Protein 4FOL (pdb70)

Structure (mmCIF, N/CA/C/O backbone):
data_4FOL
#
_entry.id   4FOL
#
_cell.length_a   66.300
_cell.length_b   119.740
_cell.length_c   169.200
_cell.angle_alpha   90.00
_cell.angle_beta   90.00
_cell.angle_gamma   90.00
#
_symmetry.space_group_name_H-M   'P 21 21 21'
#
loop_
_entity.id
_entity.type
_entity.pdbx_description
1 polymer 'S-formylglutathione hydrolase'
2 water water
#
loop_
_atom_site.group_PDB
_atom_site.id
_atom_site.type_symbol
_atom_site.label_atom_id
_atom_site.label_alt_id
_atom_site.label_comp_id
_atom_site.label_asym_id
_atom_site.label_entity_id
_atom_site.label_seq_id
_atom_site.pdbx_PDB_ins_code
_atom_site.Cartn_x
_atom_site.Cartn_y
_atom_site.Cartn_z
_atom_site.occupancy
_atom_site.B_iso_or_equiv
_atom_site.auth_seq_id
_atom_site.auth_comp_id
_atom_site.auth_asym_id
_atom_site.auth_atom_id
_atom_site.pdbx_PDB_model_num
ATOM 1 N N . MET A 1 1 ? 52.351 15.168 101.570 1.00 19.52 1 MET A N 1
ATOM 2 C CA . MET A 1 1 ? 51.100 14.544 101.046 1.00 19.60 1 MET A CA 1
ATOM 3 C C . MET A 1 1 ? 50.046 15.604 100.781 1.00 20.08 1 MET A C 1
ATOM 4 O O . MET A 1 1 ? 50.027 16.648 101.445 1.00 19.72 1 MET A O 1
ATOM 9 N N . LYS A 1 2 ? 49.174 15.315 99.812 1.00 20.53 2 LYS A N 1
ATOM 10 C CA . LYS A 1 2 ? 47.992 16.126 99.517 1.00 20.88 2 LYS A CA 1
ATOM 11 C C . LYS A 1 2 ? 46.737 15.512 100.141 1.00 20.28 2 LYS A C 1
ATOM 12 O O . LYS A 1 2 ? 46.515 14.299 100.042 1.00 20.82 2 LYS A O 1
ATOM 18 N N . VAL A 1 3 ? 45.925 16.344 100.790 1.00 19.51 3 VAL A N 1
ATOM 19 C CA . VAL A 1 3 ? 44.616 15.917 101.305 1.00 18.85 3 VAL A CA 1
ATOM 20 C C . VAL A 1 3 ? 43.611 15.900 100.149 1.00 18.87 3 VAL A C 1
ATOM 21 O O . VAL A 1 3 ? 43.326 16.941 99.570 1.00 19.22 3 VAL A O 1
ATOM 25 N N . VAL A 1 4 ? 43.082 14.725 99.810 1.00 18.96 4 VAL A N 1
ATOM 26 C CA . VAL A 1 4 ? 42.144 14.591 98.683 1.00 18.84 4 VAL A CA 1
ATOM 27 C C . VAL A 1 4 ? 40.693 14.855 99.103 1.00 19.11 4 VAL A C 1
ATOM 28 O O . VAL A 1 4 ? 39.933 15.486 98.359 1.00 18.87 4 VAL A O 1
ATOM 32 N N . LYS A 1 5 ? 40.327 14.361 100.290 1.00 19.20 5 LYS A N 1
ATOM 33 C CA . LYS A 1 5 ? 39.008 14.585 100.903 1.00 19.39 5 LYS A CA 1
ATOM 34 C C . LYS A 1 5 ? 39.055 14.313 102.404 1.00 19.29 5 LYS A C 1
ATOM 35 O O . LYS A 1 5 ? 39.938 13.602 102.890 1.00 19.62 5 LYS A O 1
ATOM 41 N N . GLU A 1 6 ? 38.100 14.888 103.131 1.00 18.80 6 GLU A N 1
ATOM 42 C CA . GLU A 1 6 ? 37.944 14.628 104.556 1.00 18.23 6 GLU A CA 1
ATOM 43 C C . GLU A 1 6 ? 36.488 14.316 104.873 1.00 17.41 6 GLU A C 1
ATOM 44 O O . GLU A 1 6 ? 35.605 15.115 104.582 1.00 17.54 6 GLU A O 1
ATOM 50 N N . PHE A 1 7 ? 36.246 13.155 105.472 1.00 16.31 7 PHE A N 1
ATOM 51 C CA . PHE A 1 7 ? 34.912 12.787 105.949 1.00 15.74 7 PHE A CA 1
ATOM 52 C C . PHE A 1 7 ? 34.941 12.716 107.473 1.00 14.71 7 PHE A C 1
ATOM 53 O O . PHE A 1 7 ? 35.842 12.093 108.061 1.00 14.36 7 PHE A O 1
ATOM 61 N N . SER A 1 8 ? 33.971 13.359 108.113 1.00 13.61 8 SER A N 1
ATOM 62 C CA . SER A 1 8 ? 33.790 13.188 109.548 1.00 12.67 8 SER A CA 1
ATOM 63 C C . SER A 1 8 ? 33.107 11.847 109.756 1.00 12.12 8 SER A C 1
ATOM 64 O O . SER A 1 8 ? 32.083 11.556 109.133 1.00 12.15 8 SER A O 1
ATOM 67 N N . VAL A 1 9 ? 33.720 11.012 110.581 1.00 11.29 9 VAL A N 1
ATOM 68 C CA . VAL A 1 9 ? 33.138 9.739 110.984 1.00 10.82 9 VAL A CA 1
ATOM 69 C C . VAL A 1 9 ? 33.275 9.687 112.492 1.00 10.51 9 VAL A C 1
ATOM 70 O O . VAL A 1 9 ? 34.304 10.100 113.031 1.00 10.46 9 VAL A O 1
ATOM 74 N N . CYS A 1 10 ? 32.241 9.191 113.161 1.00 10.13 10 CYS A N 1
ATOM 75 C CA . CYS A 1 10 ? 32.189 9.145 114.622 1.00 10.08 10 CYS A CA 1
ATOM 76 C C . CYS A 1 10 ? 32.596 10.487 115.227 1.00 10.30 10 CYS A C 1
ATOM 77 O O . CYS A 1 10 ? 32.110 11.530 114.792 1.00 10.19 10 CYS A O 1
ATOM 80 N N . GLY A 1 11 ? 33.486 10.466 116.214 1.00 10.52 11 GLY A N 1
ATOM 81 C CA . GLY A 1 11 ? 33.988 11.695 116.810 1.00 10.92 11 GLY A CA 1
ATOM 82 C C . GLY A 1 11 ? 35.273 12.208 116.184 1.00 11.29 11 GLY A C 1
ATOM 83 O O . GLY A 1 11 ? 35.893 13.120 116.731 1.00 11.40 11 GLY A O 1
ATOM 84 N N . GLY A 1 12 ? 35.660 11.647 115.035 1.00 11.28 12 GLY A N 1
ATOM 85 C CA . GLY A 1 12 ? 36.917 11.998 114.373 1.00 11.63 12 GLY A CA 1
ATOM 86 C C . GLY A 1 12 ? 36.796 12.221 112.874 1.00 12.03 12 GLY A C 1
ATOM 87 O O . GLY A 1 12 ? 35.735 12.596 112.386 1.00 11.94 12 GLY A O 1
ATOM 88 N N . ARG A 1 13 ? 37.886 11.998 112.141 1.00 12.39 13 ARG A N 1
ATOM 89 C CA . ARG A 1 13 ? 37.882 12.192 110.687 1.00 12.82 13 ARG A CA 1
ATOM 90 C C . ARG A 1 13 ? 38.564 11.081 109.910 1.00 12.59 13 ARG A C 1
ATOM 91 O O . ARG A 1 13 ? 39.614 10.587 110.314 1.00 12.25 13 ARG A O 1
ATOM 99 N N . LEU A 1 14 ? 37.962 10.724 108.775 1.00 12.82 14 LEU A N 1
ATOM 100 C CA . LEU A 1 14 ? 38.584 9.849 107.781 1.00 13.04 14 LEU A CA 1
ATOM 101 C C . LEU A 1 14 ? 39.158 10.729 106.679 1.00 13.39 14 LEU A C 1
ATOM 102 O O . LEU A 1 14 ? 38.456 11.559 106.093 1.00 13.64 14 LEU A O 1
ATOM 107 N N . ILE A 1 15 ? 40.444 10.552 106.411 1.00 13.55 15 ILE A N 1
ATOM 108 C CA . ILE A 1 15 ? 41.160 11.444 105.518 1.00 13.76 15 ILE A CA 1
ATOM 109 C C . ILE A 1 15 ? 41.735 10.680 104.338 1.00 14.03 15 ILE A C 1
ATOM 110 O O . ILE A 1 15 ? 42.583 9.794 104.508 1.00 13.95 15 ILE A O 1
ATOM 115 N N . LYS A 1 16 ? 41.295 11.035 103.176 1.00 14.47 16 LYS A N 1
ATOM 116 C CA . LYS A 1 16 ? 41.816 10.455 101.987 1.00 14.95 16 LYS A CA 1
ATOM 117 C C . LYS A 1 16 ? 43.038 11.211 101.516 1.00 15.10 16 LYS A C 1
ATOM 118 O O . LYS A 1 16 ? 42.906 12.352 101.154 1.00 15.59 16 LYS A O 1
ATOM 124 N N . LEU A 1 17 ? 44.196 10.575 101.575 1.00 15.09 17 LEU A N 1
ATOM 125 C CA . LEU A 1 17 ? 45.476 11.175 101.229 1.00 15.18 17 LEU A CA 1
ATOM 126 C C . LEU A 1 17 ? 46.082 10.588 99.951 1.00 15.20 17 LEU A C 1
ATOM 127 O O . LEU A 1 17 ? 45.819 9.442 99.583 1.00 15.13 17 LEU A O 1
ATOM 132 N N . SER A 1 18 ? 46.887 11.402 99.275 1.00 15.43 18 SER A N 1
ATOM 133 C CA . SER A 1 18 ? 47.685 10.941 98.144 1.00 15.56 18 SER A CA 1
ATOM 134 C C . SER A 1 18 ? 49.084 11.520 98.265 1.00 15.69 18 SER A C 1
ATOM 135 O O . SER A 1 18 ? 49.268 12.570 98.874 1.00 15.74 18 SER A O 1
ATOM 138 N N . HIS A 1 19 ? 50.062 10.821 97.695 1.00 16.10 19 HIS A N 1
ATOM 139 C CA . HIS A 1 19 ? 51.469 11.244 97.725 1.00 16.34 19 HIS A CA 1
ATOM 140 C C . HIS A 1 19 ? 52.250 10.577 96.625 1.00 16.89 19 HIS A C 1
ATOM 141 O O . HIS A 1 19 ? 51.779 9.604 96.020 1.00 17.45 19 HIS A O 1
ATOM 148 N N . ASN A 1 20 ? 53.441 11.106 96.354 1.00 17.29 20 ASN A N 1
ATOM 149 C CA . ASN A 1 20 ? 54.339 10.550 95.352 1.00 17.94 20 ASN A CA 1
ATOM 150 C C . ASN A 1 20 ? 55.335 9.589 95.977 1.00 18.30 20 ASN A C 1
ATOM 151 O O . ASN A 1 20 ? 56.265 10.004 96.673 1.00 18.04 20 ASN A O 1
ATOM 156 N N . SER A 1 21 ? 55.130 8.298 95.718 1.00 18.47 21 SER A N 1
ATOM 157 C CA . SER A 1 21 ? 55.956 7.245 96.304 1.00 18.63 21 SER A CA 1
ATOM 158 C C . SER A 1 21 ? 57.302 7.033 95.607 1.00 19.34 21 SER A C 1
ATOM 159 O O . SER A 1 21 ? 57.382 6.826 94.392 1.00 19.27 21 SER A O 1
ATOM 162 N N . ASN A 1 22 ? 58.365 7.058 96.396 1.00 19.55 22 ASN A N 1
ATOM 163 C CA . ASN A 1 22 ? 59.668 6.703 95.872 1.00 20.17 22 ASN A CA 1
ATOM 164 C C . ASN A 1 22 ? 59.843 5.181 95.771 1.00 20.47 22 ASN A C 1
ATOM 165 O O . ASN A 1 22 ? 60.651 4.709 94.974 1.00 21.43 22 ASN A O 1
ATOM 170 N N . SER A 1 23 ? 59.068 4.420 96.549 1.00 19.91 23 SER A N 1
ATOM 171 C CA . SER A 1 23 ? 59.081 2.951 96.453 1.00 19.60 23 SER A CA 1
ATOM 172 C C . SER A 1 23 ? 58.485 2.468 95.136 1.00 19.10 23 SER A C 1
ATOM 173 O O . SER A 1 23 ? 59.103 1.685 94.418 1.00 18.57 23 SER A O 1
ATOM 176 N N . THR A 1 24 ? 57.281 2.955 94.835 1.00 19.00 24 THR A N 1
ATOM 177 C CA . THR A 1 24 ? 56.492 2.499 93.689 1.00 18.31 24 THR A CA 1
ATOM 178 C C . THR A 1 24 ? 56.736 3.306 92.419 1.00 18.34 24 THR A C 1
ATOM 179 O O . THR A 1 24 ? 56.309 2.908 91.337 1.00 18.20 24 THR A O 1
ATOM 183 N N . LYS A 1 25 ? 57.417 4.443 92.563 1.00 18.87 25 LYS A N 1
ATOM 184 C CA . LYS A 1 25 ? 57.632 5.408 91.473 1.00 19.22 25 LYS A CA 1
ATOM 185 C C . LYS A 1 25 ? 56.323 6.006 90.935 1.00 19.01 25 LYS A C 1
ATOM 186 O O . LYS A 1 25 ? 56.270 6.439 89.783 1.00 19.49 25 LYS A O 1
ATOM 192 N N . THR A 1 26 ? 55.274 6.020 91.759 1.00 18.30 26 THR A N 1
ATOM 193 C CA . THR A 1 26 ? 53.957 6.520 91.342 1.00 17.45 26 THR A CA 1
ATOM 194 C C . THR A 1 26 ? 53.221 7.299 92.426 1.00 16.98 26 THR A C 1
ATOM 195 O O . THR A 1 26 ? 53.598 7.273 93.601 1.00 16.83 26 THR A O 1
ATOM 199 N N . SER A 1 27 ? 52.164 7.990 92.003 1.00 16.43 27 SER A N 1
ATOM 200 C CA . SER A 1 27 ? 51.157 8.534 92.905 1.00 15.94 27 SER A CA 1
ATOM 201 C C . SER A 1 27 ? 50.389 7.371 93.560 1.00 15.52 27 SER A C 1
ATOM 202 O O . SER A 1 27 ? 49.905 6.463 92.860 1.00 15.82 27 SER A O 1
ATOM 205 N N . MET A 1 28 ? 50.300 7.404 94.894 1.00 14.43 28 MET A N 1
ATOM 206 C CA . MET A 1 28 ? 49.610 6.372 95.685 1.00 13.64 28 MET A CA 1
ATOM 207 C C . MET A 1 28 ? 48.514 6.984 96.557 1.00 13.27 28 MET A C 1
ATOM 208 O O . MET A 1 28 ? 48.666 8.098 97.071 1.00 13.55 28 MET A O 1
ATOM 213 N N . ASN A 1 29 ? 47.413 6.261 96.729 1.00 12.52 29 ASN A N 1
ATOM 214 C CA . ASN A 1 29 ? 46.359 6.730 97.617 1.00 12.21 29 ASN A CA 1
ATOM 215 C C . ASN A 1 29 ? 46.417 5.967 98.930 1.00 11.82 29 ASN A C 1
ATOM 216 O O . ASN A 1 29 ? 46.795 4.794 98.958 1.00 11.73 29 ASN A O 1
ATOM 221 N N . VAL A 1 30 ? 46.041 6.645 100.011 1.00 11.52 30 VAL A N 1
ATOM 222 C CA . VAL A 1 30 ? 45.863 6.008 101.318 1.00 11.18 30 VAL A CA 1
ATOM 223 C C . VAL A 1 30 ? 44.808 6.742 102.148 1.00 10.95 30 VAL A C 1
ATOM 224 O O . VAL A 1 30 ? 44.764 7.967 102.164 1.00 11.03 30 VAL A O 1
ATOM 228 N N . ASN A 1 31 ? 43.952 5.988 102.829 1.00 10.61 31 ASN A N 1
ATOM 229 C CA . ASN A 1 31 ? 43.055 6.572 103.814 1.00 10.40 31 ASN A CA 1
ATOM 230 C C . ASN A 1 31 ? 43.573 6.362 105.231 1.00 10.22 31 ASN A C 1
ATOM 231 O O . ASN A 1 31 ? 44.118 5.298 105.550 1.00 10.15 31 ASN A O 1
ATOM 236 N N . ILE A 1 32 ? 43.391 7.378 106.074 1.00 10.09 32 ILE A N 1
ATOM 237 C CA . ILE A 1 32 ? 43.622 7.257 107.515 1.00 10.07 32 ILE A CA 1
ATOM 238 C C . ILE A 1 32 ? 42.419 7.764 108.324 1.00 10.13 32 ILE A C 1
ATOM 239 O O . ILE A 1 32 ? 41.830 8.806 108.007 1.00 10.39 32 ILE A O 1
ATOM 244 N N . TYR A 1 33 ? 42.040 7.021 109.360 1.00 10.03 33 TYR A N 1
ATOM 245 C CA . TYR A 1 33 ? 41.073 7.547 110.318 1.00 9.94 33 TYR A CA 1
ATOM 246 C C . TYR A 1 33 ? 41.783 8.083 111.554 1.00 10.07 33 TYR A C 1
ATOM 247 O O . TYR A 1 33 ? 42.518 7.356 112.226 1.00 9.70 33 TYR A O 1
ATOM 256 N N . LEU A 1 34 ? 41.556 9.363 111.839 1.00 10.50 34 LEU A N 1
ATOM 257 C CA . LEU A 1 34 ? 42.066 9.976 113.053 1.00 10.91 34 LEU A CA 1
ATOM 258 C C . LEU A 1 34 ? 40.999 9.925 114.128 1.00 11.08 34 LEU A C 1
ATOM 259 O O . LEU A 1 34 ? 39.884 10.378 113.901 1.00 11.12 34 LEU A O 1
ATOM 264 N N . PRO A 1 35 ? 41.329 9.351 115.298 1.00 11.39 35 PRO A N 1
ATOM 265 C CA . PRO A 1 35 ? 40.320 9.199 116.348 1.00 11.77 35 PRO A CA 1
ATOM 266 C C . PRO A 1 35 ? 39.910 10.520 116.971 1.00 12.41 35 PRO A C 1
ATOM 267 O O . PRO A 1 35 ? 40.637 11.510 116.853 1.00 12.22 35 PRO A O 1
ATOM 271 N N . LYS A 1 36 ? 38.755 10.527 117.639 1.00 13.20 36 LYS A N 1
ATOM 272 C CA . LYS A 1 36 ? 38.290 11.717 118.345 1.00 13.86 36 LYS A CA 1
ATOM 273 C C . LYS A 1 36 ? 39.386 12.261 119.254 1.00 14.67 36 LYS A C 1
ATOM 274 O O . LYS A 1 36 ? 39.435 13.462 119.517 1.00 15.11 36 LYS A O 1
ATOM 280 N N . HIS A 1 37 ? 40.269 11.369 119.704 1.00 15.65 37 HIS A N 1
ATOM 281 C CA . HIS A 1 37 ? 41.368 11.701 120.625 1.00 16.62 37 HIS A CA 1
ATOM 282 C C . HIS A 1 37 ? 42.368 12.680 120.047 1.00 17.24 37 HIS A C 1
ATOM 283 O O . HIS A 1 37 ? 42.953 13.472 120.786 1.00 17.50 37 HIS A O 1
ATOM 290 N N . TYR A 1 38 ? 42.583 12.621 118.729 1.00 18.18 38 TYR A N 1
ATOM 291 C CA . TYR A 1 38 ? 43.493 13.545 118.026 1.00 18.96 38 TYR A CA 1
ATOM 292 C C . TYR A 1 38 ? 42.985 14.990 118.030 1.00 19.72 38 TYR A C 1
ATOM 293 O O . TYR A 1 38 ? 43.782 15.923 118.024 1.00 20.42 38 TYR A O 1
ATOM 302 N N . TYR A 1 39 ? 41.664 15.166 118.035 1.00 20.29 39 TYR A N 1
ATOM 303 C CA . TYR A 1 39 ? 41.052 16.498 117.964 1.00 20.66 39 TYR A CA 1
ATOM 304 C C . TYR A 1 39 ? 40.646 17.060 119.321 1.00 21.62 39 TYR A C 1
ATOM 305 O O . TYR A 1 39 ? 40.024 18.117 119.391 1.00 22.27 39 TYR A O 1
ATOM 314 N N . ALA A 1 40 ? 41.010 16.360 120.392 1.00 23.09 40 ALA A N 1
ATOM 315 C CA . ALA A 1 40 ? 40.642 16.758 121.752 1.00 24.85 40 ALA A CA 1
ATOM 316 C C . ALA A 1 40 ? 41.662 17.710 122.383 1.00 26.65 40 ALA A C 1
ATOM 317 O O . ALA A 1 40 ? 42.593 18.172 121.715 1.00 26.85 40 ALA A O 1
ATOM 319 N N . GLN A 1 41 ? 41.461 18.009 123.668 1.00 29.05 41 GLN A N 1
ATOM 320 C CA . GLN A 1 41 ? 42.430 18.746 124.485 1.00 30.17 41 GLN A CA 1
ATOM 321 C C . GLN A 1 41 ? 42.182 18.478 125.968 1.00 30.96 41 GLN A C 1
ATOM 322 O O . GLN A 1 41 ? 41.781 17.377 126.351 1.00 31.50 41 GLN A O 1
ATOM 328 N N . ARG A 1 48 ? 50.991 9.698 123.246 1.00 17.43 48 ARG A N 1
ATOM 329 C CA . ARG A 1 48 ? 50.937 9.530 121.796 1.00 17.87 48 ARG A CA 1
ATOM 330 C C . ARG A 1 48 ? 49.877 8.523 121.365 1.00 17.24 48 ARG A C 1
ATOM 331 O O . ARG A 1 48 ? 49.644 7.525 122.049 1.00 17.66 48 ARG A O 1
ATOM 339 N N . ILE A 1 49 ? 49.232 8.797 120.232 1.00 16.03 49 ILE A N 1
ATOM 340 C CA . ILE A 1 49 ? 48.164 7.942 119.721 1.00 14.85 49 ILE A CA 1
ATOM 341 C C . ILE A 1 49 ? 48.782 6.920 118.782 1.00 14.04 49 ILE A C 1
ATOM 342 O O . ILE A 1 49 ? 49.357 7.303 117.773 1.00 14.20 49 ILE A O 1
ATOM 347 N N . PRO A 1 50 ? 48.687 5.616 119.127 1.00 13.36 50 PRO A N 1
ATOM 348 C CA . PRO A 1 50 ? 49.286 4.541 118.331 1.00 12.77 50 PRO A CA 1
ATOM 349 C C . PRO A 1 50 ? 48.496 4.257 117.061 1.00 12.23 50 PRO A C 1
ATOM 350 O O . PRO A 1 50 ? 47.363 4.712 116.939 1.00 12.15 50 PRO A O 1
ATOM 354 N N . THR A 1 51 ? 49.091 3.503 116.136 1.00 11.52 51 THR A N 1
ATOM 355 C CA . THR A 1 51 ? 48.473 3.234 114.834 1.00 10.78 51 THR A CA 1
ATOM 356 C C . THR A 1 51 ? 48.325 1.742 114.516 1.00 10.34 51 THR A C 1
ATOM 357 O O . THR A 1 51 ? 49.252 0.957 114.726 1.00 10.35 51 THR A O 1
ATOM 361 N N . VAL A 1 52 ? 47.142 1.375 114.024 1.00 9.64 52 VAL A N 1
ATOM 362 C CA . VAL A 1 52 ? 46.897 0.073 113.413 1.00 9.30 52 VAL A CA 1
ATOM 363 C C . VAL A 1 52 ? 47.004 0.238 111.889 1.00 9.09 52 VAL A C 1
ATOM 364 O O . VAL A 1 52 ? 46.455 1.182 111.318 1.00 8.87 52 VAL A O 1
ATOM 368 N N . PHE A 1 53 ? 47.733 -0.670 111.249 1.00 8.99 53 PHE A N 1
ATOM 369 C CA . PHE A 1 53 ? 47.764 -0.762 109.794 1.00 8.92 53 PHE A CA 1
ATOM 370 C C . PHE A 1 53 ? 46.914 -1.960 109.356 1.00 8.81 53 PHE A C 1
ATOM 371 O O . PHE A 1 53 ? 47.173 -3.105 109.766 1.00 8.85 53 PHE A O 1
ATOM 379 N N . TYR A 1 54 ? 45.884 -1.681 108.559 1.00 8.57 54 TYR A N 1
ATOM 380 C CA . TYR A 1 54 ? 45.003 -2.708 108.015 1.00 8.43 54 TYR A CA 1
ATOM 381 C C . TYR A 1 54 ? 45.328 -2.893 106.541 1.00 8.39 54 TYR A C 1
ATOM 382 O O . TYR A 1 54 ? 45.118 -1.978 105.754 1.00 8.29 54 TYR A O 1
ATOM 391 N N . LEU A 1 55 ? 45.852 -4.070 106.185 1.00 8.50 55 LEU A N 1
ATOM 392 C CA . LEU A 1 55 ? 46.195 -4.412 104.792 1.00 8.70 55 LEU A CA 1
ATOM 393 C C . LEU A 1 55 ? 45.033 -5.099 104.061 1.00 8.78 55 LEU A C 1
ATOM 394 O O . LEU A 1 55 ? 44.473 -6.080 104.558 1.00 8.78 55 LEU A O 1
ATOM 399 N N . SER A 1 56 ? 44.687 -4.575 102.883 1.00 8.87 56 SER A N 1
ATOM 400 C CA . SER A 1 56 ? 43.514 -5.022 102.126 1.00 8.94 56 SER A CA 1
ATOM 401 C C . SER A 1 56 ? 43.777 -6.238 101.239 1.00 8.89 56 SER A C 1
ATOM 402 O O . SER A 1 56 ? 44.920 -6.537 100.941 1.00 9.06 56 SER A O 1
ATOM 405 N N . GLY A 1 57 ? 42.715 -6.933 100.830 1.00 8.94 57 GLY A N 1
ATOM 406 C CA . GLY A 1 57 ? 42.824 -8.147 100.003 1.00 9.15 57 GLY A CA 1
ATOM 407 C C . GLY A 1 57 ? 42.854 -7.871 98.506 1.00 9.39 57 GLY A C 1
ATOM 408 O O . GLY A 1 57 ? 42.898 -6.712 98.088 1.00 9.33 57 GLY A O 1
ATOM 409 N N . LEU A 1 58 ? 42.831 -8.938 97.702 1.00 9.61 58 LEU A N 1
ATOM 410 C CA . LEU A 1 58 ? 42.865 -8.842 96.228 1.00 9.66 58 LEU A CA 1
ATOM 411 C C . LEU A 1 58 ? 41.804 -7.906 95.625 1.00 9.78 58 LEU A C 1
ATOM 412 O O . LEU A 1 58 ? 40.674 -7.876 96.098 1.00 9.97 58 LEU A O 1
ATOM 417 N N . THR A 1 59 ? 42.181 -7.160 94.582 1.00 9.87 59 THR A N 1
ATOM 418 C CA . THR A 1 59 ? 41.316 -6.175 93.863 1.00 10.18 59 THR A CA 1
ATOM 419 C C . THR A 1 59 ? 40.892 -4.902 94.643 1.00 10.49 59 THR A C 1
ATOM 420 O O . THR A 1 59 ? 40.358 -3.958 94.045 1.00 10.41 59 THR A O 1
ATOM 424 N N . CYS A 1 60 ? 41.141 -4.872 95.956 1.00 10.62 60 CYS A N 1
ATOM 425 C CA . CYS A 1 60 ? 40.652 -3.802 96.822 1.00 10.77 60 CYS A CA 1
ATOM 426 C C . CYS A 1 60 ? 41.408 -2.466 96.712 1.00 10.78 60 CYS A C 1
ATOM 427 O O . CYS A 1 60 ? 42.577 -2.428 96.333 1.00 10.88 60 CYS A O 1
ATOM 430 N N . THR A 1 61 ? 40.694 -1.385 97.033 1.00 10.60 61 THR A N 1
ATOM 431 C CA . THR A 1 61 ? 41.207 -0.012 97.137 1.00 10.56 61 THR A CA 1
ATOM 432 C C . THR A 1 61 ? 41.211 0.301 98.647 1.00 10.63 61 THR A C 1
ATOM 433 O O . THR A 1 61 ? 40.659 -0.488 99.415 1.00 10.67 61 THR A O 1
ATOM 437 N N . PRO A 1 62 ? 41.855 1.410 99.086 1.00 10.52 62 PRO A N 1
ATOM 438 C CA . PRO A 1 62 ? 41.700 1.840 100.487 1.00 10.35 62 PRO A CA 1
ATOM 439 C C . PRO A 1 62 ? 40.246 2.060 100.945 1.00 10.31 62 PRO A C 1
ATOM 440 O O . PRO A 1 62 ? 39.941 1.926 102.134 1.00 10.02 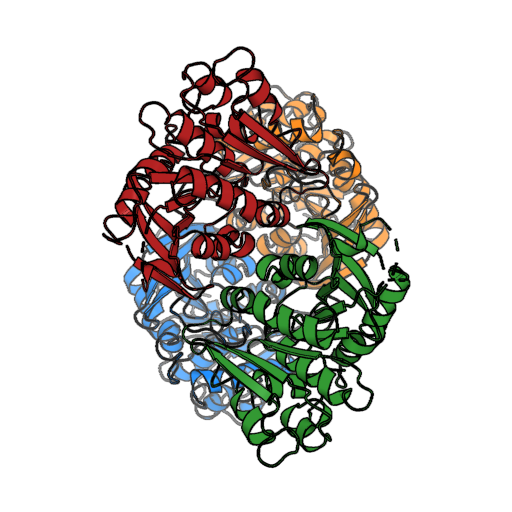62 PRO A O 1
ATOM 444 N N . ASP A 1 63 ? 39.365 2.379 100.000 1.00 10.38 63 ASP A N 1
ATOM 445 C CA . ASP A 1 63 ? 37.976 2.760 100.298 1.00 10.30 63 ASP A CA 1
ATOM 446 C C . ASP A 1 63 ? 37.116 1.609 100.824 1.00 10.29 63 ASP A C 1
ATOM 447 O O . ASP A 1 63 ? 36.302 1.796 101.738 1.00 10.25 63 ASP A O 1
ATOM 452 N N . ASN A 1 64 ? 37.316 0.428 100.236 1.00 10.09 64 ASN A N 1
ATOM 453 C CA . ASN A 1 64 ? 36.581 -0.785 100.575 1.00 9.82 64 ASN A CA 1
ATOM 454 C C . ASN A 1 64 ? 36.504 -1.048 102.075 1.00 9.69 64 ASN A C 1
ATOM 455 O O . ASN A 1 64 ? 35.428 -0.996 102.664 1.00 9.59 64 ASN A O 1
ATOM 460 N N . ALA A 1 65 ? 37.654 -1.313 102.690 1.00 9.52 65 ALA A N 1
ATOM 461 C CA . ALA A 1 65 ? 37.744 -1.563 104.132 1.00 9.32 65 ALA A CA 1
ATOM 462 C C . ALA A 1 65 ? 37.249 -0.375 104.942 1.00 9.17 65 ALA A C 1
ATOM 463 O O . ALA A 1 65 ? 36.586 -0.541 105.960 1.00 9.03 65 ALA A O 1
ATOM 465 N N . SER A 1 66 ? 37.583 0.824 104.475 1.00 9.17 66 SER A N 1
ATOM 466 C CA . SER A 1 66 ? 37.208 2.059 105.154 1.00 9.18 66 SER A CA 1
ATOM 467 C C . SER A 1 66 ? 35.709 2.215 105.334 1.00 9.11 66 SER A C 1
ATOM 468 O O . SER A 1 66 ? 35.267 2.672 106.388 1.00 9.16 66 SER A O 1
ATOM 471 N N . GLU A 1 67 ? 34.943 1.845 104.305 1.00 8.94 67 GLU A N 1
ATOM 472 C CA . GLU A 1 67 ? 33.481 1.983 104.315 1.00 8.81 67 GLU A CA 1
ATOM 473 C C . GLU A 1 67 ? 32.765 0.749 104.896 1.00 8.69 67 GLU A C 1
ATOM 474 O O . GLU A 1 67 ? 31.635 0.852 105.403 1.00 8.53 67 GLU A O 1
ATOM 480 N N . LYS A 1 68 ? 33.378 -0.421 104.832 1.00 8.54 68 LYS A N 1
ATOM 481 C CA . LYS A 1 68 ? 32.681 -1.680 105.169 1.00 8.53 68 LYS A CA 1
ATOM 482 C C . LYS A 1 68 ? 33.034 -2.379 106.515 1.00 8.42 68 LYS A C 1
ATOM 483 O O . LYS A 1 68 ? 32.435 -3.327 106.905 1.00 8.39 68 LYS A O 1
ATOM 489 N N . ALA A 1 69 ? 34.010 -1.877 107.219 1.00 8.37 69 ALA A N 1
ATOM 490 C CA . ALA A 1 69 ? 34.605 -2.631 108.332 1.00 8.40 69 ALA A CA 1
ATOM 491 C C . ALA A 1 69 ? 34.351 -2.056 109.745 1.00 8.31 69 ALA A C 1
ATOM 492 O O . ALA A 1 69 ? 34.404 -2.712 110.719 1.00 8.04 69 ALA A O 1
ATOM 494 N N . PHE A 1 70 ? 34.125 -0.775 109.677 1.00 8.47 70 PHE A N 1
ATOM 495 C CA . PHE A 1 70 ? 33.744 0.092 110.701 1.00 8.64 70 PHE A CA 1
ATOM 496 C C . PHE A 1 70 ? 34.687 0.103 111.876 1.00 8.64 70 PHE A C 1
ATOM 497 O O . PHE A 1 70 ? 34.251 0.136 112.954 1.00 8.52 70 PHE A O 1
ATOM 505 N N . TRP A 1 71 ? 35.980 0.140 111.560 1.00 8.65 71 TRP A N 1
ATOM 506 C CA . TRP A 1 71 ? 37.101 0.283 112.494 1.00 8.69 71 TRP A CA 1
ATOM 507 C C . TRP A 1 71 ? 37.023 1.550 113.280 1.00 8.76 71 TRP A C 1
ATOM 508 O O . TRP A 1 71 ? 37.436 1.597 114.441 1.00 8.73 71 TRP A O 1
ATOM 519 N N . GLN A 1 72 ? 36.492 2.584 112.627 1.00 8.92 72 GLN A N 1
ATOM 520 C CA . GLN A 1 72 ? 36.404 3.935 113.155 1.00 8.95 72 GLN A CA 1
ATOM 521 C C . GLN A 1 72 ? 35.762 3.998 114.540 1.00 9.04 72 GLN A C 1
ATOM 522 O O . GLN A 1 72 ? 36.275 4.690 115.431 1.00 9.00 72 GLN A O 1
ATOM 528 N N . PHE A 1 73 ? 34.646 3.283 114.728 1.00 9.17 73 PHE A N 1
ATOM 529 C CA . PHE A 1 73 ? 33.992 3.204 116.046 1.00 9.38 73 PHE A CA 1
ATOM 530 C C . PHE A 1 73 ? 34.933 2.614 117.106 1.00 9.37 73 PHE A C 1
ATOM 531 O O . PHE A 1 73 ? 34.940 3.067 118.244 1.00 9.38 73 PHE A O 1
ATOM 539 N N . GLN A 1 74 ? 35.708 1.592 116.734 1.00 9.32 74 GLN A N 1
ATOM 540 C CA . GLN A 1 74 ? 36.643 0.940 117.663 1.00 9.26 74 GLN A CA 1
ATOM 541 C C . GLN A 1 74 ? 37.824 1.850 117.915 1.00 9.19 74 GLN A C 1
ATOM 542 O O . GLN A 1 74 ? 38.347 1.915 119.029 1.00 9.31 74 GLN A O 1
ATOM 548 N N . ALA A 1 75 ? 38.250 2.539 116.862 1.00 9.17 75 ALA A N 1
ATOM 549 C CA . ALA A 1 75 ? 39.316 3.526 116.974 1.00 9.23 75 ALA A CA 1
ATOM 550 C C . ALA A 1 75 ? 38.950 4.615 117.988 1.00 9.21 75 ALA A C 1
ATOM 551 O O . ALA A 1 75 ? 39.784 5.010 118.804 1.00 9.17 75 ALA A O 1
ATOM 553 N N . ASP A 1 76 ? 37.703 5.078 117.960 1.00 9.22 76 ASP A N 1
ATOM 554 C CA . ASP A 1 76 ? 37.253 6.038 118.968 1.00 9.39 76 ASP A CA 1
ATOM 555 C C . ASP A 1 76 ? 37.101 5.369 120.324 1.00 9.34 76 ASP A C 1
ATOM 556 O O . ASP A 1 76 ? 37.321 6.000 121.360 1.00 9.24 76 ASP A O 1
ATOM 561 N N . LYS A 1 77 ? 36.749 4.088 120.318 1.00 9.32 77 LYS A N 1
ATOM 562 C CA . LYS A 1 77 ? 36.513 3.401 121.577 1.00 9.51 77 LYS A CA 1
ATOM 563 C C . LYS A 1 77 ? 37.796 3.264 122.389 1.00 9.33 77 LYS A C 1
ATOM 564 O O . LYS A 1 77 ? 37.769 3.422 123.608 1.00 9.20 77 LYS A O 1
ATOM 570 N N . TYR A 1 78 ? 38.912 3.011 121.703 1.00 9.16 78 TYR A N 1
ATOM 571 C CA . TYR A 1 78 ? 40.195 2.744 122.377 1.00 9.01 78 TYR A CA 1
ATOM 572 C C . TYR A 1 78 ? 41.251 3.833 122.254 1.00 8.83 78 TYR A C 1
ATOM 573 O O . TYR A 1 78 ? 42.181 3.868 123.052 1.00 8.92 78 TYR A O 1
ATOM 582 N N . GLY A 1 79 ? 41.098 4.712 121.266 1.00 8.53 79 GLY A N 1
ATOM 583 C CA . GLY A 1 79 ? 42.063 5.766 121.006 1.00 8.25 79 GLY A CA 1
ATOM 584 C C . GLY A 1 79 ? 43.220 5.341 120.123 1.00 8.04 79 GLY A C 1
ATOM 585 O O . GLY A 1 79 ? 44.374 5.479 120.502 1.00 8.06 79 GLY A O 1
ATOM 586 N N . PHE A 1 80 ? 42.927 4.807 118.944 1.00 7.97 80 PHE A N 1
ATOM 587 C CA . PHE A 1 80 ? 43.995 4.548 117.993 1.00 7.92 80 PHE A CA 1
ATOM 588 C C . PHE A 1 80 ? 43.688 5.138 116.627 1.00 8.01 80 PHE A C 1
ATOM 589 O O . PHE A 1 80 ? 42.523 5.303 116.263 1.00 8.18 80 PHE A O 1
ATOM 597 N N . ALA A 1 81 ? 44.733 5.478 115.878 1.00 8.04 81 ALA A N 1
ATOM 598 C CA . ALA A 1 81 ? 44.550 5.809 114.471 1.00 7.98 81 ALA A CA 1
ATOM 599 C C . ALA A 1 81 ? 44.654 4.526 113.654 1.00 7.88 81 ALA A C 1
ATOM 600 O O . ALA A 1 81 ? 45.237 3.543 114.105 1.00 7.89 81 ALA A O 1
ATOM 602 N N . ILE A 1 82 ? 44.030 4.514 112.481 1.00 7.90 82 ILE A N 1
ATOM 603 C CA . ILE A 1 82 ? 44.103 3.357 111.589 1.00 7.84 82 ILE A CA 1
ATOM 604 C C . ILE A 1 82 ? 44.333 3.776 110.134 1.00 7.89 82 ILE A C 1
ATOM 605 O O . ILE A 1 82 ? 43.702 4.719 109.636 1.00 7.91 82 ILE A O 1
ATOM 610 N N . VAL A 1 83 ? 45.247 3.060 109.475 1.00 7.92 83 VAL A N 1
ATOM 611 C CA . VAL A 1 83 ? 45.668 3.352 108.112 1.00 7.93 83 VAL A CA 1
ATOM 612 C C . VAL A 1 83 ? 45.225 2.231 107.172 1.00 8.00 83 VAL A C 1
ATOM 613 O O . VAL A 1 83 ? 45.413 1.056 107.481 1.00 8.06 83 VAL A O 1
ATOM 617 N N . PHE A 1 84 ? 44.631 2.617 106.042 1.00 8.09 84 PHE A N 1
ATOM 618 C CA . PHE A 1 84 ? 44.206 1.703 104.986 1.00 8.21 84 PHE A CA 1
ATOM 619 C C . PHE A 1 84 ? 44.949 2.019 103.676 1.00 8.46 84 PHE A C 1
ATOM 620 O O . PHE A 1 84 ? 44.437 2.792 102.855 1.00 8.57 84 PHE A O 1
ATOM 628 N N . PRO A 1 85 ? 46.139 1.415 103.460 1.00 8.60 85 PRO A N 1
ATOM 629 C CA . PRO A 1 85 ? 46.922 1.616 102.238 1.00 8.83 85 PRO A CA 1
ATOM 630 C C . PRO A 1 85 ? 46.310 0.932 101.011 1.00 8.98 85 PRO A C 1
ATOM 631 O O . PRO A 1 85 ? 45.363 0.158 101.146 1.00 8.94 85 PRO A O 1
ATOM 635 N N . ASP A 1 86 ? 46.852 1.211 99.824 1.00 9.36 86 ASP A N 1
ATOM 636 C CA . ASP A 1 86 ? 46.397 0.553 98.591 1.00 9.62 86 ASP A CA 1
ATOM 637 C C . ASP A 1 86 ? 47.060 -0.822 98.437 1.00 9.87 86 ASP A C 1
ATOM 638 O O . ASP A 1 86 ? 47.788 -1.254 99.331 1.00 9.77 86 ASP A O 1
ATOM 643 N N . THR A 1 87 ? 46.812 -1.512 97.322 1.00 10.26 87 THR A N 1
ATOM 644 C CA . THR A 1 87 ? 47.210 -2.927 97.193 1.00 10.61 87 THR A CA 1
ATOM 645 C C . THR A 1 87 ? 48.268 -3.189 96.117 1.00 11.13 87 THR A C 1
ATOM 646 O O . THR A 1 87 ? 48.709 -4.326 95.916 1.00 11.28 87 THR A O 1
ATOM 650 N N . SER A 1 88 ? 48.673 -2.135 95.426 1.00 11.66 88 SER A N 1
ATOM 651 C CA . SER A 1 88 ? 49.620 -2.253 94.326 1.00 12.26 88 SER A CA 1
ATOM 652 C C . SER A 1 88 ? 49.911 -0.853 93.834 1.00 12.76 88 SER A C 1
ATOM 653 O O . SER A 1 88 ? 49.198 0.088 94.196 1.00 12.53 88 SER A O 1
ATOM 656 N N . PRO A 1 89 ? 50.973 -0.696 93.023 1.00 13.30 89 PRO A N 1
ATOM 657 C CA . PRO A 1 89 ? 51.019 0.500 92.204 1.00 13.69 89 PRO A CA 1
ATOM 658 C C . PRO A 1 89 ? 49.827 0.493 91.236 1.00 14.47 89 PRO A C 1
ATOM 659 O O . PRO A 1 89 ? 49.351 -0.586 90.845 1.00 14.26 89 PRO A O 1
ATOM 663 N N . ARG A 1 90 ? 49.345 1.691 90.896 1.00 15.46 90 ARG A N 1
ATOM 664 C CA . ARG A 1 90 ? 48.248 1.896 89.948 1.00 16.17 90 ARG A CA 1
ATOM 665 C C . ARG A 1 90 ? 48.729 2.785 88.801 1.00 17.19 90 ARG A C 1
ATOM 666 O O . ARG A 1 90 ? 49.636 3.605 88.980 1.00 17.18 90 ARG A O 1
ATOM 674 N N . GLY A 1 91 ? 48.126 2.620 87.623 1.00 18.73 91 GLY A N 1
ATOM 675 C CA . GLY A 1 91 ? 48.397 3.516 86.493 1.00 21.32 91 GLY A CA 1
ATOM 676 C C . GLY A 1 91 ? 48.649 2.894 85.126 1.00 23.43 91 GLY A C 1
ATOM 677 O O . GLY A 1 91 ? 48.916 1.691 85.004 1.00 23.31 91 GLY A O 1
ATOM 678 N N . ASP A 1 92 ? 48.586 3.740 84.098 1.00 25.41 92 ASP A N 1
ATOM 679 C CA . ASP A 1 92 ? 48.732 3.314 82.699 1.00 26.87 92 ASP A CA 1
ATOM 680 C C . ASP A 1 92 ? 50.145 2.836 82.351 1.00 27.38 92 ASP A C 1
ATOM 681 O O . ASP A 1 92 ? 50.322 1.947 81.514 1.00 27.88 92 ASP A O 1
ATOM 686 N N . GLU A 1 93 ? 51.138 3.445 82.993 1.00 27.94 93 GLU A N 1
ATOM 687 C CA . GLU A 1 93 ? 52.548 3.105 82.797 1.00 28.13 93 GLU A CA 1
ATOM 688 C C . GLU A 1 93 ? 53.015 2.063 83.819 1.00 27.21 93 GLU A C 1
ATOM 689 O O . GLU A 1 93 ? 54.215 1.805 83.954 1.00 27.46 93 GLU A O 1
ATOM 695 N N . VAL A 1 94 ? 52.062 1.474 84.536 1.00 25.14 94 VAL A N 1
ATOM 696 C CA . VAL A 1 94 ? 52.353 0.411 85.488 1.00 23.59 94 VAL A CA 1
ATOM 697 C C . VAL A 1 94 ? 51.876 -0.912 84.909 1.00 22.83 94 VAL A C 1
ATOM 698 O O . VAL A 1 94 ? 50.728 -1.026 84.457 1.00 23.07 94 VAL A O 1
ATOM 702 N N . ALA A 1 95 ? 52.769 -1.900 84.929 1.00 22.15 95 ALA A N 1
ATOM 703 C CA . ALA A 1 95 ? 52.493 -3.248 84.425 1.00 21.63 95 ALA A CA 1
ATOM 704 C C . ALA A 1 95 ? 51.276 -3.868 85.099 1.00 20.88 95 ALA A C 1
ATOM 705 O O . ALA A 1 95 ? 50.980 -3.567 86.256 1.00 20.75 95 ALA A O 1
ATOM 707 N N . ASN A 1 96 ? 50.577 -4.727 84.362 1.00 19.68 96 ASN A N 1
ATOM 708 C CA . ASN A 1 96 ? 49.433 -5.465 84.890 1.00 18.99 96 ASN A CA 1
ATOM 709 C C . ASN A 1 96 ? 49.514 -6.953 84.513 1.00 18.29 96 ASN A C 1
ATOM 710 O O . ASN A 1 96 ? 50.444 -7.363 83.810 1.00 18.18 96 ASN A O 1
ATOM 715 N N . ASP A 1 97 ? 48.570 -7.761 84.998 1.00 17.54 97 ASP A N 1
ATOM 716 C CA . ASP A 1 97 ? 48.501 -9.172 84.608 1.00 17.02 97 ASP A CA 1
ATOM 717 C C . ASP A 1 97 ? 48.299 -9.260 83.093 1.00 17.03 97 ASP A C 1
ATOM 718 O O . ASP A 1 97 ? 47.338 -8.686 82.570 1.00 17.01 97 ASP A O 1
ATOM 723 N N . PRO A 1 98 ? 49.216 -9.953 82.385 1.00 17.10 98 PRO A N 1
ATOM 724 C CA . PRO A 1 98 ? 49.169 -10.049 80.914 1.00 17.06 98 PRO A CA 1
ATOM 725 C C . PRO A 1 98 ? 47.943 -10.777 80.366 1.00 16.87 98 PRO A C 1
ATOM 726 O O . PRO A 1 98 ? 47.595 -10.585 79.202 1.00 16.90 98 PRO A O 1
ATOM 730 N N . GLU A 1 99 ? 47.314 -11.607 81.196 1.00 16.88 99 GLU A N 1
ATOM 731 C CA . GLU A 1 99 ? 46.129 -12.372 80.803 1.00 17.11 99 GLU A CA 1
ATOM 732 C C . GLU A 1 99 ? 44.839 -11.728 81.334 1.00 17.11 99 GLU A C 1
ATOM 733 O O . GLU A 1 99 ? 43.744 -12.264 81.140 1.00 17.49 99 GLU A O 1
ATOM 739 N N . GLY A 1 100 ? 44.977 -10.588 82.008 1.00 16.81 100 GLY A N 1
ATOM 740 C CA . GLY A 1 100 ? 43.839 -9.879 82.592 1.00 16.68 100 GLY A CA 1
ATOM 741 C C . GLY A 1 100 ? 43.235 -10.436 83.877 1.00 16.55 100 GLY A C 1
ATOM 742 O O . GLY A 1 100 ? 42.177 -9.976 84.308 1.00 16.93 100 GLY A O 1
ATOM 743 N N . SER A 1 101 ? 43.887 -11.411 84.501 1.00 15.86 101 SER A N 1
ATOM 744 C CA . SER A 1 101 ? 43.406 -11.952 85.776 1.00 15.70 101 SER A CA 1
ATOM 745 C C . SER A 1 101 ? 43.535 -10.922 86.895 1.00 15.35 101 SER A C 1
ATOM 746 O O . SER A 1 101 ? 44.368 -10.025 86.820 1.00 15.12 101 SER A O 1
ATOM 749 N N . TRP A 1 102 ? 42.716 -11.065 87.933 1.00 14.94 102 TRP A N 1
ATOM 750 C CA . TRP A 1 102 ? 42.704 -10.113 89.043 1.00 14.85 102 TRP A CA 1
ATOM 751 C C . TRP A 1 102 ? 43.439 -10.573 90.276 1.00 14.57 102 TRP A C 1
ATOM 752 O O . TRP A 1 102 ? 43.465 -9.862 91.283 1.00 14.41 102 TRP A O 1
ATOM 763 N N . ASP A 1 103 ? 44.022 -11.768 90.219 1.00 14.34 103 ASP A N 1
ATOM 764 C CA . ASP A 1 103 ? 44.789 -12.291 91.347 1.00 14.55 103 ASP A CA 1
ATOM 765 C C . ASP A 1 103 ? 46.291 -11.940 91.301 1.00 14.47 103 ASP A C 1
ATOM 766 O O . ASP A 1 103 ? 47.053 -12.267 92.216 1.00 14.41 103 ASP A O 1
ATOM 771 N N . PHE A 1 104 ? 46.685 -11.233 90.242 1.00 14.49 104 PHE A N 1
ATOM 772 C CA . PHE A 1 104 ? 48.063 -10.801 90.022 1.00 13.95 104 PHE A CA 1
ATOM 773 C C . PHE A 1 104 ? 48.030 -9.435 89.327 1.00 13.66 104 PHE A C 1
ATOM 774 O O . PHE A 1 104 ? 47.081 -9.118 88.623 1.00 13.57 104 PHE A O 1
ATOM 782 N N . GLY A 1 105 ? 49.049 -8.611 89.536 1.00 13.29 105 GLY A N 1
ATOM 783 C CA . GLY A 1 105 ? 49.094 -7.304 88.888 1.00 13.08 105 GLY A CA 1
ATOM 784 C C . GLY A 1 105 ? 48.460 -6.233 89.747 1.00 12.88 105 GLY A C 1
ATOM 785 O O . GLY A 1 105 ? 48.483 -6.331 90.967 1.00 12.94 105 GLY A O 1
ATOM 786 N N . GLN A 1 106 ? 47.887 -5.214 89.117 1.00 12.65 106 GLN A N 1
ATOM 787 C CA . GLN A 1 106 ? 47.343 -4.075 89.852 1.00 12.44 106 GLN A CA 1
ATOM 788 C C . GLN A 1 106 ? 46.177 -4.505 90.752 1.00 12.42 106 GLN A C 1
ATOM 789 O O . GLN A 1 106 ? 45.301 -5.259 90.329 1.00 12.66 106 GLN A O 1
ATOM 795 N N . GLY A 1 107 ? 46.194 -4.045 91.999 1.00 12.12 107 GLY A N 1
ATOM 796 C CA . GLY A 1 107 ? 45.240 -4.497 93.008 1.00 11.80 107 GLY A CA 1
ATOM 797 C C . GLY A 1 107 ? 45.654 -5.824 93.620 1.00 11.80 107 GLY A C 1
ATOM 798 O O . GLY A 1 107 ? 44.863 -6.464 94.318 1.00 11.61 107 GLY A O 1
ATOM 799 N N . ALA A 1 108 ? 46.904 -6.228 93.376 1.00 11.72 108 ALA A N 1
ATOM 800 C CA . ALA A 1 108 ? 47.362 -7.583 93.695 1.00 11.68 108 ALA A CA 1
ATOM 801 C C . ALA A 1 108 ? 48.883 -7.700 93.820 1.00 11.65 108 ALA A C 1
ATOM 802 O O . ALA A 1 108 ? 49.468 -8.629 93.274 1.00 11.55 108 ALA A O 1
ATOM 804 N N . GLY A 1 109 ? 49.509 -6.769 94.542 1.00 11.55 109 GLY A N 1
ATOM 805 C CA . GLY A 1 109 ? 50.962 -6.768 94.737 1.00 11.51 109 GLY A CA 1
ATOM 806 C C . GLY A 1 109 ? 51.530 -7.853 95.651 1.00 11.53 109 GLY A C 1
ATOM 807 O O . GLY A 1 109 ? 52.720 -8.167 95.588 1.00 11.75 109 GLY A O 1
ATOM 808 N N . PHE A 1 110 ? 50.688 -8.426 96.505 1.00 11.34 110 PHE A N 1
ATOM 809 C CA . PHE A 1 110 ? 51.112 -9.422 97.501 1.00 11.07 110 PHE A CA 1
ATOM 810 C C . PHE A 1 110 ? 52.209 -8.963 98.470 1.00 10.95 110 PHE A C 1
ATOM 811 O O . PHE A 1 110 ? 52.907 -9.781 99.083 1.00 10.76 110 PHE A O 1
ATOM 819 N N . TYR A 1 111 ? 52.334 -7.641 98.597 1.00 10.91 111 TYR A N 1
ATOM 820 C CA . TYR A 1 111 ? 53.186 -6.993 99.595 1.00 11.10 111 TYR A CA 1
ATOM 821 C C . TYR A 1 111 ? 54.652 -7.451 99.502 1.00 11.46 111 TYR A C 1
ATOM 822 O O . TYR A 1 111 ? 55.328 -7.676 100.514 1.00 11.45 111 TYR A O 1
ATOM 831 N N . LEU A 1 112 ? 55.119 -7.564 98.258 1.00 11.76 112 LEU A N 1
ATOM 832 C CA . LEU A 1 112 ? 56.461 -8.029 97.928 1.00 12.14 112 LEU A CA 1
ATOM 833 C C . LEU A 1 112 ? 57.281 -6.924 97.274 1.00 12.52 112 LEU A C 1
ATOM 834 O O . LEU A 1 112 ? 56.720 -5.999 96.673 1.00 12.38 112 LEU A O 1
ATOM 839 N N . ASN A 1 113 ? 58.605 -7.018 97.411 1.00 12.90 113 ASN A N 1
ATOM 840 C CA . ASN A 1 113 ? 59.535 -6.220 96.612 1.00 13.48 113 ASN A CA 1
ATOM 841 C C . ASN A 1 113 ? 59.880 -6.988 95.345 1.00 13.98 113 ASN A C 1
ATOM 842 O O . ASN A 1 113 ? 60.615 -7.976 95.401 1.00 14.20 113 ASN A O 1
ATOM 847 N N . ALA A 1 114 ? 59.333 -6.545 94.210 1.00 14.57 114 ALA A N 1
ATOM 848 C CA . ALA A 1 114 ? 59.489 -7.265 92.939 1.00 15.23 114 ALA A CA 1
ATOM 849 C C . ALA A 1 114 ? 60.924 -7.230 92.444 1.00 15.73 114 ALA A C 1
ATOM 850 O O . ALA A 1 114 ? 61.546 -6.165 92.399 1.00 15.91 114 ALA A O 1
ATOM 852 N N . THR A 1 115 ? 61.463 -8.391 92.212 1.00 16.55 115 THR A N 1
ATOM 853 C CA . THR A 1 115 ? 62.750 -8.575 91.581 1.00 17.33 115 THR A CA 1
ATOM 854 C C . THR A 1 115 ? 62.653 -8.700 90.037 1.00 18.44 115 THR A C 1
ATOM 855 O O . THR A 1 115 ? 63.458 -8.175 89.341 1.00 18.28 115 THR A O 1
ATOM 859 N N . GLN A 1 116 ? 61.646 -9.409 89.574 1.00 19.88 116 GLN A N 1
ATOM 860 C CA . GLN A 1 116 ? 61.449 -9.682 88.205 1.00 21.78 116 GLN A CA 1
ATOM 861 C C . GLN A 1 116 ? 61.127 -8.453 87.397 1.00 23.65 116 GLN A C 1
ATOM 862 O O . GLN A 1 116 ? 60.246 -7.688 87.678 1.00 24.16 116 GLN A O 1
ATOM 868 N N . GLU A 1 117 ? 61.870 -8.364 86.319 1.00 25.96 117 GLU A N 1
ATOM 869 C CA . GLU A 1 117 ? 62.075 -7.188 85.537 1.00 27.40 117 GLU A CA 1
ATOM 870 C C . GLU A 1 117 ? 60.929 -6.277 85.166 1.00 26.85 117 GLU A C 1
ATOM 871 O O . GLU A 1 117 ? 61.003 -5.106 85.463 1.00 28.22 117 GLU A O 1
ATOM 877 N N . PRO A 1 118 ? 59.888 -6.779 84.545 1.00 25.26 118 PRO A N 1
ATOM 878 C CA . PRO A 1 118 ? 58.780 -5.883 84.152 1.00 24.24 118 PRO A CA 1
ATOM 879 C C . PRO A 1 118 ? 58.108 -5.205 85.357 1.00 23.08 118 PRO A C 1
ATOM 880 O O . PRO A 1 118 ? 57.821 -4.005 85.316 1.00 22.33 118 PRO A O 1
ATOM 884 N N . TYR A 1 119 ? 57.891 -5.973 86.421 1.00 21.48 119 TYR A N 1
ATOM 885 C CA . TYR A 1 119 ? 57.197 -5.487 87.609 1.00 20.46 119 TYR A CA 1
ATOM 886 C C . TYR A 1 119 ? 58.102 -4.748 88.586 1.00 19.32 119 TYR A C 1
ATOM 887 O O . TYR A 1 119 ? 57.667 -3.796 89.221 1.00 18.78 119 TYR A O 1
ATOM 896 N N . ALA A 1 120 ? 59.358 -5.182 88.680 1.00 18.82 120 ALA A N 1
ATOM 897 C CA . ALA A 1 120 ? 60.348 -4.588 89.579 1.00 18.48 120 ALA A CA 1
ATOM 898 C C . ALA A 1 120 ? 60.337 -3.059 89.639 1.00 18.30 120 ALA A C 1
ATOM 899 O O . ALA A 1 120 ? 60.623 -2.471 90.687 1.00 17.82 120 ALA A O 1
ATOM 901 N N . GLN A 1 121 ? 59.997 -2.420 88.525 1.00 18.13 121 GLN A N 1
ATOM 902 C CA . GLN A 1 121 ? 60.038 -0.965 88.439 1.00 17.97 121 GLN A CA 1
ATOM 903 C C . GLN A 1 121 ? 59.044 -0.257 89.368 1.00 17.63 121 GLN A C 1
ATOM 904 O O . GLN A 1 121 ? 59.339 0.824 89.896 1.00 17.53 121 GLN A O 1
ATOM 910 N N . HIS A 1 122 ? 57.881 -0.874 89.578 1.00 17.12 122 HIS A N 1
ATOM 911 C CA . HIS A 1 122 ? 56.789 -0.252 90.350 1.00 16.44 122 HIS A CA 1
ATOM 912 C C . HIS A 1 122 ? 56.333 -1.016 91.567 1.00 15.80 122 HIS A C 1
ATOM 913 O O . HIS A 1 122 ? 55.839 -0.430 92.533 1.00 15.58 122 HIS A O 1
ATOM 920 N N . TYR A 1 123 ? 56.484 -2.334 91.534 1.00 15.01 123 TYR A N 1
ATOM 921 C CA . TYR A 1 123 ? 55.923 -3.174 92.580 1.00 14.59 123 TYR A CA 1
ATOM 922 C C . TYR A 1 123 ? 56.878 -3.358 93.758 1.00 14.19 123 TYR A C 1
ATOM 923 O O . TYR A 1 123 ? 57.344 -4.462 94.027 1.00 14.45 123 TYR A O 1
ATOM 932 N N . GLN A 1 124 ? 57.176 -2.271 94.460 1.00 13.80 124 GLN A N 1
ATOM 933 C CA . GLN A 1 124 ? 58.034 -2.368 95.640 1.00 13.52 124 GLN A CA 1
ATOM 934 C C . GLN A 1 124 ? 57.196 -2.270 96.907 1.00 12.92 124 GLN A C 1
ATOM 935 O O . GLN A 1 124 ? 57.504 -1.504 97.825 1.00 12.73 124 GLN A O 1
ATOM 941 N N . MET A 1 125 ? 56.151 -3.096 96.942 1.00 12.42 125 MET A N 1
ATOM 942 C CA . MET A 1 125 ? 55.095 -3.003 97.955 1.00 12.18 125 MET A CA 1
ATOM 943 C C . MET A 1 125 ? 55.503 -3.329 99.390 1.00 11.97 125 MET A C 1
ATOM 944 O O . MET A 1 125 ? 54.876 -2.827 100.310 1.00 12.03 125 MET A O 1
ATOM 949 N N . TYR A 1 126 ? 56.548 -4.099 99.585 1.00 11.97 126 TYR A N 1
ATOM 950 C CA . TYR A 1 126 ? 57.069 -4.338 100.937 1.00 12.13 126 TYR A CA 1
ATOM 951 C C . TYR A 1 126 ? 57.693 -3.103 101.531 1.00 12.13 126 TYR A C 1
ATOM 952 O O . TYR A 1 126 ? 57.443 -2.770 102.596 1.00 11.83 126 TYR A O 1
ATOM 961 N N . ASP A 1 127 ? 58.528 -2.434 100.781 1.00 12.57 127 ASP A N 1
ATOM 962 C CA . ASP A 1 127 ? 59.099 -1.201 101.273 1.00 12.72 127 ASP A CA 1
ATOM 963 C C . ASP A 1 127 ? 58.073 -0.107 101.424 1.00 12.77 127 ASP A C 1
ATOM 964 O O . ASP A 1 127 ? 58.140 0.613 102.361 1.00 12.72 127 ASP A O 1
ATOM 969 N N . TYR A 1 128 ? 57.121 -0.037 100.500 1.00 12.57 128 TYR A N 1
ATOM 970 C CA . TYR A 1 128 ? 55.999 0.851 100.647 1.00 12.39 128 TYR A CA 1
ATOM 971 C C . TYR A 1 128 ? 55.335 0.698 102.000 1.00 12.38 128 TYR A C 1
ATOM 972 O O . TYR A 1 128 ? 55.325 1.597 102.731 1.00 12.37 128 TYR A O 1
ATOM 981 N N . ILE A 1 129 ? 54.844 -0.474 102.322 1.00 12.41 129 ILE A N 1
ATOM 982 C CA . ILE A 1 129 ? 54.086 -0.638 103.538 1.00 12.46 129 ILE A CA 1
ATOM 983 C C . ILE A 1 129 ? 54.895 -0.472 104.811 1.00 12.59 129 ILE A C 1
ATOM 984 O O . ILE A 1 129 ? 54.474 0.138 105.697 1.00 12.62 129 ILE A O 1
ATOM 989 N N . HIS A 1 130 ? 56.063 -1.050 104.868 1.00 12.73 130 HIS A N 1
ATOM 990 C CA . HIS A 1 130 ? 56.816 -1.112 106.089 1.00 13.03 130 HIS A CA 1
ATOM 991 C C . HIS A 1 130 ? 57.843 -0.006 106.312 1.00 13.31 130 HIS A C 1
ATOM 992 O O . HIS A 1 130 ? 58.155 0.297 107.463 1.00 13.30 130 HIS A O 1
ATOM 999 N N . LYS A 1 131 ? 58.364 0.589 105.261 1.00 13.79 131 LYS A N 1
ATOM 1000 C CA . LYS A 1 131 ? 59.375 1.657 105.391 1.00 14.45 131 LYS A CA 1
ATOM 1001 C C . LYS A 1 131 ? 58.863 3.050 105.043 1.00 14.63 131 LYS A C 1
ATOM 1002 O O . LYS A 1 131 ? 58.796 3.920 105.915 1.00 15.04 131 LYS A O 1
ATOM 1008 N N . GLU A 1 132 ? 58.496 3.243 103.778 1.00 14.86 132 GLU A N 1
ATOM 1009 C CA . GLU A 1 132 ? 58.174 4.564 103.240 1.00 15.05 132 GLU A CA 1
ATOM 1010 C C . GLU A 1 132 ? 56.876 5.196 103.759 1.00 14.96 132 GLU A C 1
ATOM 1011 O O . GLU A 1 132 ? 56.896 6.356 104.179 1.00 15.33 132 GLU A O 1
ATOM 1017 N N . LEU A 1 133 ? 55.766 4.457 103.702 1.00 14.45 133 LEU A N 1
ATOM 1018 C CA . LEU A 1 133 ? 54.449 5.001 104.076 1.00 14.38 133 LEU A CA 1
ATOM 1019 C C . LEU A 1 133 ? 54.394 5.514 105.524 1.00 14.47 133 LEU A C 1
ATOM 1020 O O . LEU A 1 133 ? 53.993 6.664 105.759 1.00 14.49 133 LEU A O 1
ATOM 1025 N N . PRO A 1 134 ? 54.821 4.682 106.499 1.00 14.56 134 PRO A N 1
ATOM 1026 C CA . PRO A 1 134 ? 54.802 5.169 107.882 1.00 14.57 134 PRO A CA 1
ATOM 1027 C C . PRO A 1 134 ? 55.678 6.403 108.076 1.00 14.84 134 PRO A C 1
ATOM 1028 O O . PRO A 1 134 ? 55.362 7.250 108.917 1.00 14.94 134 PRO A O 1
ATOM 1032 N N . GLN A 1 135 ? 56.764 6.501 107.304 1.00 15.09 135 GLN A N 1
ATOM 1033 C CA . GLN A 1 135 ? 57.649 7.674 107.339 1.00 15.06 135 GLN A CA 1
ATOM 1034 C C . GLN A 1 135 ? 57.015 8.878 106.649 1.00 14.87 135 GLN A C 1
ATOM 1035 O O . GLN A 1 135 ? 57.203 10.004 107.085 1.00 14.76 135 GLN A O 1
ATOM 1041 N N . THR A 1 136 ? 56.249 8.636 105.587 1.00 14.84 136 THR A N 1
ATOM 1042 C CA . THR A 1 136 ? 55.525 9.714 104.917 1.00 14.78 136 THR A CA 1
ATOM 1043 C C . THR A 1 136 ? 54.435 10.280 105.835 1.00 14.84 136 THR A C 1
ATOM 1044 O O . THR A 1 136 ? 54.275 11.500 105.925 1.00 14.81 136 THR A O 1
ATOM 1048 N N . LEU A 1 137 ? 53.711 9.394 106.517 1.00 14.66 137 LEU A N 1
ATOM 1049 C CA . LEU A 1 137 ? 52.644 9.787 107.436 1.00 14.56 137 LEU A CA 1
ATOM 1050 C C . LEU A 1 137 ? 53.176 10.529 108.653 1.00 14.90 137 LEU A C 1
ATOM 1051 O O . LEU A 1 137 ? 52.591 11.535 109.074 1.00 14.82 137 LEU A O 1
ATOM 1056 N N . ASP A 1 138 ? 54.269 10.020 109.223 1.00 15.35 138 ASP A N 1
ATOM 1057 C CA . ASP A 1 138 ? 54.885 10.623 110.407 1.00 16.03 138 ASP A CA 1
ATOM 1058 C C . ASP A 1 138 ? 55.369 12.024 110.078 1.00 16.83 138 ASP A C 1
ATOM 1059 O O . ASP A 1 138 ? 55.176 12.972 110.851 1.00 17.03 138 ASP A O 1
ATOM 1064 N N . SER A 1 139 ? 56.000 12.142 108.916 1.00 17.47 139 SER A N 1
ATOM 1065 C CA . SER A 1 139 ? 56.567 13.402 108.479 1.00 18.50 139 SER A CA 1
ATOM 1066 C C . SER A 1 139 ? 55.480 14.407 108.080 1.00 19.19 139 SER A C 1
ATOM 1067 O O . SER A 1 139 ? 55.704 15.613 108.123 1.00 19.51 139 SER A O 1
ATOM 1070 N N . HIS A 1 140 ? 54.303 13.904 107.712 1.00 19.79 140 HIS A N 1
ATOM 1071 C CA . HIS A 1 140 ? 53.170 14.766 107.391 1.00 20.29 140 HIS A CA 1
ATOM 1072 C C . HIS A 1 140 ? 52.415 15.219 108.619 1.00 20.10 140 HIS A C 1
ATOM 1073 O O . HIS A 1 140 ? 52.235 16.413 108.825 1.00 20.67 140 HIS A O 1
ATOM 1080 N N . PHE A 1 141 ? 51.966 14.277 109.442 1.00 19.47 141 PHE A N 1
ATOM 1081 C CA . PHE A 1 141 ? 51.155 14.605 110.618 1.00 18.83 141 PHE A CA 1
ATOM 1082 C C . PHE A 1 141 ? 51.954 15.080 111.826 1.00 18.95 141 PHE A C 1
ATOM 1083 O O . PHE A 1 141 ? 51.395 15.693 112.725 1.00 19.07 141 PHE A O 1
ATOM 1091 N N . ASN A 1 142 ? 53.253 14.799 111.857 1.00 19.44 142 ASN A N 1
ATOM 1092 C CA . ASN A 1 142 ? 54.091 15.216 112.986 1.00 19.76 142 ASN A CA 1
ATOM 1093 C C . ASN A 1 142 ? 55.123 16.290 112.629 1.00 19.81 142 ASN A C 1
ATOM 1094 O O . ASN A 1 142 ? 54.883 17.486 112.839 1.00 19.73 142 ASN A O 1
ATOM 1099 N N . LYS A 1 148 ? 49.477 14.211 118.191 1.00 15.30 148 LYS A N 1
ATOM 1100 C CA . LYS A 1 148 ? 50.724 13.455 118.069 1.00 14.98 148 LYS A CA 1
ATOM 1101 C C . LYS A 1 148 ? 50.429 11.978 117.810 1.00 14.71 148 LYS A C 1
ATOM 1102 O O . LYS A 1 148 ? 49.759 11.312 118.605 1.00 14.56 148 LYS A O 1
ATOM 1108 N N . LEU A 1 149 ? 50.940 11.474 116.694 1.00 14.36 149 LEU A N 1
ATOM 1109 C CA . LEU A 1 149 ? 50.608 10.139 116.225 1.00 14.21 149 LEU A CA 1
ATOM 1110 C C . LEU A 1 149 ? 51.846 9.289 116.079 1.00 14.23 149 LEU A C 1
ATOM 1111 O O . LEU A 1 149 ? 52.796 9.673 115.398 1.00 14.32 149 LEU A O 1
ATOM 1116 N N . ASP A 1 150 ? 51.833 8.126 116.718 1.00 13.88 150 ASP A N 1
ATOM 1117 C CA . ASP A 1 150 ? 52.927 7.179 116.593 1.00 13.76 150 ASP A CA 1
ATOM 1118 C C . ASP A 1 150 ? 52.669 6.254 115.397 1.00 13.52 150 ASP A C 1
ATOM 1119 O O . ASP A 1 150 ? 51.791 5.399 115.452 1.00 13.77 150 ASP A O 1
ATOM 1124 N N . PHE A 1 151 ? 53.428 6.436 114.320 1.00 13.19 151 PHE A N 1
ATOM 1125 C CA . PHE A 1 151 ? 53.303 5.593 113.126 1.00 12.87 151 PHE A CA 1
ATOM 1126 C C . PHE A 1 151 ? 54.415 4.559 113.023 1.00 12.67 151 PHE A C 1
ATOM 1127 O O . PHE A 1 151 ? 54.383 3.733 112.107 1.00 12.55 151 PHE A O 1
ATOM 1135 N N . LEU A 1 152 ? 55.393 4.604 113.937 1.00 12.33 152 LEU A N 1
ATOM 1136 C CA . LEU A 1 152 ? 56.654 3.860 113.757 1.00 11.98 152 LEU A CA 1
ATOM 1137 C C . LEU A 1 152 ? 57.062 2.904 114.882 1.00 11.67 152 LEU A C 1
ATOM 1138 O O . LEU A 1 152 ? 57.708 1.886 114.623 1.00 11.23 152 LEU A O 1
ATOM 1143 N N . ASP A 1 153 ? 56.719 3.250 116.120 1.00 11.38 153 ASP A N 1
ATOM 1144 C CA . ASP A 1 153 ? 57.089 2.439 117.273 1.00 11.26 153 ASP A CA 1
ATOM 1145 C C . ASP A 1 153 ? 55.927 1.571 117.726 1.00 11.11 153 ASP A C 1
ATOM 1146 O O . ASP A 1 153 ? 55.887 0.362 117.447 1.00 11.22 153 ASP A O 1
ATOM 1151 N N . ASN A 1 154 ? 54.993 2.197 118.434 1.00 10.95 154 ASN A N 1
ATOM 1152 C CA . ASN A 1 154 ? 53.848 1.508 119.001 1.00 10.78 154 ASN A CA 1
ATOM 1153 C C . ASN A 1 154 ? 52.796 1.259 117.926 1.00 10.58 154 ASN A C 1
ATOM 1154 O O . ASN A 1 154 ? 51.837 2.024 117.788 1.00 10.60 154 ASN A O 1
ATOM 1159 N N . VAL A 1 155 ? 52.988 0.185 117.166 1.00 10.30 155 VAL A N 1
ATOM 1160 C CA . VAL A 1 155 ? 52.198 -0.057 115.954 1.00 10.16 155 VAL A CA 1
ATOM 1161 C C . VAL A 1 155 ? 51.556 -1.450 115.887 1.00 9.93 155 VAL A C 1
ATOM 1162 O O . VAL A 1 155 ? 52.141 -2.425 116.358 1.00 9.99 155 VAL A O 1
ATOM 1166 N N . ALA A 1 156 ? 50.355 -1.538 115.311 1.00 9.58 156 ALA A N 1
ATOM 1167 C CA . ALA A 1 156 ? 49.727 -2.841 115.048 1.00 9.40 156 ALA A CA 1
ATOM 1168 C C . ALA A 1 156 ? 49.611 -3.136 113.561 1.00 9.19 156 ALA A C 1
ATOM 1169 O O . ALA A 1 156 ? 49.544 -2.220 112.736 1.00 9.29 156 ALA A O 1
ATOM 1171 N N . ILE A 1 157 ? 49.580 -4.422 113.227 1.00 8.96 157 ILE A N 1
ATOM 1172 C CA . ILE A 1 157 ? 49.361 -4.857 111.852 1.00 8.87 157 ILE A CA 1
ATOM 1173 C C . ILE A 1 157 ? 48.245 -5.901 111.764 1.00 8.82 157 ILE A C 1
ATOM 1174 O O . ILE A 1 157 ? 48.139 -6.772 112.635 1.00 8.94 157 ILE A O 1
ATOM 1179 N N . THR A 1 158 ? 47.406 -5.770 110.734 1.00 8.81 158 THR A N 1
ATOM 1180 C CA . THR A 1 158 ? 46.262 -6.666 110.461 1.00 8.89 158 THR A CA 1
ATOM 1181 C C . THR A 1 158 ? 45.942 -6.637 108.960 1.00 8.96 158 THR A C 1
ATOM 1182 O O . THR A 1 158 ? 46.583 -5.910 108.197 1.00 9.01 158 THR A O 1
ATOM 1186 N N . GLY A 1 159 ? 44.951 -7.423 108.547 1.00 8.96 159 GLY A N 1
ATOM 1187 C CA . GLY A 1 159 ? 44.548 -7.506 107.149 1.00 8.99 159 GLY A CA 1
ATOM 1188 C C . GLY A 1 159 ? 43.685 -8.721 106.868 1.00 8.98 159 GLY A C 1
ATOM 1189 O O . GLY A 1 159 ? 43.628 -9.656 107.674 1.00 9.03 159 GLY A O 1
ATOM 1190 N N . ILE A 1 160 ? 43.018 -8.696 105.718 1.00 8.99 160 ILE A N 1
ATOM 1191 C CA . ILE A 1 160 ? 42.215 -9.814 105.232 1.00 9.08 160 ILE A CA 1
ATOM 1192 C C . ILE A 1 160 ? 42.905 -10.481 104.040 1.00 9.19 160 ILE A C 1
ATOM 1193 O O . ILE A 1 160 ? 43.415 -9.799 103.143 1.00 9.20 160 ILE A O 1
ATOM 1198 N N . SER A 1 161 ? 42.916 -11.816 104.046 1.00 9.16 161 SER A N 1
ATOM 1199 C CA . SER A 1 161 ? 43.354 -12.641 102.899 1.00 9.27 161 SER A CA 1
ATOM 1200 C C . SER A 1 161 ? 44.791 -12.367 102.418 1.00 9.06 161 SER A C 1
ATOM 1201 O O . SER A 1 161 ? 45.743 -12.682 103.124 1.00 8.87 161 SER A O 1
ATOM 1204 N N . MET A 1 162 ? 44.935 -11.789 101.223 1.00 9.00 162 MET A N 1
ATOM 1205 C CA . MET A 1 162 ? 46.233 -11.302 100.743 1.00 8.94 162 MET A CA 1
ATOM 1206 C C . MET A 1 162 ? 46.844 -10.349 101.770 1.00 8.85 162 MET A C 1
ATOM 1207 O O . MET A 1 162 ? 48.052 -10.372 102.013 1.00 8.96 162 MET A O 1
ATOM 1212 N N . GLY A 1 163 ? 45.991 -9.519 102.358 1.00 8.79 163 GLY A N 1
ATOM 1213 C CA . GLY A 1 163 ? 46.392 -8.560 103.376 1.00 8.73 163 GLY A CA 1
ATOM 1214 C C . GLY A 1 163 ? 46.756 -9.227 104.681 1.00 8.66 163 GLY A C 1
ATOM 1215 O O . GLY A 1 163 ? 47.675 -8.785 105.380 1.00 8.58 163 GLY A O 1
ATOM 1216 N N . GLY A 1 164 ? 46.035 -10.292 105.006 1.00 8.64 164 GLY A N 1
ATOM 1217 C CA . GLY A 1 164 ? 46.300 -11.058 106.211 1.00 8.80 164 GLY A CA 1
ATOM 1218 C C . GLY A 1 164 ? 47.671 -11.695 106.143 1.00 8.83 164 GLY A C 1
ATOM 1219 O O . GLY A 1 164 ? 48.377 -11.785 107.150 1.00 8.70 164 GLY A O 1
ATOM 1220 N N . TYR A 1 165 ? 48.031 -12.133 104.941 1.00 9.03 165 TYR A N 1
ATOM 1221 C CA . TYR A 1 165 ? 49.352 -12.665 104.654 1.00 9.35 165 TYR A CA 1
ATOM 1222 C C . TYR A 1 165 ? 50.408 -11.615 104.975 1.00 9.36 165 TYR A C 1
ATOM 1223 O O . TYR A 1 165 ? 51.341 -11.873 105.733 1.00 9.47 165 TYR A O 1
ATOM 1232 N N . GLY A 1 166 ? 50.232 -10.433 104.394 1.00 9.34 166 GLY A N 1
ATOM 1233 C CA . GLY A 1 166 ? 51.195 -9.349 104.492 1.00 9.46 166 GLY A CA 1
ATOM 1234 C C . GLY A 1 166 ? 51.399 -8.958 105.938 1.00 9.60 166 GLY A C 1
ATOM 1235 O O . GLY A 1 166 ? 52.528 -8.686 106.367 1.00 9.54 166 GLY A O 1
ATOM 1236 N N . ALA A 1 167 ? 50.306 -8.974 106.699 1.00 9.62 167 ALA A N 1
ATOM 1237 C CA . ALA A 1 167 ? 50.355 -8.614 108.108 1.00 9.67 167 ALA A CA 1
ATOM 1238 C C . ALA A 1 167 ? 51.181 -9.614 108.902 1.00 9.81 167 ALA A C 1
ATOM 1239 O O . ALA A 1 167 ? 52.087 -9.230 109.640 1.00 9.88 167 ALA A O 1
ATOM 1241 N N . ILE A 1 168 ? 50.869 -10.890 108.734 1.00 9.87 168 ILE A N 1
ATOM 1242 C CA . ILE A 1 168 ? 51.587 -11.960 109.411 1.00 9.92 168 ILE A CA 1
ATOM 1243 C C . ILE A 1 168 ? 53.050 -11.984 108.960 1.00 10.05 168 ILE A C 1
ATOM 1244 O O . ILE A 1 168 ? 53.952 -12.089 109.786 1.00 10.20 168 ILE A O 1
ATOM 1249 N N . CYS A 1 169 ? 53.276 -11.846 107.658 1.00 10.12 169 CYS A N 1
ATOM 1250 C CA . CYS A 1 169 ? 54.626 -11.793 107.111 1.00 10.22 169 CYS A CA 1
ATOM 1251 C C . CYS A 1 169 ? 55.455 -10.645 107.720 1.00 10.10 169 CYS A C 1
ATOM 1252 O O . CYS A 1 169 ? 56.552 -10.866 108.260 1.00 10.19 169 CYS A O 1
ATOM 1255 N N . GLY A 1 170 ? 54.918 -9.431 107.643 1.00 9.85 170 GLY A N 1
ATOM 1256 C CA . GLY A 1 170 ? 55.541 -8.250 108.233 1.00 9.55 170 GLY A CA 1
ATOM 1257 C C . GLY A 1 170 ? 55.854 -8.390 109.716 1.00 9.49 170 GLY A C 1
ATOM 1258 O O . GLY A 1 170 ? 56.928 -7.980 110.173 1.00 9.34 170 GLY A O 1
ATOM 1259 N N . TYR A 1 171 ? 54.914 -8.967 110.465 1.00 9.38 171 TYR A N 1
ATOM 1260 C CA . TYR A 1 171 ? 55.086 -9.193 111.902 1.00 9.43 171 TYR A CA 1
ATOM 1261 C C . TYR A 1 171 ? 56.287 -10.097 112.204 1.00 9.59 171 TYR A C 1
ATOM 1262 O O . TYR A 1 171 ? 57.070 -9.812 113.115 1.00 9.61 171 TYR A O 1
ATOM 1271 N N . LEU A 1 172 ? 56.429 -11.178 111.430 1.00 9.64 172 LEU A N 1
ATOM 1272 C CA . LEU A 1 172 ? 57.523 -12.129 111.614 1.00 9.75 172 LEU A CA 1
ATOM 1273 C C . LEU A 1 172 ? 58.891 -11.564 111.199 1.00 9.97 172 LEU A C 1
ATOM 1274 O O . LEU A 1 172 ? 59.837 -11.566 111.993 1.00 9.86 172 LEU A O 1
ATOM 1279 N N . LYS A 1 173 ? 58.986 -11.077 109.962 1.00 10.30 173 LYS A N 1
ATOM 1280 C CA . LYS A 1 173 ? 60.220 -10.469 109.456 1.00 10.65 173 LYS A CA 1
ATOM 1281 C C . LYS A 1 173 ? 60.753 -9.345 110.352 1.00 10.82 173 LYS A C 1
ATOM 1282 O O . LYS A 1 173 ? 61.960 -9.213 110.545 1.00 10.72 173 LYS A O 1
ATOM 1288 N N . GLY A 1 174 ? 59.849 -8.534 110.888 1.00 11.08 174 GLY A N 1
ATOM 1289 C CA . GLY A 1 174 ? 60.238 -7.433 111.758 1.00 11.42 174 GLY A CA 1
ATOM 1290 C C . GLY A 1 174 ? 60.329 -7.802 113.230 1.00 11.75 174 GLY A C 1
ATOM 1291 O O . GLY A 1 174 ? 60.651 -6.949 114.063 1.00 11.83 174 GLY A O 1
ATOM 1292 N N . TYR A 1 175 ? 60.067 -9.068 113.548 1.00 11.86 175 TYR A N 1
ATOM 1293 C CA . TYR A 1 175 ? 59.852 -9.501 114.934 1.00 12.30 175 TYR A CA 1
ATOM 1294 C C . TYR A 1 175 ? 61.099 -9.320 115.793 1.00 12.44 175 TYR A C 1
ATOM 1295 O O . TYR A 1 175 ? 60.992 -8.902 116.948 1.00 12.74 175 TYR A O 1
ATOM 1304 N N . SER A 1 176 ? 62.269 -9.608 115.221 1.00 12.32 176 SER A N 1
ATOM 1305 C CA . SER A 1 176 ? 63.547 -9.474 115.937 1.00 12.26 176 SER A CA 1
ATOM 1306 C C . SER A 1 176 ? 63.804 -8.048 116.423 1.00 12.23 176 SER A C 1
ATOM 1307 O O . SER A 1 176 ? 64.365 -7.845 117.503 1.00 12.32 176 SER A O 1
ATOM 1310 N N . GLY A 1 177 ? 63.395 -7.066 115.625 1.00 12.30 177 GLY A N 1
ATOM 1311 C CA . GLY A 1 177 ? 63.468 -5.663 116.042 1.00 12.39 177 GLY A CA 1
ATOM 1312 C C . GLY A 1 177 ? 62.192 -5.133 116.674 1.00 12.30 177 GLY A C 1
ATOM 1313 O O . GLY A 1 177 ? 62.026 -3.914 116.826 1.00 12.49 177 GLY A O 1
ATOM 1314 N N . LYS A 1 178 ? 61.286 -6.038 117.045 1.00 12.15 178 LYS A N 1
ATOM 1315 C CA . LYS A 1 178 ? 59.954 -5.649 117.522 1.00 12.10 178 LYS A CA 1
ATOM 1316 C C . LYS A 1 178 ? 59.310 -4.566 116.631 1.00 11.47 178 LYS A C 1
ATOM 1317 O O . LYS A 1 178 ? 58.681 -3.630 117.118 1.00 11.14 178 LYS A O 1
ATOM 1323 N N . ARG A 1 179 ? 59.485 -4.705 115.318 1.00 11.07 179 ARG A N 1
ATOM 1324 C CA . ARG A 1 179 ? 58.885 -3.781 114.358 1.00 10.73 179 ARG A CA 1
ATOM 1325 C C . ARG A 1 179 ? 57.383 -3.581 114.606 1.00 10.55 179 ARG A C 1
ATOM 1326 O O . ARG A 1 179 ? 56.927 -2.436 114.659 1.00 10.42 179 ARG A O 1
ATOM 1334 N N . TYR A 1 180 ? 56.635 -4.679 114.792 1.00 10.31 180 TYR A N 1
ATOM 1335 C CA . TYR A 1 180 ? 55.213 -4.605 115.197 1.00 10.16 180 TYR A CA 1
ATOM 1336 C C . TYR A 1 180 ? 54.907 -5.141 116.602 1.00 9.92 180 TYR A C 1
ATOM 1337 O O . TYR A 1 180 ? 55.385 -6.197 116.994 1.00 9.70 180 TYR A O 1
ATOM 1346 N N . LYS A 1 181 ? 54.092 -4.400 117.349 1.00 9.88 181 LYS A N 1
ATOM 1347 C CA . LYS A 1 181 ? 53.778 -4.760 118.737 1.00 9.72 181 LYS A CA 1
ATOM 1348 C C . LYS A 1 181 ? 52.521 -5.624 118.874 1.00 9.63 181 LYS A C 1
ATOM 1349 O O . LYS A 1 181 ? 52.214 -6.084 119.986 1.00 9.65 181 LYS A O 1
ATOM 1355 N N . SER A 1 182 ? 51.787 -5.799 117.766 1.00 9.27 182 SER A N 1
ATOM 1356 C CA . SER A 1 182 ? 50.777 -6.863 117.639 1.00 9.17 182 SER A CA 1
ATOM 1357 C C . SER A 1 182 ? 50.286 -7.206 116.201 1.00 9.00 182 SER A C 1
ATOM 1358 O O . SER A 1 182 ? 50.389 -6.408 115.249 1.00 8.80 182 SER A O 1
ATOM 1361 N N . CYS A 1 183 ? 49.792 -8.435 116.067 1.00 8.89 183 CYS A N 1
ATOM 1362 C CA . CYS A 1 183 ? 49.431 -8.999 114.779 1.00 8.81 183 CYS A CA 1
ATOM 1363 C C . CYS A 1 183 ? 48.147 -9.811 114.869 1.00 8.71 183 CYS A C 1
ATOM 1364 O O . CYS A 1 183 ? 47.996 -10.652 115.755 1.00 8.59 183 CYS A O 1
ATOM 1367 N N . SER A 1 184 ? 47.222 -9.530 113.954 1.00 8.73 184 SER A N 1
ATOM 1368 C CA . SER A 1 184 ? 46.025 -10.340 113.768 1.00 8.95 184 SER A CA 1
ATOM 1369 C C . SER A 1 184 ? 45.781 -10.446 112.275 1.00 9.00 184 SER A C 1
ATOM 1370 O O . SER A 1 184 ? 46.395 -9.711 111.502 1.00 9.12 184 SER A O 1
ATOM 1373 N N . ALA A 1 185 ? 44.915 -11.371 111.870 1.00 8.97 185 ALA A N 1
ATOM 1374 C CA . ALA A 1 185 ? 44.549 -11.510 110.464 1.00 9.11 185 ALA A CA 1
ATOM 1375 C C . ALA A 1 185 ? 43.152 -12.085 110.311 1.00 9.19 185 ALA A C 1
ATOM 1376 O O . ALA A 1 185 ? 42.668 -12.818 111.180 1.00 9.11 185 ALA A O 1
ATOM 1378 N N . PHE A 1 186 ? 42.523 -11.738 109.190 1.00 9.27 186 PHE A N 1
ATOM 1379 C CA . PHE A 1 186 ? 41.209 -12.243 108.823 1.00 9.43 186 PHE A CA 1
ATOM 1380 C C . PHE A 1 186 ? 41.358 -13.100 107.578 1.00 9.64 186 PHE A C 1
ATOM 1381 O O . PHE A 1 186 ? 41.761 -12.592 106.513 1.00 9.63 186 PHE A O 1
ATOM 1389 N N . ALA A 1 187 ? 41.037 -14.388 107.712 1.00 9.75 187 ALA A N 1
ATOM 1390 C CA . ALA A 1 187 ? 41.060 -15.336 106.586 1.00 9.99 187 ALA A CA 1
ATOM 1391 C C . ALA A 1 187 ? 42.358 -15.260 105.757 1.00 10.05 187 ALA A C 1
ATOM 1392 O O . ALA A 1 187 ? 42.310 -15.138 104.538 1.00 9.98 187 ALA A O 1
ATOM 1394 N N . PRO A 1 188 ? 43.523 -15.347 106.422 1.00 10.34 188 PRO A N 1
ATOM 1395 C CA . PRO A 1 188 ? 44.777 -15.049 105.741 1.00 10.57 188 PRO A CA 1
ATOM 1396 C C . PRO A 1 188 ? 45.296 -16.185 104.877 1.00 10.89 188 PRO A C 1
ATOM 1397 O O . PRO A 1 188 ? 44.894 -17.334 105.051 1.00 11.03 188 PRO A O 1
ATOM 1401 N N . ILE A 1 189 ? 46.185 -15.852 103.948 1.00 11.40 189 ILE A N 1
ATOM 1402 C CA . ILE A 1 189 ? 47.055 -16.838 103.331 1.00 11.86 189 ILE A CA 1
ATOM 1403 C C . ILE A 1 189 ? 48.294 -16.976 104.212 1.00 12.34 189 ILE A C 1
ATOM 1404 O O . ILE A 1 189 ? 49.041 -16.013 104.423 1.00 12.27 189 ILE A O 1
ATOM 1409 N N . VAL A 1 190 ? 48.511 -18.182 104.712 1.00 13.04 190 VAL A N 1
ATOM 1410 C CA . VAL A 1 190 ? 49.590 -18.450 105.654 1.00 13.62 190 VAL A CA 1
ATOM 1411 C C . VAL A 1 190 ? 50.828 -19.094 105.004 1.00 14.04 190 VAL A C 1
ATOM 1412 O O . VAL A 1 190 ? 51.953 -18.937 105.497 1.00 14.07 190 VAL A O 1
ATOM 1416 N N . ASN A 1 191 ? 50.609 -19.817 103.905 1.00 14.18 191 ASN A N 1
ATOM 1417 C CA . ASN A 1 191 ? 51.662 -20.570 103.238 1.00 14.32 191 ASN A CA 1
ATOM 1418 C C . ASN A 1 191 ? 51.661 -20.326 101.719 1.00 14.48 191 ASN A C 1
ATOM 1419 O O . ASN A 1 191 ? 51.320 -21.231 100.951 1.00 14.37 191 ASN A O 1
ATOM 1424 N N . PRO A 1 192 ? 52.053 -19.102 101.287 1.00 14.65 192 PRO A N 1
ATOM 1425 C CA . PRO A 1 192 ? 52.010 -18.660 99.883 1.00 14.81 192 PRO A CA 1
ATOM 1426 C C . PRO A 1 192 ? 52.709 -19.607 98.910 1.00 15.21 192 PRO A C 1
ATOM 1427 O O . PRO A 1 192 ? 52.229 -19.781 97.779 1.00 15.08 192 PRO A O 1
ATOM 1431 N N . SER A 1 193 ? 53.817 -20.209 99.355 1.00 15.19 193 SER A N 1
ATOM 1432 C CA . SER A 1 193 ? 54.590 -21.167 98.549 1.00 15.27 193 SER A CA 1
ATOM 1433 C C . SER A 1 193 ? 53.748 -22.345 98.067 1.00 15.32 193 SER A C 1
ATOM 1434 O O . SER A 1 193 ? 54.139 -23.050 97.131 1.00 15.21 193 SER A O 1
ATOM 1437 N N . ASN A 1 194 ? 52.596 -22.542 98.705 1.00 15.31 194 ASN A N 1
ATOM 1438 C CA . ASN A 1 194 ? 51.776 -23.715 98.466 1.00 15.71 194 ASN A CA 1
ATOM 1439 C C . ASN A 1 194 ? 50.301 -23.450 98.167 1.00 15.91 194 ASN A C 1
ATOM 1440 O O . ASN A 1 194 ? 49.473 -24.364 98.195 1.00 15.58 194 ASN A O 1
ATOM 1445 N N . VAL A 1 195 ? 49.975 -22.196 97.885 1.00 16.31 195 VAL A N 1
ATOM 1446 C CA . VAL A 1 195 ? 48.650 -21.858 97.385 1.00 16.46 195 VAL A CA 1
ATOM 1447 C C . VAL A 1 195 ? 48.773 -21.224 95.995 1.00 16.23 195 VAL A C 1
ATOM 1448 O O . VAL A 1 195 ? 49.781 -20.571 95.709 1.00 16.16 195 VAL A O 1
ATOM 1452 N N . PRO A 1 196 ? 47.758 -21.427 95.125 1.00 16.06 196 PRO A N 1
ATOM 1453 C CA . PRO A 1 196 ? 47.861 -21.007 93.721 1.00 15.75 196 PRO A CA 1
ATOM 1454 C C . PRO A 1 196 ? 48.086 -19.514 93.531 1.00 15.74 196 PRO A C 1
ATOM 1455 O O . PRO A 1 196 ? 48.980 -19.133 92.772 1.00 16.18 196 PRO A O 1
ATOM 1459 N N . TRP A 1 197 ? 47.324 -18.670 94.226 1.00 15.71 197 TRP A N 1
ATOM 1460 C CA . TRP A 1 197 ? 47.552 -17.223 94.133 1.00 15.74 197 TRP A CA 1
ATOM 1461 C C . TRP A 1 197 ? 48.926 -16.853 94.610 1.00 15.89 197 TRP A C 1
ATOM 1462 O O . TRP A 1 197 ? 49.529 -15.920 94.086 1.00 15.81 197 TRP A O 1
ATOM 1473 N N . GLY A 1 198 ? 49.419 -17.567 95.622 1.00 16.23 198 GLY A N 1
ATOM 1474 C CA . GLY A 1 198 ? 50.728 -17.291 96.210 1.00 16.88 198 GLY A CA 1
ATOM 1475 C C . GLY A 1 198 ? 51.854 -17.660 95.260 1.00 17.22 198 GLY A C 1
ATOM 1476 O O . GLY A 1 198 ? 52.768 -16.862 95.026 1.00 17.01 198 GLY A O 1
ATOM 1477 N N . GLN A 1 199 ? 51.769 -18.874 94.713 1.00 17.70 199 GLN A N 1
ATOM 1478 C CA . GLN A 1 199 ? 52.704 -19.366 93.699 1.00 18.47 199 GLN A CA 1
ATOM 1479 C C . GLN A 1 199 ? 52.781 -18.425 92.502 1.00 18.54 199 GLN A C 1
ATOM 1480 O O . GLN A 1 199 ? 53.870 -17.960 92.150 1.00 18.58 199 GLN A O 1
ATOM 1486 N N . LYS A 1 200 ? 51.623 -18.137 91.900 1.00 18.67 200 LYS A N 1
ATOM 1487 C CA . LYS A 1 200 ? 51.523 -17.202 90.775 1.00 18.89 200 LYS A CA 1
ATOM 1488 C C . LYS A 1 200 ? 52.205 -15.867 91.079 1.00 18.77 200 LYS A C 1
ATOM 1489 O O . LYS A 1 200 ? 52.881 -15.300 90.211 1.00 19.14 200 LYS A O 1
ATOM 1495 N N . ALA A 1 201 ? 52.028 -15.387 92.311 1.00 17.86 201 ALA A N 1
ATOM 1496 C CA . ALA A 1 201 ? 52.599 -14.119 92.761 1.00 17.47 201 ALA A CA 1
ATOM 1497 C C . ALA A 1 201 ? 54.115 -14.192 92.863 1.00 17.53 201 ALA A C 1
ATOM 1498 O O . ALA A 1 201 ? 54.828 -13.353 92.302 1.00 17.63 201 ALA A O 1
ATOM 1500 N N . PHE A 1 202 ? 54.604 -15.199 93.583 1.00 17.27 202 PHE A N 1
ATOM 1501 C CA . PHE A 1 202 ? 56.039 -15.393 93.758 1.00 17.19 202 PHE A CA 1
ATOM 1502 C C . PHE A 1 202 ? 56.775 -15.589 92.436 1.00 16.95 202 PHE A C 1
ATOM 1503 O O . PHE A 1 202 ? 57.832 -15.011 92.248 1.00 16.95 202 PHE A O 1
ATOM 1511 N N . LYS A 1 203 ? 56.209 -16.392 91.533 1.00 17.19 203 LYS A N 1
ATOM 1512 C CA . LYS A 1 203 ? 56.774 -16.604 90.188 1.00 17.15 203 LYS A CA 1
ATOM 1513 C C . LYS A 1 203 ? 56.909 -15.287 89.433 1.00 16.83 203 LYS A C 1
ATOM 1514 O O . LYS A 1 203 ? 58.003 -14.911 89.012 1.00 16.64 203 LYS A O 1
ATOM 1520 N N . GLY A 1 204 ? 55.786 -14.592 89.279 1.00 16.26 204 GLY A N 1
ATOM 1521 C CA . GLY A 1 204 ? 55.746 -13.341 88.544 1.00 15.96 204 GLY A CA 1
ATOM 1522 C C . GLY A 1 204 ? 56.590 -12.249 89.153 1.00 15.61 204 GLY A C 1
ATOM 1523 O O . GLY A 1 204 ? 57.354 -11.602 88.454 1.00 16.22 204 GLY A O 1
ATOM 1524 N N . TYR A 1 205 ? 56.462 -12.055 90.462 1.00 15.38 205 TYR A N 1
ATOM 1525 C CA . TYR A 1 205 ? 57.170 -10.977 91.169 1.00 14.94 205 TYR A CA 1
ATOM 1526 C C . TYR A 1 205 ? 58.624 -11.318 91.547 1.00 14.88 205 TYR A C 1
ATOM 1527 O O . TYR A 1 205 ? 59.484 -10.427 91.605 1.00 14.34 205 TYR A O 1
ATOM 1536 N N . LEU A 1 206 ? 58.898 -12.600 91.793 1.00 15.06 206 LEU A N 1
ATOM 1537 C CA . LEU A 1 206 ? 60.217 -13.010 92.299 1.00 15.34 206 LEU A CA 1
ATOM 1538 C C . LEU A 1 206 ? 61.033 -13.888 91.358 1.00 15.71 206 LEU A C 1
ATOM 1539 O O . LEU A 1 206 ? 62.227 -13.665 91.206 1.00 16.67 206 LEU A O 1
ATOM 1544 N N . GLY A 1 207 ? 60.407 -14.878 90.730 1.00 15.60 207 GLY A N 1
ATOM 1545 C CA . GLY A 1 207 ? 61.126 -15.775 89.824 1.00 15.45 207 GLY A CA 1
ATOM 1546 C C . GLY A 1 207 ? 61.311 -17.157 90.414 1.00 15.22 207 GLY A C 1
ATOM 1547 O O . GLY A 1 207 ? 60.386 -17.698 91.016 1.00 15.12 207 GLY A O 1
ATOM 1548 N N . TRP A 1 213 ? 61.797 -17.063 97.830 1.00 15.62 213 TRP A N 1
ATOM 1549 C CA . TRP A 1 213 ? 60.415 -17.346 98.193 1.00 15.88 213 TRP A CA 1
ATOM 1550 C C . TRP A 1 213 ? 60.278 -17.542 99.672 1.00 16.00 213 TRP A C 1
ATOM 1551 O O . TRP A 1 213 ? 59.218 -17.267 100.242 1.00 15.77 213 TRP A O 1
ATOM 1562 N N . GLU A 1 214 ? 61.347 -18.035 100.298 1.00 15.76 214 GLU A N 1
ATOM 1563 C CA . GLU A 1 214 ? 61.313 -18.471 101.697 1.00 15.31 214 GLU A CA 1
ATOM 1564 C C . GLU A 1 214 ? 61.229 -17.329 102.683 1.00 14.58 214 GLU A C 1
ATOM 1565 O O . GLU A 1 214 ? 60.452 -17.392 103.643 1.00 14.78 214 GLU A O 1
ATOM 1571 N N . ALA A 1 215 ? 62.023 -16.288 102.439 1.00 13.80 215 ALA A N 1
ATOM 1572 C CA . ALA A 1 215 ? 62.067 -15.098 103.288 1.00 13.25 215 ALA A CA 1
ATOM 1573 C C . ALA A 1 215 ? 60.738 -14.333 103.271 1.00 12.97 215 ALA A C 1
ATOM 1574 O O . ALA A 1 215 ? 60.550 -13.369 104.009 1.00 12.93 215 ALA A O 1
ATOM 1576 N N . TYR A 1 216 ? 59.822 -14.798 102.431 1.00 12.81 216 TYR A N 1
ATOM 1577 C CA . TYR A 1 216 ? 58.520 -14.190 102.241 1.00 12.78 216 TYR A CA 1
ATOM 1578 C C . TYR A 1 216 ? 57.366 -15.105 102.630 1.00 12.59 216 TYR A C 1
ATOM 1579 O O . TYR A 1 216 ? 56.203 -14.700 102.570 1.00 12.33 216 TYR A O 1
ATOM 1588 N N . ASP A 1 217 ? 57.682 -16.345 102.985 1.00 12.56 217 ASP A N 1
ATOM 1589 C CA . ASP A 1 217 ? 56.661 -17.273 103.433 1.00 12.51 217 ASP A CA 1
ATOM 1590 C C . ASP A 1 217 ? 56.703 -17.424 104.952 1.00 12.57 217 ASP A C 1
ATOM 1591 O O . ASP A 1 217 ? 57.723 -17.853 105.505 1.00 12.78 217 ASP A O 1
ATOM 1596 N N . PRO A 1 218 ? 55.596 -17.059 105.632 1.00 12.62 218 PRO A N 1
ATOM 1597 C CA . PRO A 1 218 ? 55.434 -17.191 107.084 1.00 12.44 218 PRO A CA 1
ATOM 1598 C C . PRO A 1 218 ? 55.576 -18.609 107.615 1.00 12.54 218 PRO A C 1
ATOM 1599 O O . PRO A 1 218 ? 56.171 -18.804 108.678 1.00 12.63 218 PRO A O 1
ATOM 1603 N N . CYS A 1 219 ? 55.026 -19.588 106.899 1.00 12.85 219 CYS A N 1
ATOM 1604 C CA . CYS A 1 219 ? 55.094 -20.992 107.334 1.00 13.03 219 CYS A CA 1
ATOM 1605 C C . CYS A 1 219 ? 56.538 -21.493 107.383 1.00 12.99 219 CYS A C 1
ATOM 1606 O O . CYS A 1 219 ? 56.856 -22.451 108.087 1.00 12.80 219 CYS A O 1
ATOM 1609 N N . LEU A 1 220 ? 57.411 -20.816 106.645 1.00 13.27 220 LEU A N 1
ATOM 1610 C CA . LEU A 1 220 ? 58.842 -21.088 106.714 1.00 13.29 220 LEU A CA 1
ATOM 1611 C C . LEU A 1 220 ? 59.506 -20.147 107.702 1.00 13.36 220 LEU A C 1
ATOM 1612 O O . LEU A 1 220 ? 60.296 -20.590 108.534 1.00 13.56 220 LEU A O 1
ATOM 1617 N N . LEU A 1 221 ? 59.150 -18.863 107.649 1.00 13.39 221 LEU A N 1
ATOM 1618 C CA . LEU A 1 221 ? 59.739 -17.869 108.545 1.00 13.41 221 LEU A CA 1
ATOM 1619 C C . LEU A 1 221 ? 59.590 -18.221 110.026 1.00 13.64 221 LEU A C 1
ATOM 1620 O O . LEU A 1 221 ? 60.517 -18.020 110.806 1.00 13.65 221 LEU A O 1
ATOM 1625 N N . ILE A 1 222 ? 58.435 -18.771 110.400 1.00 13.83 222 ILE A N 1
ATOM 1626 C CA . ILE A 1 222 ? 58.102 -19.001 111.812 1.00 14.07 222 ILE A CA 1
ATOM 1627 C C . ILE A 1 222 ? 58.967 -20.079 112.486 1.00 14.50 222 ILE A C 1
ATOM 1628 O O . ILE A 1 222 ? 59.046 -20.139 113.720 1.00 14.51 222 ILE A O 1
ATOM 1633 N N . LYS A 1 223 ? 59.611 -20.920 111.676 1.00 14.53 223 LYS A N 1
ATOM 1634 C CA . LYS A 1 223 ? 60.515 -21.952 112.184 1.00 14.57 223 LYS A CA 1
ATOM 1635 C C . LYS A 1 223 ? 61.772 -21.359 112.822 1.00 14.51 223 LYS A C 1
ATOM 1636 O O . LYS A 1 223 ? 62.305 -21.902 113.796 1.00 14.44 223 LYS A O 1
ATOM 1642 N N . ASN A 1 224 ? 62.219 -20.231 112.280 1.00 14.30 224 ASN A N 1
ATOM 1643 C CA . ASN A 1 224 ? 63.547 -19.705 112.565 1.00 14.24 224 ASN A CA 1
ATOM 1644 C C . ASN A 1 224 ? 63.559 -18.525 113.529 1.00 14.11 224 ASN A C 1
ATOM 1645 O O . ASN A 1 224 ? 64.559 -17.810 113.646 1.00 13.92 224 ASN A O 1
ATOM 1650 N N . ILE A 1 225 ? 62.448 -18.356 114.240 1.00 14.00 225 ILE A N 1
ATOM 1651 C CA . ILE A 1 225 ? 62.202 -17.160 115.031 1.00 13.95 225 ILE A CA 1
ATOM 1652 C C . ILE A 1 225 ? 61.838 -17.564 116.458 1.00 13.94 225 ILE A C 1
ATOM 1653 O O . ILE A 1 225 ? 60.874 -18.299 116.688 1.00 14.05 225 ILE A O 1
ATOM 1658 N N . ARG A 1 226 ? 62.623 -17.097 117.416 1.00 14.01 226 ARG A N 1
ATOM 1659 C CA . ARG A 1 226 ? 62.411 -17.485 118.797 1.00 14.30 226 ARG A CA 1
ATOM 1660 C C . ARG A 1 226 ? 61.248 -16.669 119.377 1.00 14.15 226 ARG A C 1
ATOM 1661 O O . ARG A 1 226 ? 61.323 -15.444 119.466 1.00 14.20 226 ARG A O 1
ATOM 1669 N N . HIS A 1 227 ? 60.163 -17.361 119.727 1.00 14.01 227 HIS A N 1
ATOM 1670 C CA . HIS A 1 227 ? 58.971 -16.736 120.307 1.00 13.97 227 HIS A CA 1
ATOM 1671 C C . HIS A 1 227 ? 59.272 -16.060 121.618 1.00 13.93 227 HIS A C 1
ATOM 1672 O O . HIS A 1 227 ? 60.093 -16.546 122.390 1.00 14.08 227 HIS A O 1
ATOM 1679 N N . VAL A 1 228 ? 58.598 -14.941 121.883 1.00 14.01 228 VAL A N 1
ATOM 1680 C CA . VAL A 1 228 ? 58.836 -14.160 123.102 1.00 14.21 228 VAL A CA 1
ATOM 1681 C C . VAL A 1 228 ? 57.582 -14.015 123.971 1.00 14.40 228 VAL A C 1
ATOM 1682 O O . VAL A 1 228 ? 56.518 -13.631 123.490 1.00 14.51 228 VAL A O 1
ATOM 1686 N N . GLY A 1 229 ? 57.724 -14.342 125.249 1.00 14.76 229 GLY A N 1
ATOM 1687 C CA . GLY A 1 229 ? 56.724 -14.021 126.272 1.00 14.91 229 GLY A CA 1
ATOM 1688 C C . GLY A 1 229 ? 55.300 -14.465 126.004 1.00 15.09 229 GLY A C 1
ATOM 1689 O O . GLY A 1 229 ? 55.007 -15.655 125.929 1.00 14.73 229 GLY A O 1
ATOM 1690 N N . ASP A 1 230 ? 54.414 -13.485 125.865 1.00 15.69 230 ASP A N 1
ATOM 1691 C CA . ASP A 1 230 ? 52.991 -13.738 125.703 1.00 15.90 230 ASP A CA 1
ATOM 1692 C C . ASP A 1 230 ? 52.516 -13.552 124.258 1.00 15.51 230 ASP A C 1
ATOM 1693 O O . ASP A 1 230 ? 51.378 -13.894 123.932 1.00 15.46 230 ASP A O 1
ATOM 1698 N N . ASP A 1 231 ? 53.389 -12.998 123.414 1.00 15.08 231 ASP A N 1
ATOM 1699 C CA . ASP A 1 231 ? 53.094 -12.709 122.009 1.00 14.90 231 ASP A CA 1
ATOM 1700 C C . ASP A 1 231 ? 52.273 -13.821 121.369 1.00 14.98 231 ASP A C 1
ATOM 1701 O O . ASP A 1 231 ? 52.593 -15.004 121.516 1.00 15.22 231 ASP A O 1
ATOM 1706 N N . ARG A 1 232 ? 51.219 -13.442 120.656 1.00 14.82 232 ARG A N 1
ATOM 1707 C CA . ARG A 1 232 ? 50.478 -14.400 119.846 1.00 14.64 232 ARG A CA 1
ATOM 1708 C C . ARG A 1 232 ? 49.866 -13.779 118.596 1.00 14.01 232 ARG A C 1
ATOM 1709 O O . ARG A 1 232 ? 49.775 -12.555 118.480 1.00 13.96 232 ARG A O 1
ATOM 1717 N N . ILE A 1 233 ? 49.481 -14.635 117.652 1.00 13.19 233 ILE A N 1
ATOM 1718 C CA . ILE A 1 233 ? 48.801 -14.203 116.434 1.00 12.47 233 ILE A CA 1
ATOM 1719 C C . ILE A 1 233 ? 47.336 -14.651 116.450 1.00 11.93 233 ILE A C 1
ATOM 1720 O O . ILE A 1 233 ? 47.035 -15.843 116.374 1.00 11.50 233 ILE A O 1
ATOM 1725 N N . LEU A 1 234 ? 46.437 -13.675 116.560 1.00 11.68 234 LEU A N 1
ATOM 1726 C CA . LEU A 1 234 ? 45.005 -13.923 116.494 1.00 11.39 234 LEU A CA 1
ATOM 1727 C C . LEU A 1 234 ? 44.546 -14.049 115.045 1.00 11.26 234 LEU A C 1
ATOM 1728 O O . LEU A 1 234 ? 44.739 -13.133 114.246 1.00 11.06 234 LEU A O 1
ATOM 1733 N N . ILE A 1 235 ? 43.935 -15.182 114.709 1.00 11.17 235 ILE A N 1
ATOM 1734 C CA . ILE A 1 235 ? 43.380 -15.365 113.370 1.00 11.20 235 ILE A CA 1
ATOM 1735 C C . ILE A 1 235 ? 41.902 -15.694 113.447 1.00 11.25 235 ILE A C 1
ATOM 1736 O O . ILE A 1 235 ? 41.481 -16.456 114.315 1.00 11.40 235 ILE A O 1
ATOM 1741 N N . HIS A 1 236 ? 41.130 -15.072 112.560 1.00 11.28 236 HIS A N 1
ATOM 1742 C CA . HIS A 1 236 ? 39.723 -15.399 112.334 1.00 11.44 236 HIS A CA 1
ATOM 1743 C C . HIS A 1 236 ? 39.518 -15.847 110.907 1.00 11.53 236 HIS A C 1
ATOM 1744 O O . HIS A 1 236 ? 40.125 -15.301 109.978 1.00 11.40 236 HIS A O 1
ATOM 1751 N N . VAL A 1 237 ? 38.668 -16.858 110.740 1.00 11.52 237 VAL A N 1
ATOM 1752 C CA . VAL A 1 237 ? 38.322 -17.424 109.437 1.00 11.92 237 VAL A CA 1
ATOM 1753 C C . VAL A 1 237 ? 36.951 -18.114 109.532 1.00 12.27 237 VAL A C 1
ATOM 1754 O O . VAL A 1 237 ? 36.635 -18.746 110.543 1.00 12.32 237 VAL A O 1
ATOM 1758 N N . GLY A 1 238 ? 36.139 -17.964 108.490 1.00 12.76 238 GLY A N 1
ATOM 1759 C CA . GLY A 1 238 ? 34.813 -18.585 108.437 1.00 13.42 238 GLY A CA 1
ATOM 1760 C C . GLY A 1 238 ? 34.866 -19.941 107.766 1.00 13.94 238 GLY A C 1
ATOM 1761 O O . GLY A 1 238 ? 35.625 -20.137 106.808 1.00 13.99 238 GLY A O 1
ATOM 1762 N N . ASP A 1 239 ? 34.067 -20.886 108.256 1.00 14.50 239 ASP A N 1
ATOM 1763 C CA . ASP A 1 239 ? 34.037 -22.212 107.633 1.00 15.11 239 ASP A CA 1
ATOM 1764 C C . ASP A 1 239 ? 33.217 -22.247 106.337 1.00 15.49 239 ASP A C 1
ATOM 1765 O O . ASP A 1 239 ? 33.179 -23.273 105.645 1.00 15.38 239 ASP A O 1
ATOM 1770 N N . SER A 1 240 ? 32.581 -21.122 106.005 1.00 15.48 240 SER A N 1
ATOM 1771 C CA . SER A 1 240 ? 31.846 -21.018 104.749 1.00 15.79 240 SER A CA 1
ATOM 1772 C C . SER A 1 240 ? 32.536 -20.075 103.782 1.00 15.70 240 SER A C 1
ATOM 1773 O O . SER A 1 240 ? 31.927 -19.601 102.820 1.00 15.67 240 SER A O 1
ATOM 1776 N N . ASP A 1 241 ? 33.815 -19.825 104.056 1.00 15.64 241 ASP A N 1
ATOM 1777 C CA . ASP A 1 241 ? 34.700 -19.093 103.165 1.00 16.00 241 ASP A CA 1
ATOM 1778 C C . ASP A 1 241 ? 34.961 -19.935 101.911 1.00 16.37 241 ASP A C 1
ATOM 1779 O O . ASP A 1 241 ? 35.582 -20.986 101.997 1.00 16.62 241 ASP A O 1
ATOM 1784 N N . PRO A 1 242 ? 34.490 -19.470 100.742 1.00 16.71 242 PRO A N 1
ATOM 1785 C CA . PRO A 1 242 ? 34.601 -20.213 99.484 1.00 16.89 242 PRO A CA 1
ATOM 1786 C C . PRO A 1 242 ? 36.033 -20.438 98.982 1.00 17.43 242 PRO A C 1
ATOM 1787 O O . PRO A 1 242 ? 36.237 -21.213 98.040 1.00 17.52 242 PRO A O 1
ATOM 1791 N N . PHE A 1 243 ? 37.009 -19.761 99.581 1.00 18.21 243 PHE A N 1
ATOM 1792 C CA . PHE A 1 243 ? 38.401 -19.892 99.140 1.00 18.86 243 PHE A CA 1
ATOM 1793 C C . PHE A 1 243 ? 39.277 -20.649 100.142 1.00 19.15 243 PHE A C 1
ATOM 1794 O O . PHE A 1 243 ? 40.448 -20.926 99.850 1.00 19.72 243 PHE A O 1
ATOM 1802 N N . LEU A 1 244 ? 38.699 -20.981 101.300 1.00 18.87 244 LEU A N 1
ATOM 1803 C CA . LEU A 1 244 ? 39.406 -21.600 102.431 1.00 19.16 244 LEU A CA 1
ATOM 1804 C C . LEU A 1 244 ? 40.271 -22.799 102.072 1.00 19.52 244 LEU A C 1
ATOM 1805 O O . LEU A 1 244 ? 41.477 -22.815 102.352 1.00 19.71 244 LEU A O 1
ATOM 1810 N N . GLU A 1 245 ? 39.642 -23.804 101.471 1.00 19.90 245 GLU A N 1
ATOM 1811 C CA . GLU A 1 245 ? 40.292 -25.087 101.239 1.00 20.40 245 GLU A CA 1
ATOM 1812 C C . GLU A 1 245 ? 41.355 -25.038 100.150 1.00 19.71 245 GLU A C 1
ATOM 1813 O O . GLU A 1 245 ? 42.320 -25.773 100.223 1.00 19.90 245 GLU A O 1
ATOM 1819 N N . GLU A 1 246 ? 41.181 -24.177 99.152 1.00 19.58 246 GLU A N 1
ATOM 1820 C CA . GLU A 1 246 ? 42.093 -24.153 98.008 1.00 19.70 246 GLU A CA 1
ATOM 1821 C C . GLU A 1 246 ? 43.163 -23.078 98.128 1.00 19.73 246 GLU A C 1
ATOM 1822 O O . GLU A 1 246 ? 44.321 -23.286 97.751 1.00 19.18 246 GLU A O 1
ATOM 1828 N N . HIS A 1 247 ? 42.771 -21.930 98.667 1.00 20.47 247 HIS A N 1
ATOM 1829 C CA . HIS A 1 247 ? 43.611 -20.751 98.581 1.00 20.75 247 HIS A CA 1
ATOM 1830 C C . HIS A 1 247 ? 44.128 -20.228 99.893 1.00 21.18 247 HIS A C 1
ATOM 1831 O O . HIS A 1 247 ? 45.143 -19.523 99.914 1.00 21.68 247 HIS A O 1
ATOM 1838 N N . LEU A 1 248 ? 43.459 -20.560 100.997 1.00 20.61 248 LEU A N 1
ATOM 1839 C CA . LEU A 1 248 ? 43.826 -20.000 102.299 1.00 20.71 248 LEU A CA 1
ATOM 1840 C C . LEU A 1 248 ? 44.564 -20.992 103.184 1.00 21.26 248 LEU A C 1
ATOM 1841 O O . LEU A 1 248 ? 45.747 -20.818 103.470 1.00 21.35 248 LEU A O 1
ATOM 1846 N N . LYS A 1 249 ? 43.851 -22.032 103.611 1.00 21.63 249 LYS A N 1
ATOM 1847 C CA . LYS A 1 249 ? 44.406 -23.080 104.459 1.00 21.92 249 LYS A CA 1
ATOM 1848 C C . LYS A 1 249 ? 45.199 -22.490 105.626 1.00 21.82 249 LYS A C 1
ATOM 1849 O O . LYS A 1 249 ? 46.371 -22.831 105.800 1.00 21.98 249 LYS A O 1
ATOM 1855 N N . PRO A 1 250 ? 44.565 -21.624 106.443 1.00 21.78 250 PRO A N 1
ATOM 1856 C CA . PRO A 1 250 ? 45.295 -20.965 107.545 1.00 21.94 250 PRO A CA 1
ATOM 1857 C C . PRO A 1 250 ? 45.854 -21.993 108.527 1.00 21.65 250 PRO A C 1
ATOM 1858 O O . PRO A 1 250 ? 46.815 -21.730 109.256 1.00 20.68 250 PRO A O 1
ATOM 1862 N N . GLU A 1 251 ? 45.251 -23.176 108.499 1.00 22.06 251 GLU A N 1
ATOM 1863 C CA . GLU A 1 251 ? 45.609 -24.275 109.373 1.00 22.18 251 GLU A CA 1
ATOM 1864 C C . GLU A 1 251 ? 47.061 -24.769 109.191 1.00 21.20 251 GLU A C 1
ATOM 1865 O O . GLU A 1 251 ? 47.653 -25.297 110.125 1.00 20.61 251 GLU A O 1
ATOM 1871 N N . LEU A 1 252 ? 47.650 -24.561 108.016 1.00 20.31 252 LEU A N 1
ATOM 1872 C CA . LEU A 1 252 ? 49.035 -25.002 107.778 1.00 19.71 252 LEU A CA 1
ATOM 1873 C C . LEU A 1 252 ? 50.082 -24.282 108.648 1.00 19.23 252 LEU A C 1
ATOM 1874 O O . LEU A 1 252 ? 51.158 -24.825 108.901 1.00 18.61 252 LEU A O 1
ATOM 1879 N N . LEU A 1 253 ? 49.763 -23.066 109.100 1.00 19.01 253 LEU A N 1
ATOM 1880 C CA . LEU A 1 253 ? 50.581 -22.360 110.104 1.00 18.62 253 LEU A CA 1
ATOM 1881 C C . LEU A 1 253 ? 50.531 -23.083 111.446 1.00 18.39 253 LEU A C 1
ATOM 1882 O O . LEU A 1 253 ? 51.508 -23.099 112.190 1.00 18.26 253 LEU A O 1
ATOM 1887 N N . LEU A 1 254 ? 49.387 -23.685 111.745 1.00 18.28 254 LEU A N 1
ATOM 1888 C CA . LEU A 1 254 ? 49.241 -24.481 112.954 1.00 18.56 254 LEU A CA 1
ATOM 1889 C C . LEU A 1 254 ? 50.164 -25.704 112.901 1.00 18.55 254 LEU A C 1
ATOM 1890 O O . LEU A 1 254 ? 50.729 -26.092 113.926 1.00 18.80 254 LEU A O 1
ATOM 1895 N N . GLU A 1 255 ? 50.320 -26.286 111.707 1.00 18.44 255 GLU A N 1
ATOM 1896 C CA . GLU A 1 255 ? 51.240 -27.405 111.477 1.00 18.41 255 GLU A CA 1
ATOM 1897 C C . GLU A 1 255 ? 52.692 -26.957 111.615 1.00 17.95 255 GLU A C 1
ATOM 1898 O O . GLU A 1 255 ? 53.524 -27.665 112.189 1.00 17.51 255 GLU A O 1
ATOM 1904 N N . ALA A 1 256 ? 52.984 -25.771 111.081 1.00 17.47 256 ALA A N 1
ATOM 1905 C CA . ALA A 1 256 ? 54.346 -25.256 111.025 1.00 16.97 256 ALA A CA 1
ATOM 1906 C C . ALA A 1 256 ? 54.884 -24.875 112.402 1.00 16.92 256 ALA A C 1
ATOM 1907 O O . ALA A 1 256 ? 56.098 -24.830 112.598 1.00 17.01 256 ALA A O 1
ATOM 1909 N N . VAL A 1 257 ? 53.988 -24.615 113.354 1.00 16.54 257 VAL A N 1
ATOM 1910 C CA . VAL A 1 257 ? 54.411 -24.217 114.696 1.00 16.27 257 VAL A CA 1
ATOM 1911 C C . VAL A 1 257 ? 54.474 -25.356 115.710 1.00 16.39 257 VAL A C 1
ATOM 1912 O O . VAL A 1 257 ? 54.981 -25.166 116.826 1.00 16.48 257 VAL A O 1
ATOM 1916 N N . LYS A 1 258 ? 53.961 -26.529 115.328 1.00 16.26 258 LYS A N 1
ATOM 1917 C CA . LYS A 1 258 ? 54.165 -27.755 116.106 1.00 16.55 258 LYS A CA 1
ATOM 1918 C C . LYS A 1 258 ? 55.659 -27.988 116.332 1.00 16.31 258 LYS A C 1
ATOM 1919 O O . LYS A 1 258 ? 56.449 -27.929 115.380 1.00 16.41 258 LYS A O 1
ATOM 1925 N N . ALA A 1 259 ? 56.026 -28.247 117.588 1.00 16.10 259 ALA A N 1
ATOM 1926 C CA . ALA A 1 259 ? 57.424 -28.430 118.035 1.00 16.13 259 ALA A CA 1
ATOM 1927 C C . ALA A 1 259 ? 58.296 -27.177 117.871 1.00 16.15 259 ALA A C 1
ATOM 1928 O O . ALA A 1 259 ? 59.516 -27.256 117.728 1.00 16.45 259 ALA A O 1
ATOM 1930 N N . THR A 1 260 ? 57.645 -26.021 117.911 1.00 16.38 260 THR A N 1
ATOM 1931 C CA . THR A 1 260 ? 58.303 -24.725 117.872 1.00 16.20 260 THR A CA 1
ATOM 1932 C C . THR A 1 260 ? 58.007 -24.014 119.197 1.00 16.05 260 THR A C 1
ATOM 1933 O O . THR A 1 260 ? 57.162 -24.464 119.979 1.00 15.95 260 THR A O 1
ATOM 1937 N N . SER A 1 261 ? 58.700 -22.909 119.452 1.00 15.89 261 SER A N 1
ATOM 1938 C CA . SER A 1 261 ? 58.375 -22.055 120.593 1.00 15.67 261 SER A CA 1
ATOM 1939 C C . SER A 1 261 ? 57.038 -21.317 120.397 1.00 15.66 261 SER A C 1
ATOM 1940 O O . SER A 1 261 ? 56.454 -20.816 121.357 1.00 16.01 261 SER A O 1
ATOM 1943 N N . TRP A 1 262 ? 56.553 -21.275 119.154 1.00 15.59 262 TRP A N 1
ATOM 1944 C CA . TRP A 1 262 ? 55.299 -20.599 118.809 1.00 15.47 262 TRP A CA 1
ATOM 1945 C C . TRP A 1 262 ? 54.095 -21.475 118.993 1.00 15.77 262 TRP A C 1
ATOM 1946 O O . TRP A 1 262 ? 52.956 -21.032 118.810 1.00 15.87 262 TRP A O 1
ATOM 1957 N N . GLN A 1 263 ? 54.324 -22.733 119.341 1.00 16.35 263 GLN A N 1
ATOM 1958 C CA . GLN A 1 263 ? 53.226 -23.654 119.564 1.00 16.84 263 GLN A CA 1
ATOM 1959 C C . GLN A 1 263 ? 52.350 -23.138 120.702 1.00 17.32 263 GLN A C 1
ATOM 1960 O O . GLN A 1 263 ? 52.865 -22.750 121.762 1.00 17.80 263 GLN A O 1
ATOM 1966 N N . ASP A 1 264 ? 51.039 -23.126 120.456 1.00 17.48 264 ASP A N 1
ATOM 1967 C CA . ASP A 1 264 ? 50.022 -22.569 121.370 1.00 18.00 264 ASP A CA 1
ATOM 1968 C C . ASP A 1 264 ? 49.923 -21.040 121.335 1.00 17.87 264 ASP A C 1
ATOM 1969 O O . ASP A 1 264 ? 49.279 -20.452 122.198 1.00 18.18 264 ASP A O 1
ATOM 1974 N N . TYR A 1 265 ? 50.555 -20.403 120.351 1.00 17.72 265 TYR A N 1
ATOM 1975 C CA . TYR A 1 265 ? 50.549 -18.937 120.252 1.00 17.90 265 TYR A CA 1
ATOM 1976 C C . TYR A 1 265 ? 50.090 -18.440 118.879 1.00 17.90 265 TYR A C 1
ATOM 1977 O O . TYR A 1 265 ? 50.141 -17.244 118.580 1.00 17.81 265 TYR A O 1
ATOM 1986 N N . VAL A 1 266 ? 49.656 -19.370 118.040 1.00 17.67 266 VAL A N 1
ATOM 1987 C CA . VAL A 1 266 ? 48.803 -19.020 116.919 1.00 17.95 266 VAL A CA 1
ATOM 1988 C C . VAL A 1 266 ? 47.437 -19.600 117.264 1.00 18.31 266 VAL A C 1
ATOM 1989 O O . VAL A 1 266 ? 47.265 -20.820 117.312 1.00 17.89 266 VAL A O 1
ATOM 1993 N N . GLU A 1 267 ? 46.472 -18.739 117.555 1.00 18.63 267 GLU A N 1
ATOM 1994 C CA . GLU A 1 267 ? 45.122 -19.246 117.741 1.00 19.56 267 GLU A CA 1
ATOM 1995 C C . GLU A 1 267 ? 44.191 -18.848 116.602 1.00 19.37 267 GLU A C 1
ATOM 1996 O O . GLU A 1 267 ? 43.915 -17.663 116.353 1.00 18.83 267 GLU A O 1
ATOM 2002 N N . ILE A 1 268 ? 43.756 -19.877 115.885 1.00 19.35 268 ILE A N 1
ATOM 2003 C CA . ILE A 1 268 ? 42.819 -19.715 114.797 1.00 19.23 268 ILE A CA 1
ATOM 2004 C C . ILE A 1 268 ? 41.432 -20.028 115.332 1.00 19.03 268 ILE A C 1
ATOM 2005 O O . ILE A 1 268 ? 41.141 -21.153 115.749 1.00 19.26 268 ILE A O 1
ATOM 2010 N N . LYS A 1 269 ? 40.595 -19.004 115.350 1.00 18.81 269 LYS A N 1
ATOM 2011 C CA . LYS A 1 269 ? 39.199 -19.184 115.660 1.00 18.83 269 LYS A CA 1
ATOM 2012 C C . LYS A 1 269 ? 38.494 -19.422 114.333 1.00 18.98 269 LYS A C 1
ATOM 2013 O O . LYS A 1 269 ? 38.383 -18.519 113.497 1.00 19.01 269 LYS A O 1
ATOM 2019 N N . LYS A 1 270 ? 38.073 -20.665 114.127 1.00 18.95 270 LYS A N 1
ATOM 2020 C CA . LYS A 1 270 ? 37.295 -21.030 112.961 1.00 18.94 270 LYS A CA 1
ATOM 2021 C C . LYS A 1 270 ? 35.848 -20.822 113.354 1.00 19.13 270 LYS A C 1
ATOM 2022 O O . LYS A 1 270 ? 35.341 -21.489 114.257 1.00 19.52 270 LYS A O 1
ATOM 2028 N N . VAL A 1 271 ? 35.192 -19.883 112.683 1.00 18.85 271 VAL A N 1
ATOM 2029 C CA . VAL A 1 271 ? 33.907 -19.373 113.139 1.00 19.06 271 VAL A CA 1
ATOM 2030 C C . VAL A 1 271 ? 32.761 -19.772 112.200 1.00 19.52 271 VAL A C 1
ATOM 2031 O O . VAL A 1 271 ? 32.853 -19.606 110.979 1.00 19.62 271 VAL A O 1
ATOM 2035 N N . HIS A 1 272 ? 31.681 -20.301 112.774 1.00 20.31 272 HIS A N 1
ATOM 2036 C CA . HIS A 1 272 ? 30.674 -21.024 111.980 1.00 20.48 272 HIS A CA 1
ATOM 2037 C C . HIS A 1 272 ? 29.747 -20.208 111.115 1.00 20.05 272 HIS A C 1
ATOM 2038 O O . HIS A 1 272 ? 29.057 -19.297 111.581 1.00 19.60 272 HIS A O 1
ATOM 2045 N N . GLY A 1 273 ? 29.736 -20.560 109.832 1.00 19.91 273 GLY A N 1
ATOM 2046 C CA . GLY A 1 273 ? 28.796 -20.009 108.859 1.00 19.36 273 GLY A CA 1
ATOM 2047 C C . GLY A 1 273 ? 29.252 -18.741 108.162 1.00 19.00 273 GLY A C 1
ATOM 2048 O O . GLY A 1 273 ? 28.527 -18.192 107.318 1.00 19.52 273 GLY A O 1
ATOM 2049 N N . PHE A 1 274 ? 30.449 -18.276 108.507 1.00 17.74 274 PHE A N 1
ATOM 2050 C CA . PHE A 1 274 ? 30.914 -16.973 108.055 1.00 16.36 274 PHE A CA 1
ATOM 2051 C C . PHE A 1 274 ? 31.647 -17.017 106.733 1.00 15.82 274 PHE A C 1
ATOM 2052 O O . PHE A 1 274 ? 32.215 -18.043 106.333 1.00 16.06 274 PHE A O 1
ATOM 2060 N N . ASP A 1 275 ? 31.670 -15.847 106.113 1.00 15.26 275 ASP A N 1
ATOM 2061 C CA . ASP A 1 275 ? 32.061 -15.630 104.735 1.00 14.59 275 ASP A CA 1
ATOM 2062 C C . ASP A 1 275 ? 33.499 -15.137 104.603 1.00 13.86 275 ASP A C 1
ATOM 2063 O O . ASP A 1 275 ? 34.230 -15.046 105.588 1.00 13.25 275 ASP A O 1
ATOM 2068 N N . HIS A 1 276 ? 33.875 -14.812 103.365 1.00 13.31 276 HIS A N 1
ATOM 2069 C CA . HIS A 1 276 ? 35.091 -14.062 103.052 1.00 12.83 276 HIS A CA 1
ATOM 2070 C C . HIS A 1 276 ? 34.842 -12.569 103.084 1.00 12.58 276 HIS A C 1
ATOM 2071 O O . HIS A 1 276 ? 35.785 -11.764 103.039 1.00 12.54 276 HIS A O 1
ATOM 2078 N N . SER A 1 277 ? 33.573 -12.173 103.174 1.00 12.21 277 SER A N 1
ATOM 2079 C CA . SER A 1 277 ? 33.190 -10.774 102.962 1.00 11.73 277 SER A CA 1
ATOM 2080 C C . SER A 1 277 ? 33.453 -9.856 104.159 1.00 11.37 277 SER A C 1
ATOM 2081 O O . SER A 1 277 ? 33.832 -10.314 105.236 1.00 11.30 277 SER A O 1
ATOM 2084 N N . TYR A 1 278 ? 33.240 -8.560 103.953 1.00 10.99 278 TYR A N 1
ATOM 2085 C CA . TYR A 1 278 ? 33.300 -7.572 105.031 1.00 10.71 278 TYR A CA 1
ATOM 2086 C C . TYR A 1 278 ? 32.154 -7.627 106.042 1.00 10.71 278 TYR A C 1
ATOM 2087 O O . TYR A 1 278 ? 32.174 -6.900 107.031 1.00 10.64 278 TYR A O 1
ATOM 2096 N N . TYR A 1 279 ? 31.170 -8.490 105.794 1.00 10.58 279 TYR A N 1
ATOM 2097 C CA . TYR A 1 279 ? 30.211 -8.867 106.830 1.00 10.55 279 TYR A CA 1
ATOM 2098 C C . TYR A 1 279 ? 30.926 -9.692 107.899 1.00 10.58 279 TYR A C 1
ATOM 2099 O O . TYR A 1 279 ? 30.662 -9.541 109.095 1.00 10.50 279 TYR A O 1
ATOM 2108 N N . PHE A 1 280 ? 31.820 -10.574 107.452 1.00 10.54 280 PHE A N 1
ATOM 2109 C CA . PHE A 1 280 ? 32.643 -11.377 108.357 1.00 10.37 280 PHE A CA 1
ATOM 2110 C C . PHE A 1 280 ? 33.649 -10.479 109.077 1.00 10.20 280 PHE A C 1
ATOM 2111 O O . PHE A 1 280 ? 33.761 -10.527 110.311 1.00 10.16 280 PHE A O 1
ATOM 2119 N N . VAL A 1 281 ? 34.345 -9.648 108.303 1.00 10.02 281 VAL A N 1
ATOM 2120 C CA . VAL A 1 281 ? 35.324 -8.700 108.841 1.00 9.99 281 VAL A CA 1
ATOM 2121 C C . VAL A 1 281 ? 34.701 -7.810 109.914 1.00 10.04 281 VAL A C 1
ATOM 2122 O O . VAL A 1 281 ? 35.211 -7.726 111.029 1.00 10.12 281 VAL A O 1
ATOM 2126 N N . SER A 1 282 ? 33.599 -7.153 109.567 1.00 10.03 282 SER A N 1
ATOM 2127 C CA . SER A 1 282 ? 32.967 -6.180 110.455 1.00 10.30 282 SER A CA 1
ATOM 2128 C C . SER A 1 282 ? 32.454 -6.824 111.739 1.00 10.42 282 SER A C 1
ATOM 2129 O O . SER A 1 282 ? 32.432 -6.180 112.788 1.00 10.53 282 SER A O 1
ATOM 2132 N N . THR A 1 283 ? 32.043 -8.089 111.648 1.00 10.35 283 THR A N 1
ATOM 2133 C CA . THR A 1 283 ? 31.626 -8.849 112.822 1.00 10.31 283 THR A CA 1
ATOM 2134 C C . THR A 1 283 ? 32.746 -8.981 113.865 1.00 10.33 283 THR A C 1
ATOM 2135 O O . THR A 1 283 ? 32.508 -8.778 115.055 1.00 10.29 283 THR A O 1
ATOM 2139 N N . PHE A 1 284 ? 33.956 -9.321 113.433 1.00 10.27 284 PHE A N 1
ATOM 2140 C CA . PHE A 1 284 ? 35.024 -9.589 114.404 1.00 10.21 284 PHE A CA 1
ATOM 2141 C C . PHE A 1 284 ? 36.044 -8.466 114.580 1.00 9.99 284 PHE A C 1
ATOM 2142 O O . PHE A 1 284 ? 37.028 -8.616 115.313 1.00 9.91 284 PHE A O 1
ATOM 2150 N N . VAL A 1 285 ? 35.765 -7.325 113.946 1.00 9.74 285 VAL A N 1
ATOM 2151 C CA . VAL A 1 285 ? 36.530 -6.092 114.151 1.00 9.50 285 VAL A CA 1
ATOM 2152 C C . VAL A 1 285 ? 36.615 -5.668 115.628 1.00 9.52 285 VAL A C 1
ATOM 2153 O O . VAL A 1 285 ? 37.712 -5.362 116.099 1.00 9.34 285 VAL A O 1
ATOM 2157 N N . PRO A 1 286 ? 35.470 -5.653 116.360 1.00 9.56 286 PRO A N 1
ATOM 2158 C CA . PRO A 1 286 ? 35.519 -5.293 117.790 1.00 9.57 286 PRO A CA 1
ATOM 2159 C C . PRO A 1 286 ? 36.485 -6.163 118.604 1.00 9.67 286 PRO A C 1
ATOM 2160 O O . PRO A 1 286 ? 37.337 -5.616 119.303 1.00 9.53 286 PRO A O 1
ATOM 2164 N N . GLU A 1 287 ? 36.370 -7.492 118.491 1.00 9.83 287 GLU A N 1
ATOM 2165 C CA . GLU A 1 287 ? 37.264 -8.426 119.205 1.00 10.08 287 GLU A CA 1
ATOM 2166 C C . GLU A 1 287 ? 38.755 -8.215 118.878 1.00 10.10 287 GLU A C 1
ATOM 2167 O O . GLU A 1 287 ? 39.608 -8.272 119.773 1.00 9.89 287 GLU A O 1
ATOM 2173 N N . HIS A 1 288 ? 39.048 -7.976 117.598 1.00 10.22 288 HIS A N 1
ATOM 2174 C CA . HIS A 1 288 ? 40.400 -7.664 117.141 1.00 10.43 288 HIS A CA 1
ATOM 2175 C C . HIS A 1 288 ? 40.897 -6.341 117.663 1.00 10.67 288 HIS A C 1
ATOM 2176 O O . HIS A 1 288 ? 42.042 -6.237 118.115 1.00 10.79 288 HIS A O 1
ATOM 2183 N N . ALA A 1 289 ? 40.046 -5.313 117.600 1.00 10.82 289 ALA A N 1
ATOM 2184 C CA . ALA A 1 289 ? 40.399 -3.972 118.083 1.00 11.11 289 ALA A CA 1
ATOM 2185 C C . ALA A 1 289 ? 40.766 -4.016 119.555 1.00 11.48 289 ALA A C 1
ATOM 2186 O O . ALA A 1 289 ? 41.674 -3.319 119.997 1.00 11.75 289 ALA A O 1
ATOM 2188 N N . GLU A 1 290 ? 40.046 -4.848 120.302 1.00 11.81 290 GLU A N 1
ATOM 2189 C CA . GLU A 1 290 ? 40.337 -5.121 121.698 1.00 12.09 290 GLU A CA 1
ATOM 2190 C C . GLU A 1 290 ? 41.738 -5.742 121.824 1.00 12.07 290 GLU A C 1
ATOM 2191 O O . GLU A 1 290 ? 42.618 -5.179 122.487 1.00 12.04 290 GLU A O 1
ATOM 2197 N N . PHE A 1 291 ? 41.944 -6.873 121.151 1.00 11.93 291 PHE A N 1
ATOM 2198 C CA . PHE A 1 291 ? 43.242 -7.555 121.113 1.00 11.84 291 PHE A CA 1
ATOM 2199 C C . PHE A 1 291 ? 44.413 -6.580 120.903 1.00 11.75 291 PHE A C 1
ATOM 2200 O O . PHE A 1 291 ? 45.381 -6.599 121.660 1.00 11.56 291 PHE A O 1
ATOM 2208 N N . HIS A 1 292 ? 44.303 -5.719 119.891 1.00 11.65 292 HIS A N 1
ATOM 2209 C CA . HIS A 1 292 ? 45.335 -4.725 119.609 1.00 11.74 292 HIS A CA 1
ATOM 2210 C C . HIS A 1 292 ? 45.381 -3.652 120.671 1.00 12.05 292 HIS A C 1
ATOM 2211 O O . HIS A 1 292 ? 46.465 -3.278 121.120 1.00 12.01 292 HIS A O 1
ATOM 2218 N N . ALA A 1 293 ? 44.213 -3.176 121.105 1.00 12.26 293 ALA A N 1
ATOM 2219 C CA . ALA A 1 293 ? 44.137 -2.185 122.178 1.00 12.70 293 ALA A CA 1
ATOM 2220 C C . ALA A 1 293 ? 44.954 -2.620 123.389 1.00 13.07 293 ALA A C 1
ATOM 2221 O O . ALA A 1 293 ? 45.706 -1.823 123.946 1.00 13.14 293 ALA A O 1
ATOM 2223 N N . ARG A 1 294 ? 44.820 -3.893 123.761 1.00 13.48 294 ARG A N 1
ATOM 2224 C CA . ARG A 1 294 ? 45.595 -4.513 124.837 1.00 13.68 294 ARG A CA 1
ATOM 2225 C C . ARG A 1 294 ? 47.089 -4.440 124.594 1.00 13.19 294 ARG A C 1
ATOM 2226 O O . ARG A 1 294 ? 47.852 -4.002 125.454 1.00 13.21 294 ARG A O 1
ATOM 2234 N N . ASN A 1 295 ? 47.497 -4.906 123.417 1.00 12.55 295 ASN A N 1
ATOM 2235 C CA . ASN A 1 295 ? 48.905 -5.043 123.076 1.00 11.91 295 ASN A CA 1
ATOM 2236 C C . ASN A 1 295 ? 49.595 -3.710 122.839 1.00 11.70 295 ASN A C 1
ATOM 2237 O O . ASN A 1 295 ? 50.818 -3.635 122.914 1.00 11.65 295 ASN A O 1
ATOM 2242 N N . LEU A 1 296 ? 48.815 -2.671 122.545 1.00 11.41 296 LEU A N 1
ATOM 2243 C CA . LEU A 1 296 ? 49.359 -1.327 122.377 1.00 11.29 296 LEU A CA 1
ATOM 2244 C C . LEU A 1 296 ? 49.348 -0.608 123.720 1.00 11.38 296 LEU A C 1
ATOM 2245 O O . LEU A 1 296 ? 49.732 0.558 123.825 1.00 11.47 296 LEU A O 1
ATOM 2250 N N . GLY A 1 297 ? 48.900 -1.327 124.743 1.00 11.52 297 GLY A N 1
ATOM 2251 C CA . GLY A 1 297 ? 48.823 -0.809 126.099 1.00 11.67 297 GLY A CA 1
ATOM 2252 C C . GLY A 1 297 ? 47.761 0.252 126.303 1.00 11.73 297 GLY A C 1
ATOM 2253 O O . GLY A 1 297 ? 47.902 1.102 127.177 1.00 11.74 297 GLY A O 1
ATOM 2254 N N . LEU A 1 298 ? 46.700 0.210 125.501 1.00 11.96 298 LEU A N 1
ATOM 2255 C CA . LEU A 1 298 ? 45.615 1.196 125.608 1.00 12.17 298 LEU A CA 1
ATOM 2256 C C . LEU A 1 298 ? 44.550 0.843 126.634 1.00 12.58 298 LEU A C 1
ATOM 2257 O O . LEU A 1 298 ? 43.859 1.728 127.130 1.00 12.77 298 LEU A O 1
ATOM 2262 N N . ILE A 1 299 ? 44.394 -0.443 126.936 1.00 13.03 299 ILE A N 1
ATOM 2263 C CA . ILE A 1 299 ? 43.473 -0.862 127.990 1.00 13.31 299 ILE A CA 1
ATOM 2264 C C . ILE A 1 299 ? 44.114 -1.901 128.903 1.00 13.84 299 ILE A C 1
ATOM 2265 O O . ILE A 1 299 ? 43.507 -2.292 129.905 1.00 14.11 299 ILE A O 1
ATOM 2271 N N . MET B 1 1 ? 9.105 -16.162 97.066 1.00 16.96 1 MET B N 1
ATOM 2272 C CA . MET B 1 1 ? 10.347 -15.488 97.531 1.00 17.03 1 MET B CA 1
ATOM 2273 C C . MET B 1 1 ? 11.528 -16.455 97.509 1.00 17.29 1 MET B C 1
ATOM 2274 O O . MET B 1 1 ? 11.576 -17.415 98.274 1.00 17.31 1 MET B O 1
ATOM 2279 N N . LYS B 1 2 ? 12.469 -16.183 96.609 1.00 17.91 2 LYS B N 1
ATOM 2280 C CA . LYS B 1 2 ? 13.674 -16.993 96.417 1.00 18.23 2 LYS B CA 1
ATOM 2281 C C . LYS B 1 2 ? 14.842 -16.422 97.228 1.00 18.15 2 LYS B C 1
ATOM 2282 O O . LYS B 1 2 ? 15.035 -15.210 97.290 1.00 18.08 2 LYS B O 1
ATOM 2288 N N . VAL B 1 3 ? 15.613 -17.303 97.852 1.00 18.41 3 VAL B N 1
ATOM 2289 C CA . VAL B 1 3 ? 16.824 -16.899 98.551 1.00 18.95 3 VAL B CA 1
ATOM 2290 C C . VAL B 1 3 ? 17.957 -16.804 97.533 1.00 19.19 3 VAL B C 1
ATOM 2291 O O . VAL B 1 3 ? 18.291 -17.794 96.891 1.00 19.80 3 VAL B O 1
ATOM 2295 N N . VAL B 1 4 ? 18.538 -15.619 97.379 1.00 19.48 4 VAL B N 1
ATOM 2296 C CA . VAL B 1 4 ? 19.658 -15.438 96.452 1.00 20.11 4 VAL B CA 1
ATOM 2297 C C . VAL B 1 4 ? 20.996 -15.781 97.111 1.00 20.68 4 VAL B C 1
ATOM 2298 O O . VAL B 1 4 ? 21.876 -16.330 96.453 1.00 20.64 4 VAL B O 1
ATOM 2302 N N . LYS B 1 5 ? 21.137 -15.459 98.399 1.00 21.27 5 LYS B N 1
ATOM 2303 C CA . LYS B 1 5 ? 22.379 -15.696 99.157 1.00 22.55 5 LYS B CA 1
ATOM 2304 C C . LYS B 1 5 ? 22.215 -15.292 100.619 1.00 23.20 5 LYS B C 1
ATOM 2305 O O . LYS B 1 5 ? 21.612 -14.260 100.914 1.00 24.00 5 LYS B O 1
ATOM 2311 N N . GLU B 1 6 ? 22.756 -16.102 101.526 1.00 23.89 6 GLU B N 1
ATOM 2312 C CA . GLU B 1 6 ? 22.825 -15.752 102.946 1.00 23.61 6 GLU B CA 1
ATOM 2313 C C . GLU B 1 6 ? 24.248 -15.391 103.352 1.00 23.61 6 GLU B C 1
ATOM 2314 O O . GLU B 1 6 ? 25.210 -15.865 102.746 1.00 24.25 6 GLU B O 1
ATOM 2320 N N . PHE B 1 7 ? 24.366 -14.530 104.364 1.00 22.65 7 PHE B N 1
ATOM 2321 C CA . PHE B 1 7 ? 25.646 -14.154 104.959 1.00 21.38 7 PHE B CA 1
ATOM 2322 C C . PHE B 1 7 ? 25.431 -14.080 106.471 1.00 20.34 7 PHE B C 1
ATOM 2323 O O . PHE B 1 7 ? 24.454 -13.475 106.935 1.00 20.00 7 PHE B O 1
ATOM 2331 N N . SER B 1 8 ? 26.334 -14.672 107.244 1.00 18.69 8 SER B N 1
ATOM 2332 C CA . SER B 1 8 ? 26.297 -14.503 108.691 1.00 17.31 8 SER B CA 1
ATOM 2333 C C . SER B 1 8 ? 26.878 -13.130 109.020 1.00 16.27 8 SER B C 1
ATOM 2334 O O . SER B 1 8 ? 27.985 -12.802 108.594 1.00 16.07 8 SER B O 1
ATOM 2337 N N . VAL B 1 9 ? 26.113 -12.311 109.731 1.00 14.71 9 VAL B N 1
ATOM 2338 C CA . VAL B 1 9 ? 26.599 -11.003 110.171 1.00 13.66 9 VAL B CA 1
ATOM 2339 C C . VAL B 1 9 ? 26.261 -10.895 111.639 1.00 12.95 9 VAL B C 1
ATOM 2340 O O . VAL B 1 9 ? 25.158 -11.272 112.037 1.00 12.69 9 VAL B O 1
ATOM 2344 N N . CYS B 1 10 ? 27.207 -10.380 112.426 1.00 12.29 10 CYS B N 1
ATOM 2345 C CA . CYS B 1 10 ? 27.106 -10.378 113.885 1.00 12.03 10 CYS B CA 1
ATOM 2346 C C . CYS B 1 10 ? 26.621 -11.754 114.362 1.00 12.13 10 CYS B C 1
ATOM 2347 O O . CYS B 1 10 ? 27.178 -12.769 113.947 1.00 12.09 10 CYS B O 1
ATOM 2350 N N . GLY B 1 11 ? 25.590 -11.791 115.205 1.00 12.40 11 GLY B N 1
ATOM 2351 C CA . GLY B 1 11 ? 25.012 -13.048 115.681 1.00 12.60 11 GLY B CA 1
ATOM 2352 C C . GLY B 1 11 ? 23.757 -13.484 114.938 1.00 12.97 11 GLY B C 1
ATOM 2353 O O . GLY B 1 11 ? 22.971 -14.294 115.445 1.00 12.99 11 GLY B O 1
ATOM 2354 N N . GLY B 1 12 ? 23.566 -12.947 113.735 1.00 13.13 12 GLY B N 1
ATOM 2355 C CA . GLY B 1 12 ? 22.408 -13.278 112.908 1.00 13.25 12 GLY B CA 1
ATOM 2356 C C . GLY B 1 12 ? 22.809 -13.461 111.458 1.00 13.42 12 GLY B C 1
ATOM 2357 O O . GLY B 1 12 ? 23.948 -13.819 111.164 1.00 13.41 12 GLY B O 1
ATOM 2358 N N . ARG B 1 13 ? 21.870 -13.212 110.550 1.00 13.67 13 ARG B N 1
ATOM 2359 C CA . ARG B 1 13 ? 22.137 -13.326 109.116 1.00 13.90 13 ARG B CA 1
ATOM 2360 C C . ARG B 1 13 ? 21.488 -12.233 108.284 1.00 13.55 13 ARG B C 1
ATOM 2361 O O . ARG B 1 13 ? 20.345 -11.826 108.536 1.00 13.20 13 ARG B O 1
ATOM 2369 N N . LEU B 1 14 ? 22.230 -11.765 107.286 1.00 13.50 14 LEU B N 1
ATOM 2370 C CA . LEU B 1 14 ? 21.646 -10.968 106.227 1.00 13.37 14 LEU B CA 1
ATOM 2371 C C . LEU B 1 14 ? 21.409 -11.859 105.015 1.00 13.85 14 LEU B C 1
ATOM 2372 O O . LEU B 1 14 ? 22.304 -12.579 104.564 1.00 14.09 14 LEU B O 1
ATOM 2377 N N . ILE B 1 15 ? 20.183 -11.811 104.511 1.00 14.35 15 ILE B N 1
ATOM 2378 C CA . ILE B 1 15 ? 19.782 -12.620 103.382 1.00 14.60 15 ILE B CA 1
ATOM 2379 C C . ILE B 1 15 ? 19.415 -11.716 102.226 1.00 14.65 15 ILE B C 1
ATOM 2380 O O . ILE B 1 15 ? 18.567 -10.832 102.364 1.00 14.59 15 ILE B O 1
ATOM 2385 N N . LYS B 1 16 ? 20.063 -11.938 101.088 1.00 14.70 16 LYS B N 1
ATOM 2386 C CA . LYS B 1 16 ? 19.679 -11.271 99.857 1.00 14.49 16 LYS B CA 1
ATOM 2387 C C . LYS B 1 16 ? 18.539 -12.074 99.240 1.00 14.34 16 LYS B C 1
ATOM 2388 O O . LYS B 1 16 ? 18.733 -13.207 98.817 1.00 14.63 16 LYS B O 1
ATOM 2394 N N . LEU B 1 17 ? 17.345 -11.491 99.220 1.00 13.99 17 LEU B N 1
ATOM 2395 C CA . LEU B 1 17 ? 16.169 -12.153 98.653 1.00 13.64 17 LEU B CA 1
ATOM 2396 C C . LEU B 1 17 ? 15.754 -11.570 97.297 1.00 13.71 17 LEU B C 1
ATOM 2397 O O . LEU B 1 17 ? 16.150 -10.453 96.938 1.00 13.89 17 LEU B O 1
ATOM 2402 N N . SER B 1 18 ? 14.965 -12.338 96.545 1.00 13.69 18 SER B N 1
ATOM 2403 C CA . SER B 1 18 ? 14.314 -11.844 95.323 1.00 13.52 18 SER B CA 1
ATOM 2404 C C . SER B 1 18 ? 12.936 -12.481 95.140 1.00 13.27 18 SER B C 1
ATOM 2405 O O . SER B 1 18 ? 12.730 -13.638 95.501 1.00 12.76 18 SER B O 1
ATOM 2408 N N . HIS B 1 19 ? 12.001 -11.717 94.579 1.00 13.10 19 HIS B N 1
ATOM 2409 C CA . HIS B 1 19 ? 10.647 -12.207 94.317 1.00 13.11 19 HIS B CA 1
ATOM 2410 C C . HIS B 1 19 ? 10.052 -11.504 93.141 1.00 13.33 19 HIS B C 1
ATOM 2411 O O . HIS B 1 19 ? 10.509 -10.429 92.756 1.00 13.54 19 HIS B O 1
ATOM 2418 N N . ASN B 1 20 ? 9.014 -12.100 92.563 1.00 13.71 20 ASN B N 1
ATOM 2419 C CA . ASN B 1 20 ? 8.248 -11.451 91.510 1.00 13.97 20 ASN B CA 1
ATOM 2420 C C . ASN B 1 20 ? 7.136 -10.562 92.082 1.00 14.28 20 ASN B C 1
ATOM 2421 O O . ASN B 1 20 ? 6.183 -11.050 92.688 1.00 14.46 20 ASN B O 1
ATOM 2426 N N . SER B 1 21 ? 7.275 -9.256 91.883 1.00 14.39 21 SER B N 1
ATOM 2427 C CA . SER B 1 21 ? 6.361 -8.267 92.454 1.00 14.44 21 SER B CA 1
ATOM 2428 C C . SER B 1 21 ? 5.122 -8.008 91.594 1.00 14.70 21 SER B C 1
ATOM 2429 O O . SER B 1 21 ? 5.231 -7.844 90.379 1.00 14.57 21 SER B O 1
ATOM 2432 N N . ASN B 1 22 ? 3.963 -7.971 92.233 1.00 15.22 22 ASN B N 1
ATOM 2433 C CA . ASN B 1 22 ? 2.720 -7.529 91.591 1.00 15.33 22 ASN B CA 1
ATOM 2434 C C . ASN B 1 22 ? 2.717 -6.069 91.367 1.00 15.10 22 ASN B C 1
ATOM 2435 O O . ASN B 1 22 ? 2.138 -5.610 90.448 1.00 15.25 22 ASN B O 1
ATOM 2440 N N . SER B 1 23 ? 3.338 -5.354 92.258 1.00 14.81 23 SER B N 1
ATOM 2441 C CA . SER B 1 23 ? 3.344 -3.941 92.187 1.00 14.73 23 SER B CA 1
ATOM 2442 C C . SER B 1 23 ? 4.062 -3.468 90.922 1.00 14.34 23 SER B C 1
ATOM 2443 O O . SER B 1 23 ? 3.517 -2.743 90.178 1.00 14.11 23 SER B O 1
ATOM 2446 N N . THR B 1 24 ? 5.241 -3.984 90.696 1.00 14.33 24 THR B N 1
ATOM 2447 C CA . THR B 1 24 ? 6.170 -3.532 89.643 1.00 14.51 24 THR B CA 1
ATOM 2448 C C . THR B 1 24 ? 6.172 -4.338 88.358 1.00 14.59 24 THR B C 1
ATOM 2449 O O . THR B 1 24 ? 6.628 -3.900 87.390 1.00 14.37 24 THR B O 1
ATOM 2453 N N . LYS B 1 25 ? 5.588 -5.521 88.437 1.00 15.00 25 LYS B N 1
ATOM 2454 C CA . LYS B 1 25 ? 5.559 -6.582 87.450 1.00 15.43 25 LYS B CA 1
ATOM 2455 C C . LYS B 1 25 ? 6.992 -6.950 86.986 1.00 15.30 25 LYS B C 1
ATOM 2456 O O . LYS B 1 25 ? 7.308 -7.079 85.862 1.00 14.95 25 LYS B O 1
ATOM 2462 N N . THR B 1 26 ? 7.826 -7.106 87.955 1.00 15.15 26 THR B N 1
ATOM 2463 C CA . THR B 1 26 ? 9.247 -7.243 87.768 1.00 15.28 26 THR B CA 1
ATOM 2464 C C . THR B 1 26 ? 9.777 -8.074 88.937 1.00 15.29 26 THR B C 1
ATOM 2465 O O . THR B 1 26 ? 9.117 -8.191 89.984 1.00 15.52 26 THR B O 1
ATOM 2469 N N . SER B 1 27 ? 10.931 -8.700 88.738 1.00 14.72 27 SER B N 1
ATOM 2470 C CA . SER B 1 27 ? 11.663 -9.320 89.820 1.00 14.56 27 SER B CA 1
ATOM 2471 C C . SER B 1 27 ? 12.309 -8.200 90.649 1.00 14.36 27 SER B C 1
ATOM 2472 O O . SER B 1 27 ? 12.859 -7.242 90.105 1.00 13.86 27 SER B O 1
ATOM 2475 N N . MET B 1 28 ? 12.208 -8.298 91.968 1.00 14.26 28 MET B N 1
ATOM 2476 C CA . MET B 1 28 ? 12.783 -7.274 92.838 1.00 14.01 28 MET B CA 1
ATOM 2477 C C . MET B 1 28 ? 13.726 -7.923 93.827 1.00 13.89 28 MET B C 1
ATOM 2478 O O . MET B 1 28 ? 13.459 -9.028 94.311 1.00 14.30 28 MET B O 1
ATOM 2483 N N . ASN B 1 29 ? 14.831 -7.244 94.117 1.00 13.30 29 ASN B N 1
ATOM 2484 C CA . ASN B 1 29 ? 15.771 -7.702 95.129 1.00 12.95 29 ASN B CA 1
ATOM 2485 C C . ASN B 1 29 ? 15.563 -6.987 96.469 1.00 12.40 29 ASN B C 1
ATOM 2486 O O . ASN B 1 29 ? 15.422 -5.759 96.511 1.00 12.42 29 ASN B O 1
ATOM 2491 N N . VAL B 1 30 ? 15.526 -7.756 97.553 1.00 11.73 30 VAL B N 1
ATOM 2492 C CA . VAL B 1 30 ? 15.479 -7.190 98.909 1.00 11.44 30 VAL B CA 1
ATOM 2493 C C . VAL B 1 30 ? 16.467 -7.899 99.828 1.00 11.21 30 VAL B C 1
ATOM 2494 O O . VAL B 1 30 ? 16.601 -9.122 99.765 1.00 11.12 30 VAL B O 1
ATOM 2498 N N . ASN B 1 31 ? 17.154 -7.119 100.664 1.00 10.93 31 ASN B N 1
ATOM 2499 C CA . ASN B 1 31 ? 17.995 -7.646 101.729 1.00 10.77 31 ASN B CA 1
ATOM 2500 C C . ASN B 1 31 ? 17.295 -7.482 103.062 1.00 10.68 31 ASN B C 1
ATOM 2501 O O . ASN B 1 31 ? 16.690 -6.442 103.330 1.00 10.60 31 ASN B O 1
ATOM 2506 N N . ILE B 1 32 ? 17.381 -8.510 103.899 1.00 10.55 32 ILE B N 1
ATOM 2507 C CA . ILE B 1 32 ? 16.824 -8.453 105.245 1.00 10.57 32 ILE B CA 1
ATOM 2508 C C . ILE B 1 32 ? 17.861 -8.968 106.240 1.00 10.48 32 ILE B C 1
ATOM 2509 O O . ILE B 1 32 ? 18.505 -9.974 105.983 1.00 10.49 32 ILE B O 1
ATOM 2514 N N . TYR B 1 33 ? 18.048 -8.260 107.350 1.00 10.39 33 TYR B N 1
ATOM 2515 C CA . TYR B 1 33 ? 18.903 -8.784 108.410 1.00 10.36 33 TYR B CA 1
ATOM 2516 C C . TYR B 1 33 ? 18.076 -9.259 109.588 1.00 10.58 33 TYR B C 1
ATOM 2517 O O . TYR B 1 33 ? 17.374 -8.466 110.233 1.00 10.51 33 TYR B O 1
ATOM 2526 N N . LEU B 1 34 ? 18.184 -10.554 109.859 1.00 10.89 34 LEU B N 1
ATOM 2527 C CA . LEU B 1 34 ? 17.560 -11.174 111.022 1.00 11.15 34 LEU B CA 1
ATOM 2528 C C . LEU B 1 34 ? 18.556 -11.230 112.191 1.00 11.20 34 LEU B C 1
ATOM 2529 O O . LEU B 1 34 ? 19.630 -11.823 112.068 1.00 11.39 34 LEU B O 1
ATOM 2534 N N . PRO B 1 35 ? 18.196 -10.621 113.333 1.00 11.17 35 PRO B N 1
ATOM 2535 C CA . PRO B 1 35 ? 19.112 -10.494 114.465 1.00 11.44 35 PRO B CA 1
ATOM 2536 C C . PRO B 1 35 ? 19.276 -11.806 115.234 1.00 11.61 35 PRO B C 1
ATOM 2537 O O . PRO B 1 35 ? 18.535 -12.753 114.994 1.00 11.29 35 PRO B O 1
ATOM 2541 N N . LYS B 1 36 ? 20.235 -11.827 116.160 1.00 12.09 36 LYS B N 1
ATOM 2542 C CA . LYS B 1 36 ? 20.501 -12.972 117.036 1.00 12.70 36 LYS B CA 1
ATOM 2543 C C . LYS B 1 36 ? 19.232 -13.614 117.605 1.00 13.17 36 LYS B C 1
ATOM 2544 O O . LYS B 1 36 ? 19.164 -14.830 117.758 1.00 13.31 36 LYS B O 1
ATOM 2550 N N . HIS B 1 37 ? 18.231 -12.778 117.885 1.00 13.77 37 HIS B N 1
ATOM 2551 C CA . HIS B 1 37 ? 17.000 -13.172 118.567 1.00 14.49 37 HIS B CA 1
ATOM 2552 C C . HIS B 1 37 ? 16.176 -14.186 117.827 1.00 15.25 37 HIS B C 1
ATOM 2553 O O . HIS B 1 37 ? 15.489 -14.991 118.448 1.00 15.35 37 HIS B O 1
ATOM 2560 N N . TYR B 1 38 ? 16.234 -14.140 116.498 1.00 16.31 38 TYR B N 1
ATOM 2561 C CA . TYR B 1 38 ? 15.464 -15.028 115.620 1.00 17.39 38 TYR B CA 1
ATOM 2562 C C . TYR B 1 38 ? 16.120 -16.408 115.446 1.00 17.69 38 TYR B C 1
ATOM 2563 O O . TYR B 1 38 ? 15.555 -17.300 114.810 1.00 17.27 38 TYR B O 1
ATOM 2572 N N . TYR B 1 39 ? 17.312 -16.578 116.006 1.00 18.06 39 TYR B N 1
ATOM 2573 C CA . TYR B 1 39 ? 17.964 -17.881 116.005 1.00 18.91 39 TYR B CA 1
ATOM 2574 C C . TYR B 1 39 ? 18.204 -18.356 117.439 1.00 19.53 39 TYR B C 1
ATOM 2575 O O . TYR B 1 39 ? 18.910 -19.341 117.659 1.00 20.42 39 TYR B O 1
ATOM 2584 N N . ALA B 1 40 ? 17.616 -17.657 118.407 1.00 19.72 40 ALA B N 1
ATOM 2585 C CA . ALA B 1 40 ? 17.802 -17.985 119.820 1.00 20.60 40 ALA B CA 1
ATOM 2586 C C . ALA B 1 40 ? 16.778 -19.010 120.297 1.00 21.01 40 ALA B C 1
ATOM 2587 O O . ALA B 1 40 ? 17.104 -20.184 120.484 1.00 21.55 40 ALA B O 1
ATOM 2589 N N . ARG B 1 48 ? 7.638 -11.776 119.499 1.00 20.52 48 ARG B N 1
ATOM 2590 C CA . ARG B 1 48 ? 7.289 -10.680 118.590 1.00 20.04 48 ARG B CA 1
ATOM 2591 C C . ARG B 1 48 ? 8.490 -9.786 118.254 1.00 19.04 48 ARG B C 1
ATOM 2592 O O . ARG B 1 48 ? 8.753 -8.796 118.950 1.00 19.27 48 ARG B O 1
ATOM 2600 N N . ILE B 1 49 ? 9.215 -10.121 117.186 1.00 17.07 49 ILE B N 1
ATOM 2601 C CA . ILE B 1 49 ? 10.366 -9.320 116.770 1.00 15.32 49 ILE B CA 1
ATOM 2602 C C . ILE B 1 49 ? 9.950 -8.248 115.763 1.00 14.28 49 ILE B C 1
ATOM 2603 O O . ILE B 1 49 ? 9.554 -8.577 114.641 1.00 14.65 49 ILE B O 1
ATOM 2608 N N . PRO B 1 50 ? 10.071 -6.964 116.142 1.00 13.10 50 PRO B N 1
ATOM 2609 C CA . PRO B 1 50 ? 9.624 -5.875 115.278 1.00 12.54 50 PRO B CA 1
ATOM 2610 C C . PRO B 1 50 ? 10.579 -5.620 114.125 1.00 11.93 50 PRO B C 1
ATOM 2611 O O . PRO B 1 50 ? 11.736 -6.043 114.167 1.00 11.79 50 PRO B O 1
ATOM 2615 N N . THR B 1 51 ? 10.095 -4.924 113.107 1.00 11.23 51 THR B N 1
ATOM 2616 C CA . THR B 1 51 ? 10.887 -4.710 111.909 1.00 10.82 51 THR B CA 1
ATOM 2617 C C . THR B 1 51 ? 11.078 -3.209 111.618 1.00 10.42 51 THR B C 1
ATOM 2618 O O . THR B 1 51 ? 10.141 -2.417 111.758 1.00 10.35 51 THR B O 1
ATOM 2622 N N . VAL B 1 52 ? 12.311 -2.836 111.262 1.00 9.89 52 VAL B N 1
ATOM 2623 C CA . VAL B 1 52 ? 12.623 -1.503 110.744 1.00 9.28 52 VAL B CA 1
ATOM 2624 C C . VAL B 1 52 ? 12.808 -1.587 109.228 1.00 8.96 52 VAL B C 1
ATOM 2625 O O . VAL B 1 52 ? 13.479 -2.476 108.720 1.00 8.92 52 VAL B O 1
ATOM 2629 N N . PHE B 1 53 ? 12.160 -0.685 108.507 1.00 8.68 53 PHE B N 1
ATOM 2630 C CA . PHE B 1 53 ? 12.325 -0.583 107.065 1.00 8.42 53 PHE B CA 1
ATOM 2631 C C . PHE B 1 53 ? 13.186 0.647 106.797 1.00 8.25 53 PHE B C 1
ATOM 2632 O O . PHE B 1 53 ? 12.855 1.749 107.235 1.00 8.08 53 PHE B O 1
ATOM 2640 N N . TYR B 1 54 ? 14.300 0.435 106.094 1.00 8.06 54 TYR B N 1
ATOM 2641 C CA . TYR B 1 54 ? 15.238 1.492 105.757 1.00 7.86 54 TYR B CA 1
ATOM 2642 C C . TYR B 1 54 ? 15.144 1.719 104.253 1.00 7.93 54 TYR B C 1
ATOM 2643 O O . TYR B 1 54 ? 15.390 0.793 103.465 1.00 7.80 54 TYR B O 1
ATOM 2652 N N . LEU B 1 55 ? 14.798 2.946 103.863 1.00 7.99 55 LEU B N 1
ATOM 2653 C CA . LEU B 1 55 ? 14.651 3.290 102.449 1.00 8.16 55 LEU B CA 1
ATOM 2654 C C . LEU B 1 55 ? 15.908 3.947 101.911 1.00 8.17 55 LEU B C 1
ATOM 2655 O O . LEU B 1 55 ? 16.397 4.915 102.479 1.00 8.19 55 LEU B O 1
ATOM 2660 N N . SER B 1 56 ? 16.416 3.421 100.801 1.00 8.27 56 SER B N 1
ATOM 2661 C CA . SER B 1 56 ? 17.669 3.903 100.219 1.00 8.27 56 SER B CA 1
ATOM 2662 C C . SER B 1 56 ? 17.495 5.116 99.299 1.00 8.29 56 SER B C 1
ATOM 2663 O O . SER B 1 56 ? 16.385 5.382 98.830 1.00 8.15 56 SER B O 1
ATOM 2666 N N . GLY B 1 57 ? 18.593 5.848 99.072 1.00 8.38 57 GLY B N 1
ATOM 2667 C CA . GLY B 1 57 ? 18.600 7.051 98.219 1.00 8.63 57 GLY B CA 1
ATOM 2668 C C . GLY B 1 57 ? 18.765 6.779 96.729 1.00 8.80 57 GLY B C 1
ATOM 2669 O O . GLY B 1 57 ? 18.769 5.628 96.300 1.00 8.85 57 GLY B O 1
ATOM 2670 N N . LEU B 1 58 ? 18.919 7.835 95.933 1.00 9.10 58 LEU B N 1
ATOM 2671 C CA . LEU B 1 58 ? 19.065 7.686 94.462 1.00 9.28 58 LEU B CA 1
ATOM 2672 C C . LEU B 1 58 ? 20.270 6.830 94.080 1.00 9.39 58 LEU B C 1
ATOM 2673 O O . LEU B 1 58 ? 21.292 6.870 94.758 1.00 9.52 58 LEU B O 1
ATOM 2678 N N . THR B 1 59 ? 20.129 6.066 92.995 1.00 9.48 59 THR B N 1
ATOM 2679 C CA . THR B 1 59 ? 21.155 5.138 92.451 1.00 9.54 59 THR B CA 1
ATOM 2680 C C . THR B 1 59 ? 21.450 3.863 93.252 1.00 9.67 59 THR B C 1
ATOM 2681 O O . THR B 1 59 ? 22.013 2.908 92.702 1.00 9.86 59 THR B O 1
ATOM 2685 N N . CYS B 1 60 ? 21.100 3.851 94.536 1.00 9.66 60 CYS B N 1
ATOM 2686 C CA . CYS B 1 60 ? 21.430 2.733 95.423 1.00 9.56 60 CYS B CA 1
ATOM 2687 C C . CYS B 1 60 ? 20.624 1.458 95.152 1.00 9.47 60 CYS B C 1
ATOM 2688 O O . CYS B 1 60 ? 19.465 1.513 94.693 1.00 9.42 60 CYS B O 1
ATOM 2691 N N . THR B 1 61 ? 21.257 0.320 95.437 1.00 9.23 61 THR B N 1
ATOM 2692 C CA . THR B 1 61 ? 20.566 -0.960 95.605 1.00 9.18 61 THR B CA 1
ATOM 2693 C C . THR B 1 61 ? 20.422 -1.240 97.120 1.00 9.12 61 THR B C 1
ATOM 2694 O O . THR B 1 61 ? 20.928 -0.464 97.945 1.00 8.86 61 THR B O 1
ATOM 2698 N N . PRO B 1 62 ? 19.727 -2.336 97.494 1.00 9.04 62 PRO B N 1
ATOM 2699 C CA . PRO B 1 62 ? 19.696 -2.758 98.896 1.00 9.11 62 PRO B CA 1
ATOM 2700 C C . PRO B 1 62 ? 21.085 -2.983 99.508 1.00 9.13 62 PRO B C 1
ATOM 2701 O O . PRO B 1 62 ? 21.234 -2.923 100.726 1.00 9.12 62 PRO B O 1
ATOM 2705 N N . ASP B 1 63 ? 22.094 -3.204 98.671 1.00 9.08 63 ASP B N 1
ATOM 2706 C CA . ASP B 1 63 ? 23.423 -3.547 99.163 1.00 9.07 63 ASP B CA 1
ATOM 2707 C C . ASP B 1 63 ? 24.183 -2.418 99.860 1.00 8.87 63 ASP B C 1
ATOM 2708 O O . ASP B 1 63 ? 24.882 -2.669 100.852 1.00 8.83 63 ASP B O 1
ATOM 2713 N N . ASN B 1 64 ? 24.046 -1.194 99.350 1.00 8.65 64 ASN B N 1
ATOM 2714 C CA . ASN B 1 64 ? 24.803 -0.056 99.868 1.00 8.54 64 ASN B CA 1
ATOM 2715 C C . ASN B 1 64 ? 24.623 0.115 101.376 1.00 8.42 64 ASN B C 1
ATOM 2716 O O . ASN B 1 64 ? 25.591 0.036 102.131 1.00 8.40 64 ASN B O 1
ATOM 2721 N N . ALA B 1 65 ? 23.377 0.306 101.800 1.00 8.30 65 ALA B N 1
ATOM 2722 C CA . ALA B 1 65 ? 23.019 0.416 103.213 1.00 8.21 65 ALA B CA 1
ATOM 2723 C C . ALA B 1 65 ? 23.403 -0.827 104.021 1.00 8.14 65 ALA B C 1
ATOM 2724 O O . ALA B 1 65 ? 23.921 -0.701 105.133 1.00 8.10 65 ALA B O 1
ATOM 2726 N N . SER B 1 66 ? 23.144 -2.011 103.457 1.00 8.05 66 SER B N 1
ATOM 2727 C CA . SER B 1 66 ? 23.447 -3.298 104.112 1.00 8.02 66 SER B CA 1
ATOM 2728 C C . SER B 1 66 ? 24.910 -3.416 104.544 1.00 7.95 66 SER B C 1
ATOM 2729 O O . SER B 1 66 ? 25.207 -3.909 105.648 1.00 7.93 66 SER B O 1
ATOM 2732 N N . GLU B 1 67 ? 25.800 -2.978 103.649 1.00 7.77 67 GLU B N 1
ATOM 2733 C CA . GLU B 1 67 ? 27.251 -3.042 103.836 1.00 7.68 67 GLU B CA 1
ATOM 2734 C C . GLU B 1 67 ? 27.847 -1.804 104.533 1.00 7.55 67 GLU B C 1
ATOM 2735 O O . GLU B 1 67 ? 28.859 -1.918 105.218 1.00 7.52 67 GLU B O 1
ATOM 2741 N N . LYS B 1 68 ? 27.233 -0.632 104.374 1.00 7.42 68 LYS B N 1
ATOM 2742 C CA . LYS B 1 68 ? 27.849 0.595 104.893 1.00 7.33 68 LYS B CA 1
ATOM 2743 C C . LYS B 1 68 ? 27.200 1.294 106.096 1.00 7.29 68 LYS B C 1
ATOM 2744 O O . LYS B 1 68 ? 27.802 2.195 106.663 1.00 7.33 68 LYS B O 1
ATOM 2750 N N . ALA B 1 69 ? 25.996 0.905 106.499 1.00 7.24 69 ALA B N 1
ATOM 2751 C CA . ALA B 1 69 ? 25.369 1.579 107.641 1.00 7.28 69 ALA B CA 1
ATOM 2752 C C . ALA B 1 69 ? 25.639 0.914 109.007 1.00 7.26 69 ALA B C 1
ATOM 2753 O O . ALA B 1 69 ? 25.621 1.577 110.047 1.00 7.23 69 ALA B O 1
ATOM 2755 N N . PHE B 1 70 ? 25.881 -0.395 108.996 1.00 7.34 70 PHE B N 1
ATOM 2756 C CA . PHE B 1 70 ? 26.143 -1.179 110.228 1.00 7.38 70 PHE B CA 1
ATOM 2757 C C . PHE B 1 70 ? 24.954 -1.244 111.198 1.00 7.32 70 PHE B C 1
ATOM 2758 O O . PHE B 1 70 ? 25.135 -1.328 112.408 1.00 7.32 70 PHE B O 1
ATOM 2766 N N . TRP B 1 71 ? 23.742 -1.216 110.648 1.00 7.25 71 TRP B N 1
ATOM 2767 C CA . TRP B 1 71 ? 22.519 -1.509 111.405 1.00 7.23 71 TRP B CA 1
ATOM 2768 C C . TRP B 1 71 ? 22.547 -2.832 112.130 1.00 7.25 71 TRP B C 1
ATOM 2769 O O . TRP B 1 71 ? 21.926 -2.958 113.178 1.00 7.25 71 TRP B O 1
ATOM 2780 N N . GLN B 1 72 ? 23.251 -3.826 111.580 1.00 7.27 72 GLN B N 1
ATOM 2781 C CA . GLN B 1 72 ? 23.247 -5.195 112.128 1.00 7.36 72 GLN B CA 1
ATOM 2782 C C . GLN B 1 72 ? 23.639 -5.293 113.599 1.00 7.33 72 GLN B C 1
ATOM 2783 O O . GLN B 1 72 ? 22.999 -6.028 114.347 1.00 7.35 72 GLN B O 1
ATOM 2789 N N . PHE B 1 73 ? 24.685 -4.567 114.002 1.00 7.36 73 PHE B N 1
ATOM 2790 C CA . PHE B 1 73 ? 25.112 -4.529 115.412 1.00 7.45 73 PHE B CA 1
ATOM 2791 C C . PHE B 1 73 ? 23.991 -4.006 116.305 1.00 7.44 73 PHE B C 1
ATOM 2792 O O . PHE B 1 73 ? 23.759 -4.526 117.402 1.00 7.41 73 PHE B O 1
ATOM 2800 N N . GLN B 1 74 ? 23.309 -2.971 115.817 1.00 7.45 74 GLN B N 1
ATOM 2801 C CA . GLN B 1 74 ? 22.213 -2.339 116.534 1.00 7.48 74 GLN B CA 1
ATOM 2802 C C . GLN B 1 74 ? 20.973 -3.253 116.574 1.00 7.65 74 GLN B C 1
ATOM 2803 O O . GLN B 1 74 ? 20.281 -3.345 117.597 1.00 7.71 74 GLN B O 1
ATOM 2809 N N . ALA B 1 75 ? 20.698 -3.933 115.465 1.00 7.75 75 ALA B N 1
ATOM 2810 C CA . ALA B 1 75 ? 19.564 -4.862 115.401 1.00 7.90 75 ALA B CA 1
ATOM 2811 C C . ALA B 1 75 ? 19.743 -6.005 116.403 1.00 8.03 75 ALA B C 1
ATOM 2812 O O . ALA B 1 75 ? 18.798 -6.382 117.106 1.00 7.89 75 ALA B O 1
ATOM 2814 N N . ASP B 1 76 ? 20.971 -6.528 116.475 1.00 8.15 76 ASP B N 1
ATOM 2815 C CA . ASP B 1 76 ? 21.390 -7.415 117.559 1.00 8.27 76 ASP B CA 1
ATOM 2816 C C . ASP B 1 76 ? 21.256 -6.782 118.939 1.00 8.31 76 ASP B C 1
ATOM 2817 O O . ASP B 1 76 ? 20.929 -7.469 119.909 1.00 8.39 76 ASP B O 1
ATOM 2822 N N . LYS B 1 77 ? 21.535 -5.486 119.040 1.00 8.25 77 LYS B N 1
ATOM 2823 C CA . LYS B 1 77 ? 21.574 -4.844 120.352 1.00 8.20 77 LYS B CA 1
ATOM 2824 C C . LYS B 1 77 ? 20.186 -4.749 120.999 1.00 8.28 77 LYS B C 1
ATOM 2825 O O . LYS B 1 77 ? 20.027 -5.038 122.188 1.00 8.21 77 LYS B O 1
ATOM 2831 N N . TYR B 1 78 ? 19.191 -4.352 120.212 1.00 8.27 78 TYR B N 1
ATOM 2832 C CA . TYR B 1 78 ? 17.858 -4.088 120.745 1.00 8.37 78 TYR B CA 1
ATOM 2833 C C . TYR B 1 78 ? 16.834 -5.167 120.406 1.00 8.34 78 TYR B C 1
ATOM 2834 O O . TYR B 1 78 ? 15.821 -5.292 121.087 1.00 8.45 78 TYR B O 1
ATOM 2843 N N . GLY B 1 79 ? 17.080 -5.925 119.346 1.00 8.25 79 GLY B N 1
ATOM 2844 C CA . GLY B 1 79 ? 16.184 -7.004 118.978 1.00 8.40 79 GLY B CA 1
ATOM 2845 C C . GLY B 1 79 ? 15.169 -6.627 117.921 1.00 8.34 79 GLY B C 1
ATOM 2846 O O . GLY B 1 79 ? 13.964 -6.701 118.161 1.00 8.44 79 GLY B O 1
ATOM 2847 N N . PHE B 1 80 ? 15.658 -6.227 116.749 1.00 8.25 80 PHE B N 1
ATOM 2848 C CA . PHE B 1 80 ? 14.788 -5.970 115.615 1.00 8.21 80 PHE B CA 1
ATOM 2849 C C . PHE B 1 80 ? 15.341 -6.505 114.296 1.00 8.23 80 PHE B C 1
ATOM 2850 O O . PHE B 1 80 ? 16.560 -6.644 114.120 1.00 8.11 80 PHE B O 1
ATOM 2858 N N . ALA B 1 81 ? 14.422 -6.810 113.382 1.00 8.17 81 ALA B N 1
ATOM 2859 C CA . ALA B 1 81 ? 14.762 -7.152 112.017 1.00 8.24 81 ALA B CA 1
ATOM 2860 C C . ALA B 1 81 ? 14.864 -5.849 111.258 1.00 8.32 81 ALA B C 1
ATOM 2861 O O . ALA B 1 81 ? 14.202 -4.878 111.610 1.00 8.53 81 ALA B O 1
ATOM 2863 N N . ILE B 1 82 ? 15.696 -5.812 110.226 1.00 8.46 82 ILE B N 1
ATOM 2864 C CA . ILE B 1 82 ? 15.747 -4.632 109.361 1.00 8.54 82 ILE B CA 1
ATOM 2865 C C . ILE B 1 82 ? 15.736 -5.008 107.876 1.00 8.72 82 ILE B C 1
ATOM 2866 O O . ILE B 1 82 ? 16.476 -5.898 107.448 1.00 8.79 82 ILE B O 1
ATOM 2871 N N . VAL B 1 83 ? 14.878 -4.322 107.113 1.00 8.95 83 VAL B N 1
ATOM 2872 C CA . VAL B 1 83 ? 14.628 -4.606 105.694 1.00 8.94 83 VAL B CA 1
ATOM 2873 C C . VAL B 1 83 ? 15.160 -3.496 104.787 1.00 9.07 83 VAL B C 1
ATOM 2874 O O . VAL B 1 83 ? 14.934 -2.308 105.032 1.00 9.11 83 VAL B O 1
ATOM 2878 N N . PHE B 1 84 ? 15.865 -3.897 103.735 1.00 9.20 84 PHE B N 1
ATOM 2879 C CA . PHE B 1 84 ? 16.474 -2.959 102.801 1.00 9.33 84 PHE B CA 1
ATOM 2880 C C . PHE B 1 84 ? 15.919 -3.188 101.396 1.00 9.42 84 PHE B C 1
ATOM 2881 O O . PHE B 1 84 ? 16.479 -3.956 100.620 1.00 9.54 84 PHE B O 1
ATOM 2889 N N . PRO B 1 85 ? 14.814 -2.516 101.056 1.00 9.57 85 PRO B N 1
ATOM 2890 C CA . PRO B 1 85 ? 14.255 -2.716 99.722 1.00 9.66 85 PRO B CA 1
ATOM 2891 C C . PRO B 1 85 ? 15.075 -1.972 98.679 1.00 9.70 85 PRO B C 1
ATOM 2892 O O . PRO B 1 85 ? 15.891 -1.128 99.045 1.00 9.65 85 PRO B O 1
ATOM 2896 N N . ASP B 1 86 ? 14.871 -2.306 97.405 1.00 9.71 86 ASP B N 1
ATOM 2897 C CA . ASP B 1 86 ? 15.472 -1.589 96.289 1.00 9.88 86 ASP B CA 1
ATOM 2898 C C . ASP B 1 86 ? 14.735 -0.254 96.076 1.00 10.21 86 ASP B C 1
ATOM 2899 O O . ASP B 1 86 ? 13.745 0.027 96.756 1.00 10.09 86 ASP B O 1
ATOM 2904 N N . THR B 1 87 ? 15.211 0.548 95.123 1.00 10.58 87 THR B N 1
ATOM 2905 C CA . THR B 1 87 ? 14.754 1.933 94.943 1.00 11.04 87 THR B CA 1
ATOM 2906 C C . THR B 1 87 ? 13.858 2.157 93.714 1.00 11.52 87 THR B C 1
ATOM 2907 O O . THR B 1 87 ? 13.412 3.287 93.451 1.00 11.48 87 THR B O 1
ATOM 2911 N N . SER B 1 88 ? 13.604 1.083 92.968 1.00 12.04 88 SER B N 1
ATOM 2912 C CA . SER B 1 88 ? 12.858 1.154 91.708 1.00 12.60 88 SER B CA 1
ATOM 2913 C C . SER B 1 88 ? 12.749 -0.241 91.092 1.00 13.14 88 SER B C 1
ATOM 2914 O O . SER B 1 88 ? 13.463 -1.155 91.515 1.00 13.11 88 SER B O 1
ATOM 2917 N N . PRO B 1 89 ? 11.859 -0.407 90.090 1.00 13.85 89 PRO B N 1
ATOM 2918 C CA . PRO B 1 89 ? 11.986 -1.563 89.209 1.00 14.35 89 PRO B CA 1
ATOM 2919 C C . PRO B 1 89 ? 13.247 -1.433 88.370 1.00 14.95 89 PRO B C 1
ATOM 2920 O O . PRO B 1 89 ? 13.784 -0.327 88.211 1.00 14.92 89 PRO B O 1
ATOM 2924 N N . ARG B 1 90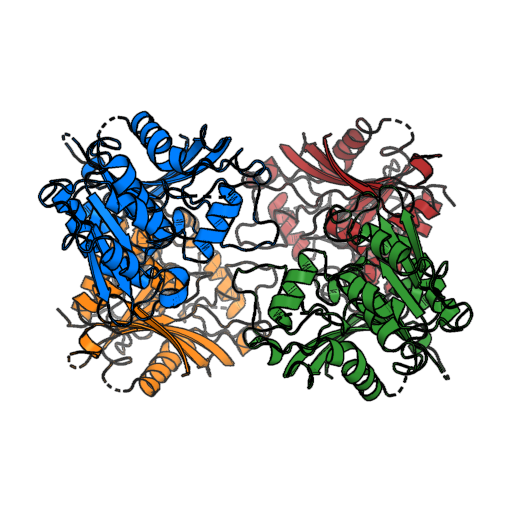 ? 13.727 -2.558 87.855 1.00 15.99 90 ARG B N 1
ATOM 2925 C CA . ARG B 1 90 ? 14.996 -2.585 87.130 1.00 16.76 90 ARG B CA 1
ATOM 2926 C C . ARG B 1 90 ? 14.876 -3.507 85.926 1.00 17.56 90 ARG B C 1
ATOM 2927 O O . ARG B 1 90 ? 14.103 -4.463 85.959 1.00 17.88 90 ARG B O 1
ATOM 2935 N N . GLY B 1 91 ? 15.622 -3.215 84.864 1.00 18.43 91 GLY B N 1
ATOM 2936 C CA . GLY B 1 91 ? 15.667 -4.096 83.687 1.00 19.78 91 GLY B CA 1
ATOM 2937 C C . GLY B 1 91 ? 15.558 -3.382 82.353 1.00 20.79 91 GLY B C 1
ATOM 2938 O O . GLY B 1 91 ? 15.120 -2.232 82.290 1.00 20.78 91 GLY B O 1
ATOM 2939 N N . ASP B 1 92 ? 15.959 -4.073 81.283 1.00 21.97 92 ASP B N 1
ATOM 2940 C CA . ASP B 1 92 ? 15.936 -3.514 79.918 1.00 22.33 92 ASP B CA 1
ATOM 2941 C C . ASP B 1 92 ? 14.522 -3.185 79.435 1.00 22.15 92 ASP B C 1
ATOM 2942 O O . ASP B 1 92 ? 14.331 -2.285 78.605 1.00 22.38 92 ASP B O 1
ATOM 2947 N N . GLU B 1 93 ? 13.546 -3.932 79.945 1.00 21.18 93 GLU B N 1
ATOM 2948 C CA . GLU B 1 93 ? 12.147 -3.760 79.567 1.00 20.80 93 GLU B CA 1
ATOM 2949 C C . GLU B 1 93 ? 11.461 -2.601 80.311 1.00 19.83 93 GLU B C 1
ATOM 2950 O O . GLU B 1 93 ? 10.528 -1.991 79.784 1.00 20.15 93 GLU B O 1
ATOM 2956 N N . VAL B 1 94 ? 11.935 -2.307 81.522 1.00 17.85 94 VAL B N 1
ATOM 2957 C CA . VAL B 1 94 ? 11.401 -1.230 82.355 1.00 16.40 94 VAL B CA 1
ATOM 2958 C C . VAL B 1 94 ? 11.915 0.130 81.880 1.00 15.39 94 VAL B C 1
ATOM 2959 O O . VAL B 1 94 ? 13.109 0.290 81.619 1.00 15.14 94 VAL B O 1
ATOM 2963 N N . ALA B 1 95 ? 11.016 1.109 81.780 1.00 14.63 95 ALA B N 1
ATOM 2964 C CA . ALA B 1 95 ? 11.383 2.458 81.323 1.00 14.06 95 ALA B CA 1
ATOM 2965 C C . ALA B 1 95 ? 12.503 3.102 82.153 1.00 13.64 95 ALA B C 1
ATOM 2966 O O . ALA B 1 95 ? 12.633 2.838 83.350 1.00 13.46 95 ALA B O 1
ATOM 2968 N N . ASN B 1 96 ? 13.315 3.935 81.510 1.00 12.87 96 ASN B N 1
ATOM 2969 C CA . ASN B 1 96 ? 14.393 4.641 82.210 1.00 12.67 96 ASN B CA 1
ATOM 2970 C C . ASN B 1 96 ? 14.418 6.125 81.844 1.00 12.49 96 ASN B C 1
ATOM 2971 O O . ASN B 1 96 ? 13.567 6.596 81.072 1.00 12.45 96 ASN B O 1
ATOM 2976 N N . ASP B 1 97 ? 15.376 6.866 82.396 1.00 12.32 97 ASP B N 1
ATOM 2977 C CA . ASP B 1 97 ? 15.448 8.292 82.125 1.00 12.31 97 ASP B CA 1
ATOM 2978 C C . ASP B 1 97 ? 15.821 8.523 80.667 1.00 12.44 97 ASP B C 1
ATOM 2979 O O . ASP B 1 97 ? 16.780 7.926 80.170 1.00 12.92 97 ASP B O 1
ATOM 2984 N N . PRO B 1 98 ? 15.053 9.377 79.969 1.00 12.50 98 PRO B N 1
ATOM 2985 C CA . PRO B 1 98 ? 15.266 9.544 78.527 1.00 12.67 98 PRO B CA 1
ATOM 2986 C C . PRO B 1 98 ? 16.582 10.250 78.177 1.00 12.72 98 PRO B C 1
ATOM 2987 O O . PRO B 1 98 ? 17.026 10.177 77.030 1.00 12.66 98 PRO B O 1
ATOM 2991 N N . GLU B 1 99 ? 17.185 10.916 79.163 1.00 12.74 99 GLU B N 1
ATOM 2992 C CA . GLU B 1 99 ? 18.464 11.619 78.993 1.00 12.93 99 GLU B CA 1
ATOM 2993 C C . GLU B 1 99 ? 19.600 10.886 79.711 1.00 12.75 99 GLU B C 1
ATOM 2994 O O . GLU B 1 99 ? 20.769 11.288 79.618 1.00 12.69 99 GLU B O 1
ATOM 3000 N N . GLY B 1 100 ? 19.250 9.817 80.426 1.00 12.39 100 GLY B N 1
ATOM 3001 C CA . GLY B 1 100 ? 20.237 8.992 81.114 1.00 12.17 100 GLY B CA 1
ATOM 3002 C C . GLY B 1 100 ? 20.640 9.492 82.491 1.00 12.07 100 GLY B C 1
ATOM 3003 O O . GLY B 1 100 ? 21.626 9.012 83.071 1.00 12.16 100 GLY B O 1
ATOM 3004 N N . SER B 1 101 ? 19.885 10.454 83.011 1.00 11.84 101 SER B N 1
ATOM 3005 C CA . SER B 1 101 ? 20.127 11.018 84.348 1.00 11.63 101 SER B CA 1
ATOM 3006 C C . SER B 1 101 ? 19.950 9.985 85.466 1.00 11.18 101 SER B C 1
ATOM 3007 O O . SER B 1 101 ? 19.192 9.038 85.324 1.00 10.80 101 SER B O 1
ATOM 3010 N N . TRP B 1 102 ? 20.643 10.194 86.582 1.00 11.01 102 TRP B N 1
ATOM 3011 C CA . TRP B 1 102 ? 20.581 9.264 87.712 1.00 10.85 102 TRP B CA 1
ATOM 3012 C C . TRP B 1 102 ? 19.581 9.626 88.790 1.00 10.83 102 TRP B C 1
ATOM 3013 O O . TRP B 1 102 ? 19.481 8.934 89.808 1.00 10.78 102 TRP B O 1
ATOM 3024 N N . ASP B 1 103 ? 18.838 10.707 88.572 1.00 10.76 103 ASP B N 1
ATOM 3025 C CA . ASP B 1 103 ? 17.895 11.237 89.564 1.00 10.87 103 ASP B CA 1
ATOM 3026 C C . ASP B 1 103 ? 16.433 10.943 89.215 1.00 10.93 103 ASP B C 1
ATOM 3027 O O . ASP B 1 103 ? 15.517 11.261 89.992 1.00 11.02 103 ASP B O 1
ATOM 3032 N N . PHE B 1 104 ? 16.230 10.343 88.047 1.00 10.99 104 PHE B N 1
ATOM 3033 C CA . PHE B 1 104 ? 14.910 9.917 87.578 1.00 10.93 104 PHE B CA 1
ATOM 3034 C C . PHE B 1 104 ? 15.038 8.550 86.912 1.00 10.76 104 PHE B C 1
ATOM 3035 O O . PHE B 1 104 ? 16.101 8.210 86.392 1.00 10.66 104 PHE B O 1
ATOM 3043 N N . GLY B 1 105 ? 13.964 7.766 86.939 1.00 10.45 105 GLY B N 1
ATOM 3044 C CA . GLY B 1 105 ? 13.960 6.431 86.337 1.00 10.39 105 GLY B CA 1
ATOM 3045 C C . GLY B 1 105 ? 14.573 5.372 87.238 1.00 10.18 105 GLY B C 1
ATOM 3046 O O . GLY B 1 105 ? 14.365 5.382 88.447 1.00 10.00 105 GLY B O 1
ATOM 3047 N N . GLN B 1 106 ? 15.335 4.463 86.643 1.00 10.25 106 GLN B N 1
ATOM 3048 C CA . GLN B 1 106 ? 15.947 3.356 87.384 1.00 10.30 106 GLN B CA 1
ATOM 3049 C C . GLN B 1 106 ? 16.933 3.827 88.469 1.00 10.20 106 GLN B C 1
ATOM 3050 O O . GLN B 1 106 ? 17.715 4.756 88.265 1.00 10.05 106 GLN B O 1
ATOM 3056 N N . GLY B 1 107 ? 16.833 3.209 89.639 1.00 10.12 107 GLY B N 1
ATOM 3057 C CA . GLY B 1 107 ? 17.511 3.700 90.835 1.00 10.04 107 GLY B CA 1
ATOM 3058 C C . GLY B 1 107 ? 16.844 4.928 91.446 1.00 9.94 107 GLY B C 1
ATOM 3059 O O . GLY B 1 107 ? 17.378 5.524 92.376 1.00 9.80 107 GLY B O 1
ATOM 3060 N N . ALA B 1 108 ? 15.665 5.291 90.947 1.00 9.86 108 ALA B N 1
ATOM 3061 C CA . ALA B 1 108 ? 15.077 6.591 91.273 1.00 9.98 108 ALA B CA 1
ATOM 3062 C C . ALA B 1 108 ? 13.545 6.649 91.224 1.00 9.89 108 ALA B C 1
ATOM 3063 O O . ALA B 1 108 ? 12.967 7.556 90.625 1.00 9.99 108 ALA B O 1
ATOM 3065 N N . GLY B 1 109 ? 12.892 5.701 91.884 1.00 9.94 109 GLY B N 1
ATOM 3066 C CA . GLY B 1 109 ? 11.437 5.646 91.891 1.00 10.11 109 GLY B CA 1
ATOM 3067 C C . GLY B 1 109 ? 10.737 6.711 92.724 1.00 10.25 109 GLY B C 1
ATOM 3068 O O . GLY B 1 109 ? 9.525 6.895 92.596 1.00 10.40 109 GLY B O 1
ATOM 3069 N N . PHE B 1 110 ? 11.493 7.403 93.577 1.00 10.27 110 PHE B N 1
ATOM 3070 C CA . PHE B 1 110 ? 10.956 8.381 94.542 1.00 10.26 110 PHE B CA 1
ATOM 3071 C C . PHE B 1 110 ? 9.742 7.929 95.338 1.00 10.23 110 PHE B C 1
ATOM 3072 O O . PHE B 1 110 ? 9.039 8.750 95.924 1.00 10.20 110 PHE B O 1
ATOM 3080 N N . TYR B 1 111 ? 9.512 6.618 95.361 1.00 10.34 111 TYR B N 1
ATOM 3081 C CA . TYR B 1 111 ? 8.451 6.005 96.172 1.00 10.48 111 TYR B CA 1
ATOM 3082 C C . TYR B 1 111 ? 7.053 6.538 95.821 1.00 10.70 111 TYR B C 1
ATOM 3083 O O . TYR B 1 111 ? 6.219 6.772 96.692 1.00 10.91 111 TYR B O 1
ATOM 3092 N N . LEU B 1 112 ? 6.822 6.724 94.523 1.00 10.94 112 LEU B N 1
ATOM 3093 C CA . LEU B 1 112 ? 5.538 7.168 93.999 1.00 11.22 112 LEU B CA 1
ATOM 3094 C C . LEU B 1 112 ? 4.827 6.028 93.284 1.00 11.38 112 LEU B C 1
ATOM 3095 O O . LEU B 1 112 ? 5.471 5.089 92.817 1.00 11.42 112 LEU B O 1
ATOM 3100 N N . ASN B 1 113 ? 3.499 6.105 93.236 1.00 11.76 113 ASN B N 1
ATOM 3101 C CA . ASN B 1 113 ? 2.698 5.281 92.331 1.00 12.30 113 ASN B CA 1
ATOM 3102 C C . ASN B 1 113 ? 2.476 6.067 91.053 1.00 12.40 113 ASN B C 1
ATOM 3103 O O . ASN B 1 113 ? 1.620 6.955 90.996 1.00 12.28 113 ASN B O 1
ATOM 3108 N N . ALA B 1 114 ? 3.264 5.734 90.036 1.00 12.89 114 ALA B N 1
ATOM 3109 C CA . ALA B 1 114 ? 3.309 6.496 88.794 1.00 13.43 114 ALA B CA 1
ATOM 3110 C C . ALA B 1 114 ? 2.040 6.363 87.949 1.00 13.65 114 ALA B C 1
ATOM 3111 O O . ALA B 1 114 ? 1.491 5.273 87.797 1.00 13.43 114 ALA B O 1
ATOM 3113 N N . THR B 1 115 ? 1.597 7.490 87.402 1.00 14.54 115 THR B N 1
ATOM 3114 C CA . THR B 1 115 ? 0.415 7.537 86.545 1.00 15.45 115 THR B CA 1
ATOM 3115 C C . THR B 1 115 ? 0.768 7.776 85.074 1.00 16.40 115 THR B C 1
ATOM 3116 O O . THR B 1 115 ? 0.046 7.327 84.186 1.00 16.77 115 THR B O 1
ATOM 3120 N N . GLN B 1 116 ? 1.858 8.502 84.827 1.00 17.23 116 GLN B N 1
ATOM 3121 C CA . GLN B 1 116 ? 2.349 8.825 83.510 1.00 18.14 116 GLN B CA 1
ATOM 3122 C C . GLN B 1 116 ? 2.845 7.601 82.767 1.00 18.96 116 GLN B C 1
ATOM 3123 O O . GLN B 1 116 ? 3.642 6.840 83.208 1.00 18.89 116 GLN B O 1
ATOM 3129 N N . GLU B 1 117 ? 2.350 7.491 81.569 1.00 20.60 117 GLU B N 1
ATOM 3130 C CA . GLU B 1 117 ? 2.251 6.257 80.857 1.00 21.43 117 GLU B CA 1
ATOM 3131 C C . GLU B 1 117 ? 3.358 5.278 80.703 1.00 21.04 117 GLU B C 1
ATOM 3132 O O . GLU B 1 117 ? 3.082 4.098 80.953 1.00 21.37 117 GLU B O 1
ATOM 3138 N N . PRO B 1 118 ? 4.565 5.703 80.311 1.00 20.30 118 PRO B N 1
ATOM 3139 C CA . PRO B 1 118 ? 5.602 4.671 80.181 1.00 19.49 118 PRO B CA 1
ATOM 3140 C C . PRO B 1 118 ? 5.888 4.038 81.542 1.00 19.06 118 PRO B C 1
ATOM 3141 O O . PRO B 1 118 ? 5.856 2.805 81.684 1.00 18.82 118 PRO B O 1
ATOM 3145 N N . TYR B 1 119 ? 6.099 4.891 82.541 1.00 18.20 119 TYR B N 1
ATOM 3146 C CA . TYR B 1 119 ? 6.486 4.457 83.882 1.00 17.61 119 TYR B CA 1
ATOM 3147 C C . TYR B 1 119 ? 5.363 3.768 84.643 1.00 17.03 119 TYR B C 1
ATOM 3148 O O . TYR B 1 119 ? 5.624 3.028 85.595 1.00 16.32 119 TYR B O 1
ATOM 3157 N N . ALA B 1 120 ? 4.123 4.004 84.210 1.00 16.59 120 ALA B N 1
ATOM 3158 C CA . ALA B 1 120 ? 2.949 3.469 84.885 1.00 16.06 120 ALA B CA 1
ATOM 3159 C C . ALA B 1 120 ? 2.923 1.948 84.899 1.00 15.78 120 ALA B C 1
ATOM 3160 O O . ALA B 1 120 ? 2.497 1.356 85.890 1.00 15.52 120 ALA B O 1
ATOM 3162 N N . GLN B 1 121 ? 3.395 1.316 83.824 1.00 15.59 121 GLN B N 1
ATOM 3163 C CA . GLN B 1 121 ? 3.433 -0.151 83.776 1.00 15.71 121 GLN B CA 1
ATOM 3164 C C . GLN B 1 121 ? 4.250 -0.792 84.910 1.00 15.24 121 GLN B C 1
ATOM 3165 O O . GLN B 1 121 ? 3.934 -1.911 85.336 1.00 14.97 121 GLN B O 1
ATOM 3171 N N . HIS B 1 122 ? 5.274 -0.083 85.397 1.00 14.43 122 HIS B N 1
ATOM 3172 C CA . HIS B 1 122 ? 6.226 -0.647 86.369 1.00 13.86 122 HIS B CA 1
ATOM 3173 C C . HIS B 1 122 ? 6.388 0.059 87.691 1.00 13.22 122 HIS B C 1
ATOM 3174 O O . HIS B 1 122 ? 6.547 -0.600 88.719 1.00 13.04 122 HIS B O 1
ATOM 3181 N N . TYR B 1 123 ? 6.358 1.393 87.678 1.00 12.66 123 TYR B N 1
ATOM 3182 C CA . TYR B 1 123 ? 6.752 2.190 88.842 1.00 12.17 123 TYR B CA 1
ATOM 3183 C C . TYR B 1 123 ? 5.651 2.408 89.865 1.00 12.00 123 TYR B C 1
ATOM 3184 O O . TYR B 1 123 ? 5.247 3.545 90.110 1.00 12.07 123 TYR B O 1
ATOM 3193 N N . GLN B 1 124 ? 5.189 1.327 90.485 1.00 11.86 124 GLN B N 1
ATOM 3194 C CA . GLN B 1 124 ? 4.205 1.436 91.568 1.00 11.65 124 GLN B CA 1
ATOM 3195 C C . GLN B 1 124 ? 4.911 1.282 92.920 1.00 11.41 124 GLN B C 1
ATOM 3196 O O . GLN B 1 124 ? 4.585 0.401 93.717 1.00 11.10 124 GLN B O 1
ATOM 3202 N N . MET B 1 125 ? 5.891 2.157 93.148 1.00 11.36 125 MET B N 1
ATOM 3203 C CA . MET B 1 125 ? 6.833 2.014 94.255 1.00 11.26 125 MET B CA 1
ATOM 3204 C C . MET B 1 125 ? 6.245 2.321 95.617 1.00 11.11 125 MET B C 1
ATOM 3205 O O . MET B 1 125 ? 6.726 1.785 96.603 1.00 11.35 125 MET B O 1
ATOM 3210 N N . TYR B 1 126 ? 5.220 3.173 95.681 1.00 10.96 126 TYR B N 1
ATOM 3211 C CA . TYR B 1 126 ? 4.540 3.431 96.956 1.00 10.96 126 TYR B CA 1
ATOM 3212 C C . TYR B 1 126 ? 3.775 2.183 97.422 1.00 11.13 126 TYR B C 1
ATOM 3213 O O . TYR B 1 126 ? 3.800 1.836 98.610 1.00 10.91 126 TYR B O 1
ATOM 3222 N N . ASP B 1 127 ? 3.103 1.526 96.474 1.00 11.33 127 ASP B N 1
ATOM 3223 C CA . ASP B 1 127 ? 2.415 0.263 96.728 1.00 11.75 127 ASP B CA 1
ATOM 3224 C C . ASP B 1 127 ? 3.409 -0.830 97.077 1.00 12.01 127 ASP B C 1
ATOM 3225 O O . ASP B 1 127 ? 3.179 -1.599 98.026 1.00 12.35 127 ASP B O 1
ATOM 3230 N N . TYR B 1 128 ? 4.506 -0.904 96.316 1.00 11.97 128 TYR B N 1
ATOM 3231 C CA . TYR B 1 128 ? 5.522 -1.933 96.553 1.00 12.08 128 TYR B CA 1
ATOM 3232 C C . TYR B 1 128 ? 5.987 -1.927 98.013 1.00 12.24 128 TYR B C 1
ATOM 3233 O O . TYR B 1 128 ? 5.971 -2.954 98.685 1.00 12.44 128 TYR B O 1
ATOM 3242 N N . ILE B 1 129 ? 6.387 -0.756 98.491 1.00 12.53 129 ILE B N 1
ATOM 3243 C CA . ILE B 1 129 ? 6.963 -0.614 99.822 1.00 12.63 129 ILE B CA 1
ATOM 3244 C C . ILE B 1 129 ? 5.930 -0.807 100.944 1.00 12.79 129 ILE B C 1
ATOM 3245 O O . ILE B 1 129 ? 6.186 -1.540 101.899 1.00 12.93 129 ILE B O 1
ATOM 3250 N N . HIS B 1 130 ? 4.772 -0.157 100.832 1.00 12.84 130 HIS B N 1
ATOM 3251 C CA . HIS B 1 130 ? 3.825 -0.093 101.955 1.00 12.86 130 HIS B CA 1
ATOM 3252 C C . HIS B 1 130 ? 2.751 -1.147 101.987 1.00 13.14 130 HIS B C 1
ATOM 3253 O O . HIS B 1 130 ? 2.213 -1.451 103.065 1.00 12.74 130 HIS B O 1
ATOM 3260 N N . LYS B 1 131 ? 2.434 -1.723 100.825 1.00 13.56 131 LYS B N 1
ATOM 3261 C CA . LYS B 1 131 ? 1.354 -2.725 100.715 1.00 13.97 131 LYS B CA 1
ATOM 3262 C C . LYS B 1 131 ? 1.862 -4.126 100.343 1.00 14.11 131 LYS B C 1
ATOM 3263 O O . LYS B 1 131 ? 1.518 -5.118 100.992 1.00 13.99 131 LYS B O 1
ATOM 3269 N N . GLU B 1 132 ? 2.702 -4.209 99.316 1.00 14.16 132 GLU B N 1
ATOM 3270 C CA . GLU B 1 132 ? 3.094 -5.509 98.804 1.00 14.04 132 GLU B CA 1
ATOM 3271 C C . GLU B 1 132 ? 4.236 -6.191 99.557 1.00 13.73 132 GLU B C 1
ATOM 3272 O O . GLU B 1 132 ? 4.103 -7.359 99.947 1.00 14.03 132 GLU B O 1
ATOM 3278 N N . LEU B 1 133 ? 5.343 -5.478 99.757 1.00 12.79 133 LEU B N 1
ATOM 3279 C CA . LEU B 1 133 ? 6.550 -6.097 100.299 1.00 12.23 133 LEU B CA 1
ATOM 3280 C C . LEU B 1 133 ? 6.394 -6.666 101.716 1.00 11.98 133 LEU B C 1
ATOM 3281 O O . LEU B 1 133 ? 6.732 -7.823 101.941 1.00 11.79 133 LEU B O 1
ATOM 3286 N N . PRO B 1 134 ? 5.884 -5.870 102.676 1.00 12.01 134 PRO B N 1
ATOM 3287 C CA . PRO B 1 134 ? 5.771 -6.450 104.021 1.00 11.98 134 PRO B CA 1
ATOM 3288 C C . PRO B 1 134 ? 4.902 -7.710 104.061 1.00 12.07 134 PRO B C 1
ATOM 3289 O O . PRO B 1 134 ? 5.098 -8.569 104.934 1.00 11.96 134 PRO B O 1
ATOM 3293 N N . GLN B 1 135 ? 3.962 -7.820 103.119 1.00 11.99 135 GLN B N 1
ATOM 3294 C CA . GLN B 1 135 ? 3.078 -8.987 103.028 1.00 12.15 135 GLN B CA 1
ATOM 3295 C C . GLN B 1 135 ? 3.799 -10.166 102.382 1.00 12.09 135 GLN B C 1
ATOM 3296 O O . GLN B 1 135 ? 3.616 -11.311 102.784 1.00 12.19 135 GLN B O 1
ATOM 3302 N N . THR B 1 136 ? 4.618 -9.881 101.376 1.00 11.86 136 THR B N 1
ATOM 3303 C CA . THR B 1 136 ? 5.448 -10.899 100.761 1.00 11.84 136 THR B CA 1
ATOM 3304 C C . THR B 1 136 ? 6.422 -11.487 101.796 1.00 11.89 136 THR B C 1
ATOM 3305 O O . THR B 1 136 ? 6.654 -12.697 101.816 1.00 11.74 136 THR B O 1
ATOM 3309 N N . LEU B 1 137 ? 6.965 -10.621 102.657 1.00 11.89 137 LEU B N 1
ATOM 3310 C CA . LEU B 1 137 ? 7.902 -11.027 103.711 1.00 11.99 137 LEU B CA 1
ATOM 3311 C C . LEU B 1 137 ? 7.192 -11.854 104.762 1.00 12.16 137 LEU B C 1
ATOM 3312 O O . LEU B 1 137 ? 7.718 -12.865 105.231 1.00 12.12 137 LEU B O 1
ATOM 3317 N N . ASP B 1 138 ? 5.983 -11.428 105.115 1.00 12.53 138 ASP B N 1
ATOM 3318 C CA . ASP B 1 138 ? 5.187 -12.144 106.100 1.00 12.89 138 ASP B CA 1
ATOM 3319 C C . ASP B 1 138 ? 4.829 -13.551 105.634 1.00 13.30 138 ASP B C 1
ATOM 3320 O O . ASP B 1 138 ? 4.908 -14.498 106.425 1.00 13.50 138 ASP B O 1
ATOM 3325 N N . SER B 1 139 ? 4.456 -13.701 104.362 1.00 13.24 139 SER B N 1
ATOM 3326 C CA . SER B 1 139 ? 4.270 -15.041 103.812 1.00 13.51 139 SER B CA 1
ATOM 3327 C C . SER B 1 139 ? 5.536 -15.892 103.980 1.00 13.55 139 SER B C 1
ATOM 3328 O O . SER B 1 139 ? 5.499 -16.891 104.692 1.00 13.82 139 SER B O 1
ATOM 3331 N N . HIS B 1 140 ? 6.650 -15.466 103.381 1.00 13.46 140 HIS B N 1
ATOM 3332 C CA . HIS B 1 140 ? 7.876 -16.281 103.300 1.00 13.52 140 HIS B CA 1
ATOM 3333 C C . HIS B 1 140 ? 8.483 -16.657 104.631 1.00 13.38 140 HIS B C 1
ATOM 3334 O O . HIS B 1 140 ? 8.993 -17.782 104.792 1.00 13.33 140 HIS B O 1
ATOM 3341 N N . PHE B 1 141 ? 8.451 -15.728 105.584 1.00 12.98 141 PHE B N 1
ATOM 3342 C CA . PHE B 1 141 ? 9.044 -15.965 106.901 1.00 12.73 141 PHE B CA 1
ATOM 3343 C C . PHE B 1 141 ? 8.097 -16.505 107.963 1.00 12.90 141 PHE B C 1
ATOM 3344 O O . PHE B 1 141 ? 8.514 -17.322 108.785 1.00 13.13 141 PHE B O 1
ATOM 3352 N N . ASN B 1 142 ? 6.842 -16.053 107.960 1.00 13.10 142 ASN B N 1
ATOM 3353 C CA . ASN B 1 142 ? 5.858 -16.498 108.964 1.00 13.11 142 ASN B CA 1
ATOM 3354 C C . ASN B 1 142 ? 4.750 -17.372 108.394 1.00 12.95 142 ASN B C 1
ATOM 3355 O O . ASN B 1 142 ? 4.829 -18.598 108.446 1.00 12.94 142 ASN B O 1
ATOM 3360 N N . LYS B 1 148 ? 7.939 -16.195 114.148 1.00 18.14 148 LYS B N 1
ATOM 3361 C CA . LYS B 1 148 ? 7.339 -14.918 114.275 1.00 17.63 148 LYS B CA 1
ATOM 3362 C C . LYS B 1 148 ? 8.288 -13.747 114.286 1.00 17.16 148 LYS B C 1
ATOM 3363 O O . LYS B 1 148 ? 8.972 -13.500 115.235 1.00 17.30 148 LYS B O 1
ATOM 3369 N N . LEU B 1 149 ? 8.275 -13.082 113.148 1.00 16.20 149 LEU B N 1
ATOM 3370 C CA . LEU B 1 149 ? 8.728 -11.749 112.935 1.00 15.21 149 LEU B CA 1
ATOM 3371 C C . LEU B 1 149 ? 7.472 -10.871 112.729 1.00 14.75 149 LEU B C 1
ATOM 3372 O O . LEU B 1 149 ? 6.480 -11.337 112.320 1.00 15.10 149 LEU B O 1
ATOM 3377 N N . ASP B 1 150 ? 7.528 -9.618 113.041 1.00 13.83 150 ASP B N 1
ATOM 3378 C CA . ASP B 1 150 ? 6.391 -8.734 112.797 1.00 13.29 150 ASP B CA 1
ATOM 3379 C C . ASP B 1 150 ? 6.718 -7.763 111.673 1.00 12.99 150 ASP B C 1
ATOM 3380 O O . ASP B 1 150 ? 7.504 -6.847 111.855 1.00 12.93 150 ASP B O 1
ATOM 3385 N N . PHE B 1 151 ? 6.116 -7.971 110.510 1.00 12.46 151 PHE B N 1
ATOM 3386 C CA . PHE B 1 151 ? 6.372 -7.108 109.365 1.00 12.19 151 PHE B CA 1
ATOM 3387 C C . PHE B 1 151 ? 5.314 -6.027 109.164 1.00 11.89 151 PHE B C 1
ATOM 3388 O O . PHE B 1 151 ? 5.439 -5.201 108.256 1.00 11.68 151 PHE B O 1
ATOM 3396 N N . LEU B 1 152 ? 4.298 -6.015 110.031 1.00 11.74 152 LEU B N 1
ATOM 3397 C CA . LEU B 1 152 ? 3.057 -5.304 109.745 1.00 11.58 152 LEU B CA 1
ATOM 3398 C C . LEU B 1 152 ? 2.488 -4.409 110.835 1.00 11.55 152 LEU B C 1
ATOM 3399 O O . LEU B 1 152 ? 1.986 -3.330 110.528 1.00 11.45 152 LEU B O 1
ATOM 3404 N N . ASP B 1 153 ? 2.533 -4.860 112.088 1.00 11.47 153 ASP B N 1
ATOM 3405 C CA . ASP B 1 153 ? 1.896 -4.128 113.184 1.00 11.29 153 ASP B CA 1
ATOM 3406 C C . ASP B 1 153 ? 2.891 -3.208 113.888 1.00 10.93 153 ASP B C 1
ATOM 3407 O O . ASP B 1 153 ? 2.733 -1.985 113.876 1.00 11.21 153 ASP B O 1
ATOM 3412 N N . ASN B 1 154 ? 3.913 -3.797 114.499 1.00 10.33 154 ASN B N 1
ATOM 3413 C CA . ASN B 1 154 ? 4.937 -3.042 115.202 1.00 9.81 154 ASN B CA 1
ATOM 3414 C C . ASN B 1 154 ? 6.132 -2.821 114.277 1.00 9.50 154 ASN B C 1
ATOM 3415 O O . ASN B 1 154 ? 7.074 -3.598 114.292 1.00 9.39 154 ASN B O 1
ATOM 3420 N N . VAL B 1 155 ? 6.083 -1.776 113.456 1.00 9.19 155 VAL B N 1
ATOM 3421 C CA . VAL B 1 155 ? 7.143 -1.542 112.464 1.00 9.02 155 VAL B CA 1
ATOM 3422 C C . VAL B 1 155 ? 7.607 -0.084 112.446 1.00 8.84 155 VAL B C 1
ATOM 3423 O O . VAL B 1 155 ? 6.790 0.840 112.583 1.00 8.82 155 VAL B O 1
ATOM 3427 N N . ALA B 1 156 ? 8.917 0.115 112.286 1.00 8.54 156 ALA B N 1
ATOM 3428 C CA . ALA B 1 156 ? 9.493 1.461 112.186 1.00 8.28 156 ALA B CA 1
ATOM 3429 C C . ALA B 1 156 ? 9.910 1.793 110.746 1.00 8.11 156 ALA B C 1
ATOM 3430 O O . ALA B 1 156 ? 10.204 0.882 109.958 1.00 8.00 156 ALA B O 1
ATOM 3432 N N . ILE B 1 157 ? 9.933 3.083 110.394 1.00 7.89 157 ILE B N 1
ATOM 3433 C CA . ILE B 1 157 ? 10.409 3.475 109.053 1.00 7.85 157 ILE B CA 1
ATOM 3434 C C . ILE B 1 157 ? 11.479 4.572 109.057 1.00 7.90 157 ILE B C 1
ATOM 3435 O O . ILE B 1 157 ? 11.375 5.559 109.786 1.00 7.82 157 ILE B O 1
ATOM 3440 N N . THR B 1 158 ? 12.509 4.380 108.232 1.00 8.03 158 THR B N 1
ATOM 3441 C CA . THR B 1 158 ? 13.625 5.319 108.149 1.00 8.19 158 THR B CA 1
ATOM 3442 C C . THR B 1 158 ? 14.234 5.309 106.742 1.00 8.42 158 THR B C 1
ATOM 3443 O O . THR B 1 158 ? 13.780 4.560 105.875 1.00 8.46 158 THR B O 1
ATOM 3447 N N . GLY B 1 159 ? 15.237 6.156 106.511 1.00 8.56 159 GLY B N 1
ATOM 3448 C CA . GLY B 1 159 ? 15.911 6.209 105.217 1.00 8.79 159 GLY B CA 1
ATOM 3449 C C . GLY B 1 159 ? 16.808 7.419 105.029 1.00 8.92 159 GLY B C 1
ATOM 3450 O O . GLY B 1 159 ? 16.896 8.275 105.912 1.00 8.96 159 GLY B O 1
ATOM 3451 N N . ILE B 1 160 ? 17.467 7.486 103.870 1.00 8.92 160 ILE B N 1
ATOM 3452 C CA . ILE B 1 160 ? 18.383 8.581 103.545 1.00 9.08 160 ILE B CA 1
ATOM 3453 C C . ILE B 1 160 ? 18.011 9.262 102.226 1.00 9.21 160 ILE B C 1
ATOM 3454 O O . ILE B 1 160 ? 17.744 8.587 101.229 1.00 9.13 160 ILE B O 1
ATOM 3459 N N . SER B 1 161 ? 18.020 10.594 102.241 1.00 9.41 161 SER B N 1
ATOM 3460 C CA . SER B 1 161 ? 17.710 11.458 101.077 1.00 9.55 161 SER B CA 1
ATOM 3461 C C . SER B 1 161 ? 16.357 11.155 100.429 1.00 9.74 161 SER B C 1
ATOM 3462 O O . SER B 1 161 ? 15.328 11.392 101.061 1.00 10.17 161 SER B O 1
ATOM 3465 N N . MET B 1 162 ? 16.350 10.638 99.194 1.00 9.74 162 MET B N 1
ATOM 3466 C CA . MET B 1 162 ? 15.108 10.174 98.554 1.00 9.65 162 MET B CA 1
ATOM 3467 C C . MET B 1 162 ? 14.387 9.203 99.481 1.00 9.62 162 MET B C 1
ATOM 3468 O O . MET B 1 162 ? 13.155 9.185 99.564 1.00 9.59 162 MET B O 1
ATOM 3473 N N . GLY B 1 163 ? 15.181 8.391 100.177 1.00 9.57 163 GLY B N 1
ATOM 3474 C CA . GLY B 1 163 ? 14.664 7.411 101.117 1.00 9.42 163 GLY B CA 1
ATOM 3475 C C . GLY B 1 163 ? 14.132 8.056 102.379 1.00 9.31 163 GLY B C 1
ATOM 3476 O O . GLY B 1 163 ? 13.154 7.579 102.959 1.00 9.17 163 GLY B O 1
ATOM 3477 N N . GLY B 1 164 ? 14.784 9.138 102.804 1.00 9.32 164 GLY B N 1
ATOM 3478 C CA . GLY B 1 164 ? 14.326 9.911 103.956 1.00 9.33 164 GLY B CA 1
ATOM 3479 C C . GLY B 1 164 ? 12.993 10.561 103.628 1.00 9.33 164 GLY B C 1
ATOM 3480 O O . GLY B 1 164 ? 12.085 10.599 104.465 1.00 9.29 164 GLY B O 1
ATOM 3481 N N . TYR B 1 165 ? 12.882 11.075 102.402 1.00 9.27 165 TYR B N 1
ATOM 3482 C CA . TYR B 1 165 ? 11.613 11.573 101.896 1.00 9.37 165 TYR B CA 1
ATOM 3483 C C . TYR B 1 165 ? 10.530 10.496 101.996 1.00 9.21 165 TYR B C 1
ATOM 3484 O O . TYR B 1 165 ? 9.434 10.752 102.514 1.00 9.09 165 TYR B O 1
ATOM 3493 N N . GLY B 1 166 ? 10.851 9.310 101.486 1.00 8.95 166 GLY B N 1
ATOM 3494 C CA . GLY B 1 166 ? 9.920 8.189 101.451 1.00 8.73 166 GLY B CA 1
ATOM 3495 C C . GLY B 1 166 ? 9.440 7.814 102.836 1.00 8.63 166 GLY B C 1
ATOM 3496 O O . GLY B 1 166 ? 8.243 7.551 103.055 1.00 8.60 166 GLY B O 1
ATOM 3497 N N . ALA B 1 167 ? 10.375 7.815 103.780 1.00 8.45 167 ALA B N 1
ATOM 3498 C CA . ALA B 1 167 ? 10.078 7.390 105.140 1.00 8.28 167 ALA B CA 1
ATOM 3499 C C . ALA B 1 167 ? 9.108 8.349 105.824 1.00 8.23 167 ALA B C 1
ATOM 3500 O O . ALA B 1 167 ? 8.110 7.912 106.383 1.00 8.19 167 ALA B O 1
ATOM 3502 N N . ILE B 1 168 ? 9.392 9.650 105.754 1.00 8.16 168 ILE B N 1
ATOM 3503 C CA . ILE B 1 168 ? 8.508 10.681 106.313 1.00 8.14 168 ILE B CA 1
ATOM 3504 C C . ILE B 1 168 ? 7.114 10.651 105.659 1.00 8.25 168 ILE B C 1
ATOM 3505 O O . ILE B 1 168 ? 6.090 10.674 106.349 1.00 8.15 168 ILE B O 1
ATOM 3510 N N . CYS B 1 169 ? 7.093 10.576 104.331 1.00 8.43 169 CYS B N 1
ATOM 3511 C CA . CYS B 1 169 ? 5.857 10.506 103.566 1.00 8.63 169 CYS B CA 1
ATOM 3512 C C . CYS B 1 169 ? 4.992 9.308 103.980 1.00 8.53 169 CYS B C 1
ATOM 3513 O O . CYS B 1 169 ? 3.819 9.474 104.335 1.00 8.62 169 CYS B O 1
ATOM 3516 N N . GLY B 1 170 ? 5.567 8.108 103.949 1.00 8.34 170 GLY B N 1
ATOM 3517 C CA . GLY B 1 170 ? 4.869 6.912 104.428 1.00 8.35 170 GLY B CA 1
ATOM 3518 C C . GLY B 1 170 ? 4.369 6.991 105.869 1.00 8.24 170 GLY B C 1
ATOM 3519 O O . GLY B 1 170 ? 3.232 6.586 106.169 1.00 8.26 170 GLY B O 1
ATOM 3520 N N . TYR B 1 171 ? 5.213 7.505 106.759 1.00 8.12 171 TYR B N 1
ATOM 3521 C CA . TYR B 1 171 ? 4.839 7.713 108.165 1.00 8.21 171 TYR B CA 1
ATOM 3522 C C . TYR B 1 171 ? 3.624 8.627 108.344 1.00 8.30 171 TYR B C 1
ATOM 3523 O O . TYR B 1 171 ? 2.722 8.326 109.127 1.00 8.36 171 TYR B O 1
ATOM 3532 N N . LEU B 1 172 ? 3.617 9.736 107.619 1.00 8.38 172 LEU B N 1
ATOM 3533 C CA . LEU B 1 172 ? 2.562 10.738 107.740 1.00 8.53 172 LEU B CA 1
ATOM 3534 C C . LEU B 1 172 ? 1.228 10.280 107.153 1.00 8.60 172 LEU B C 1
ATOM 3535 O O . LEU B 1 172 ? 0.210 10.341 107.825 1.00 8.74 172 LEU B O 1
ATOM 3540 N N . LYS B 1 173 ? 1.241 9.804 105.912 1.00 8.66 173 LYS B N 1
ATOM 3541 C CA . LYS B 1 173 ? 0.012 9.371 105.247 1.00 8.79 173 LYS B CA 1
ATOM 3542 C C . LYS B 1 173 ? -0.774 8.324 106.042 1.00 8.81 173 LYS B C 1
ATOM 3543 O O . LYS B 1 173 ? -2.006 8.344 106.037 1.00 8.88 173 LYS B O 1
ATOM 3549 N N . GLY B 1 174 ? -0.065 7.433 106.733 1.00 8.63 174 GLY B N 1
ATOM 3550 C CA . GLY B 1 174 ? -0.701 6.417 107.563 1.00 8.60 174 GLY B CA 1
ATOM 3551 C C . GLY B 1 174 ? -0.727 6.724 109.057 1.00 8.67 174 GLY B C 1
ATOM 3552 O O . GLY B 1 174 ? -1.079 5.852 109.860 1.00 8.46 174 GLY B O 1
ATOM 3553 N N . TYR B 1 175 ? -0.373 7.959 109.428 1.00 8.81 175 TYR B N 1
ATOM 3554 C CA . TYR B 1 175 ? -0.200 8.334 110.834 1.00 8.94 175 TYR B CA 1
ATOM 3555 C C . TYR B 1 175 ? -1.448 8.090 111.690 1.00 8.94 175 TYR B C 1
ATOM 3556 O O . TYR B 1 175 ? -1.342 7.650 112.841 1.00 8.77 175 TYR B O 1
ATOM 3565 N N . SER B 1 176 ? -2.618 8.377 111.118 1.00 8.97 176 SER B N 1
ATOM 3566 C CA . SER B 1 176 ? -3.871 8.286 111.845 1.00 8.87 176 SER B CA 1
ATOM 3567 C C . SER B 1 176 ? -4.274 6.827 112.101 1.00 8.95 176 SER B C 1
ATOM 3568 O O . SER B 1 176 ? -4.847 6.518 113.152 1.00 8.83 176 SER B O 1
ATOM 3571 N N . GLY B 1 177 ? -3.953 5.940 111.152 1.00 8.87 177 GLY B N 1
ATOM 3572 C CA . GLY B 1 177 ? -4.086 4.494 111.344 1.00 8.83 177 GLY B CA 1
ATOM 3573 C C . GLY B 1 177 ? -2.876 3.839 112.001 1.00 8.81 177 GLY B C 1
ATOM 3574 O O . GLY B 1 177 ? -2.757 2.611 112.023 1.00 8.71 177 GLY B O 1
ATOM 3575 N N . LYS B 1 178 ? -1.981 4.662 112.543 1.00 8.83 178 LYS B N 1
ATOM 3576 C CA . LYS B 1 178 ? -0.689 4.213 113.101 1.00 8.79 178 LYS B CA 1
ATOM 3577 C C . LYS B 1 178 ? 0.024 3.163 112.232 1.00 8.66 178 LYS B C 1
ATOM 3578 O O . LYS B 1 178 ? 0.485 2.123 112.733 1.00 8.63 178 LYS B O 1
ATOM 3584 N N . ARG B 1 179 ? 0.126 3.463 110.935 1.00 8.42 179 ARG B N 1
ATOM 3585 C CA . ARG B 1 179 ? 0.730 2.563 109.960 1.00 8.17 179 ARG B CA 1
ATOM 3586 C C . ARG B 1 179 ? 2.149 2.170 110.375 1.00 8.07 179 ARG B C 1
ATOM 3587 O O . ARG B 1 179 ? 2.471 0.978 110.447 1.00 7.96 179 ARG B O 1
ATOM 3595 N N . TYR B 1 180 ? 2.975 3.182 110.644 1.00 7.86 180 TYR B N 1
ATOM 3596 C CA . TYR B 1 180 ? 4.310 3.000 111.207 1.00 7.89 180 TYR B CA 1
ATOM 3597 C C . TYR B 1 180 ? 4.380 3.629 112.602 1.00 7.90 180 TYR B C 1
ATOM 3598 O O . TYR B 1 180 ? 3.787 4.688 112.843 1.00 7.79 180 TYR B O 1
ATOM 3607 N N . LYS B 1 181 ? 5.091 2.971 113.519 1.00 8.07 181 LYS B N 1
ATOM 3608 C CA . LYS B 1 181 ? 5.118 3.392 114.937 1.00 8.25 181 LYS B CA 1
ATOM 3609 C C . LYS B 1 181 ? 6.310 4.262 115.324 1.00 8.23 181 LYS B C 1
ATOM 3610 O O . LYS B 1 181 ? 6.446 4.654 116.488 1.00 8.26 181 LYS B O 1
ATOM 3616 N N . SER B 1 182 ? 7.177 4.542 114.354 1.00 8.29 182 SER B N 1
ATOM 3617 C CA . SER B 1 182 ? 8.409 5.280 114.591 1.00 8.27 182 SER B CA 1
ATOM 3618 C C . SER B 1 182 ? 9.017 5.745 113.276 1.00 8.30 182 SER B C 1
ATOM 3619 O O . SER B 1 182 ? 9.164 4.954 112.351 1.00 8.09 182 SER B O 1
ATOM 3622 N N . CYS B 1 183 ? 9.388 7.022 113.208 1.00 8.38 183 CYS B N 1
ATOM 3623 C CA . CYS B 1 183 ? 9.935 7.593 111.978 1.00 8.49 183 CYS B CA 1
ATOM 3624 C C . CYS B 1 183 ? 11.179 8.439 112.208 1.00 8.54 183 CYS B C 1
ATOM 3625 O O . CYS B 1 183 ? 11.225 9.269 113.116 1.00 8.56 183 CYS B O 1
ATOM 3628 N N . SER B 1 184 ? 12.187 8.224 111.373 1.00 8.49 184 SER B N 1
ATOM 3629 C CA . SER B 1 184 ? 13.402 9.028 111.416 1.00 8.51 184 SER B CA 1
ATOM 3630 C C . SER B 1 184 ? 13.929 9.130 109.995 1.00 8.60 184 SER B C 1
ATOM 3631 O O . SER B 1 184 ? 13.461 8.409 109.107 1.00 8.58 184 SER B O 1
ATOM 3634 N N . ALA B 1 185 ? 14.878 10.030 109.770 1.00 8.70 185 ALA B N 1
ATOM 3635 C CA . ALA B 1 185 ? 15.489 10.174 108.452 1.00 8.83 185 ALA B CA 1
ATOM 3636 C C . ALA B 1 185 ? 16.847 10.845 108.535 1.00 9.00 185 ALA B C 1
ATOM 3637 O O . ALA B 1 185 ? 17.087 11.669 109.420 1.00 8.95 185 ALA B O 1
ATOM 3639 N N . PHE B 1 186 ? 17.723 10.477 107.599 1.00 9.14 186 PHE B N 1
ATOM 3640 C CA . PHE B 1 186 ? 19.025 11.106 107.437 1.00 9.21 186 PHE B CA 1
ATOM 3641 C C . PHE B 1 186 ? 18.961 11.937 106.163 1.00 9.24 186 PHE B C 1
ATOM 3642 O O . PHE B 1 186 ? 18.590 11.420 105.096 1.00 9.28 186 PHE B O 1
ATOM 3650 N N . ALA B 1 187 ? 19.303 13.219 106.292 1.00 9.09 187 ALA B N 1
ATOM 3651 C CA . ALA B 1 187 ? 19.303 14.185 105.190 1.00 9.10 187 ALA B CA 1
ATOM 3652 C C . ALA B 1 187 ? 18.195 13.996 104.130 1.00 9.12 187 ALA B C 1
ATOM 3653 O O . ALA B 1 187 ? 18.495 13.854 102.933 1.00 9.02 187 ALA B O 1
ATOM 3655 N N . PRO B 1 188 ? 16.913 14.003 104.566 1.00 9.16 188 PRO B N 1
ATOM 3656 C CA . PRO B 1 188 ? 15.786 13.798 103.659 1.00 9.18 188 PRO B CA 1
ATOM 3657 C C . PRO B 1 188 ? 15.486 14.969 102.719 1.00 9.27 188 PRO B C 1
ATOM 3658 O O . PRO B 1 188 ? 15.906 16.102 102.967 1.00 9.23 188 PRO B O 1
ATOM 3662 N N . ILE B 1 189 ? 14.776 14.666 101.633 1.00 9.42 189 ILE B N 1
ATOM 3663 C CA . ILE B 1 189 ? 14.004 15.661 100.897 1.00 9.56 189 ILE B CA 1
ATOM 3664 C C . ILE B 1 189 ? 12.688 15.771 101.669 1.00 9.69 189 ILE B C 1
ATOM 3665 O O . ILE B 1 189 ? 12.052 14.765 101.946 1.00 9.76 189 ILE B O 1
ATOM 3670 N N . VAL B 1 190 ? 12.277 16.973 102.042 1.00 10.00 190 VAL B N 1
ATOM 3671 C CA . VAL B 1 190 ? 11.047 17.108 102.835 1.00 10.22 190 VAL B CA 1
ATOM 3672 C C . VAL B 1 190 ? 9.925 17.786 102.050 1.00 10.37 190 VAL B C 1
ATOM 3673 O O . VAL B 1 190 ? 8.740 17.596 102.339 1.00 10.41 190 VAL B O 1
ATOM 3677 N N . ASN B 1 191 ? 10.326 18.554 101.041 1.00 10.53 191 ASN B N 1
ATOM 3678 C CA . ASN B 1 191 ? 9.432 19.386 100.267 1.00 10.68 191 ASN B CA 1
ATOM 3679 C C . ASN B 1 191 ? 9.670 19.186 98.774 1.00 10.69 191 ASN B C 1
ATOM 3680 O O . ASN B 1 191 ? 10.114 20.107 98.101 1.00 10.72 191 ASN B O 1
ATOM 3685 N N . PRO B 1 192 ? 9.367 17.985 98.244 1.00 10.93 192 PRO B N 1
ATOM 3686 C CA . PRO B 1 192 ? 9.657 17.673 96.827 1.00 11.04 192 PRO B CA 1
ATOM 3687 C C . PRO B 1 192 ? 9.147 18.703 95.807 1.00 11.19 192 PRO B C 1
ATOM 3688 O O . PRO B 1 192 ? 9.747 18.867 94.731 1.00 10.85 192 PRO B O 1
ATOM 3692 N N . SER B 1 193 ? 8.062 19.395 96.159 1.00 11.56 193 SER B N 1
ATOM 3693 C CA . SER B 1 193 ? 7.439 20.388 95.274 1.00 11.87 193 SER B CA 1
ATOM 3694 C C . SER B 1 193 ? 8.351 21.576 94.986 1.00 11.91 193 SER B C 1
ATOM 3695 O O . SER B 1 193 ? 8.116 22.300 94.035 1.00 12.02 193 SER B O 1
ATOM 3698 N N . ASN B 1 194 ? 9.394 21.760 95.793 1.00 12.38 194 ASN B N 1
ATOM 3699 C CA . ASN B 1 194 ? 10.280 22.925 95.667 1.00 12.74 194 ASN B CA 1
ATOM 3700 C C . ASN B 1 194 ? 11.784 22.653 95.542 1.00 13.02 194 ASN B C 1
ATOM 3701 O O . ASN B 1 194 ? 12.601 23.577 95.653 1.00 12.87 194 ASN B O 1
ATOM 3706 N N . VAL B 1 195 ? 12.148 21.394 95.316 1.00 13.01 195 VAL B N 1
ATOM 3707 C CA . VAL B 1 195 ? 13.534 21.045 95.015 1.00 12.99 195 VAL B CA 1
ATOM 3708 C C . VAL B 1 195 ? 13.606 20.293 93.687 1.00 12.98 195 VAL B C 1
ATOM 3709 O O . VAL B 1 195 ? 12.710 19.495 93.388 1.00 13.31 195 VAL B O 1
ATOM 3713 N N . PRO B 1 196 ? 14.669 20.541 92.890 1.00 12.90 196 PRO B N 1
ATOM 3714 C CA . PRO B 1 196 ? 14.766 20.025 91.513 1.00 12.83 196 PRO B CA 1
ATOM 3715 C C . PRO B 1 196 ? 14.404 18.544 91.319 1.00 12.66 196 PRO B C 1
ATOM 3716 O O . PRO B 1 196 ? 13.626 18.226 90.411 1.00 12.69 196 PRO B O 1
ATOM 3720 N N . TRP B 1 197 ? 14.952 17.654 92.149 1.00 12.52 197 TRP B N 1
ATOM 3721 C CA . TRP B 1 197 ? 14.735 16.208 91.974 1.00 12.60 197 TRP B CA 1
ATOM 3722 C C . TRP B 1 197 ? 13.307 15.816 92.169 1.00 12.76 197 TRP B C 1
ATOM 3723 O O . TRP B 1 197 ? 12.791 14.972 91.435 1.00 12.64 197 TRP B O 1
ATOM 3734 N N . GLY B 1 198 ? 12.664 16.428 93.164 1.00 13.05 198 GLY B N 1
ATOM 3735 C CA . GLY B 1 198 ? 11.245 16.206 93.442 1.00 13.40 198 GLY B CA 1
ATOM 3736 C C . GLY B 1 198 ? 10.331 16.716 92.339 1.00 13.47 198 GLY B C 1
ATOM 3737 O O . GLY B 1 198 ? 9.458 15.984 91.868 1.00 13.27 198 GLY B O 1
ATOM 3738 N N . GLN B 1 199 ? 10.536 17.970 91.933 1.00 13.59 199 GLN B N 1
ATOM 3739 C CA . GLN B 1 199 ? 9.813 18.548 90.800 1.00 13.83 199 GLN B CA 1
ATOM 3740 C C . GLN B 1 199 ? 9.920 17.668 89.552 1.00 13.88 199 GLN B C 1
ATOM 3741 O O . GLN B 1 199 ? 8.902 17.353 88.945 1.00 14.01 199 GLN B O 1
ATOM 3747 N N . LYS B 1 200 ? 11.137 17.247 89.195 1.00 13.98 200 LYS B N 1
ATOM 3748 C CA . LYS B 1 200 ? 11.353 16.302 88.083 1.00 14.00 200 LYS B CA 1
ATOM 3749 C C . LYS B 1 200 ? 10.588 14.979 88.267 1.00 14.04 200 LYS B C 1
ATOM 3750 O O . LYS B 1 200 ? 9.927 14.499 87.332 1.00 13.87 200 LYS B O 1
ATOM 3756 N N . ALA B 1 201 ? 10.680 14.403 89.464 1.00 13.73 201 ALA B N 1
ATOM 3757 C CA . ALA B 1 201 ? 9.981 13.156 89.788 1.00 13.67 201 ALA B CA 1
ATOM 3758 C C . ALA B 1 201 ? 8.464 13.277 89.632 1.00 13.57 201 ALA B C 1
ATOM 3759 O O . ALA B 1 201 ? 7.820 12.383 89.087 1.00 13.51 201 ALA B O 1
ATOM 3761 N N . PHE B 1 202 ? 7.905 14.390 90.101 1.00 13.70 202 PHE B N 1
ATOM 3762 C CA . PHE B 1 202 ? 6.454 14.585 90.102 1.00 13.92 202 PHE B CA 1
ATOM 3763 C C . PHE B 1 202 ? 5.892 14.802 88.706 1.00 14.43 202 PHE B C 1
ATOM 3764 O O . PHE B 1 202 ? 4.961 14.105 88.296 1.00 14.58 202 PHE B O 1
ATOM 3772 N N . LYS B 1 203 ? 6.469 15.767 87.988 1.00 14.92 203 LYS B N 1
ATOM 3773 C CA . LYS B 1 203 ? 6.195 15.975 86.567 1.00 15.26 203 LYS B CA 1
ATOM 3774 C C . LYS B 1 203 ? 6.281 14.662 85.805 1.00 15.09 203 LYS B C 1
ATOM 3775 O O . LYS B 1 203 ? 5.351 14.279 85.081 1.00 15.30 203 LYS B O 1
ATOM 3781 N N . GLY B 1 204 ? 7.412 13.984 85.972 1.00 14.94 204 GLY B N 1
ATOM 3782 C CA . GLY B 1 204 ? 7.698 12.753 85.254 1.00 14.77 204 GLY B CA 1
ATOM 3783 C C . GLY B 1 204 ? 6.763 11.613 85.606 1.00 14.78 204 GLY B C 1
ATOM 3784 O O . GLY B 1 204 ? 6.206 10.984 84.722 1.00 14.61 204 GLY B O 1
ATOM 3785 N N . TYR B 1 205 ? 6.579 11.356 86.898 1.00 14.88 205 TYR B N 1
ATOM 3786 C CA . TYR B 1 205 ? 5.785 10.208 87.329 1.00 15.12 205 TYR B CA 1
ATOM 3787 C C . TYR B 1 205 ? 4.276 10.455 87.439 1.00 15.51 205 TYR B C 1
ATOM 3788 O O . TYR B 1 205 ? 3.490 9.533 87.240 1.00 15.54 205 TYR B O 1
ATOM 3797 N N . LEU B 1 206 ? 3.869 11.686 87.754 1.00 16.29 206 LEU B N 1
ATOM 3798 C CA . LEU B 1 206 ? 2.447 11.973 88.014 1.00 17.06 206 LEU B CA 1
ATOM 3799 C C . LEU B 1 206 ? 1.792 13.035 87.109 1.00 18.26 206 LEU B C 1
ATOM 3800 O O . LEU B 1 206 ? 0.562 13.167 87.106 1.00 18.34 206 LEU B O 1
ATOM 3805 N N . GLY B 1 207 ? 2.599 13.799 86.370 1.00 19.07 207 GLY B N 1
ATOM 3806 C CA . GLY B 1 207 ? 2.077 14.879 85.517 1.00 20.38 207 GLY B CA 1
ATOM 3807 C C . GLY B 1 207 ? 1.677 16.136 86.281 1.00 21.35 207 GLY B C 1
ATOM 3808 O O . GLY B 1 207 ? 2.543 16.812 86.848 1.00 21.77 207 GLY B O 1
ATOM 3809 N N . GLU B 1 208 ? 0.363 16.419 86.295 1.00 21.96 208 GLU B N 1
ATOM 3810 C CA . GLU B 1 208 ? -0.282 17.613 86.913 1.00 22.22 208 GLU B CA 1
ATOM 3811 C C . GLU B 1 208 ? 0.366 18.931 86.487 1.00 22.05 208 GLU B C 1
ATOM 3812 O O . GLU B 1 208 ? 0.978 19.009 85.417 1.00 22.72 208 GLU B O 1
ATOM 3818 N N . TRP B 1 213 ? 0.239 15.262 93.506 1.00 19.17 213 TRP B N 1
ATOM 3819 C CA . TRP B 1 213 ? 1.428 15.992 93.945 1.00 19.13 213 TRP B CA 1
ATOM 3820 C C . TRP B 1 213 ? 1.416 16.214 95.436 1.00 19.15 213 TRP B C 1
ATOM 3821 O O . TRP B 1 213 ? 2.358 15.826 96.129 1.00 19.06 213 TRP B O 1
ATOM 3832 N N . GLU B 1 214 ? 0.344 16.847 95.926 1.00 19.06 214 GLU B N 1
ATOM 3833 C CA . GLU B 1 214 ? 0.173 17.249 97.335 1.00 18.68 214 GLU B CA 1
ATOM 3834 C C . GLU B 1 214 ? 0.238 16.069 98.276 1.00 17.63 214 GLU B C 1
ATOM 3835 O O . GLU B 1 214 ? 0.795 16.168 99.370 1.00 17.45 214 GLU B O 1
ATOM 3841 N N . ALA B 1 215 ? -0.370 14.968 97.840 1.00 16.98 215 ALA B N 1
ATOM 3842 C CA . ALA B 1 215 ? -0.554 13.775 98.653 1.00 15.96 215 ALA B CA 1
ATOM 3843 C C . ALA B 1 215 ? 0.765 13.036 98.875 1.00 15.19 215 ALA B C 1
ATOM 3844 O O . ALA B 1 215 ? 0.852 12.144 99.728 1.00 14.64 215 ALA B O 1
ATOM 3846 N N . TYR B 1 216 ? 1.788 13.428 98.118 1.00 14.12 216 TYR B N 1
ATOM 3847 C CA . TYR B 1 216 ? 3.134 12.883 98.290 1.00 13.44 216 TYR B CA 1
ATOM 3848 C C . TYR B 1 216 ? 4.143 13.886 98.878 1.00 13.04 216 TYR B C 1
ATOM 3849 O O . TYR B 1 216 ? 5.330 13.578 99.001 1.00 12.89 216 TYR B O 1
ATOM 3858 N N . ASP B 1 217 ? 3.694 15.088 99.214 1.00 12.55 217 ASP B N 1
ATOM 3859 C CA . ASP B 1 217 ? 4.607 16.091 99.735 1.00 12.20 217 ASP B CA 1
ATOM 3860 C C . ASP B 1 217 ? 4.310 16.260 101.220 1.00 12.30 217 ASP B C 1
ATOM 3861 O O . ASP B 1 217 ? 3.228 16.741 101.582 1.00 12.11 217 ASP B O 1
ATOM 3866 N N . PRO B 1 218 ? 5.258 15.821 102.081 1.00 12.18 218 PRO B N 1
ATOM 3867 C CA . PRO B 1 218 ? 5.191 15.921 103.541 1.00 12.20 218 PRO B CA 1
ATOM 3868 C C . PRO B 1 218 ? 4.930 17.333 104.043 1.00 12.29 218 PRO B C 1
ATOM 3869 O O . PRO B 1 218 ? 4.183 17.511 105.013 1.00 12.47 218 PRO B O 1
ATOM 3873 N N . CYS B 1 219 ? 5.546 18.321 103.397 1.00 12.29 219 CYS B N 1
ATOM 3874 C CA . CYS B 1 219 ? 5.387 19.715 103.799 1.00 12.55 219 CYS B CA 1
ATOM 3875 C C . CYS B 1 219 ? 3.965 20.221 103.603 1.00 12.54 219 CYS B C 1
ATOM 3876 O O . CYS B 1 219 ? 3.526 21.134 104.303 1.00 12.45 219 CYS B O 1
ATOM 3879 N N . LEU B 1 220 ? 3.249 19.613 102.661 1.00 12.69 220 LEU B N 1
ATOM 3880 C CA . LEU B 1 220 ? 1.841 19.915 102.455 1.00 12.76 220 LEU B CA 1
ATOM 3881 C C . LEU B 1 220 ? 0.980 18.966 103.282 1.00 13.00 220 LEU B C 1
ATOM 3882 O O . LEU B 1 220 ? 0.011 19.395 103.916 1.00 12.99 220 LEU B O 1
ATOM 3887 N N . LEU B 1 221 ? 1.356 17.684 103.277 1.00 13.16 221 LEU B N 1
ATOM 3888 C CA . LEU B 1 221 ? 0.663 16.641 104.022 1.00 13.24 221 LEU B CA 1
ATOM 3889 C C . LEU B 1 221 ? 0.504 16.957 105.505 1.00 13.79 221 LEU B C 1
ATOM 3890 O O . LEU B 1 221 ? -0.574 16.771 106.057 1.00 13.79 221 LEU B O 1
ATOM 3895 N N . ILE B 1 222 ? 1.565 17.453 106.144 1.00 14.34 222 ILE B N 1
ATOM 3896 C CA . ILE B 1 222 ? 1.558 17.652 107.604 1.00 14.77 222 ILE B CA 1
ATOM 3897 C C . ILE B 1 222 ? 0.547 18.709 108.081 1.00 15.20 222 ILE B C 1
ATOM 3898 O O . ILE B 1 222 ? 0.238 18.787 109.279 1.00 15.59 222 ILE B O 1
ATOM 3903 N N . LYS B 1 223 ? 0.010 19.488 107.141 1.00 15.39 223 LYS B N 1
ATOM 3904 C CA . LYS B 1 223 ? -0.928 20.576 107.467 1.00 15.61 223 LYS B CA 1
ATOM 3905 C C . LYS B 1 223 ? -2.317 20.100 107.927 1.00 15.90 223 LYS B C 1
ATOM 3906 O O . LYS B 1 223 ? -3.057 20.868 108.547 1.00 16.33 223 LYS B O 1
ATOM 3912 N N . ASN B 1 224 ? -2.585 18.836 107.751 1.00 15.97 224 ASN B N 1
ATOM 3913 C CA . ASN B 1 224 ? -3.851 18.218 107.840 1.00 16.21 224 ASN B CA 1
ATOM 3914 C C . ASN B 1 224 ? -3.825 16.950 108.630 1.00 16.21 224 ASN B C 1
ATOM 3915 O O . ASN B 1 224 ? -4.724 16.195 108.575 1.00 15.94 224 ASN B O 1
ATOM 3920 N N . ILE B 1 225 ? -2.775 16.747 109.391 1.00 16.48 225 ILE B N 1
ATOM 3921 C CA . ILE B 1 225 ? -2.650 15.585 110.172 1.00 16.68 225 ILE B CA 1
ATOM 3922 C C . ILE B 1 225 ? -2.517 15.935 111.615 1.00 17.16 225 ILE B C 1
ATOM 3923 O O . ILE B 1 225 ? -1.600 16.657 112.001 1.00 18.08 225 ILE B O 1
ATOM 3928 N N . ARG B 1 226 ? -3.458 15.459 112.396 1.00 17.18 226 ARG B N 1
ATOM 3929 C CA . ARG B 1 226 ? -3.520 15.744 113.790 1.00 17.52 226 ARG B CA 1
ATOM 3930 C C . ARG B 1 226 ? -2.448 15.046 114.611 1.00 16.81 226 ARG B C 1
ATOM 3931 O O . ARG B 1 226 ? -2.516 13.922 114.868 1.00 16.80 226 ARG B O 1
ATOM 3939 N N . HIS B 1 227 ? -1.458 15.756 114.974 1.00 15.83 227 HIS B N 1
ATOM 3940 C CA . HIS B 1 227 ? -0.566 15.200 115.859 1.00 15.79 227 HIS B CA 1
ATOM 3941 C C . HIS B 1 227 ? -1.169 14.662 117.172 1.00 15.73 227 HIS B C 1
ATOM 3942 O O . HIS B 1 227 ? -2.085 15.189 117.735 1.00 15.67 227 HIS B O 1
ATOM 3949 N N . VAL B 1 228 ? -0.575 13.601 117.636 1.00 15.65 228 VAL B N 1
ATOM 3950 C CA . VAL B 1 228 ? -0.775 13.113 118.961 1.00 15.67 228 VAL B CA 1
ATOM 3951 C C . VAL B 1 228 ? 0.384 12.454 119.717 1.00 15.39 228 VAL B C 1
ATOM 3952 O O . VAL B 1 228 ? 1.329 11.961 119.156 1.00 15.69 228 VAL B O 1
ATOM 3956 N N . GLY B 1 229 ? 0.172 12.462 121.025 1.00 15.04 229 GLY B N 1
ATOM 3957 C CA . GLY B 1 229 ? 1.073 12.046 122.023 1.00 14.61 229 GLY B CA 1
ATOM 3958 C C . GLY B 1 229 ? 2.393 12.762 122.061 1.00 14.18 229 GLY B C 1
ATOM 3959 O O . GLY B 1 229 ? 2.427 13.934 121.909 1.00 13.70 229 GLY B O 1
ATOM 3960 N N . ASP B 1 230 ? 3.451 11.994 122.328 1.00 13.96 230 ASP B N 1
ATOM 3961 C CA . ASP B 1 230 ? 4.808 12.513 122.207 1.00 14.01 230 ASP B CA 1
ATOM 3962 C C . ASP B 1 230 ? 5.497 12.003 120.934 1.00 13.73 230 ASP B C 1
ATOM 3963 O O . ASP B 1 230 ? 6.723 11.989 120.843 1.00 13.75 230 ASP B O 1
ATOM 3968 N N . ASP B 1 231 ? 4.690 11.587 119.959 1.00 13.53 231 ASP B N 1
ATOM 3969 C CA . ASP B 1 231 ? 5.180 11.182 118.638 1.00 13.37 231 ASP B CA 1
ATOM 3970 C C . ASP B 1 231 ? 6.058 12.271 118.034 1.00 13.43 231 ASP B C 1
ATOM 3971 O O . ASP B 1 231 ? 5.736 13.465 118.127 1.00 13.23 231 ASP B O 1
ATOM 3976 N N . ARG B 1 232 ? 7.150 11.860 117.396 1.00 13.23 232 ARG B N 1
ATOM 3977 C CA . ARG B 1 232 ? 8.078 12.822 116.829 1.00 13.19 232 ARG B CA 1
ATOM 3978 C C . ARG B 1 232 ? 8.952 12.231 115.743 1.00 12.70 232 ARG B C 1
ATOM 3979 O O . ARG B 1 232 ? 9.253 11.039 115.773 1.00 12.53 232 ARG B O 1
ATOM 3987 N N . ILE B 1 233 ? 9.377 13.080 114.808 1.00 12.03 233 ILE B N 1
ATOM 3988 C CA . ILE B 1 233 ? 10.322 12.690 113.763 1.00 11.50 233 ILE B CA 1
ATOM 3989 C C . ILE B 1 233 ? 11.725 13.185 114.111 1.00 11.18 233 ILE B C 1
ATOM 3990 O O . ILE B 1 233 ? 11.958 14.386 114.238 1.00 11.09 233 ILE B O 1
ATOM 3995 N N . LEU B 1 234 ? 12.660 12.253 114.275 1.00 11.07 234 LEU B N 1
ATOM 3996 C CA . LEU B 1 234 ? 14.066 12.617 114.461 1.00 10.82 234 LEU B CA 1
ATOM 3997 C C . LEU B 1 234 ? 14.793 12.678 113.109 1.00 10.63 234 LEU B C 1
ATOM 3998 O O . LEU B 1 234 ? 14.772 11.718 112.334 1.00 10.48 234 LEU B O 1
ATOM 4003 N N . ILE B 1 235 ? 15.408 13.822 112.819 1.00 10.42 235 ILE B N 1
ATOM 4004 C CA . ILE B 1 235 ? 16.179 13.987 111.577 1.00 10.27 235 ILE B CA 1
ATOM 4005 C C . ILE B 1 235 ? 17.613 14.425 111.878 1.00 10.21 235 ILE B C 1
ATOM 4006 O O . ILE B 1 235 ? 17.851 15.297 112.727 1.00 10.26 235 ILE B O 1
ATOM 4011 N N . HIS B 1 236 ? 18.557 13.794 111.190 1.00 10.04 236 HIS B N 1
ATOM 4012 C CA . HIS B 1 236 ? 19.928 14.269 111.152 1.00 9.96 236 HIS B CA 1
ATOM 4013 C C . HIS B 1 236 ? 20.280 14.738 109.771 1.00 9.86 236 HIS B C 1
ATOM 4014 O O . HIS B 1 236 ? 19.776 14.217 108.768 1.00 9.53 236 HIS B O 1
ATOM 4021 N N . VAL B 1 237 ? 21.143 15.750 109.722 1.00 9.92 237 VAL B N 1
ATOM 4022 C CA . VAL B 1 237 ? 21.669 16.299 108.472 1.00 10.08 237 VAL B CA 1
ATOM 4023 C C . VAL B 1 237 ? 23.023 16.942 108.766 1.00 10.39 237 VAL B C 1
ATOM 4024 O O . VAL B 1 237 ? 23.205 17.553 109.820 1.00 10.51 237 VAL B O 1
ATOM 4028 N N . GLY B 1 238 ? 23.976 16.771 107.854 1.00 10.60 238 GLY B N 1
ATOM 4029 C CA . GLY B 1 238 ? 25.307 17.349 108.015 1.00 11.03 238 GLY B CA 1
ATOM 4030 C C . GLY B 1 238 ? 25.378 18.715 107.366 1.00 11.29 238 GLY B C 1
ATOM 4031 O O . GLY B 1 238 ? 24.832 18.915 106.279 1.00 11.45 238 GLY B O 1
ATOM 4032 N N . ASP B 1 239 ? 26.050 19.661 108.017 1.00 11.53 239 ASP B N 1
ATOM 4033 C CA . ASP B 1 239 ? 26.181 20.997 107.434 1.00 12.01 239 ASP B CA 1
ATOM 4034 C C . ASP B 1 239 ? 27.234 21.042 106.327 1.00 12.11 239 ASP B C 1
ATOM 4035 O O . ASP B 1 239 ? 27.433 22.086 105.708 1.00 12.04 239 ASP B O 1
ATOM 4040 N N . SER B 1 240 ? 27.908 19.917 106.088 1.00 12.24 240 SER B N 1
ATOM 4041 C CA . SER B 1 240 ? 28.863 19.832 104.986 1.00 12.53 240 SER B CA 1
ATOM 4042 C C . SER B 1 240 ? 28.360 18.943 103.851 1.00 12.65 240 SER B C 1
ATOM 4043 O O . SER B 1 240 ? 29.138 18.514 102.989 1.00 12.90 240 SER B O 1
ATOM 4046 N N . ASP B 1 241 ? 27.054 18.673 103.868 1.00 12.59 241 ASP B N 1
ATOM 4047 C CA . ASP B 1 241 ? 26.370 17.948 102.799 1.00 12.48 241 ASP B CA 1
ATOM 4048 C C . ASP B 1 241 ? 26.273 18.894 101.602 1.00 12.65 241 ASP B C 1
ATOM 4049 O O . ASP B 1 241 ? 25.632 19.939 101.703 1.00 12.93 241 ASP B O 1
ATOM 4054 N N . PRO B 1 242 ? 26.906 18.536 100.467 1.00 12.63 242 PRO B N 1
ATOM 4055 C CA . PRO B 1 242 ? 26.870 19.398 99.273 1.00 12.71 242 PRO B CA 1
ATOM 4056 C C . PRO B 1 242 ? 25.488 19.502 98.607 1.00 13.01 242 PRO B C 1
ATOM 4057 O O . PRO B 1 242 ? 25.297 20.332 97.720 1.00 13.32 242 PRO B O 1
ATOM 4061 N N . PHE B 1 243 ? 24.531 18.684 99.042 1.00 13.38 243 PHE B N 1
ATOM 4062 C CA . PHE B 1 243 ? 23.183 18.724 98.482 1.00 13.60 243 PHE B CA 1
ATOM 4063 C C . PHE B 1 243 ? 22.201 19.544 99.327 1.00 14.01 243 PHE B C 1
ATOM 4064 O O . PHE B 1 243 ? 21.045 19.705 98.938 1.00 14.14 243 PHE B O 1
ATOM 4072 N N . LEU B 1 244 ? 22.670 20.068 100.462 1.00 14.28 244 LEU B N 1
ATOM 4073 C CA . LEU B 1 244 ? 21.819 20.747 101.453 1.00 14.90 244 LEU B CA 1
ATOM 4074 C C . LEU B 1 244 ? 20.995 21.952 100.950 1.00 15.70 244 LEU B C 1
ATOM 4075 O O . LEU B 1 244 ? 19.768 21.926 101.046 1.00 15.92 244 LEU B O 1
ATOM 4080 N N . GLU B 1 245 ? 21.663 22.983 100.423 1.00 16.74 245 GLU B N 1
ATOM 4081 C CA . GLU B 1 245 ? 21.016 24.259 100.048 1.00 17.30 245 GLU B CA 1
ATOM 4082 C C . GLU B 1 245 ? 20.026 24.156 98.894 1.00 17.33 245 GLU B C 1
ATOM 4083 O O . GLU B 1 245 ? 19.020 24.867 98.864 1.00 17.61 245 GLU B O 1
ATOM 4089 N N . GLU B 1 246 ? 20.311 23.263 97.953 1.00 17.16 246 GLU B N 1
ATOM 4090 C CA . GLU B 1 246 ? 19.598 23.217 96.683 1.00 16.95 246 GLU B CA 1
ATOM 4091 C C . GLU B 1 246 ? 18.543 22.106 96.616 1.00 16.67 246 GLU B C 1
ATOM 4092 O O . GLU B 1 246 ? 17.433 22.332 96.137 1.00 16.61 246 GLU B O 1
ATOM 4098 N N . HIS B 1 247 ? 18.885 20.921 97.120 1.00 16.44 247 HIS B N 1
ATOM 4099 C CA . HIS B 1 247 ? 18.115 19.705 96.854 1.00 16.01 247 HIS B CA 1
ATOM 4100 C C . HIS B 1 247 ? 17.329 19.128 98.000 1.00 16.00 247 HIS B C 1
ATOM 4101 O O . HIS B 1 247 ? 16.366 18.383 97.782 1.00 15.91 247 HIS B O 1
ATOM 4108 N N . LEU B 1 248 ? 17.729 19.436 99.228 1.00 15.88 248 LEU B N 1
ATOM 4109 C CA . LEU B 1 248 ? 17.164 18.764 100.398 1.00 16.31 248 LEU B CA 1
ATOM 4110 C C . LEU B 1 248 ? 16.272 19.704 101.171 1.00 16.76 248 LEU B C 1
ATOM 4111 O O . LEU B 1 248 ? 15.055 19.519 101.225 1.00 16.78 248 LEU B O 1
ATOM 4116 N N . LYS B 1 249 ? 16.901 20.706 101.782 1.00 16.97 249 LYS B N 1
ATOM 4117 C CA . LYS B 1 249 ? 16.205 21.758 102.509 1.00 16.98 249 LYS B CA 1
ATOM 4118 C C . LYS B 1 249 ? 15.206 21.208 103.553 1.00 16.84 249 LYS B C 1
ATOM 4119 O O . LYS B 1 249 ? 13.997 21.462 103.467 1.00 16.42 249 LYS B O 1
ATOM 4125 N N . PRO B 1 250 ? 15.725 20.445 104.541 1.00 16.57 250 PRO B N 1
ATOM 4126 C CA . PRO B 1 250 ? 14.919 19.861 105.613 1.00 16.33 250 PRO B CA 1
ATOM 4127 C C . PRO B 1 250 ? 14.195 20.892 106.465 1.00 16.17 250 PRO B C 1
ATOM 4128 O O . PRO B 1 250 ? 13.078 20.636 106.909 1.00 16.02 250 PRO B O 1
ATOM 4132 N N . GLU B 1 251 ? 14.821 22.046 106.672 1.00 16.61 251 GLU B N 1
ATOM 4133 C CA . GLU B 1 251 ? 14.262 23.130 107.495 1.00 16.79 251 GLU B CA 1
ATOM 4134 C C . GLU B 1 251 ? 12.864 23.552 107.063 1.00 16.35 251 GLU B C 1
ATOM 4135 O O . GLU B 1 251 ? 12.113 24.118 107.868 1.00 16.46 251 GLU B O 1
ATOM 4141 N N . LEU B 1 252 ? 12.534 23.289 105.797 1.00 15.68 252 LEU B N 1
ATOM 4142 C CA . LEU B 1 252 ? 11.209 23.576 105.255 1.00 15.73 252 LEU B CA 1
ATOM 4143 C C . LEU B 1 252 ? 10.102 22.813 105.985 1.00 15.61 252 LEU B C 1
ATOM 4144 O O . LEU B 1 252 ? 8.971 23.312 106.095 1.00 15.69 252 LEU B O 1
ATOM 4149 N N . LEU B 1 253 ? 10.431 21.613 106.471 1.00 15.44 253 LEU B N 1
ATOM 4150 C CA . LEU B 1 253 ? 9.509 20.820 107.288 1.00 15.58 253 LEU B CA 1
ATOM 4151 C C . LEU B 1 253 ? 9.341 21.458 108.664 1.00 15.82 253 LEU B C 1
ATOM 4152 O O . LEU B 1 253 ? 8.246 21.436 109.225 1.00 15.51 253 LEU B O 1
ATOM 4157 N N . LEU B 1 254 ? 10.418 22.029 109.200 1.00 16.44 254 LEU B N 1
ATOM 4158 C CA . LEU B 1 254 ? 10.330 22.753 110.469 1.00 17.46 254 LEU B CA 1
ATOM 4159 C C . LEU B 1 254 ? 9.445 23.993 110.388 1.00 18.03 254 LEU B C 1
ATOM 4160 O O . LEU B 1 254 ? 8.673 24.270 111.308 1.00 18.06 254 LEU B O 1
ATOM 4165 N N . GLU B 1 255 ? 9.552 24.740 109.291 1.00 19.03 255 GLU B N 1
ATOM 4166 C CA . GLU B 1 255 ? 8.707 25.925 109.117 1.00 19.53 255 GLU B CA 1
ATOM 4167 C C . GLU B 1 255 ? 7.285 25.499 108.755 1.00 18.43 255 GLU B C 1
ATOM 4168 O O . GLU B 1 255 ? 6.324 26.122 109.198 1.00 18.30 255 GLU B O 1
ATOM 4174 N N . ALA B 1 256 ? 7.154 24.410 107.998 1.00 17.24 256 ALA B N 1
ATOM 4175 C CA . ALA B 1 256 ? 5.836 23.849 107.670 1.00 16.12 256 ALA B CA 1
ATOM 4176 C C . ALA B 1 256 ? 4.985 23.609 108.912 1.00 15.31 256 ALA B C 1
ATOM 4177 O O . ALA B 1 256 ? 3.839 24.021 108.962 1.00 14.96 256 ALA B O 1
ATOM 4179 N N . VAL B 1 257 ? 5.564 22.957 109.918 1.00 14.81 257 VAL B N 1
ATOM 4180 C CA . VAL B 1 257 ? 4.830 22.571 111.133 1.00 14.31 257 VAL B CA 1
ATOM 4181 C C . VAL B 1 257 ? 4.513 23.737 112.067 1.00 13.92 257 VAL B C 1
ATOM 4182 O O . VAL B 1 257 ? 3.788 23.571 113.052 1.00 13.51 257 VAL B O 1
ATOM 4186 N N . LYS B 1 258 ? 5.068 24.909 111.762 1.00 13.80 258 LYS B N 1
ATOM 4187 C CA . LYS B 1 258 ? 4.861 26.094 112.587 1.00 13.65 258 LYS B CA 1
ATOM 4188 C C . LYS B 1 258 ? 3.369 26.409 112.693 1.00 13.26 258 LYS B C 1
ATOM 4189 O O . LYS B 1 258 ? 2.881 26.839 113.741 1.00 12.95 258 LYS B O 1
ATOM 4195 N N . ALA B 1 259 ? 2.651 26.146 111.606 1.00 13.05 259 ALA B N 1
ATOM 4196 C CA . ALA B 1 259 ? 1.210 26.342 111.551 1.00 12.99 259 ALA B CA 1
ATOM 4197 C C . ALA B 1 259 ? 0.431 25.290 112.326 1.00 12.78 259 ALA B C 1
ATOM 4198 O O . ALA B 1 259 ? -0.692 25.543 112.723 1.00 12.53 259 ALA B O 1
ATOM 4200 N N . THR B 1 260 ? 1.033 24.121 112.550 1.00 13.02 260 THR B N 1
ATOM 4201 C CA . THR B 1 260 ? 0.275 22.934 112.967 1.00 13.13 260 THR B CA 1
ATOM 4202 C C . THR B 1 260 ? 0.537 22.442 114.390 1.00 13.33 260 THR B C 1
ATOM 4203 O O . THR B 1 260 ? 1.419 22.940 115.090 1.00 13.28 260 THR B O 1
ATOM 4207 N N . SER B 1 261 ? -0.244 21.438 114.793 1.00 13.99 261 SER B N 1
ATOM 4208 C CA . SER B 1 261 ? -0.058 20.726 116.068 1.00 14.22 261 SER B CA 1
ATOM 4209 C C . SER B 1 261 ? 1.311 20.038 116.185 1.00 14.53 261 SER B C 1
ATOM 4210 O O . SER B 1 261 ? 1.705 19.642 117.283 1.00 14.46 261 SER B O 1
ATOM 4213 N N . TRP B 1 262 ? 2.028 19.916 115.061 1.00 14.71 262 TRP B N 1
ATOM 4214 C CA . TRP B 1 262 ? 3.341 19.249 115.018 1.00 15.05 262 TRP B CA 1
ATOM 4215 C C . TRP B 1 262 ? 4.492 20.125 115.443 1.00 15.17 262 TRP B C 1
ATOM 4216 O O . TRP B 1 262 ? 5.633 19.661 115.535 1.00 15.15 262 TRP B O 1
ATOM 4227 N N . GLN B 1 263 ? 4.203 21.397 115.704 1.00 15.41 263 GLN B N 1
ATOM 4228 C CA . GLN B 1 263 ? 5.170 22.335 116.262 1.00 15.33 263 GLN B CA 1
ATOM 4229 C C . GLN B 1 263 ? 5.871 21.736 117.489 1.00 15.22 263 GLN B C 1
ATOM 4230 O O . GLN B 1 263 ? 5.216 21.374 118.467 1.00 15.26 263 GLN B O 1
ATOM 4236 N N . ASP B 1 264 ? 7.199 21.634 117.429 1.00 14.83 264 ASP B N 1
ATOM 4237 C CA . ASP B 1 264 ? 8.005 21.029 118.504 1.00 14.56 264 ASP B CA 1
ATOM 4238 C C . ASP B 1 264 ? 8.104 19.498 118.455 1.00 13.86 264 ASP B C 1
ATOM 4239 O O . ASP B 1 264 ? 8.652 18.881 119.367 1.00 13.73 264 ASP B O 1
ATOM 4244 N N . TYR B 1 265 ? 7.581 18.880 117.406 1.00 13.41 265 TYR B N 1
ATOM 4245 C CA . TYR B 1 265 ? 7.656 17.420 117.305 1.00 13.14 265 TYR B CA 1
ATOM 4246 C C . TYR B 1 265 ? 8.397 16.936 116.048 1.00 13.00 265 TYR B C 1
ATOM 4247 O O . TYR B 1 265 ? 8.448 15.732 115.765 1.00 12.90 265 TYR B O 1
ATOM 4256 N N . VAL B 1 266 ? 8.957 17.880 115.297 1.00 12.79 266 VAL B N 1
ATOM 4257 C CA . VAL B 1 266 ? 9.926 17.562 114.254 1.00 12.83 266 VAL B CA 1
ATOM 4258 C C . VAL B 1 266 ? 11.224 18.182 114.720 1.00 12.98 266 VAL B C 1
ATOM 4259 O O . VAL B 1 266 ? 11.305 19.401 114.865 1.00 12.93 266 VAL B O 1
ATOM 4263 N N . GLU B 1 267 ? 12.237 17.358 114.980 1.00 13.30 267 GLU B N 1
ATOM 4264 C CA . GLU B 1 267 ? 13.545 17.914 115.332 1.00 13.47 267 GLU B CA 1
ATOM 4265 C C . GLU B 1 267 ? 14.656 17.577 114.346 1.00 13.19 267 GLU B C 1
ATOM 4266 O O . GLU B 1 267 ? 14.967 16.407 114.109 1.00 13.24 267 GLU B O 1
ATOM 4272 N N . ILE B 1 268 ? 15.226 18.632 113.775 1.00 12.80 268 ILE B N 1
ATOM 4273 C CA . ILE B 1 268 ? 16.369 18.521 112.887 1.00 12.72 268 ILE B CA 1
ATOM 4274 C C . ILE B 1 268 ? 17.640 18.798 113.682 1.00 12.59 268 ILE B C 1
ATOM 4275 O O . ILE B 1 268 ? 17.802 19.875 114.268 1.00 12.67 268 ILE B O 1
ATOM 4280 N N . LYS B 1 269 ? 18.518 17.803 113.714 1.00 12.33 269 LYS B N 1
ATOM 4281 C CA . LYS B 1 269 ? 19.816 17.932 114.350 1.00 12.40 269 LYS B CA 1
ATOM 4282 C C . LYS B 1 269 ? 20.839 18.100 113.249 1.00 12.32 269 LYS B C 1
ATOM 4283 O O . LYS B 1 269 ? 21.215 17.126 112.590 1.00 12.26 269 LYS B O 1
ATOM 4289 N N . LYS B 1 270 ? 21.240 19.348 113.026 1.00 12.43 270 LYS B N 1
ATOM 4290 C CA . LYS B 1 270 ? 22.202 19.692 111.989 1.00 12.59 270 LYS B CA 1
ATOM 4291 C C . LYS B 1 270 ? 23.597 19.573 112.572 1.00 12.56 270 LYS B C 1
ATOM 4292 O O . LYS B 1 270 ? 24.020 20.421 113.345 1.00 12.53 270 LYS B O 1
ATOM 4298 N N . VAL B 1 271 ? 24.307 18.514 112.202 1.00 12.60 271 VAL B N 1
ATOM 4299 C CA . VAL B 1 271 ? 25.583 18.189 112.844 1.00 12.76 271 VAL B CA 1
ATOM 4300 C C . VAL B 1 271 ? 26.796 18.658 112.039 1.00 13.23 271 VAL B C 1
ATOM 4301 O O . VAL B 1 271 ? 26.854 18.483 110.817 1.00 13.08 271 VAL B O 1
ATOM 4305 N N . HIS B 1 272 ? 27.756 19.246 112.755 1.00 13.85 272 HIS B N 1
ATOM 4306 C CA . HIS B 1 272 ? 28.906 19.958 112.170 1.00 14.10 272 HIS B CA 1
ATOM 4307 C C . HIS B 1 272 ? 29.934 19.077 111.509 1.00 13.83 272 HIS B C 1
ATOM 4308 O O . HIS B 1 272 ? 30.458 18.130 112.120 1.00 13.72 272 HIS B O 1
ATOM 4315 N N . GLY B 1 273 ? 30.225 19.392 110.246 1.00 13.46 273 GLY B N 1
ATOM 4316 C CA . GLY B 1 273 ? 31.298 18.740 109.496 1.00 13.00 273 GLY B CA 1
ATOM 4317 C C . GLY B 1 273 ? 30.924 17.468 108.760 1.00 12.87 273 GLY B C 1
ATOM 4318 O O . GLY B 1 273 ? 31.753 16.905 108.039 1.00 13.08 273 GLY B O 1
ATOM 4319 N N . PHE B 1 274 ? 29.682 17.011 108.929 1.00 12.34 274 PHE B N 1
ATOM 4320 C CA . PHE B 1 274 ? 29.230 15.746 108.326 1.00 11.84 274 PHE B CA 1
ATOM 4321 C C . PHE B 1 274 ? 28.720 15.823 106.876 1.00 11.62 274 PHE B C 1
ATOM 4322 O O . PHE B 1 274 ? 28.299 16.875 106.383 1.00 11.65 274 PHE B O 1
ATOM 4330 N N . ASP B 1 275 ? 28.734 14.660 106.234 1.00 11.46 275 ASP B N 1
ATOM 4331 C CA . ASP B 1 275 ? 28.612 14.502 104.793 1.00 11.35 275 ASP B CA 1
ATOM 4332 C C . ASP B 1 275 ? 27.214 14.014 104.396 1.00 10.96 275 ASP B C 1
ATOM 4333 O O . ASP B 1 275 ? 26.313 13.982 105.232 1.00 10.69 275 ASP B O 1
ATOM 4338 N N . HIS B 1 276 ? 27.054 13.643 103.122 1.00 10.57 276 HIS B N 1
ATOM 4339 C CA . HIS B 1 276 ? 25.886 12.907 102.613 1.00 10.35 276 HIS B CA 1
ATOM 4340 C C . HIS B 1 276 ? 26.211 11.436 102.503 1.00 10.17 276 HIS B C 1
ATOM 4341 O O . HIS B 1 276 ? 25.361 10.621 102.132 1.00 10.25 276 HIS B O 1
ATOM 4348 N N . SER B 1 277 ? 27.450 11.082 102.827 1.00 9.79 277 SER B N 1
ATOM 4349 C CA . SER B 1 277 ? 27.962 9.723 102.638 1.00 9.51 277 SER B CA 1
ATOM 4350 C C . SER B 1 277 ? 27.473 8.762 103.719 1.00 9.34 277 SER B C 1
ATOM 4351 O O . SER B 1 277 ? 26.809 9.168 104.669 1.00 9.14 277 SER B O 1
ATOM 4354 N N . TYR B 1 278 ? 27.836 7.486 103.580 1.00 9.29 278 TYR B N 1
ATOM 4355 C CA . TYR B 1 278 ? 27.489 6.489 104.587 1.00 9.21 278 TYR B CA 1
ATOM 4356 C C . TYR B 1 278 ? 28.417 6.501 105.790 1.00 9.21 278 TYR B C 1
ATOM 4357 O O . TYR B 1 278 ? 28.195 5.774 106.765 1.00 9.22 278 TYR B O 1
ATOM 4366 N N . TYR B 1 279 ? 29.444 7.345 105.715 1.00 9.23 279 TYR B N 1
ATOM 4367 C CA . TYR B 1 279 ? 30.225 7.719 106.888 1.00 9.32 279 TYR B CA 1
ATOM 4368 C C . TYR B 1 279 ? 29.329 8.526 107.826 1.00 9.19 279 TYR B C 1
ATOM 4369 O O . TYR B 1 279 ? 29.394 8.377 109.060 1.00 9.27 279 TYR B O 1
ATOM 4378 N N . PHE B 1 280 ? 28.485 9.371 107.229 1.00 8.94 280 PHE B N 1
ATOM 4379 C CA . PHE B 1 280 ? 27.483 10.137 107.972 1.00 8.67 280 PHE B CA 1
ATOM 4380 C C . PHE B 1 280 ? 26.403 9.240 108.551 1.00 8.48 280 PHE B C 1
ATOM 4381 O O . PHE B 1 280 ? 26.109 9.328 109.736 1.00 8.34 280 PHE B O 1
ATOM 4389 N N . VAL B 1 281 ? 25.830 8.372 107.717 1.00 8.36 281 VAL B N 1
ATOM 4390 C CA . VAL B 1 281 ? 24.758 7.466 108.151 1.00 8.28 281 VAL B CA 1
ATOM 4391 C C . VAL B 1 281 ? 25.203 6.584 109.325 1.00 8.14 281 VAL B C 1
ATOM 4392 O O . VAL B 1 281 ? 24.554 6.567 110.371 1.00 8.12 281 VAL B O 1
ATOM 4396 N N . SER B 1 282 ? 26.319 5.875 109.142 1.00 7.98 282 SER B N 1
ATOM 4397 C CA . SER B 1 282 ? 26.847 4.958 110.155 1.00 7.86 282 SER B CA 1
ATOM 4398 C C . SER B 1 282 ? 27.135 5.631 111.481 1.00 7.70 282 SER B C 1
ATOM 4399 O O . SER B 1 282 ? 27.054 4.998 112.505 1.00 7.70 282 SER B O 1
ATOM 4402 N N . THR B 1 283 ? 27.479 6.911 111.461 1.00 7.73 283 THR B N 1
ATOM 4403 C CA . THR B 1 283 ? 27.773 7.624 112.693 1.00 7.71 283 THR B CA 1
ATOM 4404 C C . THR B 1 283 ? 26.524 7.742 113.555 1.00 7.72 283 THR B C 1
ATOM 4405 O O . THR B 1 283 ? 26.590 7.567 114.769 1.00 7.69 283 THR B O 1
ATOM 4409 N N . PHE B 1 284 ? 25.388 8.022 112.927 1.00 7.78 284 PHE B N 1
ATOM 4410 C CA . PHE B 1 284 ? 24.167 8.302 113.685 1.00 7.79 284 PHE B CA 1
ATOM 4411 C C . PHE B 1 284 ? 23.134 7.171 113.671 1.00 7.69 284 PHE B C 1
ATOM 4412 O O . PHE B 1 284 ? 22.107 7.264 114.341 1.00 7.66 284 PHE B O 1
ATOM 4420 N N . VAL B 1 285 ? 23.425 6.097 112.933 1.00 7.59 285 VAL B N 1
ATOM 4421 C CA . VAL B 1 285 ? 22.667 4.848 113.064 1.00 7.59 285 VAL B CA 1
ATOM 4422 C C . VAL B 1 285 ? 22.521 4.409 114.539 1.00 7.61 285 VAL B C 1
ATOM 4423 O O . VAL B 1 285 ? 21.447 3.976 114.926 1.00 7.58 285 VAL B O 1
ATOM 4427 N N . PRO B 1 286 ? 23.595 4.513 115.361 1.00 7.73 286 PRO B N 1
ATOM 4428 C CA . PRO B 1 286 ? 23.400 4.115 116.769 1.00 7.77 286 PRO B CA 1
ATOM 4429 C C . PRO B 1 286 ? 22.291 4.875 117.500 1.00 7.79 286 PRO B C 1
ATOM 4430 O O . PRO B 1 286 ? 21.477 4.240 118.160 1.00 7.75 286 PRO B O 1
ATOM 4434 N N . GLU B 1 287 ? 22.256 6.205 117.382 1.00 7.83 287 GLU B N 1
ATOM 4435 C CA . GLU B 1 287 ? 21.213 7.009 118.029 1.00 7.98 287 GLU B CA 1
ATOM 4436 C C . GLU B 1 287 ? 19.823 6.720 117.449 1.00 8.17 287 GLU B C 1
ATOM 4437 O O . GLU B 1 287 ? 18.841 6.598 118.189 1.00 8.03 287 GLU B O 1
ATOM 4443 N N . HIS B 1 288 ? 19.760 6.591 116.125 1.00 8.40 288 HIS B N 1
ATOM 4444 C CA . HIS B 1 288 ? 18.510 6.279 115.430 1.00 8.68 288 HIS B CA 1
ATOM 4445 C C . HIS B 1 288 ? 17.933 4.947 115.827 1.00 8.96 288 HIS B C 1
ATOM 4446 O O . HIS B 1 288 ? 16.702 4.806 115.922 1.00 9.15 288 HIS B O 1
ATOM 4453 N N . ALA B 1 289 ? 18.809 3.970 116.077 1.00 9.07 289 ALA B N 1
ATOM 4454 C CA . ALA B 1 289 ? 18.399 2.654 116.571 1.00 9.37 289 ALA B CA 1
ATOM 4455 C C . ALA B 1 289 ? 17.766 2.772 117.951 1.00 9.67 289 ALA B C 1
ATOM 4456 O O . ALA B 1 289 ? 16.707 2.187 118.210 1.00 9.83 289 ALA B O 1
ATOM 4458 N N . GLU B 1 290 ? 18.399 3.549 118.831 1.00 10.01 290 GLU B N 1
ATOM 4459 C CA . GLU B 1 290 ? 17.842 3.775 120.161 1.00 10.19 290 GLU B CA 1
ATOM 4460 C C . GLU B 1 290 ? 16.471 4.434 120.050 1.00 10.26 290 GLU B C 1
ATOM 4461 O O . GLU B 1 290 ? 15.498 3.960 120.643 1.00 10.17 290 GLU B O 1
ATOM 4467 N N . PHE B 1 291 ? 16.401 5.509 119.266 1.00 10.39 291 PHE B N 1
ATOM 4468 C CA . PHE B 1 291 ? 15.136 6.171 118.965 1.00 10.43 291 PHE B CA 1
ATOM 4469 C C . PHE B 1 291 ? 14.015 5.189 118.596 1.00 10.47 291 PHE B C 1
ATOM 4470 O O . PHE B 1 291 ? 12.946 5.235 119.195 1.00 10.46 291 PHE B O 1
ATOM 4478 N N . HIS B 1 292 ? 14.267 4.314 117.620 1.00 10.65 292 HIS B N 1
ATOM 4479 C CA . HIS B 1 292 ? 13.283 3.311 117.187 1.00 10.88 292 HIS B CA 1
ATOM 4480 C C . HIS B 1 292 ? 12.992 2.251 118.221 1.00 11.25 292 HIS B C 1
ATOM 4481 O O . HIS B 1 292 ? 11.828 1.971 118.521 1.00 11.46 292 HIS B O 1
ATOM 4488 N N . ALA B 1 293 ? 14.044 1.641 118.763 1.00 11.46 293 ALA B N 1
ATOM 4489 C CA . ALA B 1 293 ? 13.912 0.703 119.869 1.00 11.78 293 ALA B CA 1
ATOM 4490 C C . ALA B 1 293 ? 12.971 1.217 120.959 1.00 12.09 293 ALA B C 1
ATOM 4491 O O . ALA B 1 293 ? 12.091 0.484 121.416 1.00 12.40 293 ALA B O 1
ATOM 4493 N N . ARG B 1 294 ? 13.143 2.474 121.366 1.00 12.43 294 ARG B N 1
ATOM 4494 C CA . ARG B 1 294 ? 12.222 3.094 122.330 1.00 12.85 294 ARG B CA 1
ATOM 4495 C C . ARG B 1 294 ? 10.765 3.141 121.822 1.00 12.61 294 ARG B C 1
ATOM 4496 O O . ARG B 1 294 ? 9.843 2.789 122.558 1.00 12.56 294 ARG B O 1
ATOM 4504 N N . ASN B 1 295 ? 10.572 3.558 120.570 1.00 12.28 295 ASN B N 1
ATOM 4505 C CA . ASN B 1 295 ? 9.231 3.680 119.979 1.00 12.01 295 ASN B CA 1
ATOM 4506 C C . ASN B 1 295 ? 8.563 2.332 119.677 1.00 12.11 295 ASN B C 1
ATOM 4507 O O . ASN B 1 295 ? 7.329 2.246 119.628 1.00 11.89 295 ASN B O 1
ATOM 4512 N N . LEU B 1 296 ? 9.378 1.298 119.458 1.00 12.19 296 LEU B N 1
ATOM 4513 C CA . LEU B 1 296 ? 8.876 -0.066 119.222 1.00 12.37 296 LEU B CA 1
ATOM 4514 C C . LEU B 1 296 ? 8.698 -0.851 120.527 1.00 12.59 296 LEU B C 1
ATOM 4515 O O . LEU B 1 296 ? 8.244 -2.001 120.518 1.00 12.93 296 LEU B O 1
ATOM 4520 N N . GLY B 1 297 ? 9.081 -0.238 121.645 1.00 12.85 297 GLY B N 1
ATOM 4521 C CA . GLY B 1 297 ? 8.955 -0.864 122.963 1.00 12.96 297 GLY B CA 1
ATOM 4522 C C . GLY B 1 297 ? 9.942 -1.986 123.235 1.00 13.02 297 GLY B C 1
ATOM 4523 O O . GLY B 1 297 ? 9.642 -2.902 123.996 1.00 12.94 297 GLY B O 1
ATOM 4524 N N . LEU B 1 298 ? 11.122 -1.912 122.622 1.00 13.28 298 LEU B N 1
ATOM 4525 C CA . LEU B 1 298 ? 12.178 -2.896 122.858 1.00 13.45 298 LEU B CA 1
ATOM 4526 C C . LEU B 1 298 ? 13.017 -2.513 124.063 1.00 13.84 298 LEU B C 1
ATOM 4527 O O . LEU B 1 298 ? 13.646 -3.362 124.691 1.00 13.84 298 LEU B O 1
ATOM 4532 N N . ILE B 1 299 ? 13.056 -1.218 124.347 1.00 14.17 299 ILE B N 1
ATOM 4533 C CA . ILE B 1 299 ? 13.619 -0.717 125.592 1.00 14.49 299 ILE B CA 1
ATOM 4534 C C . ILE B 1 299 ? 12.654 0.316 126.151 1.00 14.85 299 ILE B C 1
ATOM 4535 O O . ILE B 1 299 ? 12.965 1.059 127.088 1.00 15.52 299 ILE B O 1
ATOM 4541 N N . MET C 1 1 ? 14.509 -19.822 66.539 1.00 19.68 1 MET C N 1
ATOM 4542 C CA . MET C 1 1 ? 15.504 -18.722 66.413 1.00 20.01 1 MET C CA 1
ATOM 4543 C C . MET C 1 1 ? 14.782 -17.381 66.315 1.00 20.01 1 MET C C 1
ATOM 4544 O O . MET C 1 1 ? 14.005 -17.158 65.390 1.00 20.14 1 MET C O 1
ATOM 4549 N N . LYS C 1 2 ? 15.037 -16.495 67.274 1.00 20.24 2 LYS C N 1
ATOM 4550 C CA . LYS C 1 2 ? 14.284 -15.250 67.397 1.00 20.77 2 LYS C CA 1
ATOM 4551 C C . LYS C 1 2 ? 15.038 -14.032 66.847 1.00 21.10 2 LYS C C 1
ATOM 4552 O O . LYS C 1 2 ? 16.268 -13.968 66.933 1.00 21.04 2 LYS C O 1
ATOM 4558 N N . VAL C 1 3 ? 14.284 -13.082 66.287 1.00 21.23 3 VAL C N 1
ATOM 4559 C CA . VAL C 1 3 ? 14.822 -11.809 65.781 1.00 21.48 3 VAL C CA 1
ATOM 4560 C C . VAL C 1 3 ? 14.911 -10.814 66.937 1.00 21.69 3 VAL C C 1
ATOM 4561 O O . VAL C 1 3 ? 13.924 -10.582 67.639 1.00 21.80 3 VAL C O 1
ATOM 4565 N N . VAL C 1 4 ? 16.097 -10.245 67.141 1.00 21.71 4 VAL C N 1
ATOM 4566 C CA . VAL C 1 4 ? 16.324 -9.323 68.249 1.00 22.15 4 VAL C CA 1
ATOM 4567 C C . VAL C 1 4 ? 16.244 -7.871 67.758 1.00 22.51 4 VAL C C 1
ATOM 4568 O O . VAL C 1 4 ? 15.455 -7.070 68.270 1.00 22.77 4 VAL C O 1
ATOM 4572 N N . LYS C 1 5 ? 17.060 -7.543 66.763 1.00 22.65 5 LYS C N 1
ATOM 4573 C CA . LYS C 1 5 ? 17.030 -6.232 66.130 1.00 23.12 5 LYS C CA 1
ATOM 4574 C C . LYS C 1 5 ? 17.549 -6.400 64.708 1.00 23.22 5 LYS C C 1
ATOM 4575 O O . LYS C 1 5 ? 18.278 -7.354 64.416 1.00 22.46 5 LYS C O 1
ATOM 4581 N N . GLU C 1 6 ? 17.164 -5.469 63.836 1.00 23.67 6 GLU C N 1
ATOM 4582 C CA . GLU C 1 6 ? 17.371 -5.596 62.403 1.00 23.86 6 GLU C CA 1
ATOM 4583 C C . GLU C 1 6 ? 17.799 -4.260 61.759 1.00 23.89 6 GLU C C 1
ATOM 4584 O O . GLU C 1 6 ? 16.958 -3.483 61.274 1.00 23.88 6 GLU C O 1
ATOM 4590 N N . PHE C 1 7 ? 19.110 -4.006 61.752 1.00 22.56 7 PHE C N 1
ATOM 4591 C CA . PHE C 1 7 ? 19.675 -2.800 61.140 1.00 21.11 7 PHE C CA 1
ATOM 4592 C C . PHE C 1 7 ? 19.753 -2.936 59.617 1.00 20.13 7 PHE C C 1
ATOM 4593 O O . PHE C 1 7 ? 20.213 -3.947 59.086 1.00 19.42 7 PHE C O 1
ATOM 4601 N N . SER C 1 8 ? 19.297 -1.907 58.916 1.00 18.99 8 SER C N 1
ATOM 4602 C CA . SER C 1 8 ? 19.493 -1.816 57.482 1.00 17.76 8 SER C CA 1
ATOM 4603 C C . SER C 1 8 ? 20.899 -1.271 57.225 1.00 17.28 8 SER C C 1
ATOM 4604 O O . SER C 1 8 ? 21.333 -0.327 57.898 1.00 16.66 8 SER C O 1
ATOM 4607 N N . VAL C 1 9 ? 21.610 -1.896 56.279 1.00 16.42 9 VAL C N 1
ATOM 4608 C CA . VAL C 1 9 ? 23.012 -1.556 55.968 1.00 15.85 9 VAL C CA 1
ATOM 4609 C C . VAL C 1 9 ? 23.394 -1.923 54.517 1.00 15.45 9 VAL C C 1
ATOM 4610 O O . VAL C 1 9 ? 23.008 -2.981 53.994 1.00 15.61 9 VAL C O 1
ATOM 4614 N N . CYS C 1 10 ? 24.124 -1.023 53.861 1.00 14.80 10 CYS C N 1
ATOM 4615 C CA . CYS C 1 10 ? 24.393 -1.140 52.437 1.00 14.30 10 CYS C CA 1
ATOM 4616 C C . CYS C 1 10 ? 23.057 -1.360 51.713 1.00 14.38 10 CYS C C 1
ATOM 4617 O O . CYS C 1 10 ? 22.081 -0.671 52.011 1.00 14.19 10 CYS C O 1
ATOM 4620 N N . GLY C 1 11 ? 22.994 -2.318 50.796 1.00 14.23 11 GLY C N 1
ATOM 4621 C CA . GLY C 1 11 ? 21.731 -2.670 50.156 1.00 14.24 11 GLY C CA 1
ATOM 4622 C C . GLY C 1 11 ? 20.912 -3.745 50.864 1.00 14.46 11 GLY C C 1
ATOM 4623 O O . GLY C 1 11 ? 19.872 -4.160 50.352 1.00 14.12 11 GLY C O 1
ATOM 4624 N N . GLY C 1 12 ? 21.364 -4.191 52.042 1.00 14.85 12 GLY C N 1
ATOM 4625 C CA . GLY C 1 12 ? 20.704 -5.293 52.760 1.00 14.93 12 GLY C CA 1
ATOM 4626 C C . GLY C 1 12 ? 20.503 -5.075 54.245 1.00 15.37 12 GLY C C 1
ATOM 4627 O O . GLY C 1 12 ? 20.308 -3.943 54.693 1.00 15.35 12 GLY C O 1
ATOM 4628 N N . ARG C 1 13 ? 20.536 -6.158 55.022 1.00 15.60 13 ARG C N 1
ATOM 4629 C CA . ARG C 1 13 ? 20.271 -6.062 56.462 1.00 16.10 13 ARG C CA 1
ATOM 4630 C C . ARG C 1 13 ? 21.202 -6.903 57.321 1.00 15.86 13 ARG C C 1
ATOM 4631 O O . ARG C 1 13 ? 21.578 -8.018 56.939 1.00 15.44 13 ARG C O 1
ATOM 4639 N N . LEU C 1 14 ? 21.579 -6.353 58.473 1.00 15.74 14 LEU C N 1
ATOM 4640 C CA . LEU C 1 14 ? 22.242 -7.127 59.517 1.00 15.92 14 LEU C CA 1
ATOM 4641 C C . LEU C 1 14 ? 21.184 -7.475 60.547 1.00 16.36 14 LEU C C 1
ATOM 4642 O O . LEU C 1 14 ? 20.489 -6.594 61.068 1.00 16.45 14 LEU C O 1
ATOM 4647 N N . ILE C 1 15 ? 21.050 -8.763 60.829 1.00 16.56 15 ILE C N 1
ATOM 4648 C CA . ILE C 1 15 ? 20.025 -9.220 61.746 1.00 16.65 15 ILE C CA 1
ATOM 4649 C C . ILE C 1 15 ? 20.704 -9.833 62.954 1.00 16.85 15 ILE C C 1
ATOM 4650 O O . ILE C 1 15 ? 21.493 -10.771 62.805 1.00 16.98 15 ILE C O 1
ATOM 4655 N N . LYS C 1 16 ? 20.424 -9.272 64.131 1.00 16.87 16 LYS C N 1
ATOM 4656 C CA . LYS C 1 16 ? 20.826 -9.851 65.413 1.00 16.94 16 LYS C CA 1
ATOM 4657 C C . LYS C 1 16 ? 19.844 -10.960 65.761 1.00 17.26 16 LYS C C 1
ATOM 4658 O O . LYS C 1 16 ? 18.652 -10.707 65.976 1.00 17.15 16 LYS C O 1
ATOM 4664 N N . LEU C 1 17 ? 20.348 -12.188 65.805 1.00 17.37 17 LEU C N 1
ATOM 4665 C CA . LEU C 1 17 ? 19.524 -13.354 66.085 1.00 17.35 17 LEU C CA 1
ATOM 4666 C C . LEU C 1 17 ? 19.945 -14.007 67.400 1.00 17.94 17 LEU C C 1
ATOM 4667 O O . LEU C 1 17 ? 21.109 -13.911 67.805 1.00 17.95 17 LEU C O 1
ATOM 4672 N N . SER C 1 18 ? 18.988 -14.641 68.071 1.00 18.13 18 SER C N 1
ATOM 4673 C CA . SER C 1 18 ? 19.267 -15.456 69.251 1.00 18.61 18 SER C CA 1
ATOM 4674 C C . SER C 1 18 ? 18.486 -16.764 69.170 1.00 18.72 18 SER C C 1
ATOM 4675 O O . SER C 1 18 ? 17.439 -16.819 68.520 1.00 19.15 18 SER C O 1
ATOM 4678 N N . HIS C 1 19 ? 18.995 -17.800 69.832 1.00 18.73 19 HIS C N 1
ATOM 4679 C CA . HIS C 1 19 ? 18.333 -19.109 69.897 1.00 19.03 19 HIS C CA 1
ATOM 4680 C C . HIS C 1 19 ? 18.875 -19.909 71.048 1.00 19.76 19 HIS C C 1
ATOM 4681 O O . HIS C 1 19 ? 19.906 -19.561 71.627 1.00 19.81 19 HIS C O 1
ATOM 4688 N N . ASN C 1 20 ? 18.185 -20.990 71.395 1.00 20.13 20 ASN C N 1
ATOM 4689 C CA . ASN C 1 20 ? 18.670 -21.902 72.414 1.00 20.27 20 ASN C CA 1
ATOM 4690 C C . ASN C 1 20 ? 19.459 -23.016 71.750 1.00 20.42 20 ASN C C 1
ATOM 4691 O O . ASN C 1 20 ? 18.915 -23.767 70.941 1.00 20.03 20 ASN C O 1
ATOM 4696 N N . SER C 1 21 ? 20.750 -23.094 72.070 1.00 20.66 21 SER C N 1
ATOM 4697 C CA . SER C 1 21 ? 21.636 -24.086 71.465 1.00 21.14 21 SER C CA 1
ATOM 4698 C C . SER C 1 21 ? 21.595 -25.417 72.202 1.00 22.48 21 SER C C 1
ATOM 4699 O O . SER C 1 21 ? 21.638 -25.460 73.441 1.00 22.57 21 SER C O 1
ATOM 4702 N N . ASN C 1 22 ? 21.509 -26.496 71.428 1.00 23.21 22 ASN C N 1
ATOM 4703 C CA . ASN C 1 22 ? 21.587 -27.843 71.969 1.00 24.07 22 ASN C CA 1
ATOM 4704 C C . ASN C 1 22 ? 23.022 -28.221 72.298 1.00 24.10 22 ASN C C 1
ATOM 4705 O O . ASN C 1 22 ? 23.257 -29.043 73.181 1.00 23.69 22 ASN C O 1
ATOM 4710 N N . SER C 1 23 ? 23.971 -27.613 71.583 1.00 24.19 23 SER C N 1
ATOM 4711 C CA . SER C 1 23 ? 25.399 -27.799 71.849 1.00 24.56 23 SER C CA 1
ATOM 4712 C C . SER C 1 23 ? 25.797 -27.158 73.176 1.00 24.62 23 SER C C 1
ATOM 4713 O O . SER C 1 23 ? 26.345 -27.818 74.060 1.00 24.64 23 SER C O 1
ATOM 4716 N N . THR C 1 24 ? 25.510 -25.867 73.313 1.00 24.84 24 THR C N 1
ATOM 4717 C CA . THR C 1 24 ? 25.953 -25.119 74.481 1.00 24.74 24 THR C CA 1
ATOM 4718 C C . THR C 1 24 ? 24.969 -25.221 75.646 1.00 24.99 24 THR C C 1
ATOM 4719 O O . THR C 1 24 ? 25.325 -24.900 76.781 1.00 25.02 24 THR C O 1
ATOM 4723 N N . LYS C 1 25 ? 23.748 -25.676 75.350 1.00 25.10 25 LYS C N 1
ATOM 4724 C CA . LYS C 1 25 ? 22.640 -25.768 76.317 1.00 25.01 25 LYS C CA 1
ATOM 4725 C C . LYS C 1 25 ? 22.272 -24.404 76.905 1.00 25.00 25 LYS C C 1
ATOM 4726 O O . LYS C 1 25 ? 21.721 -24.320 78.007 1.00 25.24 25 LYS C O 1
ATOM 4732 N N . THR C 1 26 ? 22.590 -23.344 76.163 1.00 24.37 26 THR C N 1
ATOM 4733 C CA . THR C 1 26 ? 22.327 -21.970 76.584 1.00 24.51 26 THR C CA 1
ATOM 4734 C C . THR C 1 26 ? 21.726 -21.159 75.451 1.00 24.60 26 THR C C 1
ATOM 4735 O O . THR C 1 26 ? 21.684 -21.620 74.305 1.00 25.84 26 THR C O 1
ATOM 4739 N N . SER C 1 27 ? 21.266 -19.955 75.787 1.00 23.88 27 SER C N 1
ATOM 4740 C CA . SER C 1 27 ? 20.881 -18.955 74.801 1.00 23.19 27 SER C CA 1
ATOM 4741 C C . SER C 1 27 ? 22.145 -18.403 74.151 1.00 22.43 27 SER C C 1
ATOM 4742 O O . SER C 1 27 ? 23.104 -18.061 74.856 1.00 22.93 27 SER C O 1
ATOM 4745 N N . MET C 1 28 ? 22.137 -18.325 72.818 1.00 20.50 28 MET C N 1
ATOM 4746 C CA . MET C 1 28 ? 23.301 -17.898 72.029 1.00 19.35 28 MET C CA 1
ATOM 4747 C C . MET C 1 28 ? 22.931 -16.756 71.099 1.00 18.53 28 MET C C 1
ATOM 4748 O O . MET C 1 28 ? 21.844 -16.737 70.536 1.00 18.76 28 MET C O 1
ATOM 4753 N N . ASN C 1 29 ? 23.832 -15.801 70.916 1.00 17.32 29 ASN C N 1
ATOM 4754 C CA . ASN C 1 29 ? 23.550 -14.701 70.000 1.00 16.15 29 ASN C CA 1
ATOM 4755 C C . ASN C 1 29 ? 24.374 -14.786 68.748 1.00 15.21 29 ASN C C 1
ATOM 4756 O O . ASN C 1 29 ? 25.553 -15.122 68.799 1.00 15.16 29 ASN C O 1
ATOM 4761 N N . VAL C 1 30 ? 23.752 -14.476 67.619 1.00 14.36 30 VAL C N 1
ATOM 4762 C CA . VAL C 1 30 ? 24.429 -14.594 66.331 1.00 13.71 30 VAL C CA 1
ATOM 4763 C C . VAL C 1 30 ? 23.995 -13.489 65.367 1.00 13.10 30 VAL C C 1
ATOM 4764 O O . VAL C 1 30 ? 22.809 -13.194 65.242 1.00 13.20 30 VAL C O 1
ATOM 4768 N N . ASN C 1 31 ? 24.974 -12.873 64.711 1.00 12.65 31 ASN C N 1
ATOM 4769 C CA . ASN C 1 31 ? 24.715 -11.872 63.685 1.00 12.30 31 ASN C CA 1
ATOM 4770 C C . ASN C 1 31 ? 24.907 -12.414 62.279 1.00 12.07 31 ASN C C 1
ATOM 4771 O O . ASN C 1 31 ? 25.825 -13.190 62.018 1.00 11.81 31 ASN C O 1
ATOM 4776 N N . ILE C 1 32 ? 24.028 -11.994 61.376 1.00 12.00 32 ILE C N 1
ATOM 4777 C CA . ILE C 1 32 ? 24.155 -12.332 59.967 1.00 11.91 32 ILE C CA 1
ATOM 4778 C C . ILE C 1 32 ? 23.763 -11.145 59.095 1.00 11.89 32 ILE C C 1
ATOM 4779 O O . ILE C 1 32 ? 22.708 -10.554 59.294 1.00 11.84 32 ILE C O 1
ATOM 4784 N N . TYR C 1 33 ? 24.624 -10.804 58.140 1.00 11.79 33 TYR C N 1
ATOM 4785 C CA . TYR C 1 33 ? 24.261 -9.848 57.103 1.00 11.77 33 TYR C CA 1
ATOM 4786 C C . TYR C 1 33 ? 23.661 -10.556 55.897 1.00 11.85 33 TYR C C 1
ATOM 4787 O O . TYR C 1 33 ? 24.271 -11.452 55.313 1.00 11.78 33 TYR C O 1
ATOM 4796 N N . LEU C 1 34 ? 22.456 -10.138 55.532 1.00 12.36 34 LEU C N 1
ATOM 4797 C CA . LEU C 1 34 ? 21.840 -10.571 54.286 1.00 12.50 34 LEU C CA 1
ATOM 4798 C C . LEU C 1 34 ? 22.104 -9.536 53.202 1.00 12.69 34 LEU C C 1
ATOM 4799 O O . LEU C 1 34 ? 21.755 -8.355 53.357 1.00 12.80 34 LEU C O 1
ATOM 4804 N N . PRO C 1 35 ? 22.748 -9.964 52.103 1.00 12.85 35 PRO C N 1
ATOM 4805 C CA . PRO C 1 35 ? 23.173 -9.059 51.046 1.00 12.89 35 PRO C CA 1
ATOM 4806 C C . PRO C 1 35 ? 22.018 -8.541 50.217 1.00 13.19 35 PRO C C 1
ATOM 4807 O O . PRO C 1 35 ? 20.901 -9.057 50.304 1.00 13.17 35 PRO C O 1
ATOM 4811 N N . LYS C 1 36 ? 22.311 -7.530 49.407 1.00 13.46 36 LYS C N 1
ATOM 4812 C CA . LYS C 1 36 ? 21.369 -6.968 48.456 1.00 13.98 36 LYS C CA 1
ATOM 4813 C C . LYS C 1 36 ? 20.669 -8.056 47.625 1.00 14.21 36 LYS C C 1
ATOM 4814 O O . LYS C 1 36 ? 19.486 -7.940 47.294 1.00 13.88 36 LYS C O 1
ATOM 4820 N N . HIS C 1 37 ? 21.413 -9.115 47.322 1.00 14.50 37 HIS C N 1
ATOM 4821 C CA . HIS C 1 37 ? 20.960 -10.184 46.441 1.00 14.97 37 HIS C CA 1
ATOM 4822 C C . HIS C 1 37 ? 19.773 -10.939 46.971 1.00 15.38 37 HIS C C 1
ATOM 4823 O O . HIS C 1 37 ? 18.982 -11.481 46.197 1.00 15.33 37 HIS C O 1
ATOM 4830 N N . TYR C 1 38 ? 19.647 -10.984 48.297 1.00 16.02 38 TYR C N 1
ATOM 4831 C CA . TYR C 1 38 ? 18.546 -11.661 48.969 1.00 16.30 38 TYR C CA 1
ATOM 4832 C C . TYR C 1 38 ? 17.230 -10.924 48.741 1.00 17.02 38 TYR C C 1
ATOM 4833 O O . TYR C 1 38 ? 16.164 -11.541 48.720 1.00 16.94 38 TYR C O 1
ATOM 4842 N N . TYR C 1 39 ? 17.320 -9.610 48.564 1.00 17.91 39 TYR C N 1
ATOM 4843 C CA . TYR C 1 39 ? 16.149 -8.739 48.552 1.00 18.71 39 TYR C CA 1
ATOM 4844 C C . TYR C 1 39 ? 15.657 -8.290 47.160 1.00 19.94 39 TYR C C 1
ATOM 4845 O O . TYR C 1 39 ? 14.762 -7.453 47.061 1.00 20.43 39 TYR C O 1
ATOM 4854 N N . ALA C 1 40 ? 16.219 -8.844 46.089 1.00 21.38 40 ALA C N 1
ATOM 4855 C CA . ALA C 1 40 ? 15.781 -8.485 44.733 1.00 22.85 40 ALA C CA 1
ATOM 4856 C C . ALA C 1 40 ? 14.854 -9.547 44.127 1.00 24.52 40 ALA C C 1
ATOM 4857 O O . ALA C 1 40 ? 14.921 -10.719 44.504 1.00 25.76 40 ALA C O 1
ATOM 4859 N N . GLN C 1 41 ? 14.002 -9.132 43.186 1.00 25.53 41 GLN C N 1
ATOM 4860 C CA . GLN C 1 41 ? 13.039 -10.037 42.538 1.00 26.58 41 GLN C CA 1
ATOM 4861 C C . GLN C 1 41 ? 13.278 -10.198 41.034 1.00 26.41 41 GLN C C 1
ATOM 4862 O O . GLN C 1 41 ? 14.386 -9.988 40.536 1.00 26.85 41 GLN C O 1
ATOM 4868 N N . ARG C 1 48 ? 20.871 -20.217 45.819 1.00 22.61 48 ARG C N 1
ATOM 4869 C CA . ARG C 1 48 ? 22.142 -20.072 45.124 1.00 22.38 48 ARG C CA 1
ATOM 4870 C C . ARG C 1 48 ? 23.121 -19.153 45.865 1.00 21.91 48 ARG C C 1
ATOM 4871 O O . ARG C 1 48 ? 24.296 -19.079 45.499 1.00 22.69 48 ARG C O 1
ATOM 4879 N N . ILE C 1 49 ? 22.648 -18.439 46.884 1.00 20.41 49 ILE C N 1
ATOM 4880 C CA . ILE C 1 49 ? 23.501 -17.464 47.569 1.00 19.27 49 ILE C CA 1
ATOM 4881 C C . ILE C 1 49 ? 24.337 -18.122 48.666 1.00 17.95 49 ILE C C 1
ATOM 4882 O O . ILE C 1 49 ? 23.783 -18.625 49.636 1.00 18.37 49 ILE C O 1
ATOM 4887 N N . PRO C 1 50 ? 25.675 -18.120 48.509 1.00 17.00 50 PRO C N 1
ATOM 4888 C CA . PRO C 1 50 ? 26.558 -18.810 49.451 1.00 16.31 50 PRO C CA 1
ATOM 4889 C C . PRO C 1 50 ? 26.772 -18.025 50.741 1.00 15.54 50 PRO C C 1
ATOM 4890 O O . PRO C 1 50 ? 26.390 -16.856 50.829 1.00 15.27 50 PRO C O 1
ATOM 4894 N N . THR C 1 51 ? 27.379 -18.668 51.734 1.00 14.97 51 THR C N 1
ATOM 4895 C CA . THR C 1 51 ? 27.575 -18.041 53.041 1.00 14.14 51 THR C CA 1
ATOM 4896 C C . THR C 1 51 ? 29.030 -18.090 53.473 1.00 13.87 51 THR C C 1
ATOM 4897 O O . THR C 1 51 ? 29.700 -19.129 53.368 1.00 13.85 51 THR C O 1
ATOM 4901 N N . VAL C 1 52 ? 29.509 -16.952 53.963 1.00 13.21 52 VAL C N 1
ATOM 4902 C CA . VAL C 1 52 ? 30.838 -16.852 54.555 1.00 12.86 52 VAL C CA 1
ATOM 4903 C C . VAL C 1 52 ? 30.672 -16.873 56.076 1.00 12.45 52 VAL C C 1
ATOM 4904 O O . VAL C 1 52 ? 29.905 -16.081 56.630 1.00 12.34 52 VAL C O 1
ATOM 4908 N N . PHE C 1 53 ? 31.354 -17.799 56.745 1.00 11.95 53 PHE C N 1
ATOM 4909 C CA . PHE C 1 53 ? 31.350 -17.831 58.214 1.00 11.62 53 PHE C CA 1
ATOM 4910 C C . PHE C 1 53 ? 32.609 -17.157 58.785 1.00 11.45 53 PHE C C 1
ATOM 4911 O O . PHE C 1 53 ? 33.733 -17.526 58.445 1.00 11.59 53 PHE C O 1
ATOM 4919 N N . TYR C 1 54 ? 32.413 -16.150 59.633 1.00 11.39 54 TYR C N 1
ATOM 4920 C CA . TYR C 1 54 ? 33.530 -15.397 60.223 1.00 11.46 54 TYR C CA 1
ATOM 4921 C C . TYR C 1 54 ? 33.619 -15.615 61.732 1.00 11.53 54 TYR C C 1
ATOM 4922 O O . TYR C 1 54 ? 32.661 -15.325 62.466 1.00 11.40 54 TYR C O 1
ATOM 4931 N N . LEU C 1 55 ? 34.778 -16.098 62.188 1.00 11.51 55 LEU C N 1
ATOM 4932 C CA . LEU C 1 55 ? 34.990 -16.398 63.602 1.00 11.49 55 LEU C CA 1
ATOM 4933 C C . LEU C 1 55 ? 35.813 -15.326 64.320 1.00 11.65 55 LEU C C 1
ATOM 4934 O O . LEU C 1 55 ? 36.900 -14.952 63.882 1.00 11.56 55 LEU C O 1
ATOM 4939 N N . SER C 1 56 ? 35.273 -14.838 65.432 1.00 11.93 56 SER C N 1
ATOM 4940 C CA . SER C 1 56 ? 35.854 -13.708 66.146 1.00 12.20 56 SER C CA 1
ATOM 4941 C C . SER C 1 56 ? 36.911 -14.136 67.144 1.00 12.38 56 SER C C 1
ATOM 4942 O O . SER C 1 56 ? 36.985 -15.304 67.532 1.00 12.36 56 SER C O 1
ATOM 4945 N N . GLY C 1 57 ? 37.735 -13.172 67.545 1.00 12.78 57 GLY C N 1
ATOM 4946 C CA . GLY C 1 57 ? 38.845 -13.413 68.458 1.00 13.03 57 GLY C CA 1
ATOM 4947 C C . GLY C 1 57 ? 38.435 -13.288 69.907 1.00 13.36 57 GLY C C 1
ATOM 4948 O O . GLY C 1 57 ? 37.256 -13.092 70.213 1.00 13.49 57 GLY C O 1
ATOM 4949 N N . LEU C 1 58 ? 39.422 -13.403 70.791 1.00 13.55 58 LEU C N 1
ATOM 4950 C CA . LEU C 1 58 ? 39.213 -13.320 72.229 1.00 13.86 58 LEU C CA 1
ATOM 4951 C C . LEU C 1 58 ? 38.423 -12.078 72.652 1.00 14.12 58 LEU C C 1
ATOM 4952 O O . LEU C 1 58 ? 38.652 -10.972 72.141 1.00 14.04 58 LEU C O 1
ATOM 4957 N N . THR C 1 59 ? 37.486 -12.295 73.583 1.00 14.40 59 THR C N 1
ATOM 4958 C CA . THR C 1 59 ? 36.646 -11.255 74.232 1.00 14.42 59 THR C CA 1
ATOM 4959 C C . THR C 1 59 ? 35.475 -10.749 73.378 1.00 14.38 59 THR C C 1
ATOM 4960 O O . THR C 1 59 ? 34.534 -10.140 73.904 1.00 14.68 59 THR C O 1
ATOM 4964 N N . CYS C 1 60 ? 35.526 -11.012 72.076 1.00 13.86 60 CYS C N 1
ATOM 4965 C CA . CYS C 1 60 ? 34.562 -10.439 71.140 1.00 13.41 60 CYS C CA 1
ATOM 4966 C C . CYS C 1 60 ? 33.175 -11.061 71.169 1.00 12.89 60 CYS C C 1
ATOM 4967 O O . CYS C 1 60 ? 33.008 -12.229 71.505 1.00 12.96 60 CYS C O 1
ATOM 4970 N N . THR C 1 61 ? 32.183 -10.244 70.824 1.00 12.28 61 THR C N 1
ATOM 4971 C CA . THR C 1 61 ? 30.836 -10.699 70.541 1.00 11.81 61 THR C CA 1
ATOM 4972 C C . THR C 1 61 ? 30.627 -10.618 69.019 1.00 11.65 61 THR C C 1
ATOM 4973 O O . THR C 1 61 ? 31.526 -10.196 68.289 1.00 11.51 61 THR C O 1
ATOM 4977 N N . PRO C 1 62 ? 29.435 -11.003 68.532 1.00 11.57 62 PRO C N 1
ATOM 4978 C CA . PRO C 1 62 ? 29.164 -10.854 67.102 1.00 11.57 62 PRO C CA 1
ATOM 4979 C C . PRO C 1 62 ? 29.186 -9.410 66.592 1.00 11.73 62 PRO C C 1
ATOM 4980 O O . PRO C 1 62 ? 29.387 -9.193 65.390 1.00 11.81 62 PRO C O 1
ATOM 4984 N N . ASP C 1 63 ? 28.998 -8.433 67.480 1.00 11.73 63 ASP C N 1
ATOM 4985 C CA . ASP C 1 63 ? 28.907 -7.027 67.057 1.00 11.78 63 ASP C CA 1
ATOM 4986 C C . ASP C 1 63 ? 30.231 -6.402 66.592 1.00 11.63 63 ASP C C 1
ATOM 4987 O O . ASP C 1 63 ? 30.251 -5.640 65.616 1.00 11.57 63 ASP C O 1
ATOM 4992 N N . ASN C 1 64 ? 31.326 -6.724 67.282 1.00 11.22 64 ASN C N 1
ATOM 4993 C CA . ASN C 1 64 ? 32.637 -6.147 66.984 1.00 10.88 64 ASN C CA 1
ATOM 4994 C C . ASN C 1 64 ? 32.983 -6.187 65.482 1.00 10.68 64 ASN C C 1
ATOM 4995 O O . ASN C 1 64 ? 33.183 -5.145 64.849 1.00 10.28 64 ASN C O 1
ATOM 5000 N N . ALA C 1 65 ? 33.035 -7.390 64.915 1.00 10.42 65 ALA C N 1
ATOM 5001 C CA . ALA C 1 65 ? 33.313 -7.555 63.485 1.00 10.38 65 ALA C CA 1
ATOM 5002 C C . ALA C 1 65 ? 32.237 -6.899 62.634 1.00 10.17 65 ALA C C 1
ATOM 5003 O O . ALA C 1 65 ? 32.524 -6.325 61.593 1.00 10.11 65 ALA C O 1
ATOM 5005 N N . SER C 1 66 ? 30.997 -6.967 63.100 1.00 10.07 66 SER C N 1
ATOM 5006 C CA . SER C 1 66 ? 29.869 -6.459 62.343 1.00 9.91 66 SER C CA 1
ATOM 5007 C C . SER C 1 66 ? 29.953 -4.947 62.127 1.00 9.88 66 SER C C 1
ATOM 5008 O O . SER C 1 66 ? 29.612 -4.450 61.053 1.00 9.78 66 SER C O 1
ATOM 5011 N N . GLU C 1 67 ? 30.434 -4.218 63.132 1.00 9.59 67 GLU C N 1
ATOM 5012 C CA . GLU C 1 67 ? 30.531 -2.764 63.023 1.00 9.27 67 GLU C CA 1
ATOM 5013 C C . GLU C 1 67 ? 31.893 -2.272 62.509 1.00 9.12 67 GLU C C 1
ATOM 5014 O O . GLU C 1 67 ? 31.993 -1.135 62.072 1.00 9.02 67 GLU C O 1
ATOM 5020 N N . LYS C 1 68 ? 32.926 -3.121 62.521 1.00 9.16 68 LYS C N 1
ATOM 5021 C CA . LYS C 1 68 ? 34.322 -2.649 62.314 1.00 9.02 68 LYS C CA 1
ATOM 5022 C C . LYS C 1 68 ? 35.117 -3.232 61.122 1.00 8.92 68 LYS C C 1
ATOM 5023 O O . LYS C 1 68 ? 36.245 -2.796 60.844 1.00 8.74 68 LYS C O 1
ATOM 5029 N N . ALA C 1 69 ? 34.544 -4.210 60.431 1.00 8.77 69 ALA C N 1
ATOM 5030 C CA . ALA C 1 69 ? 35.243 -4.867 59.330 1.00 8.78 69 ALA C CA 1
ATOM 5031 C C . ALA C 1 69 ? 34.684 -4.476 57.968 1.00 8.73 69 ALA C C 1
ATOM 5032 O O . ALA C 1 69 ? 35.380 -4.571 56.964 1.00 8.72 69 ALA C O 1
ATOM 5034 N N . PHE C 1 70 ? 33.424 -4.059 57.949 1.00 8.76 70 PHE C N 1
ATOM 5035 C CA . PHE C 1 70 ? 32.728 -3.636 56.725 1.00 8.93 70 PHE C CA 1
ATOM 5036 C C . PHE C 1 70 ? 32.666 -4.726 55.644 1.00 8.91 70 PHE C C 1
ATOM 5037 O O . PHE C 1 70 ? 32.765 -4.432 54.458 1.00 8.98 70 PHE C O 1
ATOM 5045 N N . TRP C 1 71 ? 32.492 -5.975 56.072 1.00 8.88 71 TRP C N 1
ATOM 5046 C CA . TRP C 1 71 ? 32.222 -7.097 55.169 1.00 9.09 71 TRP C CA 1
ATOM 5047 C C . TRP C 1 71 ? 31.011 -6.857 54.312 1.00 9.17 71 TRP C C 1
ATOM 5048 O O . TRP C 1 71 ? 30.943 -7.335 53.175 1.00 9.27 71 TRP C O 1
ATOM 5059 N N . GLN C 1 72 ? 30.041 -6.133 54.876 1.00 9.14 72 GLN C N 1
ATOM 5060 C CA . GLN C 1 72 ? 28.750 -5.845 54.247 1.00 9.18 72 GLN C CA 1
ATOM 5061 C C . GLN C 1 72 ? 28.872 -5.310 52.825 1.00 9.32 72 GLN C C 1
ATOM 5062 O O . GLN C 1 72 ? 28.136 -5.738 51.927 1.00 9.47 72 GLN C O 1
ATOM 5068 N N . PHE C 1 73 ? 29.797 -4.379 52.620 1.00 9.36 73 PHE C N 1
ATOM 5069 C CA . PHE C 1 73 ? 30.065 -3.836 51.285 1.00 9.40 73 PHE C CA 1
ATOM 5070 C C . PHE C 1 73 ? 30.530 -4.936 50.315 1.00 9.27 73 PHE C C 1
ATOM 5071 O O . PHE C 1 73 ? 30.118 -4.961 49.148 1.00 9.31 73 PHE C O 1
ATOM 5079 N N . GLN C 1 74 ? 31.373 -5.848 50.803 1.00 9.12 74 GLN C N 1
ATOM 5080 C CA . GLN C 1 74 ? 31.925 -6.922 49.973 1.00 9.09 74 GLN C CA 1
ATOM 5081 C C . GLN C 1 74 ? 30.873 -7.991 49.693 1.00 9.20 74 GLN C C 1
ATOM 5082 O O . GLN C 1 74 ? 30.808 -8.537 48.586 1.00 9.00 74 GLN C O 1
ATOM 5088 N N . ALA C 1 75 ? 30.064 -8.286 50.710 1.00 9.30 75 ALA C N 1
ATOM 5089 C CA . ALA C 1 75 ? 28.891 -9.151 50.568 1.00 9.48 75 ALA C CA 1
ATOM 5090 C C . ALA C 1 75 ? 27.965 -8.676 49.443 1.00 9.64 75 ALA C C 1
ATOM 5091 O O . ALA C 1 75 ? 27.514 -9.475 48.613 1.00 9.62 75 ALA C O 1
ATOM 5093 N N . ASP C 1 76 ? 27.693 -7.373 49.410 1.00 9.74 76 ASP C N 1
ATOM 5094 C CA . ASP C 1 76 ? 26.880 -6.799 48.339 1.00 9.96 76 ASP C CA 1
ATOM 5095 C C . ASP C 1 76 ? 27.601 -6.785 47.001 1.00 9.95 76 ASP C C 1
ATOM 5096 O O . ASP C 1 76 ? 26.969 -6.955 45.970 1.00 9.95 76 ASP C O 1
ATOM 5101 N N . LYS C 1 77 ? 28.918 -6.593 47.032 1.00 10.09 77 LYS C N 1
ATOM 5102 C CA . LYS C 1 77 ? 29.746 -6.564 45.821 1.00 10.10 77 LYS C CA 1
ATOM 5103 C C . LYS C 1 77 ? 29.771 -7.924 45.097 1.00 10.04 77 LYS C C 1
ATOM 5104 O O . LYS C 1 77 ? 29.518 -7.996 43.894 1.00 9.95 77 LYS C O 1
ATOM 5110 N N . TYR C 1 78 ? 30.046 -8.995 45.833 1.00 9.90 78 TYR C N 1
ATOM 5111 C CA . TYR C 1 78 ? 30.175 -10.321 45.227 1.00 10.02 78 TYR C CA 1
ATOM 5112 C C . TYR C 1 78 ? 28.893 -11.155 45.268 1.00 10.11 78 TYR C C 1
ATOM 5113 O O . TYR C 1 78 ? 28.636 -11.935 44.349 1.00 10.12 78 TYR C O 1
ATOM 5122 N N . GLY C 1 79 ? 28.095 -10.984 46.322 1.00 9.99 79 GLY C N 1
ATOM 5123 C CA . GLY C 1 79 ? 26.858 -11.745 46.479 1.00 10.03 79 GLY C CA 1
ATOM 5124 C C . GLY C 1 79 ? 27.033 -12.957 47.383 1.00 9.94 79 GLY C C 1
ATOM 5125 O O . GLY C 1 79 ? 26.980 -14.101 46.924 1.00 10.08 79 GLY C O 1
ATOM 5126 N N . PHE C 1 80 ? 27.279 -12.703 48.664 1.00 9.66 80 PHE C N 1
ATOM 5127 C CA . PHE C 1 80 ? 27.300 -13.757 49.666 1.00 9.48 80 PHE C CA 1
ATOM 5128 C C . PHE C 1 80 ? 26.717 -13.242 50.961 1.00 9.42 80 PHE C C 1
ATOM 5129 O O . PHE C 1 80 ? 26.736 -12.043 51.225 1.00 9.31 80 PHE C O 1
ATOM 5137 N N . ALA C 1 81 ? 26.169 -14.153 51.750 1.00 9.48 81 ALA C N 1
ATOM 5138 C CA . ALA C 1 81 ? 25.742 -13.834 53.093 1.00 9.52 81 ALA C CA 1
ATOM 5139 C C . ALA C 1 81 ? 26.928 -14.094 54.003 1.00 9.57 81 ALA C C 1
ATOM 5140 O O . ALA C 1 81 ? 27.818 -14.857 53.650 1.00 9.72 81 ALA C O 1
ATOM 5142 N N . ILE C 1 82 ? 26.948 -13.442 55.164 1.00 9.73 82 ILE C N 1
ATOM 5143 C CA . ILE C 1 82 ? 28.021 -13.631 56.145 1.00 9.75 82 ILE C CA 1
ATOM 5144 C C . ILE C 1 82 ? 27.483 -13.743 57.569 1.00 9.76 82 ILE C C 1
ATOM 5145 O O . ILE C 1 82 ? 26.646 -12.954 57.985 1.00 9.82 82 ILE C O 1
ATOM 5150 N N . VAL C 1 83 ? 27.979 -14.736 58.299 1.00 10.00 83 VAL C N 1
ATOM 5151 C CA . VAL C 1 83 ? 27.524 -15.038 59.654 1.00 10.09 83 VAL C CA 1
ATOM 5152 C C . VAL C 1 83 ? 28.636 -14.768 60.673 1.00 10.17 83 VAL C C 1
ATOM 5153 O O . VAL C 1 83 ? 29.766 -15.225 60.500 1.00 10.17 83 VAL C O 1
ATOM 5157 N N . PHE C 1 84 ? 28.304 -14.032 61.734 1.00 10.19 84 PHE C N 1
ATOM 5158 C CA . PHE C 1 84 ? 29.235 -13.770 62.822 1.00 10.20 84 PHE C CA 1
ATOM 5159 C C . PHE C 1 84 ? 28.747 -14.440 64.095 1.00 10.54 84 PHE C C 1
ATOM 5160 O O . PHE C 1 84 ? 28.039 -13.806 64.877 1.00 10.60 84 PHE C O 1
ATOM 5168 N N . PRO C 1 85 ? 29.126 -15.717 64.318 1.00 10.87 85 PRO C N 1
ATOM 5169 C CA . PRO C 1 85 ? 28.773 -16.391 65.571 1.00 11.25 85 PRO C CA 1
ATOM 5170 C C . PRO C 1 85 ? 29.496 -15.791 66.773 1.00 11.56 85 PRO C C 1
ATOM 5171 O O . PRO C 1 85 ? 30.482 -15.068 66.605 1.00 11.58 85 PRO C O 1
ATOM 5175 N N . ASP C 1 86 ? 29.006 -16.100 67.974 1.00 11.96 86 ASP C N 1
ATOM 5176 C CA . ASP C 1 86 ? 29.673 -15.698 69.212 1.00 12.14 86 ASP C CA 1
ATOM 5177 C C . ASP C 1 86 ? 30.917 -16.555 69.489 1.00 12.49 86 ASP C C 1
ATOM 5178 O O . ASP C 1 86 ? 31.216 -17.501 68.746 1.00 12.58 86 ASP C O 1
ATOM 5183 N N . THR C 1 87 ? 31.634 -16.224 70.563 1.00 12.90 87 THR C N 1
ATOM 5184 C CA . THR C 1 87 ? 32.919 -16.871 70.872 1.00 13.28 87 THR C CA 1
ATOM 5185 C C . THR C 1 87 ? 32.847 -17.897 72.005 1.00 13.75 87 THR C C 1
ATOM 5186 O O . THR C 1 87 ? 33.846 -18.547 72.316 1.00 13.77 87 THR C O 1
ATOM 5190 N N . SER C 1 88 ? 31.676 -18.032 72.621 1.00 14.05 88 SER C N 1
ATOM 5191 C CA . SER C 1 88 ? 31.509 -18.938 73.758 1.00 14.74 88 SER C CA 1
ATOM 5192 C C . SER C 1 88 ? 30.074 -18.919 74.255 1.00 15.10 88 SER C C 1
ATOM 5193 O O . SER C 1 88 ? 29.299 -18.040 73.881 1.00 15.10 88 SER C O 1
ATOM 5196 N N . PRO C 1 89 ? 29.707 -19.904 75.090 1.00 15.62 89 PRO C N 1
ATOM 5197 C CA . PRO C 1 89 ? 28.507 -19.712 75.887 1.00 15.73 89 PRO C CA 1
ATOM 5198 C C . PRO C 1 89 ? 28.683 -18.546 76.862 1.00 16.12 89 PRO C C 1
ATOM 5199 O O . PRO C 1 89 ? 29.804 -18.221 77.262 1.00 15.76 89 PRO C O 1
ATOM 5203 N N . ARG C 1 90 ? 27.572 -17.915 77.218 1.00 16.95 90 ARG C N 1
ATOM 5204 C CA . ARG C 1 90 ? 27.575 -16.803 78.156 1.00 17.69 90 ARG C CA 1
ATOM 5205 C C . ARG C 1 90 ? 26.446 -16.927 79.183 1.00 18.55 90 ARG C C 1
ATOM 5206 O O . ARG C 1 90 ? 25.462 -17.634 78.967 1.00 18.25 90 ARG C O 1
ATOM 5214 N N . GLY C 1 91 ? 26.599 -16.220 80.296 1.00 19.92 91 GLY C N 1
ATOM 5215 C CA . GLY C 1 91 ? 25.598 -16.220 81.347 1.00 21.87 91 GLY C CA 1
ATOM 5216 C C . GLY C 1 91 ? 26.137 -16.645 82.696 1.00 23.26 91 GLY C C 1
ATOM 5217 O O . GLY C 1 91 ? 27.128 -17.388 82.780 1.00 23.62 91 GLY C O 1
ATOM 5218 N N . ASP C 1 92 ? 25.468 -16.164 83.745 1.00 25.00 92 ASP C N 1
ATOM 5219 C CA . ASP C 1 92 ? 25.770 -16.503 85.141 1.00 27.11 92 ASP C CA 1
ATOM 5220 C C . ASP C 1 92 ? 25.751 -18.012 85.369 1.00 27.78 92 ASP C C 1
ATOM 5221 O O . ASP C 1 92 ? 26.368 -18.516 86.302 1.00 28.59 92 ASP C O 1
ATOM 5226 N N . GLU C 1 93 ? 25.036 -18.714 84.499 1.00 29.35 93 GLU C N 1
ATOM 5227 C CA . GLU C 1 93 ? 24.930 -20.168 84.530 1.00 30.65 93 GLU C CA 1
ATOM 5228 C C . GLU C 1 93 ? 26.166 -20.865 83.949 1.00 29.67 93 GLU C C 1
ATOM 5229 O O . GLU C 1 93 ? 26.493 -21.984 84.337 1.00 29.95 93 GLU C O 1
ATOM 5235 N N . VAL C 1 94 ? 26.855 -20.200 83.029 1.00 28.30 94 VAL C N 1
ATOM 5236 C CA . VAL C 1 94 ? 28.013 -20.797 82.365 1.00 27.05 94 VAL C CA 1
ATOM 5237 C C . VAL C 1 94 ? 29.269 -20.589 83.205 1.00 26.43 94 VAL C C 1
ATOM 5238 O O . VAL C 1 94 ? 29.480 -19.505 83.750 1.00 27.13 94 VAL C O 1
ATOM 5242 N N . ALA C 1 95 ? 30.088 -21.634 83.310 1.00 25.43 95 ALA C N 1
ATOM 5243 C CA . ALA C 1 95 ? 31.388 -21.542 83.972 1.00 24.68 95 ALA C CA 1
ATOM 5244 C C . ALA C 1 95 ? 32.219 -20.413 83.361 1.00 24.30 95 ALA C C 1
ATOM 5245 O O . ALA C 1 95 ? 32.101 -20.110 82.162 1.00 23.99 95 ALA C O 1
ATOM 5247 N N . ASN C 1 96 ? 33.039 -19.784 84.200 1.00 23.48 96 ASN C N 1
ATOM 5248 C CA . ASN C 1 96 ? 33.975 -18.761 83.756 1.00 22.76 96 ASN C CA 1
ATOM 5249 C C . ASN C 1 96 ? 35.360 -18.980 84.370 1.00 22.43 96 ASN C C 1
ATOM 5250 O O . ASN C 1 96 ? 35.537 -19.862 85.218 1.00 22.64 96 ASN C O 1
ATOM 5255 N N . ASP C 1 97 ? 36.332 -18.186 83.930 1.00 21.62 97 ASP C N 1
ATOM 5256 C CA . ASP C 1 97 ? 37.721 -18.302 84.366 1.00 21.38 97 ASP C CA 1
ATOM 5257 C C . ASP C 1 97 ? 37.866 -18.006 85.860 1.00 21.13 97 ASP C C 1
ATOM 5258 O O . ASP C 1 97 ? 37.357 -16.987 86.347 1.00 21.18 97 ASP C O 1
ATOM 5263 N N . PRO C 1 98 ? 38.565 -18.894 86.593 1.00 20.73 98 PRO C N 1
ATOM 5264 C CA . PRO C 1 98 ? 38.639 -18.748 88.047 1.00 20.38 98 PRO C CA 1
ATOM 5265 C C . PRO C 1 98 ? 39.519 -17.584 88.482 1.00 20.12 98 PRO C C 1
ATOM 5266 O O . PRO C 1 98 ? 39.452 -17.163 89.622 1.00 20.68 98 PRO C O 1
ATOM 5270 N N . GLU C 1 99 ? 40.329 -17.056 87.577 1.00 19.99 99 GLU C N 1
ATOM 5271 C CA . GLU C 1 99 ? 41.196 -15.935 87.913 1.00 19.78 99 GLU C CA 1
ATOM 5272 C C . GLU C 1 99 ? 40.666 -14.616 87.334 1.00 19.95 99 GLU C C 1
ATOM 5273 O O . GLU C 1 99 ? 41.228 -13.547 87.598 1.00 19.82 99 GLU C O 1
ATOM 5279 N N . GLY C 1 100 ? 39.583 -14.700 86.557 1.00 19.58 100 GLY C N 1
ATOM 5280 C CA . GLY C 1 100 ? 38.969 -13.532 85.919 1.00 19.01 100 GLY C CA 1
ATOM 5281 C C . GLY C 1 100 ? 39.612 -13.132 84.604 1.00 19.12 100 GLY C C 1
ATOM 5282 O O . GLY C 1 100 ? 39.343 -12.048 84.081 1.00 18.93 100 GLY C O 1
ATOM 5283 N N . SER C 1 101 ? 40.464 -14.007 84.072 1.00 19.30 101 SER C N 1
ATOM 5284 C CA . SER C 1 101 ? 41.147 -13.768 82.800 1.00 19.75 101 SER C CA 1
ATOM 5285 C C . SER C 1 101 ? 40.160 -13.596 81.653 1.00 20.18 101 SER C C 1
ATOM 5286 O O . SER C 1 101 ? 39.130 -14.279 81.613 1.00 20.45 101 SER C O 1
ATOM 5289 N N . TRP C 1 102 ? 40.478 -12.678 80.734 1.00 20.42 102 TRP C N 1
ATOM 5290 C CA . TRP C 1 102 ? 39.801 -12.579 79.428 1.00 20.92 102 TRP C CA 1
ATOM 5291 C C . TRP C 1 102 ? 40.359 -13.606 78.471 1.00 21.27 102 TRP C C 1
ATOM 5292 O O . TRP C 1 102 ? 39.996 -13.663 77.291 1.00 21.53 102 TRP C O 1
ATOM 5303 N N . ASP C 1 103 ? 41.241 -14.441 78.999 1.00 21.49 103 ASP C N 1
ATOM 5304 C CA . ASP C 1 103 ? 42.068 -15.343 78.223 1.00 21.83 103 ASP C CA 1
ATOM 5305 C C . ASP C 1 103 ? 41.369 -16.663 77.932 1.00 21.88 103 ASP C C 1
ATOM 5306 O O . ASP C 1 103 ? 41.658 -17.341 76.937 1.00 22.31 103 ASP C O 1
ATOM 5311 N N . PHE C 1 104 ? 40.452 -17.012 78.826 1.00 20.58 104 PHE C N 1
ATOM 5312 C CA . PHE C 1 104 ? 39.902 -18.342 78.931 1.00 19.71 104 PHE C CA 1
ATOM 5313 C C . PHE C 1 104 ? 38.484 -18.166 79.471 1.00 19.13 104 PHE C C 1
ATOM 5314 O O . PHE C 1 104 ? 38.172 -17.138 80.082 1.00 19.75 104 PHE C O 1
ATOM 5322 N N . GLY C 1 105 ? 37.623 -19.150 79.236 1.00 18.13 105 GLY C N 1
ATOM 5323 C CA . GLY C 1 105 ? 36.238 -19.071 79.693 1.00 17.14 105 GLY C CA 1
ATOM 5324 C C . GLY C 1 105 ? 35.383 -18.274 78.733 1.00 16.54 105 GLY C C 1
ATOM 5325 O O . GLY C 1 105 ? 35.520 -18.393 77.514 1.00 16.65 105 GLY C O 1
ATOM 5326 N N . GLN C 1 106 ? 34.500 -17.450 79.276 1.00 15.93 106 GLN C N 1
ATOM 5327 C CA . GLN C 1 106 ? 33.539 -16.732 78.450 1.00 15.34 106 GLN C CA 1
ATOM 5328 C C . GLN C 1 106 ? 34.234 -15.730 77.525 1.00 15.20 106 GLN C C 1
ATOM 5329 O O . GLN C 1 106 ? 35.162 -15.025 77.933 1.00 15.06 106 GLN C O 1
ATOM 5335 N N . GLY C 1 107 ? 33.801 -15.715 76.267 1.00 15.08 107 GLY C N 1
ATOM 5336 C CA . GLY C 1 107 ? 34.459 -14.952 75.208 1.00 14.90 107 GLY C CA 1
ATOM 5337 C C . GLY C 1 107 ? 35.725 -15.614 74.689 1.00 14.90 107 GLY C C 1
ATOM 5338 O O . GLY C 1 107 ? 36.508 -14.988 73.970 1.00 15.16 107 GLY C O 1
ATOM 5339 N N . ALA C 1 108 ? 35.921 -16.886 75.031 1.00 14.86 108 ALA C N 1
ATOM 5340 C CA . ALA C 1 108 ? 37.195 -17.558 74.778 1.00 14.96 108 ALA C CA 1
ATOM 5341 C C . ALA C 1 108 ? 37.065 -19.081 74.730 1.00 15.06 108 ALA C C 1
ATOM 5342 O O . ALA C 1 108 ? 37.793 -19.794 75.420 1.00 15.55 108 ALA C O 1
ATOM 5344 N N . GLY C 1 109 ? 36.151 -19.573 73.903 1.00 14.90 109 GLY C N 1
ATOM 5345 C CA . GLY C 1 109 ? 35.866 -21.004 73.833 1.00 15.04 109 GLY C CA 1
ATOM 5346 C C . GLY C 1 109 ? 36.900 -21.816 73.080 1.00 15.06 109 GLY C C 1
ATOM 5347 O O . GLY C 1 109 ? 36.947 -23.044 73.216 1.00 15.34 109 GLY C O 1
ATOM 5348 N N . PHE C 1 110 ? 37.722 -21.123 72.291 1.00 14.87 110 PHE C N 1
ATOM 5349 C CA . PHE C 1 110 ? 38.724 -21.734 71.410 1.00 15.12 110 PHE C CA 1
ATOM 5350 C C . PHE C 1 110 ? 38.162 -22.763 70.419 1.00 15.50 110 PHE C C 1
ATOM 5351 O O . PHE C 1 110 ? 38.884 -23.649 69.948 1.00 15.60 110 PHE C O 1
ATOM 5359 N N . TYR C 1 111 ? 36.877 -22.610 70.094 1.00 15.56 111 TYR C N 1
ATOM 5360 C CA . TYR C 1 111 ? 36.168 -23.445 69.107 1.00 15.97 111 TYR C CA 1
ATOM 5361 C C . TYR C 1 111 ? 36.434 -24.944 69.288 1.00 16.43 111 TYR C C 1
ATOM 5362 O O . TYR C 1 111 ? 36.545 -25.702 68.320 1.00 16.65 111 TYR C O 1
ATOM 5371 N N . LEU C 1 112 ? 36.535 -25.338 70.559 1.00 16.86 112 LEU C N 1
ATOM 5372 C CA . LEU C 1 112 ? 36.736 -26.722 70.971 1.00 17.32 112 LEU C CA 1
ATOM 5373 C C . LEU C 1 112 ? 35.447 -27.307 71.550 1.00 17.77 112 LEU C C 1
ATOM 5374 O O . LEU C 1 112 ? 34.568 -26.573 72.025 1.00 17.37 112 LEU C O 1
ATOM 5379 N N . ASN C 1 113 ? 35.351 -28.633 71.513 1.00 18.82 113 ASN C N 1
ATOM 5380 C CA . ASN C 1 113 ? 34.387 -29.348 72.335 1.00 19.86 113 ASN C CA 1
ATOM 5381 C C . ASN C 1 113 ? 35.037 -29.737 73.667 1.00 20.36 113 ASN C C 1
ATOM 5382 O O . ASN C 1 113 ? 35.926 -30.588 73.710 1.00 20.39 113 ASN C O 1
ATOM 5387 N N . ALA C 1 114 ? 34.590 -29.104 74.747 1.00 21.27 114 ALA C N 1
ATOM 5388 C CA . ALA C 1 114 ? 35.163 -29.292 76.085 1.00 22.33 114 ALA C CA 1
ATOM 5389 C C . ALA C 1 114 ? 34.887 -30.684 76.664 1.00 22.86 114 ALA C C 1
ATOM 5390 O O . ALA C 1 114 ? 33.764 -31.174 76.577 1.00 23.10 114 ALA C O 1
ATOM 5392 N N . THR C 1 115 ? 35.919 -31.302 77.248 1.00 23.64 115 THR C N 1
ATOM 5393 C CA . THR C 1 115 ? 35.793 -32.609 77.916 1.00 24.16 115 THR C CA 1
ATOM 5394 C C . THR C 1 115 ? 35.862 -32.507 79.445 1.00 25.01 115 THR C C 1
ATOM 5395 O O . THR C 1 115 ? 35.255 -33.310 80.151 1.00 25.36 115 THR C O 1
ATOM 5399 N N . GLN C 1 116 ? 36.625 -31.575 79.957 1.00 25.58 116 GLN C N 1
ATOM 5400 C CA . GLN C 1 116 ? 36.723 -31.379 81.376 1.00 25.51 116 GLN C CA 1
ATOM 5401 C C . GLN C 1 116 ? 35.555 -30.670 81.964 1.00 25.63 116 GLN C C 1
ATOM 5402 O O . GLN C 1 116 ? 35.032 -29.757 81.395 1.00 25.22 116 GLN C O 1
ATOM 5408 N N . GLU C 1 117 ? 35.192 -31.077 83.166 1.00 25.70 117 GLU C N 1
ATOM 5409 C CA . GLU C 1 117 ? 34.262 -30.296 83.926 1.00 26.06 117 GLU C CA 1
ATOM 5410 C C . GLU C 1 117 ? 35.015 -29.225 84.629 1.00 26.19 117 GLU C C 1
ATOM 5411 O O . GLU C 1 117 ? 36.125 -29.417 85.009 1.00 26.71 117 GLU C O 1
ATOM 5417 N N . PRO C 1 118 ? 34.384 -28.075 84.770 1.00 25.74 118 PRO C N 1
ATOM 5418 C CA . PRO C 1 118 ? 32.926 -27.910 84.611 1.00 25.20 118 PRO C CA 1
ATOM 5419 C C . PRO C 1 118 ? 32.404 -27.453 83.243 1.00 25.14 118 PRO C C 1
ATOM 5420 O O . PRO C 1 118 ? 31.259 -27.234 83.084 1.00 25.05 118 PRO C O 1
ATOM 5424 N N . TYR C 1 119 ? 33.326 -27.269 82.346 1.00 24.51 119 TYR C N 1
ATOM 5425 C CA . TYR C 1 119 ? 33.186 -26.618 81.103 1.00 24.22 119 TYR C CA 1
ATOM 5426 C C . TYR C 1 119 ? 32.441 -27.479 80.092 1.00 23.98 119 TYR C C 1
ATOM 5427 O O . TYR C 1 119 ? 31.730 -26.959 79.295 1.00 22.97 119 TYR C O 1
ATOM 5436 N N . ALA C 1 120 ? 32.609 -28.802 80.165 1.00 24.12 120 ALA C N 1
ATOM 5437 C CA . ALA C 1 120 ? 31.884 -29.718 79.277 1.00 23.98 120 ALA C CA 1
ATOM 5438 C C . ALA C 1 120 ? 30.381 -29.457 79.306 1.00 23.55 120 ALA C C 1
ATOM 5439 O O . ALA C 1 120 ? 29.695 -29.671 78.313 1.00 23.85 120 ALA C O 1
ATOM 5441 N N . GLN C 1 121 ? 29.888 -28.977 80.444 1.00 23.35 121 GLN C N 1
ATOM 5442 C CA . GLN C 1 121 ? 28.493 -28.558 80.595 1.00 22.99 121 GLN C CA 1
ATOM 5443 C C . GLN C 1 121 ? 27.955 -27.679 79.453 1.00 22.39 121 GLN C C 1
ATOM 5444 O O . GLN C 1 121 ? 26.765 -27.735 79.122 1.00 22.59 121 GLN C O 1
ATOM 5450 N N . HIS C 1 122 ? 28.818 -26.853 78.867 1.00 21.31 122 HIS C N 1
ATOM 5451 C CA . HIS C 1 122 ? 28.345 -25.826 77.941 1.00 20.71 122 HIS C CA 1
ATOM 5452 C C . HIS C 1 122 ? 29.233 -25.578 76.757 1.00 20.03 122 HIS C C 1
ATOM 5453 O O . HIS C 1 122 ? 28.735 -25.239 75.690 1.00 20.27 122 HIS C O 1
ATOM 5460 N N . TYR C 1 123 ? 30.542 -25.758 76.932 1.00 19.36 123 TYR C N 1
ATOM 5461 C CA . TYR C 1 123 ? 31.543 -25.420 75.909 1.00 18.84 123 TYR C CA 1
ATOM 5462 C C . TYR C 1 123 ? 31.672 -26.455 74.775 1.00 18.64 123 TYR C C 1
ATOM 5463 O O . TYR C 1 123 ? 32.740 -27.028 74.533 1.00 18.45 123 TYR C O 1
ATOM 5472 N N . GLN C 1 124 ? 30.576 -26.681 74.066 1.00 18.74 124 GLN C N 1
ATOM 5473 C CA . GLN C 1 124 ? 30.622 -27.530 72.887 1.00 19.10 124 GLN C CA 1
ATOM 5474 C C . GLN C 1 124 ? 30.648 -26.646 71.642 1.00 18.83 124 GLN C C 1
ATOM 5475 O O . GLN C 1 124 ? 29.820 -26.781 70.739 1.00 19.36 124 GLN C O 1
ATOM 5481 N N . MET C 1 125 ? 31.630 -25.751 71.611 1.00 18.48 125 MET C N 1
ATOM 5482 C CA . MET C 1 125 ? 31.703 -24.681 70.623 1.00 18.35 125 MET C CA 1
ATOM 5483 C C . MET C 1 125 ? 32.065 -25.155 69.224 1.00 18.03 125 MET C C 1
ATOM 5484 O O . MET C 1 125 ? 31.674 -24.522 68.244 1.00 17.44 125 MET C O 1
ATOM 5489 N N . TYR C 1 126 ? 32.818 -26.250 69.135 1.00 17.95 126 TYR C N 1
ATOM 5490 C CA . TYR C 1 126 ? 33.209 -26.791 67.837 1.00 18.18 126 TYR C CA 1
ATOM 5491 C C . TYR C 1 126 ? 32.004 -27.396 67.139 1.00 18.32 126 TYR C C 1
ATOM 5492 O O . TYR C 1 126 ? 31.809 -27.201 65.932 1.00 18.57 126 TYR C O 1
ATOM 5501 N N . ASP C 1 127 ? 31.210 -28.147 67.897 1.00 18.51 127 ASP C N 1
ATOM 5502 C CA . ASP C 1 127 ? 29.961 -28.677 67.373 1.00 19.04 127 ASP C CA 1
ATOM 5503 C C . ASP C 1 127 ? 28.991 -27.529 67.129 1.00 18.81 127 ASP C C 1
ATOM 5504 O O . ASP C 1 127 ? 28.275 -27.523 66.122 1.00 19.19 127 ASP C O 1
ATOM 5509 N N . TYR C 1 128 ? 28.989 -26.546 68.029 1.00 17.96 128 TYR C N 1
ATOM 5510 C CA . TYR C 1 128 ? 28.166 -25.368 67.822 1.00 17.65 128 TYR C CA 1
ATOM 5511 C C . TYR C 1 128 ? 28.475 -24.706 66.480 1.00 17.57 128 TYR C C 1
ATOM 5512 O O . TYR C 1 128 ? 27.565 -24.445 65.698 1.00 17.52 128 TYR C O 1
ATOM 5521 N N . ILE C 1 129 ? 29.755 -24.452 66.217 1.00 17.56 129 ILE C N 1
ATOM 5522 C CA . ILE C 1 129 ? 30.179 -23.771 64.986 1.00 17.60 129 ILE C CA 1
ATOM 5523 C C . ILE C 1 129 ? 29.904 -24.578 63.711 1.00 17.77 129 ILE C C 1
ATOM 5524 O O . ILE C 1 129 ? 29.391 -24.024 62.733 1.00 17.92 129 ILE C O 1
ATOM 5529 N N . HIS C 1 130 ? 30.213 -25.878 63.735 1.00 17.82 130 HIS C N 1
ATOM 5530 C CA . HIS C 1 130 ? 30.319 -26.670 62.503 1.00 17.83 130 HIS C CA 1
ATOM 5531 C C . HIS C 1 130 ? 29.168 -27.582 62.155 1.00 18.12 130 HIS C C 1
ATOM 5532 O O . HIS C 1 130 ? 29.137 -28.144 61.048 1.00 18.10 130 HIS C O 1
ATOM 5539 N N . LYS C 1 131 ? 28.217 -27.755 63.074 1.00 18.45 131 LYS C N 1
ATOM 5540 C CA . LYS C 1 131 ? 27.150 -28.752 62.887 1.00 18.46 131 LYS C CA 1
ATOM 5541 C C . LYS C 1 131 ? 25.759 -28.228 63.214 1.00 18.19 131 LYS C C 1
ATOM 5542 O O . LYS C 1 131 ? 24.826 -28.403 62.426 1.00 18.77 131 LYS C O 1
ATOM 5548 N N . GLU C 1 132 ? 25.618 -27.584 64.369 1.00 18.02 132 GLU C N 1
ATOM 5549 C CA . GLU C 1 132 ? 24.320 -27.072 64.802 1.00 17.78 132 GLU C CA 1
ATOM 5550 C C . GLU C 1 132 ? 23.943 -25.741 64.153 1.00 17.82 132 GLU C C 1
ATOM 5551 O O . GLU C 1 132 ? 22.878 -25.633 63.544 1.00 18.51 132 GLU C O 1
ATOM 5557 N N . LEU C 1 133 ? 24.793 -24.726 64.296 1.00 17.53 133 LEU C N 1
ATOM 5558 C CA . LEU C 1 133 ? 24.451 -23.381 63.808 1.00 17.28 133 LEU C CA 1
ATOM 5559 C C . LEU C 1 133 ? 24.152 -23.330 62.294 1.00 17.67 133 LEU C C 1
ATOM 5560 O O . LEU C 1 133 ? 23.145 -22.736 61.898 1.00 17.46 133 LEU C O 1
ATOM 5565 N N . PRO C 1 134 ? 25.001 -23.968 61.447 1.00 17.91 134 PRO C N 1
ATOM 5566 C CA . PRO C 1 134 ? 24.707 -23.931 60.007 1.00 18.23 134 PRO C CA 1
ATOM 5567 C C . PRO C 1 134 ? 23.345 -24.539 59.703 1.00 18.65 134 PRO C C 1
ATOM 5568 O O . PRO C 1 134 ? 22.694 -24.142 58.737 1.00 18.57 134 PRO C O 1
ATOM 5572 N N . GLN C 1 135 ? 22.896 -25.448 60.523 1.00 19.60 135 GLN C N 1
ATOM 5573 C CA . GLN C 1 135 ? 21.671 -26.150 60.318 1.00 20.26 135 GLN C CA 1
ATOM 5574 C C . GLN C 1 135 ? 20.482 -25.342 60.836 1.00 20.19 135 GLN C C 1
ATOM 5575 O O . GLN C 1 135 ? 19.442 -25.233 60.290 1.00 19.89 135 GLN C O 1
ATOM 5581 N N . THR C 1 136 ? 20.719 -24.702 61.918 1.00 20.51 136 THR C N 1
ATOM 5582 C CA . THR C 1 136 ? 19.694 -23.819 62.496 1.00 20.68 136 THR C CA 1
ATOM 5583 C C . THR C 1 136 ? 19.273 -22.735 61.508 1.00 20.48 136 THR C C 1
ATOM 5584 O O . THR C 1 136 ? 18.081 -22.427 61.393 1.00 20.60 136 THR C O 1
ATOM 5588 N N . LEU C 1 137 ? 20.294 -22.065 61.026 1.00 20.09 137 LEU C N 1
ATOM 5589 C CA . LEU C 1 137 ? 20.140 -20.914 60.238 1.00 20.04 137 LEU C CA 1
ATOM 5590 C C . LEU C 1 137 ? 19.388 -21.364 58.989 1.00 20.48 137 LEU C C 1
ATOM 5591 O O . LEU C 1 137 ? 18.565 -20.677 58.519 1.00 20.86 137 LEU C O 1
ATOM 5596 N N . ASP C 1 138 ? 19.723 -22.529 58.467 1.00 20.65 138 ASP C N 1
ATOM 5597 C CA . ASP C 1 138 ? 19.089 -23.037 57.261 1.00 20.88 138 ASP C CA 1
ATOM 5598 C C . ASP C 1 138 ? 17.604 -23.284 57.511 1.00 20.76 138 ASP C C 1
ATOM 5599 O O . ASP C 1 138 ? 16.772 -22.972 56.661 1.00 20.63 138 ASP C O 1
ATOM 5604 N N . SER C 1 139 ? 17.286 -23.822 58.690 1.00 20.74 139 SER C N 1
ATOM 5605 C CA . SER C 1 139 ? 15.901 -24.084 59.095 1.00 20.18 139 SER C CA 1
ATOM 5606 C C . SER C 1 139 ? 15.102 -22.809 59.304 1.00 20.00 139 SER C C 1
ATOM 5607 O O . SER C 1 139 ? 13.914 -22.758 58.985 1.00 20.01 139 SER C O 1
ATOM 5610 N N . HIS C 1 140 ? 15.745 -21.784 59.854 1.00 20.01 140 HIS C N 1
ATOM 5611 C CA . HIS C 1 140 ? 15.055 -20.528 60.106 1.00 20.06 140 HIS C CA 1
ATOM 5612 C C . HIS C 1 140 ? 14.829 -19.784 58.830 1.00 19.95 140 HIS C C 1
ATOM 5613 O O . HIS C 1 140 ? 13.796 -19.146 58.670 1.00 20.26 140 HIS C O 1
ATOM 5620 N N . PHE C 1 141 ? 15.778 -19.876 57.901 1.00 19.66 141 PHE C N 1
ATOM 5621 C CA . PHE C 1 141 ? 15.685 -19.119 56.650 1.00 19.53 141 PHE C CA 1
ATOM 5622 C C . PHE C 1 141 ? 15.009 -19.838 55.470 1.00 19.68 141 PHE C C 1
ATOM 5623 O O . PHE C 1 141 ? 14.332 -19.199 54.658 1.00 19.33 141 PHE C O 1
ATOM 5631 N N . ASN C 1 142 ? 15.177 -21.158 55.388 1.00 19.84 142 ASN C N 1
ATOM 5632 C CA . ASN C 1 142 ? 14.583 -21.950 54.301 1.00 19.87 142 ASN C CA 1
ATOM 5633 C C . ASN C 1 142 ? 13.480 -22.909 54.755 1.00 19.73 142 ASN C C 1
ATOM 5634 O O . ASN C 1 142 ? 12.300 -22.555 54.760 1.00 19.44 142 ASN C O 1
ATOM 5639 N N . LEU C 1 149 ? 19.165 -19.631 49.903 1.00 16.22 149 LEU C N 1
ATOM 5640 C CA . LEU C 1 149 ? 20.294 -19.455 50.815 1.00 16.35 149 LEU C CA 1
ATOM 5641 C C . LEU C 1 149 ? 20.957 -20.774 51.204 1.00 16.45 149 LEU C C 1
ATOM 5642 O O . LEU C 1 149 ? 20.297 -21.679 51.723 1.00 16.82 149 LEU C O 1
ATOM 5647 N N . ASP C 1 150 ? 22.265 -20.864 50.959 1.00 16.29 150 ASP C N 1
ATOM 5648 C CA . ASP C 1 150 ? 23.053 -22.064 51.278 1.00 15.96 150 ASP C CA 1
ATOM 5649 C C . ASP C 1 150 ? 24.010 -21.857 52.458 1.00 15.77 150 ASP C C 1
ATOM 5650 O O . ASP C 1 150 ? 24.986 -21.101 52.359 1.00 16.02 150 ASP C O 1
ATOM 5655 N N . PHE C 1 151 ? 23.728 -22.566 53.549 1.00 15.48 151 PHE C N 1
ATOM 5656 C CA . PHE C 1 151 ? 24.555 -22.559 54.761 1.00 15.10 151 PHE C CA 1
ATOM 5657 C C . PHE C 1 151 ? 25.372 -23.844 54.937 1.00 14.87 151 PHE C C 1
ATOM 5658 O O . PHE C 1 151 ? 26.105 -23.983 55.925 1.00 14.77 151 PHE C O 1
ATOM 5666 N N . LEU C 1 152 ? 25.247 -24.779 53.994 1.00 14.76 152 LEU C N 1
ATOM 5667 C CA . LEU C 1 152 ? 25.710 -26.159 54.216 1.00 14.55 152 LEU C CA 1
ATOM 5668 C C . LEU C 1 152 ? 26.663 -26.706 53.150 1.00 14.83 152 LEU C C 1
ATOM 5669 O O . LEU C 1 152 ? 27.566 -27.491 53.451 1.00 14.76 152 LEU C O 1
ATOM 5674 N N . ASP C 1 153 ? 26.459 -26.309 51.898 1.00 14.86 153 ASP C N 1
ATOM 5675 C CA . ASP C 1 153 ? 27.336 -26.772 50.828 1.00 14.77 153 ASP C CA 1
ATOM 5676 C C . ASP C 1 153 ? 28.384 -25.741 50.396 1.00 14.62 153 ASP C C 1
ATOM 5677 O O . ASP C 1 153 ? 29.544 -25.826 50.801 1.00 14.96 153 ASP C O 1
ATOM 5682 N N . ASN C 1 154 ? 27.980 -24.789 49.564 1.00 14.38 154 ASN C N 1
ATOM 5683 C CA . ASN C 1 154 ? 28.876 -23.742 49.077 1.00 14.17 154 ASN C CA 1
ATOM 5684 C C . ASN C 1 154 ? 29.190 -22.732 50.200 1.00 14.04 154 ASN C C 1
ATOM 5685 O O . ASN C 1 154 ? 28.529 -21.698 50.333 1.00 14.08 154 ASN C O 1
ATOM 5690 N N . VAL C 1 155 ? 30.184 -23.055 51.026 1.00 13.90 155 VAL C N 1
ATOM 5691 C CA . VAL C 1 155 ? 30.477 -22.251 52.219 1.00 13.93 155 VAL C CA 1
ATOM 5692 C C . VAL C 1 155 ? 31.967 -21.981 52.450 1.00 13.80 155 VAL C C 1
ATOM 5693 O O . VAL C 1 155 ? 32.818 -22.843 52.210 1.00 14.34 155 VAL C O 1
ATOM 5697 N N . ALA C 1 156 ? 32.260 -20.770 52.915 1.00 13.50 156 ALA C N 1
ATOM 5698 C CA . ALA C 1 156 ? 33.615 -20.351 53.269 1.00 13.17 156 ALA C CA 1
ATOM 5699 C C . ALA C 1 156 ? 33.743 -20.144 54.776 1.00 12.85 156 ALA C C 1
ATOM 5700 O O . ALA C 1 156 ? 32.752 -19.841 55.461 1.00 12.71 156 ALA C O 1
ATOM 5702 N N . ILE C 1 157 ? 34.966 -20.301 55.281 1.00 12.59 157 ILE C N 1
ATOM 5703 C CA . ILE C 1 157 ? 35.276 -20.082 56.697 1.00 12.39 157 ILE C CA 1
ATOM 5704 C C . ILE C 1 157 ? 36.486 -19.153 56.850 1.00 12.31 157 ILE C C 1
ATOM 5705 O O . ILE C 1 157 ? 37.459 -19.259 56.099 1.00 12.45 157 ILE C O 1
ATOM 5710 N N . THR C 1 158 ? 36.394 -18.223 57.797 1.00 12.05 158 THR C N 1
ATOM 5711 C CA . THR C 1 158 ? 37.445 -17.241 58.052 1.00 11.91 158 THR C CA 1
ATOM 5712 C C . THR C 1 158 ? 37.363 -16.753 59.503 1.00 11.99 158 THR C C 1
ATOM 5713 O O . THR C 1 158 ? 36.434 -17.106 60.240 1.00 11.93 158 THR C O 1
ATOM 5717 N N . GLY C 1 159 ? 38.328 -15.933 59.906 1.00 12.08 159 GLY C N 1
ATOM 5718 C CA . GLY C 1 159 ? 38.361 -15.410 61.261 1.00 12.06 159 GLY C CA 1
ATOM 5719 C C . GLY C 1 159 ? 39.694 -14.794 61.617 1.00 12.25 159 GLY C C 1
ATOM 5720 O O . GLY C 1 159 ? 40.657 -14.893 60.844 1.00 12.07 159 GLY C O 1
ATOM 5721 N N . ILE C 1 160 ? 39.734 -14.143 62.783 1.00 12.22 160 ILE C N 1
ATOM 5722 C CA . ILE C 1 160 ? 40.929 -13.458 63.268 1.00 12.38 160 ILE C CA 1
ATOM 5723 C C . ILE C 1 160 ? 41.468 -14.132 64.518 1.00 12.64 160 ILE C C 1
ATOM 5724 O O . ILE C 1 160 ? 40.691 -14.474 65.413 1.00 12.68 160 ILE C O 1
ATOM 5729 N N . SER C 1 161 ? 42.789 -14.326 64.564 1.00 12.91 161 SER C N 1
ATOM 5730 C CA . SER C 1 161 ? 43.489 -14.777 65.779 1.00 13.54 161 SER C CA 1
ATOM 5731 C C . SER C 1 161 ? 42.943 -16.106 66.330 1.00 13.47 161 SER C C 1
ATOM 5732 O O . SER C 1 161 ? 43.218 -17.164 65.756 1.00 13.66 161 SER C O 1
ATOM 5735 N N . MET C 1 162 ? 42.185 -16.051 67.432 1.00 13.33 162 MET C N 1
ATOM 5736 C CA . MET C 1 162 ? 41.501 -17.238 67.958 1.00 13.26 162 MET C CA 1
ATOM 5737 C C . MET C 1 162 ? 40.509 -17.779 66.935 1.00 13.19 162 MET C C 1
ATOM 5738 O O . MET C 1 162 ? 40.444 -18.987 66.717 1.00 13.14 162 MET C O 1
ATOM 5743 N N . GLY C 1 163 ? 39.726 -16.877 66.337 1.00 13.32 163 GLY C N 1
ATOM 5744 C CA . GLY C 1 163 ? 38.849 -17.208 65.211 1.00 13.33 163 GLY C CA 1
ATOM 5745 C C . GLY C 1 163 ? 39.638 -17.676 63.996 1.00 13.58 163 GLY C C 1
ATOM 5746 O O . GLY C 1 163 ? 39.166 -18.526 63.225 1.00 13.63 163 GLY C O 1
ATOM 5747 N N . GLY C 1 164 ? 40.838 -17.113 63.832 1.00 13.33 164 GLY C N 1
ATOM 5748 C CA . GLY C 1 164 ? 41.789 -17.529 62.798 1.00 13.57 164 GLY C CA 1
ATOM 5749 C C . GLY C 1 164 ? 42.266 -18.955 63.011 1.00 13.83 164 GLY C C 1
ATOM 5750 O O . GLY C 1 164 ? 42.296 -19.757 62.071 1.00 14.14 164 GLY C O 1
ATOM 5751 N N . TYR C 1 165 ? 42.637 -19.272 64.249 1.00 13.74 165 TYR C N 1
ATOM 5752 C CA . TYR C 1 165 ? 42.875 -20.653 64.652 1.00 13.82 165 TYR C CA 1
ATOM 5753 C C . TYR C 1 165 ? 41.675 -21.529 64.275 1.00 13.74 165 TYR C C 1
ATOM 5754 O O . TYR C 1 165 ? 41.830 -22.596 63.670 1.00 13.53 165 TYR C O 1
ATOM 5763 N N . GLY C 1 166 ? 40.484 -21.056 64.641 1.00 13.84 166 GLY C N 1
ATOM 5764 C CA . GLY C 1 166 ? 39.241 -21.791 64.428 1.00 14.14 166 GLY C CA 1
ATOM 5765 C C . GLY C 1 166 ? 38.946 -22.116 62.972 1.00 14.40 166 GLY C C 1
ATOM 5766 O O . GLY C 1 166 ? 38.572 -23.249 62.662 1.00 14.50 166 GLY C O 1
ATOM 5767 N N . ALA C 1 167 ? 39.113 -21.127 62.090 1.00 14.51 167 ALA C N 1
ATOM 5768 C CA . ALA C 1 167 ? 38.814 -21.289 60.661 1.00 14.91 167 ALA C CA 1
ATOM 5769 C C . ALA C 1 167 ? 39.691 -22.349 59.985 1.00 15.13 167 ALA C C 1
ATOM 5770 O O . ALA C 1 167 ? 39.178 -23.286 59.386 1.00 15.37 167 ALA C O 1
ATOM 5772 N N . ILE C 1 168 ? 41.006 -22.182 60.084 1.00 15.98 168 ILE C N 1
ATOM 5773 C CA . ILE C 1 168 ? 41.979 -23.117 59.520 1.00 16.61 168 ILE C CA 1
ATOM 5774 C C . ILE C 1 168 ? 41.713 -24.535 60.015 1.00 17.23 168 ILE C C 1
ATOM 5775 O O . ILE C 1 168 ? 41.775 -25.499 59.247 1.00 17.58 168 ILE C O 1
ATOM 5780 N N . CYS C 1 169 ? 41.409 -24.637 61.306 1.00 18.04 169 CYS C N 1
ATOM 5781 C CA . CYS C 1 169 ? 41.143 -25.900 61.970 1.00 18.66 169 CYS C CA 1
ATOM 5782 C C . CYS C 1 169 ? 39.914 -26.590 61.378 1.00 18.81 169 CYS C C 1
ATOM 5783 O O . CYS C 1 169 ? 40.006 -27.710 60.865 1.00 19.25 169 CYS C O 1
ATOM 5786 N N . GLY C 1 170 ? 38.771 -25.915 61.434 1.00 18.31 170 GLY C N 1
ATOM 5787 C CA . GLY C 1 170 ? 37.537 -26.451 60.867 1.00 18.45 170 GLY C CA 1
ATOM 5788 C C . GLY C 1 170 ? 37.676 -26.856 59.404 1.00 18.51 170 GLY C C 1
ATOM 5789 O O . GLY C 1 170 ? 37.079 -27.834 58.973 1.00 19.06 170 GLY C O 1
ATOM 5790 N N . TYR C 1 171 ? 38.480 -26.109 58.653 1.00 17.84 171 TYR C N 1
ATOM 5791 C CA . TYR C 1 171 ? 38.697 -26.361 57.233 1.00 17.78 171 TYR C CA 1
ATOM 5792 C C . TYR C 1 171 ? 39.454 -27.660 56.981 1.00 17.63 171 TYR C C 1
ATOM 5793 O O . TYR C 1 171 ? 39.025 -28.471 56.165 1.00 17.73 171 TYR C O 1
ATOM 5802 N N . LEU C 1 172 ? 40.574 -27.841 57.679 1.00 17.42 172 LEU C N 1
ATOM 5803 C CA . LEU C 1 172 ? 41.406 -29.035 57.540 1.00 17.44 172 LEU C CA 1
ATOM 5804 C C . LEU C 1 172 ? 40.694 -30.281 58.034 1.00 17.36 172 LEU C C 1
ATOM 5805 O O . LEU C 1 172 ? 40.636 -31.295 57.334 1.00 16.94 172 LEU C O 1
ATOM 5810 N N . LYS C 1 173 ? 40.154 -30.196 59.247 1.00 17.67 173 LYS C N 1
ATOM 5811 C CA . LYS C 1 173 ? 39.466 -31.317 59.870 1.00 18.16 173 LYS C CA 1
ATOM 5812 C C . LYS C 1 173 ? 38.371 -31.861 58.952 1.00 18.15 173 LYS C C 1
ATOM 5813 O O . LYS C 1 173 ? 38.104 -33.062 58.954 1.00 17.80 173 LYS C O 1
ATOM 5819 N N . GLY C 1 174 ? 37.759 -30.972 58.166 1.00 18.19 174 GLY C N 1
ATOM 5820 C CA . GLY C 1 174 ? 36.713 -31.352 57.218 1.00 18.23 174 GLY C CA 1
ATOM 5821 C C . GLY C 1 174 ? 37.129 -31.348 55.755 1.00 18.43 174 GLY C C 1
ATOM 5822 O O . GLY C 1 174 ? 36.279 -31.460 54.867 1.00 18.34 174 GLY C O 1
ATOM 5823 N N . TYR C 1 175 ? 38.430 -31.225 55.498 1.00 18.76 175 TYR C N 1
ATOM 5824 C CA . TYR C 1 175 ? 38.950 -31.132 54.128 1.00 19.41 175 TYR C CA 1
ATOM 5825 C C . TYR C 1 175 ? 38.581 -32.346 53.277 1.00 20.16 175 TYR C C 1
ATOM 5826 O O . TYR C 1 175 ? 38.279 -32.195 52.094 1.00 20.54 175 TYR C O 1
ATOM 5835 N N . SER C 1 176 ? 38.605 -33.528 53.896 1.00 20.63 176 SER C N 1
ATOM 5836 C CA . SER C 1 176 ? 38.280 -34.809 53.261 1.00 20.85 176 SER C CA 1
ATOM 5837 C C . SER C 1 176 ? 36.884 -34.863 52.650 1.00 21.03 176 SER C C 1
ATOM 5838 O O . SER C 1 176 ? 36.689 -35.446 51.575 1.00 21.75 176 SER C O 1
ATOM 5841 N N . GLY C 1 177 ? 35.914 -34.273 53.339 1.00 20.83 177 GLY C N 1
ATOM 5842 C CA . GLY C 1 177 ? 34.549 -34.192 52.837 1.00 20.25 177 GLY C CA 1
ATOM 5843 C C . GLY C 1 177 ? 34.264 -32.868 52.152 1.00 20.29 177 GLY C C 1
ATOM 5844 O O . GLY C 1 177 ? 33.117 -32.590 51.789 1.00 20.15 177 GLY C O 1
ATOM 5845 N N . LYS C 1 178 ? 35.314 -32.064 51.956 1.00 20.11 178 LYS C N 1
ATOM 5846 C CA . LYS C 1 178 ? 35.190 -30.675 51.479 1.00 19.78 178 LYS C CA 1
ATOM 5847 C C . LYS C 1 178 ? 34.138 -29.906 52.286 1.00 19.04 178 LYS C C 1
ATOM 5848 O O . LYS C 1 178 ? 33.253 -29.246 51.729 1.00 19.10 178 LYS C O 1
ATOM 5854 N N . ARG C 1 179 ? 34.247 -30.007 53.604 1.00 18.40 179 ARG C N 1
ATOM 5855 C CA . ARG C 1 179 ? 33.331 -29.334 54.514 1.00 17.68 179 ARG C CA 1
ATOM 5856 C C . ARG C 1 179 ? 33.244 -27.862 54.159 1.00 17.30 179 ARG C C 1
ATOM 5857 O O . ARG C 1 179 ? 32.150 -27.301 54.079 1.00 16.76 179 ARG C O 1
ATOM 5865 N N . TYR C 1 180 ? 34.403 -27.252 53.921 1.00 16.67 180 TYR C N 1
ATOM 5866 C CA . TYR C 1 180 ? 34.458 -25.860 53.511 1.00 16.11 180 TYR C CA 1
ATOM 5867 C C . TYR C 1 180 ? 35.210 -25.702 52.202 1.00 15.82 180 TYR C C 1
ATOM 5868 O O . TYR C 1 180 ? 36.243 -26.340 51.983 1.00 15.78 180 TYR C O 1
ATOM 5877 N N . LYS C 1 181 ? 34.677 -24.847 51.333 1.00 15.71 181 LYS C N 1
ATOM 5878 C CA . LYS C 1 181 ? 35.236 -24.645 49.998 1.00 15.75 181 LYS C CA 1
ATOM 5879 C C . LYS C 1 181 ? 36.290 -23.538 49.929 1.00 15.63 181 LYS C C 1
ATOM 5880 O O . LYS C 1 181 ? 36.949 -23.377 48.900 1.00 15.58 181 LYS C O 1
ATOM 5886 N N . SER C 1 182 ? 36.429 -22.771 51.014 1.00 15.47 182 SER C N 1
ATOM 5887 C CA . SER C 1 182 ? 37.532 -21.816 51.179 1.00 15.33 182 SER C CA 1
ATOM 5888 C C . SER C 1 182 ? 37.837 -21.449 52.622 1.00 15.35 182 SER C C 1
ATOM 5889 O O . SER C 1 182 ? 36.966 -21.471 53.491 1.00 15.38 182 SER C O 1
ATOM 5892 N N . CYS C 1 183 ? 39.098 -21.089 52.840 1.00 15.53 183 CYS C N 1
ATOM 5893 C CA . CYS C 1 183 ? 39.618 -20.757 54.143 1.00 15.47 183 CYS C CA 1
ATOM 5894 C C . CYS C 1 183 ? 40.630 -19.630 54.010 1.00 15.34 183 CYS C C 1
ATOM 5895 O O . CYS C 1 183 ? 41.583 -19.712 53.220 1.00 14.95 183 CYS C O 1
ATOM 5898 N N . SER C 1 184 ? 40.374 -18.563 54.762 1.00 14.78 184 SER C N 1
ATOM 5899 C CA . SER C 1 184 ? 41.339 -17.510 54.984 1.00 14.59 184 SER C CA 1
ATOM 5900 C C . SER C 1 184 ? 41.360 -17.226 56.477 1.00 14.56 184 SER C C 1
ATOM 5901 O O . SER C 1 184 ? 40.493 -17.700 57.214 1.00 14.25 184 SER C O 1
ATOM 5904 N N . ALA C 1 185 ? 42.364 -16.472 56.919 1.00 14.54 185 ALA C N 1
ATOM 5905 C CA . ALA C 1 185 ? 42.456 -16.048 58.311 1.00 14.51 185 ALA C CA 1
ATOM 5906 C C . ALA C 1 185 ? 43.245 -14.752 58.442 1.00 14.57 185 ALA C C 1
ATOM 5907 O O . ALA C 1 185 ? 44.101 -14.431 57.605 1.00 14.50 185 ALA C O 1
ATOM 5909 N N . PHE C 1 186 ? 42.949 -14.011 59.502 1.00 14.43 186 PHE C N 1
ATOM 5910 C CA . PHE C 1 186 ? 43.709 -12.824 59.842 1.00 14.57 186 PHE C CA 1
ATOM 5911 C C . PHE C 1 186 ? 44.443 -13.100 61.155 1.00 14.75 186 PHE C C 1
ATOM 5912 O O . PHE C 1 186 ? 43.837 -13.582 62.113 1.00 14.50 186 PHE C O 1
ATOM 5920 N N . ALA C 1 187 ? 45.747 -12.809 61.173 1.00 15.22 187 ALA C N 1
ATOM 5921 C CA . ALA C 1 187 ? 46.634 -13.059 62.324 1.00 15.77 187 ALA C CA 1
ATOM 5922 C C . ALA C 1 187 ? 46.326 -14.345 63.113 1.00 16.15 187 ALA C C 1
ATOM 5923 O O . ALA C 1 187 ? 46.132 -14.288 64.326 1.00 16.24 187 ALA C O 1
ATOM 5925 N N . PRO C 1 188 ? 46.306 -15.512 62.436 1.00 16.54 188 PRO C N 1
ATOM 5926 C CA . PRO C 1 188 ? 45.817 -16.733 63.091 1.00 17.10 188 PRO C CA 1
ATOM 5927 C C . PRO C 1 188 ? 46.771 -17.293 64.152 1.00 17.74 188 PRO C C 1
ATOM 5928 O O . PRO C 1 188 ? 47.993 -17.155 64.021 1.00 17.71 188 PRO C O 1
ATOM 5932 N N . ILE C 1 189 ? 46.208 -17.893 65.202 1.00 18.57 189 ILE C N 1
ATOM 5933 C CA . ILE C 1 189 ? 46.976 -18.755 66.103 1.00 19.56 189 ILE C CA 1
ATOM 5934 C C . ILE C 1 189 ? 47.118 -20.089 65.369 1.00 20.53 189 ILE C C 1
ATOM 5935 O O . ILE C 1 189 ? 46.129 -20.771 65.105 1.00 20.78 189 ILE C O 1
ATOM 5940 N N . VAL C 1 190 ? 48.355 -20.442 65.037 1.00 21.63 190 VAL C N 1
ATOM 5941 C CA . VAL C 1 190 ? 48.650 -21.531 64.102 1.00 22.02 190 VAL C CA 1
ATOM 5942 C C . VAL C 1 190 ? 48.987 -22.867 64.788 1.00 22.72 190 VAL C C 1
ATOM 5943 O O . VAL C 1 190 ? 48.459 -23.928 64.423 1.00 23.08 190 VAL C O 1
ATOM 5947 N N . ASN C 1 191 ? 49.866 -22.803 65.783 1.00 23.11 191 ASN C N 1
ATOM 5948 C CA . ASN C 1 191 ? 50.291 -23.966 66.545 1.00 22.63 191 ASN C CA 1
ATOM 5949 C C . ASN C 1 191 ? 49.917 -23.738 67.999 1.00 22.79 191 ASN C C 1
ATOM 5950 O O . ASN C 1 191 ? 50.768 -23.360 68.800 1.00 23.20 191 ASN C O 1
ATOM 5955 N N . PRO C 1 192 ? 48.638 -23.960 68.349 1.00 22.88 192 PRO C N 1
ATOM 5956 C CA . PRO C 1 192 ? 48.198 -23.626 69.701 1.00 23.25 192 PRO C CA 1
ATOM 5957 C C . PRO C 1 192 ? 48.937 -24.401 70.796 1.00 23.55 192 PRO C C 1
ATOM 5958 O O . PRO C 1 192 ? 49.057 -23.915 71.918 1.00 22.97 192 PRO C O 1
ATOM 5962 N N . SER C 1 193 ? 49.443 -25.585 70.462 1.00 24.09 193 SER C N 1
ATOM 5963 C CA . SER C 1 193 ? 50.118 -26.441 71.436 1.00 24.99 193 SER C CA 1
ATOM 5964 C C . SER C 1 193 ? 51.410 -25.846 71.986 1.00 25.57 193 SER C C 1
ATOM 5965 O O . SER C 1 193 ? 51.890 -26.293 73.023 1.00 27.02 193 SER C O 1
ATOM 5968 N N . ASN C 1 194 ? 51.962 -24.847 71.296 1.00 25.66 194 ASN C N 1
ATOM 5969 C CA . ASN C 1 194 ? 53.215 -24.194 71.703 1.00 25.73 194 ASN C CA 1
ATOM 5970 C C . ASN C 1 194 ? 53.078 -22.718 72.097 1.00 25.24 194 ASN C C 1
ATOM 5971 O O . ASN C 1 194 ? 54.077 -22.027 72.286 1.00 25.25 194 ASN C O 1
ATOM 5976 N N . VAL C 1 195 ? 51.846 -22.233 72.204 1.00 24.77 195 VAL C N 1
ATOM 5977 C CA . VAL C 1 195 ? 51.610 -20.834 72.547 1.00 23.79 195 VAL C CA 1
ATOM 5978 C C . VAL C 1 195 ? 50.765 -20.724 73.817 1.00 23.65 195 VAL C C 1
ATOM 5979 O O . VAL C 1 195 ? 49.854 -21.525 74.024 1.00 23.19 195 VAL C O 1
ATOM 5983 N N . PRO C 1 196 ? 51.077 -19.738 74.681 1.00 23.87 196 PRO C N 1
ATOM 5984 C CA . PRO C 1 196 ? 50.435 -19.617 75.997 1.00 23.59 196 PRO C CA 1
ATOM 5985 C C . PRO C 1 196 ? 48.902 -19.686 75.975 1.00 23.83 196 PRO C C 1
ATOM 5986 O O . PRO C 1 196 ? 48.312 -20.409 76.790 1.00 23.59 196 PRO C O 1
ATOM 5990 N N . TRP C 1 197 ? 48.273 -18.957 75.048 1.00 23.86 197 TRP C N 1
ATOM 5991 C CA . TRP C 1 197 ? 46.809 -18.928 74.940 1.00 23.98 197 TRP C CA 1
ATOM 5992 C C . TRP C 1 197 ? 46.238 -20.285 74.640 1.00 23.96 197 TRP C C 1
ATOM 5993 O O . TRP C 1 197 ? 45.201 -20.665 75.191 1.00 24.92 197 TRP C O 1
ATOM 6004 N N . GLY C 1 198 ? 46.910 -21.028 73.768 1.00 23.22 198 GLY C N 1
ATOM 6005 C CA . GLY C 1 198 ? 46.450 -22.353 73.366 1.00 23.30 198 GLY C CA 1
ATOM 6006 C C . GLY C 1 198 ? 46.661 -23.402 74.442 1.00 23.16 198 GLY C C 1
ATOM 6007 O O . GLY C 1 198 ? 45.727 -24.113 74.810 1.00 22.27 198 GLY C O 1
ATOM 6008 N N . GLN C 1 199 ? 47.897 -23.494 74.938 1.00 23.60 199 GLN C N 1
ATOM 6009 C CA . GLN C 1 199 ? 48.253 -24.428 76.009 1.00 23.65 199 GLN C CA 1
ATOM 6010 C C . GLN C 1 199 ? 47.305 -24.300 77.188 1.00 23.85 199 GLN C C 1
ATOM 6011 O O . GLN C 1 199 ? 46.785 -25.307 77.668 1.00 24.25 199 GLN C O 1
ATOM 6017 N N . LYS C 1 200 ? 47.068 -23.063 77.635 1.00 23.47 200 LYS C N 1
ATOM 6018 C CA . LYS C 1 200 ? 46.101 -22.806 78.704 1.00 23.13 200 LYS C CA 1
ATOM 6019 C C . LYS C 1 200 ? 44.698 -23.295 78.333 1.00 22.74 200 LYS C C 1
ATOM 6020 O O . LYS C 1 200 ? 44.021 -23.919 79.148 1.00 22.77 200 LYS C O 1
ATOM 6026 N N . ALA C 1 201 ? 44.275 -23.022 77.100 1.00 22.88 201 ALA C N 1
ATOM 6027 C CA . ALA C 1 201 ? 42.953 -23.442 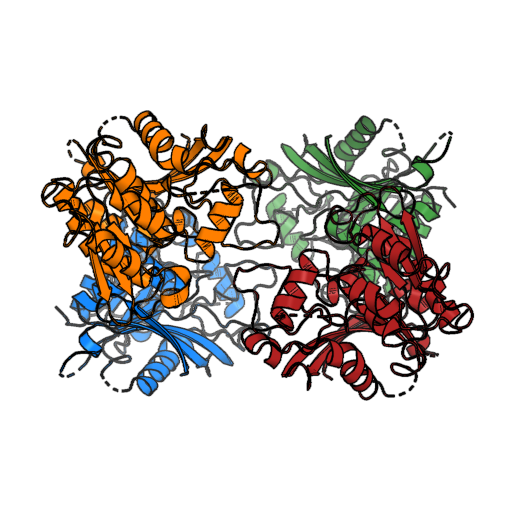76.634 1.00 22.45 201 ALA C CA 1
ATOM 6028 C C . ALA C 1 201 ? 42.816 -24.964 76.539 1.00 22.42 201 ALA C C 1
ATOM 6029 O O . ALA C 1 201 ? 41.822 -25.519 76.994 1.00 23.02 201 ALA C O 1
ATOM 6031 N N . PHE C 1 202 ? 43.808 -25.637 75.961 1.00 22.36 202 PHE C N 1
ATOM 6032 C CA . PHE C 1 202 ? 43.790 -27.100 75.904 1.00 22.65 202 PHE C CA 1
ATOM 6033 C C . PHE C 1 202 ? 43.777 -27.694 77.318 1.00 22.73 202 PHE C C 1
ATOM 6034 O O . PHE C 1 202 ? 43.061 -28.656 77.589 1.00 22.91 202 PHE C O 1
ATOM 6042 N N . LYS C 1 203 ? 44.551 -27.126 78.215 1.00 22.73 203 LYS C N 1
ATOM 6043 C CA . LYS C 1 203 ? 44.577 -27.615 79.540 1.00 22.72 203 LYS C CA 1
ATOM 6044 C C . LYS C 1 203 ? 43.221 -27.540 80.173 1.00 22.82 203 LYS C C 1
ATOM 6045 O O . LYS C 1 203 ? 42.696 -28.519 80.494 1.00 23.18 203 LYS C O 1
ATOM 6051 N N . GLY C 1 204 ? 42.662 -26.354 80.309 1.00 22.51 204 GLY C N 1
ATOM 6052 C CA . GLY C 1 204 ? 41.378 -26.186 80.982 1.00 22.05 204 GLY C CA 1
ATOM 6053 C C . GLY C 1 204 ? 40.268 -26.986 80.332 1.00 22.25 204 GLY C C 1
ATOM 6054 O O . GLY C 1 204 ? 39.524 -27.687 81.014 1.00 22.55 204 GLY C O 1
ATOM 6055 N N . TYR C 1 205 ? 40.176 -26.901 79.006 1.00 22.71 205 TYR C N 1
ATOM 6056 C CA . TYR C 1 205 ? 39.078 -27.520 78.246 1.00 22.88 205 TYR C CA 1
ATOM 6057 C C . TYR C 1 205 ? 39.227 -29.021 77.974 1.00 23.83 205 TYR C C 1
ATOM 6058 O O . TYR C 1 205 ? 38.215 -29.722 77.853 1.00 23.13 205 TYR C O 1
ATOM 6067 N N . LEU C 1 206 ? 40.475 -29.493 77.872 1.00 24.61 206 LEU C N 1
ATOM 6068 C CA . LEU C 1 206 ? 40.758 -30.883 77.470 1.00 25.71 206 LEU C CA 1
ATOM 6069 C C . LEU C 1 206 ? 41.601 -31.685 78.472 1.00 26.34 206 LEU C C 1
ATOM 6070 O O . LEU C 1 206 ? 41.247 -32.814 78.807 1.00 26.28 206 LEU C O 1
ATOM 6075 N N . GLY C 1 207 ? 42.709 -31.106 78.935 1.00 26.90 207 GLY C N 1
ATOM 6076 C CA . GLY C 1 207 ? 43.549 -31.739 79.956 1.00 27.21 207 GLY C CA 1
ATOM 6077 C C . GLY C 1 207 ? 44.923 -32.151 79.462 1.00 28.28 207 GLY C C 1
ATOM 6078 O O . GLY C 1 207 ? 45.597 -31.393 78.759 1.00 28.29 207 GLY C O 1
ATOM 6079 N N . TRP C 1 213 ? 44.636 -32.613 72.239 1.00 22.87 213 TRP C N 1
ATOM 6080 C CA . TRP C 1 213 ? 45.197 -31.386 71.682 1.00 23.35 213 TRP C CA 1
ATOM 6081 C C . TRP C 1 213 ? 45.545 -31.632 70.259 1.00 24.11 213 TRP C C 1
ATOM 6082 O O . TRP C 1 213 ? 45.196 -30.854 69.376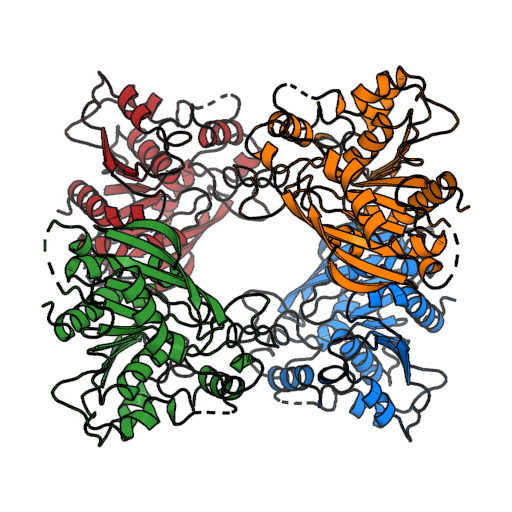 1.00 23.72 213 TRP C O 1
ATOM 6093 N N . GLU C 1 214 ? 46.300 -32.714 70.069 1.00 25.05 214 GLU C N 1
ATOM 6094 C CA . GLU C 1 214 ? 46.676 -33.290 68.779 1.00 25.19 214 GLU C CA 1
ATOM 6095 C C . GLU C 1 214 ? 45.613 -33.113 67.685 1.00 24.84 214 GLU C C 1
ATOM 6096 O O . GLU C 1 214 ? 45.929 -32.746 66.541 1.00 25.89 214 GLU C O 1
ATOM 6102 N N . ALA C 1 215 ? 44.359 -33.354 68.056 1.00 23.93 215 ALA C N 1
ATOM 6103 C CA . ALA C 1 215 ? 43.237 -33.333 67.118 1.00 23.41 215 ALA C CA 1
ATOM 6104 C C . ALA C 1 215 ? 42.776 -31.922 66.741 1.00 23.29 215 ALA C C 1
ATOM 6105 O O . ALA C 1 215 ? 42.089 -31.740 65.736 1.00 23.15 215 ALA C O 1
ATOM 6107 N N . TYR C 1 216 ? 43.154 -30.928 67.539 1.00 22.89 216 TYR C N 1
ATOM 6108 C CA . TYR C 1 216 ? 42.703 -29.556 67.315 1.00 22.70 216 TYR C CA 1
ATOM 6109 C C . TYR C 1 216 ? 43.793 -28.622 66.819 1.00 22.58 216 TYR C C 1
ATOM 6110 O O . TYR C 1 216 ? 43.539 -27.437 66.615 1.00 22.71 216 TYR C O 1
ATOM 6119 N N . ASP C 1 217 ? 44.995 -29.157 66.627 1.00 22.37 217 ASP C N 1
ATOM 6120 C CA . ASP C 1 217 ? 46.152 -28.359 66.262 1.00 22.49 217 ASP C CA 1
ATOM 6121 C C . ASP C 1 217 ? 46.436 -28.482 64.766 1.00 22.78 217 ASP C C 1
ATOM 6122 O O . ASP C 1 217 ? 46.835 -29.547 64.305 1.00 22.55 217 ASP C O 1
ATOM 6127 N N . PRO C 1 218 ? 46.255 -27.377 64.015 1.00 22.99 218 PRO C N 1
ATOM 6128 C CA . PRO C 1 218 ? 46.447 -27.340 62.561 1.00 23.26 218 PRO C CA 1
ATOM 6129 C C . PRO C 1 218 ? 47.827 -27.814 62.102 1.00 23.35 218 PRO C C 1
ATOM 6130 O O . PRO C 1 218 ? 47.942 -28.388 61.025 1.00 23.49 218 PRO C O 1
ATOM 6134 N N . CYS C 1 219 ? 48.854 -27.576 62.912 1.00 23.53 219 CYS C N 1
ATOM 6135 C CA . CYS C 1 219 ? 50.221 -27.923 62.541 1.00 24.01 219 CYS C CA 1
ATOM 6136 C C . CYS C 1 219 ? 50.494 -29.426 62.630 1.00 24.19 219 CYS C C 1
ATOM 6137 O O . CYS C 1 219 ? 51.248 -29.974 61.825 1.00 24.11 219 CYS C O 1
ATOM 6140 N N . LEU C 1 220 ? 49.882 -30.092 63.603 1.00 24.15 220 LEU C N 1
ATOM 6141 C CA . LEU C 1 220 ? 49.921 -31.551 63.650 1.00 24.44 220 LEU C CA 1
ATOM 6142 C C . LEU C 1 220 ? 48.885 -32.137 62.686 1.00 24.90 220 LEU C C 1
ATOM 6143 O O . LEU C 1 220 ? 49.062 -33.233 62.151 1.00 25.63 220 LEU C O 1
ATOM 6148 N N . LEU C 1 221 ? 47.802 -31.404 62.463 1.00 25.22 221 LEU C N 1
ATOM 6149 C CA . LEU C 1 221 ? 46.752 -31.869 61.561 1.00 25.49 221 LEU C CA 1
ATOM 6150 C C . LEU C 1 221 ? 47.196 -31.894 60.097 1.00 25.54 221 LEU C C 1
ATOM 6151 O O . LEU C 1 221 ? 47.000 -32.895 59.415 1.00 26.23 221 LEU C O 1
ATOM 6156 N N . ILE C 1 222 ? 47.818 -30.849 59.629 1.00 25.64 222 ILE C N 1
ATOM 6157 C CA . ILE C 1 222 ? 48.162 -30.708 58.250 1.00 25.99 222 ILE C CA 1
ATOM 6158 C C . ILE C 1 222 ? 49.215 -31.672 57.743 1.00 26.83 222 ILE C C 1
ATOM 6159 O O . ILE C 1 222 ? 49.395 -31.833 56.591 1.00 27.46 222 ILE C O 1
ATOM 6164 N N . LYS C 1 223 ? 49.912 -32.305 58.636 1.00 27.79 223 LYS C N 1
ATOM 6165 C CA . LYS C 1 223 ? 50.857 -33.334 58.251 1.00 28.41 223 LYS C CA 1
ATOM 6166 C C . LYS C 1 223 ? 50.110 -34.600 57.769 1.00 29.21 223 LYS C C 1
ATOM 6167 O O . LYS C 1 223 ? 50.666 -35.461 57.195 1.00 29.80 223 LYS C O 1
ATOM 6173 N N . ASN C 1 224 ? 48.816 -34.650 57.963 1.00 29.90 224 ASN C N 1
ATOM 6174 C CA . ASN C 1 224 ? 48.083 -35.860 57.850 1.00 30.29 224 ASN C CA 1
ATOM 6175 C C . ASN C 1 224 ? 47.036 -35.813 56.766 1.00 29.11 224 ASN C C 1
ATOM 6176 O O . ASN C 1 224 ? 46.249 -36.684 56.611 1.00 28.01 224 ASN C O 1
ATOM 6181 N N . ILE C 1 225 ? 47.065 -34.731 56.022 1.00 29.20 225 ILE C N 1
ATOM 6182 C CA . ILE C 1 225 ? 46.010 -34.418 55.090 1.00 28.99 225 ILE C CA 1
ATOM 6183 C C . ILE C 1 225 ? 46.523 -34.330 53.634 1.00 28.88 225 ILE C C 1
ATOM 6184 O O . ILE C 1 225 ? 47.410 -33.601 53.371 1.00 29.28 225 ILE C O 1
ATOM 6189 N N . ARG C 1 226 ? 45.972 -35.155 52.746 1.00 28.84 226 ARG C N 1
ATOM 6190 C CA . ARG C 1 226 ? 46.335 -35.131 51.326 1.00 29.15 226 ARG C CA 1
ATOM 6191 C C . ARG C 1 226 ? 45.805 -33.864 50.665 1.00 28.27 226 ARG C C 1
ATOM 6192 O O . ARG C 1 226 ? 44.594 -33.648 50.629 1.00 27.50 226 ARG C O 1
ATOM 6200 N N . HIS C 1 227 ? 46.706 -33.035 50.138 1.00 27.79 227 HIS C N 1
ATOM 6201 C CA . HIS C 1 227 ? 46.294 -31.793 49.475 1.00 27.77 227 HIS C CA 1
ATOM 6202 C C . HIS C 1 227 ? 45.773 -32.028 48.082 1.00 27.81 227 HIS C C 1
ATOM 6203 O O . HIS C 1 227 ? 46.414 -32.706 47.278 1.00 28.24 227 HIS C O 1
ATOM 6210 N N . VAL C 1 228 ? 44.611 -31.441 47.792 1.00 27.57 228 VAL C N 1
ATOM 6211 C CA . VAL C 1 228 ? 43.913 -31.607 46.515 1.00 26.93 228 VAL C CA 1
ATOM 6212 C C . VAL C 1 228 ? 43.950 -30.323 45.673 1.00 26.46 228 VAL C C 1
ATOM 6213 O O . VAL C 1 228 ? 43.760 -29.218 46.197 1.00 26.10 228 VAL C O 1
ATOM 6217 N N . GLY C 1 229 ? 44.198 -30.492 44.373 1.00 26.20 229 GLY C N 1
ATOM 6218 C CA . GLY C 1 229 ? 43.996 -29.440 43.375 1.00 25.95 229 GLY C CA 1
ATOM 6219 C C . GLY C 1 229 ? 44.861 -28.220 43.554 1.00 25.51 229 GLY C C 1
ATOM 6220 O O . GLY C 1 229 ? 46.064 -28.336 43.692 1.00 25.04 229 GLY C O 1
ATOM 6221 N N . ASP C 1 230 ? 44.237 -27.045 43.553 1.00 26.06 230 ASP C N 1
ATOM 6222 C CA . ASP C 1 230 ? 44.954 -25.785 43.742 1.00 26.19 230 ASP C CA 1
ATOM 6223 C C . ASP C 1 230 ? 44.556 -25.073 45.054 1.00 25.30 230 ASP C C 1
ATOM 6224 O O . ASP C 1 230 ? 44.863 -23.889 45.245 1.00 24.63 230 ASP C O 1
ATOM 6229 N N . ASP C 1 231 ? 43.894 -25.803 45.958 1.00 24.45 231 ASP C N 1
ATOM 6230 C CA . ASP C 1 231 ? 43.408 -25.231 47.230 1.00 24.14 231 ASP C CA 1
ATOM 6231 C C . ASP C 1 231 ? 44.509 -24.528 48.007 1.00 23.84 231 ASP C C 1
ATOM 6232 O O . ASP C 1 231 ? 45.602 -25.070 48.197 1.00 23.70 231 ASP C O 1
ATOM 6237 N N . ARG C 1 232 ? 44.197 -23.317 48.455 1.00 23.80 232 ARG C N 1
ATOM 6238 C CA . ARG C 1 232 ? 45.154 -22.466 49.138 1.00 23.28 232 ARG C CA 1
ATOM 6239 C C . ARG C 1 232 ? 44.552 -21.959 50.435 1.00 22.36 232 ARG C C 1
ATOM 6240 O O . ARG C 1 232 ? 43.357 -21.653 50.500 1.00 22.24 232 ARG C O 1
ATOM 6248 N N . ILE C 1 233 ? 45.378 -21.874 51.473 1.00 21.25 233 ILE C N 1
ATOM 6249 C CA . ILE C 1 233 ? 44.977 -21.216 52.706 1.00 19.98 233 ILE C CA 1
ATOM 6250 C C . ILE C 1 233 ? 45.636 -19.840 52.734 1.00 19.37 233 ILE C C 1
ATOM 6251 O O . ILE C 1 233 ? 46.853 -19.736 52.834 1.00 19.61 233 ILE C O 1
ATOM 6256 N N . LEU C 1 234 ? 44.822 -18.794 52.616 1.00 18.34 234 LEU C N 1
ATOM 6257 C CA . LEU C 1 234 ? 45.310 -17.418 52.606 1.00 17.74 234 LEU C CA 1
ATOM 6258 C C . LEU C 1 234 ? 45.367 -16.804 54.010 1.00 17.23 234 LEU C C 1
ATOM 6259 O O . LEU C 1 234 ? 44.373 -16.796 54.742 1.00 17.38 234 LEU C O 1
ATOM 6264 N N . ILE C 1 235 ? 46.534 -16.284 54.376 1.00 16.59 235 ILE C N 1
ATOM 6265 C CA . ILE C 1 235 ? 46.732 -15.649 55.678 1.00 15.89 235 ILE C CA 1
ATOM 6266 C C . ILE C 1 235 ? 47.294 -14.234 55.530 1.00 15.65 235 ILE C C 1
ATOM 6267 O O . ILE C 1 235 ? 48.221 -13.997 54.747 1.00 15.64 235 ILE C O 1
ATOM 6272 N N . HIS C 1 236 ? 46.708 -13.290 56.268 1.00 15.23 236 HIS C N 1
ATOM 6273 C CA . HIS C 1 236 ? 47.335 -11.992 56.503 1.00 14.68 236 HIS C CA 1
ATOM 6274 C C . HIS C 1 236 ? 47.710 -11.849 57.943 1.00 14.84 236 HIS C C 1
ATOM 6275 O O . HIS C 1 236 ? 47.007 -12.356 58.828 1.00 14.48 236 HIS C O 1
ATOM 6282 N N . VAL C 1 237 ? 48.829 -11.157 58.175 1.00 14.92 237 VAL C N 1
ATOM 6283 C CA . VAL C 1 237 ? 49.306 -10.798 59.512 1.00 15.10 237 VAL C CA 1
ATOM 6284 C C . VAL C 1 237 ? 50.158 -9.526 59.442 1.00 15.43 237 VAL C C 1
ATOM 6285 O O . VAL C 1 237 ? 50.877 -9.291 58.461 1.00 15.78 237 VAL C O 1
ATOM 6289 N N . GLY C 1 238 ? 50.052 -8.685 60.463 1.00 15.45 238 GLY C N 1
ATOM 6290 C CA . GLY C 1 238 ? 50.789 -7.428 60.483 1.00 16.26 238 GLY C CA 1
ATOM 6291 C C . GLY C 1 238 ? 52.104 -7.583 61.216 1.00 16.58 238 GLY C C 1
ATOM 6292 O O . GLY C 1 238 ? 52.162 -8.257 62.243 1.00 16.33 238 GLY C O 1
ATOM 6293 N N . ASP C 1 239 ? 53.160 -6.959 60.697 1.00 17.09 239 ASP C N 1
ATOM 6294 C CA . ASP C 1 239 ? 54.474 -7.033 61.343 1.00 17.56 239 ASP C CA 1
ATOM 6295 C C . ASP C 1 239 ? 54.566 -6.172 62.612 1.00 17.60 239 ASP C C 1
ATOM 6296 O O . ASP C 1 239 ? 55.582 -6.188 63.311 1.00 17.23 239 ASP C O 1
ATOM 6301 N N . SER C 1 240 ? 53.503 -5.420 62.892 1.00 17.71 240 SER C N 1
ATOM 6302 C CA . SER C 1 240 ? 53.423 -4.622 64.113 1.00 18.01 240 SER C CA 1
ATOM 6303 C C . SER C 1 240 ? 52.353 -5.158 65.062 1.00 17.95 240 SER C C 1
ATOM 6304 O O . SER C 1 240 ? 51.918 -4.461 65.982 1.00 17.96 240 SER C O 1
ATOM 6307 N N . ASP C 1 241 ? 51.949 -6.406 64.825 1.00 17.96 241 ASP C N 1
ATOM 6308 C CA . ASP C 1 241 ? 51.029 -7.124 65.690 1.00 18.00 241 ASP C CA 1
ATOM 6309 C C . ASP C 1 241 ? 51.762 -7.466 66.992 1.00 18.19 241 ASP C C 1
ATOM 6310 O O . ASP C 1 241 ? 52.743 -8.221 66.979 1.00 18.31 241 ASP C O 1
ATOM 6315 N N . PRO C 1 242 ? 51.282 -6.926 68.126 1.00 18.22 242 PRO C N 1
ATOM 6316 C CA . PRO C 1 242 ? 52.009 -7.055 69.390 1.00 18.35 242 PRO C CA 1
ATOM 6317 C C . PRO C 1 242 ? 51.967 -8.479 69.939 1.00 18.57 242 PRO C C 1
ATOM 6318 O O . PRO C 1 242 ? 52.585 -8.763 70.960 1.00 18.06 242 PRO C O 1
ATOM 6322 N N . PHE C 1 243 ? 51.229 -9.355 69.264 1.00 19.54 243 PHE C N 1
ATOM 6323 C CA . PHE C 1 243 ? 51.101 -10.745 69.676 1.00 20.55 243 PHE C CA 1
ATOM 6324 C C . PHE C 1 243 ? 51.898 -11.710 68.780 1.00 21.73 243 PHE C C 1
ATOM 6325 O O . PHE C 1 243 ? 52.060 -12.887 69.117 1.00 22.72 243 PHE C O 1
ATOM 6333 N N . LEU C 1 244 ? 52.399 -11.207 67.651 1.00 22.60 244 LEU C N 1
ATOM 6334 C CA . LEU C 1 244 ? 53.305 -11.971 66.796 1.00 23.94 244 LEU C CA 1
ATOM 6335 C C . LEU C 1 244 ? 54.561 -12.255 67.590 1.00 25.11 244 LEU C C 1
ATOM 6336 O O . LEU C 1 244 ? 54.962 -11.439 68.415 1.00 25.64 244 LEU C O 1
ATOM 6341 N N . GLU C 1 245 ? 55.163 -13.415 67.349 1.00 27.01 245 GLU C N 1
ATOM 6342 C CA . GLU C 1 245 ? 56.403 -13.833 68.016 1.00 28.49 245 GLU C CA 1
ATOM 6343 C C . GLU C 1 245 ? 56.137 -14.636 69.289 1.00 28.75 245 GLU C C 1
ATOM 6344 O O . GLU C 1 245 ? 56.836 -15.611 69.549 1.00 29.36 245 GLU C O 1
ATOM 6350 N N . GLU C 1 246 ? 55.132 -14.238 70.073 1.00 29.30 246 GLU C N 1
ATOM 6351 C CA . GLU C 1 246 ? 54.752 -14.995 71.273 1.00 29.24 246 GLU C CA 1
ATOM 6352 C C . GLU C 1 246 ? 53.502 -15.859 71.088 1.00 29.53 246 GLU C C 1
ATOM 6353 O O . GLU C 1 246 ? 53.530 -17.061 71.370 1.00 29.17 246 GLU C O 1
ATOM 6359 N N . HIS C 1 247 ? 52.411 -15.245 70.626 1.00 30.42 247 HIS C N 1
ATOM 6360 C CA . HIS C 1 247 ? 51.094 -15.904 70.593 1.00 30.47 247 HIS C CA 1
ATOM 6361 C C . HIS C 1 247 ? 50.684 -16.335 69.221 1.00 30.98 247 HIS C C 1
ATOM 6362 O O . HIS C 1 247 ? 49.940 -17.309 69.057 1.00 31.27 247 HIS C O 1
ATOM 6369 N N . LEU C 1 248 ? 51.151 -15.595 68.223 1.00 30.90 248 LEU C N 1
ATOM 6370 C CA . LEU C 1 248 ? 50.908 -15.934 66.841 1.00 31.41 248 LEU C CA 1
ATOM 6371 C C . LEU C 1 248 ? 52.257 -16.209 66.230 1.00 33.66 248 LEU C C 1
ATOM 6372 O O . LEU C 1 248 ? 53.092 -15.300 66.089 1.00 35.14 248 LEU C O 1
ATOM 6377 N N . LYS C 1 249 ? 52.480 -17.473 65.897 1.00 33.09 249 LYS C N 1
ATOM 6378 C CA . LYS C 1 249 ? 53.640 -17.862 65.128 1.00 33.85 249 LYS C CA 1
ATOM 6379 C C . LYS C 1 249 ? 53.129 -18.436 63.814 1.00 34.20 249 LYS C C 1
ATOM 6380 O O . LYS C 1 249 ? 53.012 -19.659 63.686 1.00 34.83 249 LYS C O 1
ATOM 6386 N N . PRO C 1 250 ? 52.790 -17.562 62.842 1.00 34.09 250 PRO C N 1
ATOM 6387 C CA . PRO C 1 250 ? 52.363 -18.048 61.524 1.00 34.33 250 PRO C CA 1
ATOM 6388 C C . PRO C 1 250 ? 53.461 -18.845 60.807 1.00 33.75 250 PRO C C 1
ATOM 6389 O O . PRO C 1 250 ? 53.154 -19.762 60.042 1.00 33.32 250 PRO C O 1
ATOM 6393 N N . GLU C 1 251 ? 54.720 -18.495 61.077 1.00 34.34 251 GLU C N 1
ATOM 6394 C CA . GLU C 1 251 ? 55.896 -19.184 60.533 1.00 34.43 251 GLU C CA 1
ATOM 6395 C C . GLU C 1 251 ? 55.922 -20.679 60.882 1.00 33.78 251 GLU C C 1
ATOM 6396 O O . GLU C 1 251 ? 56.473 -21.496 60.138 1.00 33.96 251 GLU C O 1
ATOM 6402 N N . LEU C 1 252 ? 55.322 -21.036 62.017 1.00 32.83 252 LEU C N 1
ATOM 6403 C CA . LEU C 1 252 ? 55.265 -22.435 62.439 1.00 31.52 252 LEU C CA 1
ATOM 6404 C C . LEU C 1 252 ? 54.379 -23.296 61.537 1.00 31.19 252 LEU C C 1
ATOM 6405 O O . LEU C 1 252 ? 54.504 -24.515 61.536 1.00 32.06 252 LEU C O 1
ATOM 6410 N N . LEU C 1 253 ? 53.496 -22.669 60.769 1.00 30.47 253 LEU C N 1
ATOM 6411 C CA . LEU C 1 253 ? 52.675 -23.403 59.808 1.00 29.96 253 LEU C CA 1
ATOM 6412 C C . LEU C 1 253 ? 53.475 -23.736 58.545 1.00 30.30 253 LEU C C 1
ATOM 6413 O O . LEU C 1 253 ? 53.368 -24.840 58.005 1.00 30.00 253 LEU C O 1
ATOM 6418 N N . LEU C 1 254 ? 54.285 -22.785 58.090 1.00 30.39 254 LEU C N 1
ATOM 6419 C CA . LEU C 1 254 ? 55.090 -22.979 56.882 1.00 31.03 254 LEU C CA 1
ATOM 6420 C C . LEU C 1 254 ? 56.125 -24.105 57.007 1.00 31.76 254 LEU C C 1
ATOM 6421 O O . LEU C 1 254 ? 56.337 -24.861 56.057 1.00 31.43 254 LEU C O 1
ATOM 6426 N N . GLU C 1 255 ? 56.754 -24.219 58.177 1.00 32.56 255 GLU C N 1
ATOM 6427 C CA . GLU C 1 255 ? 57.676 -25.321 58.443 1.00 33.06 255 GLU C CA 1
ATOM 6428 C C . GLU C 1 255 ? 56.908 -26.645 58.562 1.00 32.71 255 GLU C C 1
ATOM 6429 O O . GLU C 1 255 ? 57.390 -27.691 58.125 1.00 33.82 255 GLU C O 1
ATOM 6435 N N . ALA C 1 256 ? 55.703 -26.587 59.120 1.00 31.71 256 ALA C N 1
ATOM 6436 C CA . ALA C 1 256 ? 54.829 -27.763 59.217 1.00 31.21 256 ALA C CA 1
ATOM 6437 C C . ALA C 1 256 ? 54.400 -28.334 57.860 1.00 30.82 256 ALA C C 1
ATOM 6438 O O . ALA C 1 256 ? 54.031 -29.504 57.767 1.00 30.62 256 ALA C O 1
ATOM 6440 N N . VAL C 1 257 ? 54.434 -27.503 56.821 1.00 30.62 257 VAL C N 1
ATOM 6441 C CA . VAL C 1 257 ? 54.035 -27.933 55.479 1.00 31.24 257 VAL C CA 1
ATOM 6442 C C . VAL C 1 257 ? 55.225 -28.118 54.542 1.00 31.95 257 VAL C C 1
ATOM 6443 O O . VAL C 1 257 ? 55.068 -28.579 53.411 1.00 31.94 257 VAL C O 1
ATOM 6447 N N . LYS C 1 258 ? 56.409 -27.733 55.013 1.00 33.43 258 LYS C N 1
ATOM 6448 C CA . LYS C 1 258 ? 57.644 -28.025 54.296 1.00 34.39 258 LYS C CA 1
ATOM 6449 C C . LYS C 1 258 ? 57.729 -29.541 54.157 1.00 34.24 258 LYS C C 1
ATOM 6450 O O . LYS C 1 258 ? 57.542 -30.272 55.137 1.00 34.09 258 LYS C O 1
ATOM 6456 N N . ALA C 1 259 ? 57.966 -30.004 52.933 1.00 33.77 259 ALA C N 1
ATOM 6457 C CA . ALA C 1 259 ? 58.025 -31.438 52.606 1.00 33.25 259 ALA C CA 1
ATOM 6458 C C . ALA C 1 259 ? 56.678 -32.172 52.726 1.00 33.00 259 ALA C C 1
ATOM 6459 O O . ALA C 1 259 ? 56.647 -33.390 52.909 1.00 32.57 259 ALA C O 1
ATOM 6461 N N . THR C 1 260 ? 55.572 -31.432 52.626 1.00 32.29 260 THR C N 1
ATOM 6462 C CA . THR C 1 260 ? 54.239 -32.037 52.549 1.00 31.08 260 THR C CA 1
ATOM 6463 C C . THR C 1 260 ? 53.637 -31.689 51.190 1.00 30.49 260 THR C C 1
ATOM 6464 O O . THR C 1 260 ? 54.225 -30.922 50.426 1.00 30.16 260 THR C O 1
ATOM 6468 N N . SER C 1 261 ? 52.479 -32.268 50.878 1.00 29.64 261 SER C N 1
ATOM 6469 C CA . SER C 1 261 ? 51.740 -31.899 49.672 1.00 28.77 261 SER C CA 1
ATOM 6470 C C . SER C 1 261 ? 51.155 -30.485 49.791 1.00 28.70 261 SER C C 1
ATOM 6471 O O . SER C 1 261 ? 50.765 -29.880 48.789 1.00 28.74 261 SER C O 1
ATOM 6474 N N . TRP C 1 262 ? 51.120 -29.965 51.017 1.00 28.49 262 TRP C N 1
ATOM 6475 C CA . TRP C 1 262 ? 50.653 -28.608 51.286 1.00 28.46 262 TRP C CA 1
ATOM 6476 C C . TRP C 1 262 ? 51.746 -27.568 51.187 1.00 29.09 262 TRP C C 1
ATOM 6477 O O . TRP C 1 262 ? 51.491 -26.379 51.408 1.00 28.59 262 TRP C O 1
ATOM 6488 N N . GLN C 1 263 ? 52.972 -27.988 50.867 1.00 29.54 263 GLN C N 1
ATOM 6489 C CA . GLN C 1 263 ? 54.055 -27.034 50.628 1.00 30.22 263 GLN C CA 1
ATOM 6490 C C . GLN C 1 263 ? 53.659 -26.118 49.470 1.00 30.65 263 GLN C C 1
ATOM 6491 O O . GLN C 1 263 ? 53.175 -26.594 48.436 1.00 31.06 263 GLN C O 1
ATOM 6497 N N . ASP C 1 264 ? 53.839 -24.811 49.667 1.00 30.08 264 ASP C N 1
ATOM 6498 C CA . ASP C 1 264 ? 53.468 -23.775 48.683 1.00 29.32 264 ASP C CA 1
ATOM 6499 C C . ASP C 1 264 ? 51.954 -23.501 48.578 1.00 27.98 264 ASP C C 1
ATOM 6500 O O . ASP C 1 264 ? 51.526 -22.668 47.772 1.00 26.98 264 ASP C O 1
ATOM 6505 N N . TYR C 1 265 ? 51.161 -24.211 49.371 1.00 26.01 265 TYR C N 1
ATOM 6506 C CA . TYR C 1 265 ? 49.747 -23.984 49.441 1.00 24.60 265 TYR C CA 1
ATOM 6507 C C . TYR C 1 265 ? 49.178 -23.240 50.668 1.00 23.56 265 TYR C C 1
ATOM 6508 O O . TYR C 1 265 ? 47.997 -23.098 50.790 1.00 22.71 265 TYR C O 1
ATOM 6517 N N . VAL C 1 266 ? 50.046 -22.753 51.532 1.00 22.32 266 VAL C N 1
ATOM 6518 C CA . VAL C 1 266 ? 49.701 -21.813 52.584 1.00 21.71 266 VAL C CA 1
ATOM 6519 C C . VAL C 1 266 ? 50.304 -20.434 52.207 1.00 21.55 266 VAL C C 1
ATOM 6520 O O . VAL C 1 266 ? 51.525 -20.364 52.196 1.00 20.88 266 VAL C O 1
ATOM 6524 N N . GLU C 1 267 ? 49.513 -19.373 51.869 1.00 21.48 267 GLU C N 1
ATOM 6525 C CA . GLU C 1 267 ? 50.241 -18.113 51.707 1.00 21.58 267 GLU C CA 1
ATOM 6526 C C . GLU C 1 267 ? 50.189 -17.243 52.947 1.00 20.70 267 GLU C C 1
ATOM 6527 O O . GLU C 1 267 ? 49.137 -16.764 53.357 1.00 20.35 267 GLU C O 1
ATOM 6533 N N . ILE C 1 268 ? 51.273 -16.916 53.526 1.00 20.02 268 ILE C N 1
ATOM 6534 C CA . ILE C 1 268 ? 51.171 -15.983 54.587 1.00 19.83 268 ILE C CA 1
ATOM 6535 C C . ILE C 1 268 ? 51.707 -14.631 54.073 1.00 19.64 268 ILE C C 1
ATOM 6536 O O . ILE C 1 268 ? 52.818 -14.514 53.670 1.00 19.64 268 ILE C O 1
ATOM 6541 N N . LYS C 1 269 ? 50.864 -13.627 54.034 1.00 19.29 269 LYS C N 1
ATOM 6542 C CA . LYS C 1 269 ? 51.302 -12.292 53.667 1.00 19.09 269 LYS C CA 1
ATOM 6543 C C . LYS C 1 269 ? 51.449 -11.447 54.927 1.00 18.96 269 LYS C C 1
ATOM 6544 O O . LYS C 1 269 ? 50.465 -11.002 55.511 1.00 18.37 269 LYS C O 1
ATOM 6550 N N . LYS C 1 270 ? 52.700 -11.285 55.348 1.00 19.12 270 LYS C N 1
ATOM 6551 C CA . LYS C 1 270 ? 53.082 -10.457 56.484 1.00 19.50 270 LYS C CA 1
ATOM 6552 C C . LYS C 1 270 ? 53.246 -9.032 55.971 1.00 19.22 270 LYS C C 1
ATOM 6553 O O . LYS C 1 270 ? 54.236 -8.720 55.310 1.00 19.35 270 LYS C O 1
ATOM 6559 N N . VAL C 1 271 ? 52.274 -8.172 56.253 1.00 19.11 271 VAL C N 1
ATOM 6560 C CA . VAL C 1 271 ? 52.287 -6.818 55.678 1.00 19.40 271 VAL C CA 1
ATOM 6561 C C . VAL C 1 271 ? 52.805 -5.750 56.655 1.00 19.49 271 VAL C C 1
ATOM 6562 O O . VAL C 1 271 ? 52.486 -5.777 57.847 1.00 19.65 271 VAL C O 1
ATOM 6566 N N . HIS C 1 272 ? 53.606 -4.819 56.131 1.00 19.88 272 HIS C N 1
ATOM 6567 C CA . HIS C 1 272 ? 54.380 -3.875 56.956 1.00 20.26 272 HIS C CA 1
ATOM 6568 C C . HIS C 1 272 ? 53.574 -2.785 57.609 1.00 20.03 272 HIS C C 1
ATOM 6569 O O . HIS C 1 272 ? 52.850 -2.041 56.937 1.00 20.05 272 HIS C O 1
ATOM 6576 N N . GLY C 1 273 ? 53.708 -2.691 58.935 1.00 19.18 273 GLY C N 1
ATOM 6577 C CA . GLY C 1 273 ? 53.135 -1.599 59.723 1.00 18.33 273 GLY C CA 1
ATOM 6578 C C . GLY C 1 273 ? 51.785 -1.880 60.355 1.00 17.81 273 GLY C C 1
ATOM 6579 O O . GLY C 1 273 ? 51.269 -1.062 61.120 1.00 17.72 273 GLY C O 1
ATOM 6580 N N . PHE C 1 274 ? 51.222 -3.047 60.063 1.00 16.88 274 PHE C N 1
ATOM 6581 C CA . PHE C 1 274 ? 49.839 -3.332 60.425 1.00 16.03 274 PHE C CA 1
ATOM 6582 C C . PHE C 1 274 ? 49.620 -3.930 61.817 1.00 16.24 274 PHE C C 1
ATOM 6583 O O . PHE C 1 274 ? 50.503 -4.591 62.395 1.00 16.56 274 PHE C O 1
ATOM 6591 N N . ASP C 1 275 ? 48.408 -3.707 62.316 1.00 15.45 275 ASP C N 1
ATOM 6592 C CA . ASP C 1 275 ? 48.040 -3.971 63.690 1.00 15.26 275 ASP C CA 1
ATOM 6593 C C . ASP C 1 275 ? 47.346 -5.325 63.903 1.00 14.80 275 ASP C C 1
ATOM 6594 O O . ASP C 1 275 ? 47.179 -6.100 62.971 1.00 14.30 275 ASP C O 1
ATOM 6599 N N . HIS C 1 276 ? 46.961 -5.594 65.150 1.00 14.62 276 HIS C N 1
ATOM 6600 C CA . HIS C 1 276 ? 46.082 -6.720 65.483 1.00 14.47 276 HIS C CA 1
ATOM 6601 C C . HIS C 1 276 ? 44.637 -6.283 65.479 1.00 14.10 276 HIS C C 1
ATOM 6602 O O . HIS C 1 276 ? 43.729 -7.113 65.553 1.00 14.34 276 HIS C O 1
ATOM 6609 N N . SER C 1 277 ? 44.417 -4.973 65.373 1.00 13.33 277 SER C N 1
ATOM 6610 C CA . SER C 1 277 ? 43.084 -4.377 65.442 1.00 12.85 277 SER C CA 1
ATOM 6611 C C . SER C 1 277 ? 42.235 -4.560 64.179 1.00 12.69 277 SER C C 1
ATOM 6612 O O . SER C 1 277 ? 42.684 -5.130 63.174 1.00 12.54 277 SER C O 1
ATOM 6615 N N . TYR C 1 278 ? 41.014 -4.029 64.234 1.00 12.37 278 TYR C N 1
ATOM 6616 C CA . TYR C 1 278 ? 40.117 -4.022 63.078 1.00 12.33 278 TYR C CA 1
ATOM 6617 C C . TYR C 1 278 ? 40.463 -2.993 61.995 1.00 12.19 278 TYR C C 1
ATOM 6618 O O . TYR C 1 278 ? 39.847 -2.980 60.921 1.00 12.15 278 TYR C O 1
ATOM 6627 N N . TYR C 1 279 ? 41.460 -2.149 62.263 1.00 12.12 279 TYR C N 1
ATOM 6628 C CA . TYR C 1 279 ? 42.019 -1.286 61.224 1.00 12.02 279 TYR C CA 1
ATOM 6629 C C . TYR C 1 279 ? 42.789 -2.158 60.236 1.00 11.98 279 TYR C C 1
ATOM 6630 O O . TYR C 1 279 ? 42.806 -1.894 59.022 1.00 11.91 279 TYR C O 1
ATOM 6639 N N . PHE C 1 280 ? 43.419 -3.204 60.770 1.00 11.85 280 PHE C N 1
ATOM 6640 C CA . PHE C 1 280 ? 44.099 -4.207 59.967 1.00 11.69 280 PHE C CA 1
ATOM 6641 C C . PHE C 1 280 ? 43.071 -5.097 59.245 1.00 11.60 280 PHE C C 1
ATOM 6642 O O . PHE C 1 280 ? 43.103 -5.213 58.019 1.00 11.54 280 PHE C O 1
ATOM 6650 N N . VAL C 1 281 ? 42.146 -5.696 59.997 1.00 11.56 281 VAL C N 1
ATOM 6651 C CA . VAL C 1 281 ? 41.133 -6.590 59.405 1.00 11.42 281 VAL C CA 1
ATOM 6652 C C . VAL C 1 281 ? 40.377 -5.894 58.280 1.00 11.50 281 VAL C C 1
ATOM 6653 O O . VAL C 1 281 ? 40.231 -6.460 57.192 1.00 11.49 281 VAL C O 1
ATOM 6657 N N . SER C 1 282 ? 39.927 -4.660 58.542 1.00 11.35 282 SER C N 1
ATOM 6658 C CA . SER C 1 282 ? 39.183 -3.871 57.557 1.00 11.14 282 SER C CA 1
ATOM 6659 C C . SER C 1 282 ? 39.986 -3.590 56.294 1.00 11.06 282 SER C C 1
ATOM 6660 O O . SER C 1 282 ? 39.418 -3.521 55.212 1.00 10.99 282 SER C O 1
ATOM 6663 N N . THR C 1 283 ? 41.302 -3.442 56.430 1.00 11.20 283 THR C N 1
ATOM 6664 C CA . THR C 1 283 ? 42.157 -3.122 55.284 1.00 11.23 283 THR C CA 1
ATOM 6665 C C . THR C 1 283 ? 42.138 -4.254 54.256 1.00 11.23 283 THR C C 1
ATOM 6666 O O . THR C 1 283 ? 42.063 -4.000 53.061 1.00 11.25 283 THR C O 1
ATOM 6670 N N . PHE C 1 284 ? 42.167 -5.496 54.736 1.00 11.15 284 PHE C N 1
ATOM 6671 C CA . PHE C 1 284 ? 42.308 -6.657 53.862 1.00 10.86 284 PHE C CA 1
ATOM 6672 C C . PHE C 1 284 ? 41.044 -7.491 53.714 1.00 10.62 284 PHE C C 1
ATOM 6673 O O . PHE C 1 284 ? 41.060 -8.540 53.066 1.00 10.41 284 PHE C O 1
ATOM 6681 N N . VAL C 1 285 ? 39.952 -7.012 54.312 1.00 10.48 285 VAL C N 1
ATOM 6682 C CA . VAL C 1 285 ? 38.621 -7.578 54.077 1.00 10.33 285 VAL C CA 1
ATOM 6683 C C . VAL C 1 285 ? 38.244 -7.552 52.585 1.00 10.32 285 VAL C C 1
ATOM 6684 O O . VAL C 1 285 ? 37.785 -8.575 52.071 1.00 10.24 285 VAL C O 1
ATOM 6688 N N . PRO C 1 286 ? 38.481 -6.418 51.871 1.00 10.35 286 PRO C N 1
ATOM 6689 C CA . PRO C 1 286 ? 38.234 -6.483 50.423 1.00 10.45 286 PRO C CA 1
ATOM 6690 C C . PRO C 1 286 ? 39.037 -7.586 49.706 1.00 10.69 286 PRO C C 1
ATOM 6691 O O . PRO C 1 286 ? 38.454 -8.333 48.910 1.00 10.85 286 PRO C O 1
ATOM 6695 N N . GLU C 1 287 ? 40.335 -7.709 49.995 1.00 10.74 287 GLU C N 1
ATOM 6696 C CA . GLU C 1 287 ? 41.162 -8.762 49.374 1.00 10.91 287 GLU C CA 1
ATOM 6697 C C . GLU C 1 287 ? 40.730 -10.197 49.708 1.00 10.93 287 GLU C C 1
ATOM 6698 O O . GLU C 1 287 ? 40.692 -11.053 48.827 1.00 10.74 287 GLU C O 1
ATOM 6704 N N . HIS C 1 288 ? 40.404 -10.455 50.973 1.00 11.20 288 HIS C N 1
ATOM 6705 C CA . HIS C 1 288 ? 39.950 -11.785 51.401 1.00 11.34 288 HIS C CA 1
ATOM 6706 C C . HIS C 1 288 ? 38.626 -12.127 50.799 1.00 11.56 288 HIS C C 1
ATOM 6707 O O . HIS C 1 288 ? 38.383 -13.276 50.421 1.00 11.86 288 HIS C O 1
ATOM 6714 N N . ALA C 1 289 ? 37.744 -11.133 50.721 1.00 11.81 289 ALA C N 1
ATOM 6715 C CA . ALA C 1 289 ? 36.435 -11.328 50.114 1.00 12.08 289 ALA C CA 1
ATOM 6716 C C . ALA C 1 289 ? 36.570 -11.726 48.652 1.00 12.40 289 ALA C C 1
ATOM 6717 O O . ALA C 1 289 ? 35.800 -12.547 48.186 1.00 12.48 289 ALA C O 1
ATOM 6719 N N . GLU C 1 290 ? 37.546 -11.156 47.935 1.00 12.97 290 GLU C N 1
ATOM 6720 C CA . GLU C 1 290 ? 37.784 -11.568 46.549 1.00 13.42 290 GLU C CA 1
ATOM 6721 C C . GLU C 1 290 ? 38.165 -13.051 46.520 1.00 13.49 290 GLU C C 1
ATOM 6722 O O . GLU C 1 290 ? 37.553 -13.838 45.801 1.00 13.74 290 GLU C O 1
ATOM 6728 N N . PHE C 1 291 ? 39.149 -13.413 47.340 1.00 13.43 291 PHE C N 1
ATOM 6729 C CA . PHE C 1 291 ? 39.570 -14.803 47.544 1.00 13.48 291 PHE C CA 1
ATOM 6730 C C . PHE C 1 291 ? 38.396 -15.785 47.657 1.00 13.45 291 PHE C C 1
ATOM 6731 O O . PHE C 1 291 ? 38.325 -16.746 46.905 1.00 13.19 291 PHE C O 1
ATOM 6739 N N . HIS C 1 292 ? 37.481 -15.526 48.586 1.00 13.76 292 HIS C N 1
ATOM 6740 C CA . HIS C 1 292 ? 36.364 -16.426 48.825 1.00 14.06 292 HIS C CA 1
ATOM 6741 C C . HIS C 1 292 ? 35.382 -16.454 47.694 1.00 14.48 292 HIS C C 1
ATOM 6742 O O . HIS C 1 292 ? 34.910 -17.533 47.320 1.00 14.59 292 HIS C O 1
ATOM 6749 N N . ALA C 1 293 ? 35.066 -15.279 47.142 1.00 14.48 293 ALA C N 1
ATOM 6750 C CA . ALA C 1 293 ? 34.164 -15.175 46.000 1.00 14.96 293 ALA C CA 1
ATOM 6751 C C . ALA C 1 293 ? 34.609 -16.123 44.892 1.00 15.44 293 ALA C C 1
ATOM 6752 O O . ALA C 1 293 ? 33.801 -16.871 44.336 1.00 15.82 293 ALA C O 1
ATOM 6754 N N . ARG C 1 294 ? 35.906 -16.090 44.594 1.00 16.09 294 ARG C N 1
ATOM 6755 C CA . ARG C 1 294 ? 36.516 -16.956 43.591 1.00 16.67 294 ARG C CA 1
ATOM 6756 C C . ARG C 1 294 ? 36.347 -18.439 43.956 1.00 16.35 294 ARG C C 1
ATOM 6757 O O . ARG C 1 294 ? 35.931 -19.242 43.120 1.00 16.36 294 ARG C O 1
ATOM 6765 N N . ASN C 1 295 ? 36.643 -18.787 45.207 1.00 15.29 295 ASN C N 1
ATOM 6766 C CA . ASN C 1 295 ? 36.524 -20.163 45.667 1.00 14.82 295 ASN C CA 1
ATOM 6767 C C . ASN C 1 295 ? 35.068 -20.638 45.783 1.00 14.90 295 ASN C C 1
ATOM 6768 O O . ASN C 1 295 ? 34.802 -21.848 45.817 1.00 14.77 295 ASN C O 1
ATOM 6773 N N . LEU C 1 296 ? 34.136 -19.682 45.836 1.00 14.67 296 LEU C N 1
ATOM 6774 C CA . LEU C 1 296 ? 32.698 -19.973 45.891 1.00 14.34 296 LEU C CA 1
ATOM 6775 C C . LEU C 1 296 ? 32.003 -19.857 44.519 1.00 14.27 296 LEU C C 1
ATOM 6776 O O . LEU C 1 296 ? 30.787 -20.015 44.420 1.00 14.34 296 LEU C O 1
ATOM 6781 N N . GLY C 1 297 ? 32.773 -19.568 43.473 1.00 14.06 297 GLY C N 1
ATOM 6782 C CA . GLY C 1 297 ? 32.242 -19.505 42.116 1.00 14.27 297 GLY C CA 1
ATOM 6783 C C . GLY C 1 297 ? 31.357 -18.302 41.833 1.00 14.58 297 GLY C C 1
ATOM 6784 O O . GLY C 1 297 ? 30.480 -18.368 40.961 1.00 14.61 297 GLY C O 1
ATOM 6785 N N . LEU C 1 298 ? 31.581 -17.214 42.575 1.00 14.60 298 LEU C N 1
ATOM 6786 C CA . LEU C 1 298 ? 30.822 -15.965 42.424 1.00 14.69 298 LEU C CA 1
ATOM 6787 C C . LEU C 1 298 ? 31.472 -15.061 41.394 1.00 14.85 298 LEU C C 1
ATOM 6788 O O . LEU C 1 298 ? 30.788 -14.317 40.684 1.00 15.01 298 LEU C O 1
ATOM 6793 N N . ILE C 1 299 ? 32.799 -15.123 41.334 1.00 14.99 299 ILE C N 1
ATOM 6794 C CA . ILE C 1 299 ? 33.567 -14.482 40.274 1.00 15.31 299 ILE C CA 1
ATOM 6795 C C . ILE C 1 299 ? 34.579 -15.464 39.684 1.00 15.25 299 ILE C C 1
ATOM 6796 O O . ILE C 1 299 ? 35.181 -15.223 38.636 1.00 15.51 299 ILE C O 1
ATOM 6802 N N . MET D 1 1 ? 52.027 19.315 68.782 1.00 20.79 1 MET D N 1
ATOM 6803 C CA . MET D 1 1 ? 51.137 18.271 69.368 1.00 21.11 1 MET D CA 1
ATOM 6804 C C . MET D 1 1 ? 51.906 16.998 69.718 1.00 21.64 1 MET D C 1
ATOM 6805 O O . MET D 1 1 ? 53.093 16.869 69.420 1.00 21.83 1 MET D O 1
ATOM 6810 N N . LYS D 1 2 ? 51.198 16.056 70.336 1.00 22.01 2 LYS D N 1
ATOM 6811 C CA . LYS D 1 2 ? 51.772 14.804 70.817 1.00 22.27 2 LYS D CA 1
ATOM 6812 C C . LYS D 1 2 ? 51.149 13.608 70.087 1.00 21.77 2 LYS D C 1
ATOM 6813 O O . LYS D 1 2 ? 49.932 13.559 69.918 1.00 21.35 2 LYS D O 1
ATOM 6819 N N . VAL D 1 3 ? 51.991 12.664 69.656 1.00 21.29 3 VAL D N 1
ATOM 6820 C CA . VAL D 1 3 ? 51.547 11.443 68.968 1.00 20.51 3 VAL D CA 1
ATOM 6821 C C . VAL D 1 3 ? 51.352 10.323 69.993 1.00 20.32 3 VAL D C 1
ATOM 6822 O O . VAL D 1 3 ? 52.321 9.760 70.512 1.00 20.17 3 VAL D O 1
ATOM 6826 N N . VAL D 1 4 ? 50.088 10.019 70.280 1.00 20.04 4 VAL D N 1
ATOM 6827 C CA . VAL D 1 4 ? 49.720 9.017 71.276 1.00 19.57 4 VAL D CA 1
ATOM 6828 C C . VAL D 1 4 ? 49.799 7.598 70.714 1.00 19.06 4 VAL D C 1
ATOM 6829 O O . VAL D 1 4 ? 50.151 6.664 71.437 1.00 18.85 4 VAL D O 1
ATOM 6833 N N . LYS D 1 5 ? 49.495 7.447 69.424 1.00 18.81 5 LYS D N 1
ATOM 6834 C CA . LYS D 1 5 ? 49.302 6.125 68.812 1.00 18.10 5 LYS D CA 1
ATOM 6835 C C . LYS D 1 5 ? 49.101 6.243 67.298 1.00 17.57 5 LYS D C 1
ATOM 6836 O O . LYS D 1 5 ? 48.550 7.232 66.809 1.00 17.25 5 LYS D O 1
ATOM 6842 N N . GLU D 1 6 ? 49.554 5.232 66.563 1.00 17.05 6 GLU D N 1
ATOM 6843 C CA . GLU D 1 6 ? 49.421 5.208 65.113 1.00 16.66 6 GLU D CA 1
ATOM 6844 C C . GLU D 1 6 ? 48.975 3.832 64.641 1.00 16.16 6 GLU D C 1
ATOM 6845 O O . GLU D 1 6 ? 49.567 2.816 65.015 1.00 16.09 6 GLU D O 1
ATOM 6851 N N . PHE D 1 7 ? 47.936 3.798 63.815 1.00 15.37 7 PHE D N 1
ATOM 6852 C CA . PHE D 1 7 ? 47.482 2.548 63.216 1.00 14.72 7 PHE D CA 1
ATOM 6853 C C . PHE D 1 7 ? 47.589 2.693 61.713 1.00 14.30 7 PHE D C 1
ATOM 6854 O O . PHE D 1 7 ? 47.233 3.743 61.174 1.00 14.55 7 PHE D O 1
ATOM 6862 N N . SER D 1 8 ? 48.089 1.653 61.048 1.00 13.56 8 SER D N 1
ATOM 6863 C CA . SER D 1 8 ? 48.066 1.584 59.595 1.00 13.15 8 SER D CA 1
ATOM 6864 C C . SER D 1 8 ? 46.655 1.196 59.146 1.00 12.88 8 SER D C 1
ATOM 6865 O O . SER D 1 8 ? 46.058 0.268 59.688 1.00 12.77 8 SER D O 1
ATOM 6868 N N . VAL D 1 9 ? 46.106 1.939 58.188 1.00 12.74 9 VAL D N 1
ATOM 6869 C CA . VAL D 1 9 ? 44.768 1.647 57.646 1.00 12.45 9 VAL D CA 1
ATOM 6870 C C . VAL D 1 9 ? 44.751 1.979 56.167 1.00 12.15 9 VAL D C 1
ATOM 6871 O O . VAL D 1 9 ? 45.285 3.008 55.755 1.00 12.00 9 VAL D O 1
ATOM 6875 N N . CYS D 1 10 ? 44.122 1.115 55.375 1.00 11.94 10 CYS D N 1
ATOM 6876 C CA . CYS D 1 10 ? 44.162 1.228 53.917 1.00 11.80 10 CYS D CA 1
ATOM 6877 C C . CYS D 1 10 ? 45.590 1.533 53.455 1.00 11.89 10 CYS D C 1
ATOM 6878 O O . CYS D 1 10 ? 46.510 0.811 53.820 1.00 11.97 10 CYS D O 1
ATOM 6881 N N . GLY D 1 11 ? 45.785 2.599 52.691 1.00 12.04 11 GLY D N 1
ATOM 6882 C CA . GLY D 1 11 ? 47.125 2.977 52.241 1.00 12.10 11 GLY D CA 1
ATOM 6883 C C . GLY D 1 11 ? 47.832 3.995 53.127 1.00 12.26 11 GLY D C 1
ATOM 6884 O O . GLY D 1 11 ? 49.007 4.300 52.908 1.00 12.28 11 GLY D O 1
ATOM 6885 N N . GLY D 1 12 ? 47.127 4.526 54.120 1.00 12.23 12 GLY D N 1
ATOM 6886 C CA . GLY D 1 12 ? 47.718 5.484 55.045 1.00 12.23 12 GLY D CA 1
ATOM 6887 C C . GLY D 1 12 ? 47.696 5.064 56.502 1.00 12.54 12 GLY D C 1
ATOM 6888 O O . GLY D 1 12 ? 47.879 3.891 56.844 1.00 12.63 12 GLY D O 1
ATOM 6889 N N . ARG D 1 13 ? 47.480 6.041 57.369 1.00 12.88 13 ARG D N 1
ATOM 6890 C CA . ARG D 1 13 ? 47.487 5.814 58.804 1.00 13.32 13 ARG D CA 1
ATOM 6891 C C . ARG D 1 13 ? 46.458 6.725 59.455 1.00 13.25 13 ARG D C 1
ATOM 6892 O O . ARG D 1 13 ? 46.295 7.885 59.057 1.00 13.12 13 ARG D O 1
ATOM 6900 N N . LEU D 1 14 ? 45.743 6.177 60.431 1.00 13.25 14 LEU D N 1
ATOM 6901 C CA . LEU D 1 14 ? 44.952 6.977 61.350 1.00 13.23 14 LEU D CA 1
ATOM 6902 C C . LEU D 1 14 ? 45.858 7.258 62.549 1.00 13.24 14 LEU D C 1
ATOM 6903 O O . LEU D 1 14 ? 46.445 6.334 63.114 1.00 13.21 14 LEU D O 1
ATOM 6908 N N . ILE D 1 15 ? 45.989 8.528 62.921 1.00 13.27 15 ILE D N 1
ATOM 6909 C CA . ILE D 1 15 ? 46.838 8.896 64.049 1.00 13.26 15 ILE D CA 1
ATOM 6910 C C . ILE D 1 15 ? 46.032 9.539 65.165 1.00 13.15 15 ILE D C 1
ATOM 6911 O O . ILE D 1 15 ? 45.191 10.394 64.919 1.00 12.84 15 ILE D O 1
ATOM 6916 N N . LYS D 1 16 ? 46.288 9.092 66.391 1.00 13.10 16 LYS D N 1
ATOM 6917 C CA . LYS D 1 16 ? 45.658 9.666 67.563 1.00 13.16 16 LYS D CA 1
ATOM 6918 C C . LYS D 1 16 ? 46.586 10.662 68.223 1.00 13.27 16 LYS D C 1
ATOM 6919 O O . LYS D 1 16 ? 47.676 10.307 68.702 1.00 13.32 16 LYS D O 1
ATOM 6925 N N . LEU D 1 17 ? 46.138 11.916 68.236 1.00 13.15 17 LEU D N 1
ATOM 6926 C CA . LEU D 1 17 ? 46.935 13.036 68.733 1.00 13.07 17 LEU D CA 1
ATOM 6927 C C . LEU D 1 17 ? 46.269 13.662 69.935 1.00 13.00 17 LEU D C 1
ATOM 6928 O O . LEU D 1 17 ? 45.054 13.587 70.090 1.00 13.02 17 LEU D O 1
ATOM 6933 N N . SER D 1 18 ? 47.086 14.269 70.784 1.00 13.25 18 SER D N 1
ATOM 6934 C CA . SER D 1 18 ? 46.618 15.091 71.884 1.00 13.36 18 SER D CA 1
ATOM 6935 C C . SER D 1 18 ? 47.432 16.371 71.871 1.00 13.41 18 SER D C 1
ATOM 6936 O O . SER D 1 18 ? 48.597 16.364 71.468 1.00 13.58 18 SER D O 1
ATOM 6939 N N . HIS D 1 19 ? 46.812 17.464 72.299 1.00 13.40 19 HIS D N 1
ATOM 6940 C CA . HIS D 1 19 ? 47.466 18.761 72.350 1.00 13.49 19 HIS D CA 1
ATOM 6941 C C . HIS D 1 19 ? 46.779 19.620 73.362 1.00 13.55 19 HIS D C 1
ATOM 6942 O O . HIS D 1 19 ? 45.592 19.427 73.645 1.00 13.43 19 HIS D O 1
ATOM 6949 N N . ASN D 1 20 ? 47.521 20.575 73.913 1.00 13.63 20 ASN D N 1
ATOM 6950 C CA . ASN D 1 20 ? 46.983 21.497 74.901 1.00 13.85 20 ASN D CA 1
ATOM 6951 C C . ASN D 1 20 ? 46.238 22.615 74.199 1.00 14.02 20 ASN D C 1
ATOM 6952 O O . ASN D 1 20 ? 46.804 23.355 73.405 1.00 13.86 20 ASN D O 1
ATOM 6957 N N . SER D 1 21 ? 44.948 22.706 74.477 1.00 14.54 21 SER D N 1
ATOM 6958 C CA . SER D 1 21 ? 44.072 23.596 73.737 1.00 14.96 21 SER D CA 1
ATOM 6959 C C . SER D 1 21 ? 43.986 24.923 74.457 1.00 15.48 21 SER D C 1
ATOM 6960 O O . SER D 1 21 ? 43.797 24.946 75.668 1.00 15.44 21 SER D O 1
ATOM 6963 N N . ASN D 1 22 ? 44.204 26.035 73.772 1.00 16.35 22 ASN D N 1
ATOM 6964 C CA . ASN D 1 22 ? 44.245 27.393 74.392 1.00 17.28 22 ASN D CA 1
ATOM 6965 C C . ASN D 1 22 ? 42.946 28.061 74.488 1.00 17.40 22 ASN D C 1
ATOM 6966 O O . ASN D 1 22 ? 42.747 29.122 74.955 1.00 17.81 22 ASN D O 1
ATOM 6971 N N . SER D 1 23 ? 42.012 27.351 73.894 1.00 17.02 23 SER D N 1
ATOM 6972 C CA . SER D 1 23 ? 40.607 27.675 73.976 1.00 16.85 23 SER D CA 1
ATOM 6973 C C . SER D 1 23 ? 39.787 26.673 74.818 1.00 16.98 23 SER D C 1
ATOM 6974 O O . SER D 1 23 ? 38.880 27.066 75.452 1.00 17.08 23 SER D O 1
ATOM 6977 N N . THR D 1 24 ? 40.197 25.430 74.929 1.00 16.70 24 THR D N 1
ATOM 6978 C CA . THR D 1 24 ? 39.494 24.632 75.906 1.00 16.79 24 THR D CA 1
ATOM 6979 C C . THR D 1 24 ? 40.084 24.794 77.327 1.00 17.18 24 THR D C 1
ATOM 6980 O O . THR D 1 24 ? 39.399 24.613 78.292 1.00 17.46 24 THR D O 1
ATOM 6984 N N . LYS D 1 25 ? 41.372 25.118 77.386 1.00 17.15 25 LYS D N 1
ATOM 6985 C CA . LYS D 1 25 ? 42.277 25.041 78.547 1.00 16.84 25 LYS D CA 1
ATOM 6986 C C . LYS D 1 25 ? 42.385 23.617 79.108 1.00 16.94 25 LYS D C 1
ATOM 6987 O O . LYS D 1 25 ? 42.565 23.434 80.316 1.00 17.57 25 LYS D O 1
ATOM 6993 N N . THR D 1 26 ? 42.271 22.624 78.228 1.00 16.47 26 THR D N 1
ATOM 6994 C CA . THR D 1 26 ? 42.502 21.219 78.574 1.00 16.27 26 THR D CA 1
ATOM 6995 C C . THR D 1 26 ? 43.315 20.536 77.467 1.00 16.06 26 THR D C 1
ATOM 6996 O O . THR D 1 26 ? 43.504 21.099 76.380 1.00 16.20 26 THR D O 1
ATOM 7000 N N . SER D 1 27 ? 43.811 19.333 77.755 1.00 15.41 27 SER D N 1
ATOM 7001 C CA . SER D 1 27 ? 44.318 18.454 76.720 1.00 14.80 27 SER D CA 1
ATOM 7002 C C . SER D 1 27 ? 43.111 17.925 75.963 1.00 14.19 27 SER D C 1
ATOM 7003 O O . SER D 1 27 ? 42.147 17.482 76.571 1.00 14.57 27 SER D O 1
ATOM 7006 N N . MET D 1 28 ? 43.161 18.003 74.641 1.00 13.25 28 MET D N 1
ATOM 7007 C CA . MET D 1 28 ? 42.077 17.536 73.796 1.00 12.58 28 MET D CA 1
ATOM 7008 C C . MET D 1 28 ? 42.622 16.445 72.902 1.00 12.30 28 MET D C 1
ATOM 7009 O O . MET D 1 28 ? 43.784 16.512 72.495 1.00 12.04 28 MET D O 1
ATOM 7014 N N . ASN D 1 29 ? 41.780 15.453 72.612 1.00 11.76 29 ASN D N 1
ATOM 7015 C CA . ASN D 1 29 ? 42.153 14.310 71.781 1.00 11.60 29 ASN D CA 1
ATOM 7016 C C . ASN D 1 29 ? 41.576 14.428 70.376 1.00 11.38 29 ASN D C 1
ATOM 7017 O O . ASN D 1 29 ? 40.416 14.801 70.208 1.00 11.39 29 ASN D O 1
ATOM 7022 N N . VAL D 1 30 ? 42.399 14.112 69.380 1.00 11.26 30 VAL D N 1
ATOM 7023 C CA . VAL D 1 30 ? 42.052 14.295 67.968 1.00 11.22 30 VAL D CA 1
ATOM 7024 C C . VAL D 1 30 ? 42.628 13.153 67.163 1.00 11.09 30 VAL D C 1
ATOM 7025 O O . VAL D 1 30 ? 43.827 12.872 67.266 1.00 11.28 30 VAL D O 1
ATOM 7029 N N . ASN D 1 31 ? 41.782 12.515 66.358 1.00 10.83 31 ASN D N 1
ATOM 7030 C CA . ASN D 1 31 ? 42.226 11.517 65.392 1.00 10.80 31 ASN D CA 1
ATOM 7031 C C . ASN D 1 31 ? 42.258 12.125 64.010 1.00 10.62 31 ASN D C 1
ATOM 7032 O O . ASN D 1 31 ? 41.474 13.008 63.705 1.00 10.64 31 ASN D O 1
ATOM 7037 N N . ILE D 1 32 ? 43.174 11.654 63.178 1.00 10.55 32 ILE D N 1
ATOM 7038 C CA . ILE D 1 32 ? 43.267 12.125 61.797 1.00 10.52 32 ILE D CA 1
ATOM 7039 C C . ILE D 1 32 ? 43.673 10.967 60.896 1.00 10.36 32 ILE D C 1
ATOM 7040 O O . ILE D 1 32 ? 44.497 10.147 61.285 1.00 10.23 32 ILE D O 1
ATOM 7045 N N . TYR D 1 33 ? 43.076 10.872 59.712 1.00 10.39 33 TYR D N 1
ATOM 7046 C CA . TYR D 1 33 ? 43.550 9.882 58.750 1.00 10.40 33 TYR D CA 1
ATOM 7047 C C . TYR D 1 33 ? 44.280 10.538 57.604 1.00 10.28 33 TYR D C 1
ATOM 7048 O O . TYR D 1 33 ? 43.697 11.323 56.862 1.00 10.09 33 TYR D O 1
ATOM 7057 N N . LEU D 1 34 ? 45.556 10.197 57.472 1.00 10.35 34 LEU D N 1
ATOM 7058 C CA . LEU D 1 34 ? 46.372 10.652 56.356 1.00 10.50 34 LEU D CA 1
ATOM 7059 C C . LEU D 1 34 ? 46.286 9.610 55.260 1.00 10.48 34 LEU D C 1
ATOM 7060 O O . LEU D 1 34 ? 46.609 8.453 55.507 1.00 10.64 34 LEU D O 1
ATOM 7065 N N . PRO D 1 35 ? 45.800 10.001 54.065 1.00 10.53 35 PRO D N 1
ATOM 7066 C CA . PRO D 1 35 ? 45.627 9.123 52.904 1.00 10.61 35 PRO D CA 1
ATOM 7067 C C . PRO D 1 35 ? 46.947 8.622 52.355 1.00 10.65 35 PRO D C 1
ATOM 7068 O O . PRO D 1 35 ? 47.990 9.197 52.663 1.00 10.60 35 PRO D O 1
ATOM 7072 N N . LYS D 1 36 ? 46.883 7.579 51.526 1.00 10.96 36 LYS D N 1
ATOM 7073 C CA . LYS D 1 36 ? 48.066 7.020 50.850 1.00 11.17 36 LYS D CA 1
ATOM 7074 C C . LYS D 1 36 ? 48.886 8.116 50.152 1.00 11.40 36 LYS D C 1
ATOM 7075 O O . LYS D 1 36 ? 50.116 8.052 50.113 1.00 11.55 36 LYS D O 1
ATOM 7081 N N . HIS D 1 37 ? 48.185 9.132 49.645 1.00 11.71 37 HIS D N 1
ATOM 7082 C CA . HIS D 1 37 ? 48.765 10.234 48.865 1.00 11.96 37 HIS D CA 1
ATOM 7083 C C . HIS D 1 37 ? 49.773 11.049 49.628 1.00 12.33 37 HIS D C 1
ATOM 7084 O O . HIS D 1 37 ? 50.704 11.597 49.046 1.00 12.45 37 HIS D O 1
ATOM 7091 N N . TYR D 1 38 ? 49.601 11.122 50.943 1.00 12.52 38 TYR D N 1
ATOM 7092 C CA . TYR D 1 38 ? 50.492 11.882 51.802 1.00 12.82 38 TYR D CA 1
ATOM 7093 C C . TYR D 1 38 ? 51.879 11.233 51.920 1.00 13.01 38 TYR D C 1
ATOM 7094 O O . TYR D 1 38 ? 52.864 11.924 52.140 1.00 13.01 38 TYR D O 1
ATOM 7103 N N . TYR D 1 39 ? 51.946 9.913 51.769 1.00 13.34 39 TYR D N 1
ATOM 7104 C CA . TYR D 1 39 ? 53.212 9.186 51.880 1.00 13.74 39 TYR D CA 1
ATOM 7105 C C . TYR D 1 39 ? 53.887 8.884 50.538 1.00 13.98 39 TYR D C 1
ATOM 7106 O O . TYR D 1 39 ? 54.944 8.268 50.498 1.00 14.34 39 TYR D O 1
ATOM 7115 N N . ALA D 1 40 ? 53.273 9.322 49.447 1.00 14.42 40 ALA D N 1
ATOM 7116 C CA . ALA D 1 40 ? 53.914 9.302 48.133 1.00 14.68 40 ALA D CA 1
ATOM 7117 C C . ALA D 1 40 ? 54.704 10.593 47.940 1.00 14.88 40 ALA D C 1
ATOM 7118 O O . ALA D 1 40 ? 55.919 10.635 48.143 1.00 15.15 40 ALA D O 1
ATOM 7120 N N . ILE D 1 49 ? 46.712 18.647 49.581 1.00 8.70 49 ILE D N 1
ATOM 7121 C CA . ILE D 1 49 ? 45.677 17.671 49.915 1.00 8.74 49 ILE D CA 1
ATOM 7122 C C . ILE D 1 49 ? 44.618 18.299 50.841 1.00 8.64 49 ILE D C 1
ATOM 7123 O O . ILE D 1 49 ? 44.944 18.722 51.964 1.00 8.45 49 ILE D O 1
ATOM 7128 N N . PRO D 1 50 ? 43.353 18.338 50.373 1.00 8.59 50 PRO D N 1
ATOM 7129 C CA . PRO D 1 50 ? 42.190 18.898 51.084 1.00 8.55 50 PRO D CA 1
ATOM 7130 C C . PRO D 1 50 ? 41.814 18.102 52.326 1.00 8.44 50 PRO D C 1
ATOM 7131 O O . PRO D 1 50 ? 42.137 16.917 52.423 1.00 8.36 50 PRO D O 1
ATOM 7135 N N . THR D 1 51 ? 41.105 18.742 53.253 1.00 8.48 51 THR D N 1
ATOM 7136 C CA . THR D 1 51 ? 40.720 18.080 54.494 1.00 8.55 51 THR D CA 1
ATOM 7137 C C . THR D 1 51 ? 39.210 18.055 54.712 1.00 8.50 51 THR D C 1
ATOM 7138 O O . THR D 1 51 ? 38.549 19.061 54.527 1.00 8.81 51 THR D O 1
ATOM 7142 N N . VAL D 1 52 ? 38.679 16.897 55.087 1.00 8.28 52 VAL D N 1
ATOM 7143 C CA . VAL D 1 52 ? 37.296 16.787 55.536 1.00 8.14 52 VAL D CA 1
ATOM 7144 C C . VAL D 1 52 ? 37.323 16.767 57.062 1.00 8.10 52 VAL D C 1
ATOM 7145 O O . VAL D 1 52 ? 38.040 15.969 57.648 1.00 8.13 52 VAL D O 1
ATOM 7149 N N . PHE D 1 53 ? 36.581 17.670 57.698 1.00 8.06 53 PHE D N 1
ATOM 7150 C CA . PHE D 1 53 ? 36.428 17.662 59.154 1.00 8.08 53 PHE D CA 1
ATOM 7151 C C . PHE D 1 53 ? 35.119 16.960 59.519 1.00 8.08 53 PHE D C 1
ATOM 7152 O O . PHE D 1 53 ? 34.042 17.375 59.077 1.00 8.14 53 PHE D O 1
ATOM 7160 N N . TYR D 1 54 ? 35.204 15.902 60.320 1.00 8.08 54 TYR D N 1
ATOM 7161 C CA . TYR D 1 54 ? 34.007 15.133 60.697 1.00 8.01 54 TYR D CA 1
ATOM 7162 C C . TYR D 1 54 ? 33.635 15.348 62.169 1.00 8.02 54 TYR D C 1
ATOM 7163 O O . TYR D 1 54 ? 34.441 15.090 63.075 1.00 8.08 54 TYR D O 1
ATOM 7172 N N . LEU D 1 55 ? 32.408 15.807 62.396 1.00 7.89 55 LEU D N 1
ATOM 7173 C CA . LEU D 1 55 ? 31.946 16.162 63.738 1.00 7.92 55 LEU D CA 1
ATOM 7174 C C . LEU D 1 55 ? 31.049 15.092 64.353 1.00 7.92 55 LEU D C 1
ATOM 7175 O O . LEU D 1 55 ? 30.022 14.720 63.795 1.00 7.88 55 LEU D O 1
ATOM 7180 N N . SER D 1 56 ? 31.452 14.599 65.513 1.00 8.12 56 SER D N 1
ATOM 7181 C CA . SER D 1 56 ? 30.762 13.473 66.133 1.00 8.23 56 SER D CA 1
ATOM 7182 C C . SER D 1 56 ? 29.562 13.894 66.966 1.00 8.31 56 SER D C 1
ATOM 7183 O O . SER D 1 56 ? 29.468 15.045 67.413 1.00 8.26 56 SER D O 1
ATOM 7186 N N . GLY D 1 57 ? 28.632 12.957 67.129 1.00 8.45 57 GLY D N 1
ATOM 7187 C CA . GLY D 1 57 ? 27.412 13.183 67.907 1.00 8.70 57 GLY D CA 1
ATOM 7188 C C . GLY D 1 57 ? 27.613 12.968 69.399 1.00 8.94 57 GLY D C 1
ATOM 7189 O O . GLY D 1 57 ? 28.734 12.699 69.861 1.00 8.91 57 GLY D O 1
ATOM 7190 N N . LEU D 1 58 ? 26.514 13.079 70.149 1.00 9.17 58 LEU D N 1
ATOM 7191 C CA . LEU D 1 58 ? 26.542 12.976 71.608 1.00 9.40 58 LEU D CA 1
ATOM 7192 C C . LEU D 1 58 ? 27.183 11.684 72.088 1.00 9.45 58 LEU D C 1
ATOM 7193 O O . LEU D 1 58 ? 26.972 10.621 71.502 1.00 9.26 58 LEU D O 1
ATOM 7198 N N . THR D 1 59 ? 27.953 11.815 73.171 1.00 9.87 59 THR D N 1
ATOM 7199 C CA . THR D 1 59 ? 28.696 10.721 73.853 1.00 10.16 59 THR D CA 1
ATOM 7200 C C . THR D 1 59 ? 29.938 10.185 73.115 1.00 10.30 59 THR D C 1
ATOM 7201 O O . THR D 1 59 ? 30.734 9.471 73.717 1.00 10.58 59 THR D O 1
ATOM 7205 N N . CYS D 1 60 ? 30.110 10.531 71.839 1.00 10.17 60 CYS D N 1
ATOM 7206 C CA . CYS D 1 60 ? 31.223 10.004 71.040 1.00 10.18 60 CYS D CA 1
ATOM 7207 C C . CYS D 1 60 ? 32.579 10.649 71.346 1.00 10.11 60 CYS D C 1
ATOM 7208 O O . CYS D 1 60 ? 32.650 11.801 71.790 1.00 10.19 60 CYS D O 1
ATOM 7211 N N . THR D 1 61 ? 33.645 9.879 71.141 1.00 10.03 61 THR D N 1
ATOM 7212 C CA . THR D 1 61 ? 35.015 10.391 71.165 1.00 10.06 61 THR D CA 1
ATOM 7213 C C . THR D 1 61 ? 35.506 10.352 69.717 1.00 10.08 61 THR D C 1
ATOM 7214 O O . THR D 1 61 ? 34.749 9.939 68.836 1.00 10.02 61 THR D O 1
ATOM 7218 N N . PRO D 1 62 ? 36.754 10.784 69.444 1.00 10.09 62 PRO D N 1
ATOM 7219 C CA . PRO D 1 62 ? 37.143 10.632 68.037 1.00 10.11 62 PRO D CA 1
ATOM 7220 C C . PRO D 1 62 ? 37.178 9.184 67.522 1.00 10.25 62 PRO D C 1
ATOM 7221 O O . PRO D 1 62 ? 37.065 8.973 66.317 1.00 10.31 62 PRO D O 1
ATOM 7225 N N . ASP D 1 63 ? 37.300 8.203 68.421 1.00 10.38 63 ASP D N 1
ATOM 7226 C CA . ASP D 1 63 ? 37.447 6.787 68.021 1.00 10.41 63 ASP D CA 1
ATOM 7227 C C . ASP D 1 63 ? 36.238 6.165 67.322 1.00 10.32 63 ASP D C 1
ATOM 7228 O O . ASP D 1 63 ? 36.415 5.370 66.402 1.00 10.19 63 ASP D O 1
ATOM 7233 N N . ASN D 1 64 ? 35.019 6.513 67.745 1.00 10.29 64 ASN D N 1
ATOM 7234 C CA . ASN D 1 64 ? 33.822 5.839 67.218 1.00 10.13 64 ASN D CA 1
ATOM 7235 C C . ASN D 1 64 ? 33.772 5.901 65.700 1.00 10.17 64 ASN D C 1
ATOM 7236 O O . ASN D 1 64 ? 33.731 4.864 65.027 1.00 10.28 64 ASN D O 1
ATOM 7241 N N . ALA D 1 65 ? 33.783 7.128 65.180 1.00 9.90 65 ALA D N 1
ATOM 7242 C CA . ALA D 1 65 ? 33.694 7.388 63.749 1.00 9.86 65 ALA D CA 1
ATOM 7243 C C . ALA D 1 65 ? 34.888 6.814 63.003 1.00 9.74 65 ALA D C 1
ATOM 7244 O O . ALA D 1 65 ? 34.729 6.229 61.940 1.00 9.72 65 ALA D O 1
ATOM 7246 N N . SER D 1 66 ? 36.072 6.985 63.580 1.00 9.67 66 SER D N 1
ATOM 7247 C CA . SER D 1 66 ? 37.310 6.463 63.027 1.00 9.64 66 SER D CA 1
ATOM 7248 C C . SER D 1 66 ? 37.190 4.964 62.732 1.00 9.77 66 SER D C 1
ATOM 7249 O O . SER D 1 66 ? 37.723 4.468 61.721 1.00 9.89 66 SER D O 1
ATOM 7252 N N . GLU D 1 67 ? 36.470 4.267 63.617 1.00 9.76 67 GLU D N 1
ATOM 7253 C CA . GLU D 1 67 ? 36.328 2.805 63.607 1.00 9.79 67 GLU D CA 1
ATOM 7254 C C . GLU D 1 67 ? 35.093 2.289 62.871 1.00 9.73 67 GLU D C 1
ATOM 7255 O O . GLU D 1 67 ? 35.146 1.217 62.277 1.00 9.70 67 GLU D O 1
ATOM 7261 N N . LYS D 1 68 ? 33.986 3.037 62.938 1.00 9.64 68 LYS D N 1
ATOM 7262 C CA . LYS D 1 68 ? 32.687 2.615 62.377 1.00 9.57 68 LYS D CA 1
ATOM 7263 C C . LYS D 1 68 ? 32.299 3.203 61.002 1.00 9.38 68 LYS D C 1
ATOM 7264 O O . LYS D 1 68 ? 31.361 2.718 60.365 1.00 9.27 68 LYS D O 1
ATOM 7270 N N . ALA D 1 69 ? 33.001 4.239 60.548 1.00 9.28 69 ALA D N 1
ATOM 7271 C CA . ALA D 1 69 ? 32.582 4.963 59.335 1.00 9.21 69 ALA D CA 1
ATOM 7272 C C . ALA D 1 69 ? 33.261 4.538 58.028 1.00 9.07 69 ALA D C 1
ATOM 7273 O O . ALA D 1 69 ? 32.707 4.775 56.961 1.00 8.96 69 ALA D O 1
ATOM 7275 N N . PHE D 1 70 ? 34.445 3.927 58.129 1.00 9.16 70 PHE D N 1
ATOM 7276 C CA . PHE D 1 70 ? 35.291 3.557 56.982 1.00 9.34 70 PHE D CA 1
ATOM 7277 C C . PHE D 1 70 ? 35.524 4.710 55.986 1.00 9.34 70 PHE D C 1
ATOM 7278 O O . PHE D 1 70 ? 35.533 4.514 54.764 1.00 9.40 70 PHE D O 1
ATOM 7286 N N . TRP D 1 71 ? 35.730 5.912 56.522 1.00 9.20 71 TRP D N 1
ATOM 7287 C CA . TRP D 1 71 ? 36.131 7.060 55.711 1.00 9.15 71 TRP D CA 1
ATOM 7288 C C . TRP D 1 71 ? 37.447 6.836 54.997 1.00 9.18 71 TRP D C 1
ATOM 7289 O O . TRP D 1 71 ? 37.674 7.359 53.908 1.00 9.06 71 TRP D O 1
ATOM 7300 N N . GLN D 1 72 ? 38.315 6.042 55.617 1.00 9.34 72 GLN D N 1
ATOM 7301 C CA . GLN D 1 72 ? 39.682 5.815 55.152 1.00 9.44 72 GLN D CA 1
ATOM 7302 C C . GLN D 1 72 ? 39.775 5.332 53.705 1.00 9.39 72 GLN D C 1
ATOM 7303 O O . GLN D 1 72 ? 40.617 5.802 52.941 1.00 9.50 72 GLN D O 1
ATOM 7309 N N . PHE D 1 73 ? 38.902 4.399 53.347 1.00 9.45 73 PHE D N 1
ATOM 7310 C CA . PHE D 1 73 ? 38.810 3.869 51.987 1.00 9.43 73 PHE D CA 1
ATOM 7311 C C . PHE D 1 73 ? 38.498 4.999 50.996 1.00 9.39 73 PHE D C 1
ATOM 7312 O O . PHE D 1 73 ? 39.053 5.056 49.899 1.00 9.35 73 PHE D O 1
ATOM 7320 N N . GLN D 1 74 ? 37.606 5.896 51.413 1.00 9.33 74 GLN D N 1
ATOM 7321 C CA . GLN D 1 74 ? 37.150 7.020 50.606 1.00 9.23 74 GLN D CA 1
ATOM 7322 C C . GLN D 1 74 ? 38.237 8.081 50.492 1.00 9.42 74 GLN D C 1
ATOM 7323 O O . GLN D 1 74 ? 38.440 8.664 49.424 1.00 9.49 74 GLN D O 1
ATOM 7329 N N . ALA D 1 75 ? 38.940 8.326 51.593 1.00 9.46 75 ALA D N 1
ATOM 7330 C CA . ALA D 1 75 ? 40.045 9.273 51.588 1.00 9.66 75 ALA D CA 1
ATOM 7331 C C . ALA D 1 75 ? 41.154 8.864 50.595 1.00 9.77 75 ALA D C 1
ATOM 7332 O O . ALA D 1 75 ? 41.658 9.704 49.855 1.00 9.81 75 ALA D O 1
ATOM 7334 N N . ASP D 1 76 ? 41.511 7.575 50.589 1.00 9.83 76 ASP D N 1
ATOM 7335 C CA . ASP D 1 76 ? 42.481 7.003 49.640 1.00 9.83 76 ASP D CA 1
ATOM 7336 C C . ASP D 1 76 ? 41.968 7.052 48.212 1.00 9.95 76 ASP D C 1
ATOM 7337 O O . ASP D 1 76 ? 42.723 7.321 47.275 1.00 10.23 76 ASP D O 1
ATOM 7342 N N . LYS D 1 77 ? 40.677 6.783 48.060 1.00 9.90 77 LYS D N 1
ATOM 7343 C CA . LYS D 1 77 ? 40.007 6.813 46.770 1.00 9.90 77 LYS D CA 1
ATOM 7344 C C . LYS D 1 77 ? 40.097 8.194 46.122 1.00 9.87 77 LYS D C 1
ATOM 7345 O O . LYS D 1 77 ? 40.399 8.310 44.930 1.00 9.84 77 LYS D O 1
ATOM 7351 N N . TYR D 1 78 ? 39.836 9.238 46.904 1.00 9.77 78 TYR D N 1
ATOM 7352 C CA . TYR D 1 78 ? 39.763 10.589 46.348 1.00 9.55 78 TYR D CA 1
ATOM 7353 C C . TYR D 1 78 ? 40.996 11.441 46.601 1.00 9.47 78 TYR D C 1
ATOM 7354 O O . TYR D 1 78 ? 41.278 12.369 45.838 1.00 9.46 78 TYR D O 1
ATOM 7363 N N . GLY D 1 79 ? 41.726 11.127 47.671 1.00 9.36 79 GLY D N 1
ATOM 7364 C CA . GLY D 1 79 ? 42.916 11.889 48.041 1.00 9.14 79 GLY D CA 1
ATOM 7365 C C . GLY D 1 79 ? 42.621 13.045 48.980 1.00 8.89 79 GLY D C 1
ATOM 7366 O O . GLY D 1 79 ? 42.908 14.204 48.658 1.00 8.75 79 GLY D O 1
ATOM 7367 N N . PHE D 1 80 ? 42.041 12.731 50.138 1.00 8.66 80 PHE D N 1
ATOM 7368 C CA . PHE D 1 80 ? 41.869 13.723 51.198 1.00 8.53 80 PHE D CA 1
ATOM 7369 C C . PHE D 1 80 ? 42.203 13.172 52.577 1.00 8.44 80 PHE D C 1
ATOM 7370 O O . PHE D 1 80 ? 42.153 11.971 52.798 1.00 8.43 80 PHE D O 1
ATOM 7378 N N . ALA D 1 81 ? 42.580 14.054 53.487 1.00 8.32 81 ALA D N 1
ATOM 7379 C CA . ALA D 1 81 ? 42.656 13.683 54.887 1.00 8.35 81 ALA D CA 1
ATOM 7380 C C . ALA D 1 81 ? 41.289 13.915 55.492 1.00 8.35 81 ALA D C 1
ATOM 7381 O O . ALA D 1 81 ? 40.505 14.721 54.977 1.00 8.39 81 ALA D O 1
ATOM 7383 N N . ILE D 1 82 ? 40.989 13.181 56.556 1.00 8.42 82 ILE D N 1
ATOM 7384 C CA . ILE D 1 82 ? 39.818 13.470 57.376 1.00 8.53 82 ILE D CA 1
ATOM 7385 C C . ILE D 1 82 ? 40.240 13.632 58.837 1.00 8.69 82 ILE D C 1
ATOM 7386 O O . ILE D 1 82 ? 41.113 12.906 59.317 1.00 8.85 82 ILE D O 1
ATOM 7391 N N . VAL D 1 83 ? 39.630 14.600 59.518 1.00 8.78 83 VAL D N 1
ATOM 7392 C CA . VAL D 1 83 ? 39.903 14.882 60.932 1.00 8.98 83 VAL D CA 1
ATOM 7393 C C . VAL D 1 83 ? 38.670 14.603 61.812 1.00 8.98 83 VAL D C 1
ATOM 7394 O O . VAL D 1 83 ? 37.556 15.012 61.475 1.00 9.03 83 VAL D O 1
ATOM 7398 N N . PHE D 1 84 ? 38.878 13.904 62.927 1.00 9.01 84 PHE D N 1
ATOM 7399 C CA . PHE D 1 84 ? 37.805 13.626 63.898 1.00 9.19 84 PHE D CA 1
ATOM 7400 C C . PHE D 1 84 ? 38.075 14.316 65.238 1.00 9.23 84 PHE D C 1
ATOM 7401 O O . PHE D 1 84 ? 38.769 13.760 66.084 1.00 9.26 84 PHE D O 1
ATOM 7409 N N . PRO D 1 85 ? 37.543 15.534 65.433 1.00 9.32 85 PRO D N 1
ATOM 7410 C CA . PRO D 1 85 ? 37.738 16.189 66.728 1.00 9.50 85 PRO D CA 1
ATOM 7411 C C . PRO D 1 85 ? 36.859 15.567 67.814 1.00 9.80 85 PRO D C 1
ATOM 7412 O O . PRO D 1 85 ? 36.001 14.741 67.511 1.00 9.75 85 PRO D O 1
ATOM 7416 N N . ASP D 1 86 ? 37.054 15.971 69.067 1.00 10.06 86 ASP D N 1
ATOM 7417 C CA . ASP D 1 86 ? 36.201 15.485 70.151 1.00 10.22 86 ASP D CA 1
ATOM 7418 C C . ASP D 1 86 ? 34.872 16.232 70.206 1.00 10.47 86 ASP D C 1
ATOM 7419 O O . ASP D 1 86 ? 34.611 17.128 69.391 1.00 10.50 86 ASP D O 1
ATOM 7424 N N . THR D 1 87 ? 34.040 15.869 71.179 1.00 10.70 87 THR D N 1
ATOM 7425 C CA . THR D 1 87 ? 32.692 16.434 71.294 1.00 10.94 87 THR D CA 1
ATOM 7426 C C . THR D 1 87 ? 32.551 17.443 72.424 1.00 11.29 87 THR D C 1
ATOM 7427 O O . THR D 1 87 ? 31.499 18.063 72.565 1.00 11.19 87 THR D O 1
ATOM 7431 N N . SER D 1 88 ? 33.610 17.599 73.221 1.00 12.00 88 SER D N 1
ATOM 7432 C CA . SER D 1 88 ? 33.644 18.551 74.338 1.00 12.59 88 SER D CA 1
ATOM 7433 C C . SER D 1 88 ? 35.017 18.536 74.998 1.00 13.14 88 SER D C 1
ATOM 7434 O O . SER D 1 88 ? 35.838 17.675 74.688 1.00 13.16 88 SER D O 1
ATOM 7437 N N . PRO D 1 89 ? 35.271 19.484 75.925 1.00 13.64 89 PRO D N 1
ATOM 7438 C CA . PRO D 1 89 ? 36.378 19.296 76.853 1.00 13.96 89 PRO D CA 1
ATOM 7439 C C . PRO D 1 89 ? 36.053 18.136 77.787 1.00 14.64 89 PRO D C 1
ATOM 7440 O O . PRO D 1 89 ? 34.881 17.808 77.985 1.00 14.93 89 PRO D O 1
ATOM 7444 N N . ARG D 1 90 ? 37.070 17.512 78.360 1.00 15.12 90 ARG D N 1
ATOM 7445 C CA . ARG D 1 90 ? 36.822 16.403 79.277 1.00 15.55 90 ARG D CA 1
ATOM 7446 C C . ARG D 1 90 ? 37.730 16.521 80.481 1.00 16.15 90 ARG D C 1
ATOM 7447 O O . ARG D 1 90 ? 38.799 17.121 80.390 1.00 16.00 90 ARG D O 1
ATOM 7455 N N . GLY D 1 91 ? 37.292 15.966 81.607 1.00 17.42 91 GLY D N 1
ATOM 7456 C CA . GLY D 1 91 ? 38.146 15.858 82.789 1.00 19.07 91 GLY D CA 1
ATOM 7457 C C . GLY D 1 91 ? 37.455 16.144 84.105 1.00 20.57 91 GLY D C 1
ATOM 7458 O O . GLY D 1 91 ? 36.320 16.612 84.124 1.00 20.64 91 GLY D O 1
ATOM 7459 N N . ASP D 1 92 ? 38.157 15.864 85.205 1.00 22.18 92 ASP D N 1
ATOM 7460 C CA . ASP D 1 92 ? 37.660 16.112 86.564 1.00 23.42 92 ASP D CA 1
ATOM 7461 C C . ASP D 1 92 ? 37.455 17.609 86.849 1.00 23.59 92 ASP D C 1
ATOM 7462 O O . ASP D 1 92 ? 36.587 17.987 87.631 1.00 24.10 92 ASP D O 1
ATOM 7467 N N . GLU D 1 93 ? 38.263 18.443 86.197 1.00 23.17 93 GLU D N 1
ATOM 7468 C CA . GLU D 1 93 ? 38.263 19.899 86.366 1.00 22.36 93 GLU D CA 1
ATOM 7469 C C . GLU D 1 93 ? 37.272 20.588 85.412 1.00 21.47 93 GLU D C 1
ATOM 7470 O O . GLU D 1 93 ? 37.064 21.806 85.479 1.00 21.33 93 GLU D O 1
ATOM 7476 N N . VAL D 1 94 ? 36.683 19.799 84.515 1.00 19.87 94 VAL D N 1
ATOM 7477 C CA . VAL D 1 94 ? 35.678 20.282 83.571 1.00 18.73 94 VAL D CA 1
ATOM 7478 C C . VAL D 1 94 ? 34.279 20.011 84.108 1.00 17.77 94 VAL D C 1
ATOM 7479 O O . VAL D 1 94 ? 33.971 18.886 84.503 1.00 17.75 94 VAL D O 1
ATOM 7483 N N . ALA D 1 95 ? 33.428 21.033 84.101 1.00 16.95 95 ALA D N 1
ATOM 7484 C CA . ALA D 1 95 ? 32.041 20.884 84.550 1.00 16.17 95 ALA D CA 1
ATOM 7485 C C . ALA D 1 95 ? 31.315 19.797 83.751 1.00 15.41 95 ALA D C 1
ATOM 7486 O O . ALA D 1 95 ? 31.617 19.584 82.579 1.00 15.24 95 ALA D O 1
ATOM 7488 N N . ASN D 1 96 ? 30.382 19.099 84.391 1.00 14.61 96 ASN D N 1
ATOM 7489 C CA . ASN D 1 96 ? 29.553 18.118 83.687 1.00 14.14 96 ASN D CA 1
ATOM 7490 C C . ASN D 1 96 ? 28.061 18.359 83.923 1.00 13.82 96 ASN D C 1
ATOM 7491 O O . ASN D 1 96 ? 27.688 19.316 84.601 1.00 13.52 96 ASN D O 1
ATOM 7496 N N . ASP D 1 97 ? 27.203 17.509 83.363 1.00 13.54 97 ASP D N 1
ATOM 7497 C CA . ASP D 1 97 ? 25.776 17.668 83.615 1.00 13.37 97 ASP D CA 1
ATOM 7498 C C . ASP D 1 97 ? 25.445 17.405 85.087 1.00 13.12 97 ASP D C 1
ATOM 7499 O O . ASP D 1 97 ? 25.869 16.394 85.633 1.00 13.01 97 ASP D O 1
ATOM 7504 N N . PRO D 1 98 ? 24.678 18.315 85.721 1.00 12.92 98 PRO D N 1
ATOM 7505 C CA . PRO D 1 98 ? 24.381 18.181 87.153 1.00 12.79 98 PRO D CA 1
ATOM 7506 C C . PRO D 1 98 ? 23.490 16.995 87.502 1.00 12.53 98 PRO D C 1
ATOM 7507 O O . PRO D 1 98 ? 23.447 16.605 88.659 1.00 12.81 98 PRO D O 1
ATOM 7511 N N . GLU D 1 99 ? 22.815 16.408 86.519 1.00 12.21 99 GLU D N 1
ATOM 7512 C CA . GLU D 1 99 ? 21.971 15.228 86.762 1.00 11.98 99 GLU D CA 1
ATOM 7513 C C . GLU D 1 99 ? 22.581 13.910 86.240 1.00 11.89 99 GLU D C 1
ATOM 7514 O O . GLU D 1 99 ? 21.995 12.827 86.413 1.00 11.88 99 GLU D O 1
ATOM 7520 N N . GLY D 1 100 ? 23.750 14.001 85.609 1.00 11.52 100 GLY D N 1
ATOM 7521 C CA . GLY D 1 100 ? 24.381 12.838 84.998 1.00 11.25 100 GLY D CA 1
ATOM 7522 C C . GLY D 1 100 ? 23.877 12.522 83.600 1.00 11.11 100 GLY D C 1
ATOM 7523 O O . GLY D 1 100 ? 24.104 11.430 83.088 1.00 11.03 100 GLY D O 1
ATOM 7524 N N . SER D 1 101 ? 23.195 13.474 82.978 1.00 11.07 101 SER D N 1
ATOM 7525 C CA . SER D 1 101 ? 22.663 13.268 81.631 1.00 11.28 101 SER D CA 1
ATOM 7526 C C . SER D 1 101 ? 23.780 13.185 80.582 1.00 11.44 101 SER D C 1
ATOM 7527 O O . SER D 1 101 ? 24.879 13.711 80.781 1.00 11.40 101 SER D O 1
ATOM 7530 N N . TRP D 1 102 ? 23.503 12.509 79.473 1.00 11.76 102 TRP D N 1
ATOM 7531 C CA . TRP D 1 102 ? 24.498 12.365 78.408 1.00 11.95 102 TRP D CA 1
ATOM 7532 C C . TRP D 1 102 ? 24.255 13.295 77.257 1.00 12.04 102 TRP D C 1
ATOM 7533 O O . TRP D 1 102 ? 25.007 13.298 76.283 1.00 12.14 102 TRP D O 1
ATOM 7544 N N . ASP D 1 103 ? 23.196 14.089 77.358 1.00 12.26 103 ASP D N 1
ATOM 7545 C CA . ASP D 1 103 ? 22.794 15.000 76.292 1.00 12.47 103 ASP D CA 1
ATOM 7546 C C . ASP D 1 103 ? 23.234 16.423 76.604 1.00 12.52 103 ASP D C 1
ATOM 7547 O O . ASP D 1 103 ? 22.830 17.358 75.929 1.00 12.48 103 ASP D O 1
ATOM 7552 N N . PHE D 1 104 ? 24.047 16.564 77.649 1.00 12.57 104 PHE D N 1
ATOM 7553 C CA . PHE D 1 104 ? 24.563 17.850 78.104 1.00 12.63 104 PHE D CA 1
ATOM 7554 C C . PHE D 1 104 ? 25.873 17.631 78.852 1.00 12.48 104 PHE D C 1
ATOM 7555 O O . PHE D 1 104 ? 26.052 16.609 79.513 1.00 12.43 104 PHE D O 1
ATOM 7563 N N . GLY D 1 105 ? 26.784 18.591 78.752 1.00 12.34 105 GLY D N 1
ATOM 7564 C CA . GLY D 1 105 ? 28.060 18.497 79.454 1.00 12.24 105 GLY D CA 1
ATOM 7565 C C . GLY D 1 105 ? 29.082 17.737 78.637 1.00 12.07 105 GLY D C 1
ATOM 7566 O O . GLY D 1 105 ? 29.099 17.835 77.408 1.00 11.97 105 GLY D O 1
ATOM 7567 N N . GLN D 1 106 ? 29.928 16.979 79.323 1.00 12.02 106 GLN D N 1
ATOM 7568 C CA . GLN D 1 106 ? 31.044 16.285 78.677 1.00 12.08 106 GLN D CA 1
ATOM 7569 C C . GLN D 1 106 ? 30.543 15.259 77.669 1.00 11.99 106 GLN D C 1
ATOM 7570 O O . GLN D 1 106 ? 29.605 14.506 77.940 1.00 12.16 106 GLN D O 1
ATOM 7576 N N . GLY D 1 107 ? 31.159 15.256 76.493 1.00 11.69 107 GLY D N 1
ATOM 7577 C CA . GLY D 1 107 ? 30.646 14.504 75.353 1.00 11.17 107 GLY D CA 1
ATOM 7578 C C . GLY D 1 107 ? 29.439 15.145 74.679 1.00 10.90 107 GLY D C 1
ATOM 7579 O O . GLY D 1 107 ? 28.805 14.521 73.824 1.00 10.99 107 GLY D O 1
ATOM 7580 N N . ALA D 1 108 ? 29.117 16.384 75.058 1.00 10.63 108 ALA D N 1
ATOM 7581 C CA . ALA D 1 108 ? 27.909 17.066 74.577 1.00 10.40 108 ALA D CA 1
ATOM 7582 C C . ALA D 1 108 ? 28.055 18.595 74.582 1.00 10.19 108 ALA D C 1
ATOM 7583 O O . ALA D 1 108 ? 27.244 19.313 75.184 1.00 10.09 108 ALA D O 1
ATOM 7585 N N . GLY D 1 109 ? 29.088 19.084 73.901 1.00 9.85 109 GLY D N 1
ATOM 7586 C CA . GLY D 1 109 ? 29.378 20.516 73.862 1.00 9.66 109 GLY D CA 1
ATOM 7587 C C . GLY D 1 109 ? 28.501 21.310 72.902 1.00 9.42 109 GLY D C 1
ATOM 7588 O O . GLY D 1 109 ? 28.383 22.526 73.031 1.00 9.41 109 GLY D O 1
ATOM 7589 N N . PHE D 1 110 ? 27.888 20.625 71.939 1.00 9.24 110 PHE D N 1
ATOM 7590 C CA . PHE D 1 110 ? 27.004 21.264 70.949 1.00 9.22 110 PHE D CA 1
ATOM 7591 C C . PHE D 1 110 ? 27.665 22.324 70.080 1.00 9.13 110 PHE D C 1
ATOM 7592 O O . PHE D 1 110 ? 26.978 23.162 69.502 1.00 9.08 110 PHE D O 1
ATOM 7600 N N . TYR D 1 111 ? 28.996 22.293 70.015 1.00 9.05 111 TYR D N 1
ATOM 7601 C CA . TYR D 1 111 ? 29.773 23.127 69.099 1.00 9.22 111 TYR D CA 1
ATOM 7602 C C . TYR D 1 111 ? 29.498 24.629 69.306 1.00 9.58 111 TYR D C 1
ATOM 7603 O O . TYR D 1 111 ? 29.423 25.410 68.356 1.00 9.62 111 TYR D O 1
ATOM 7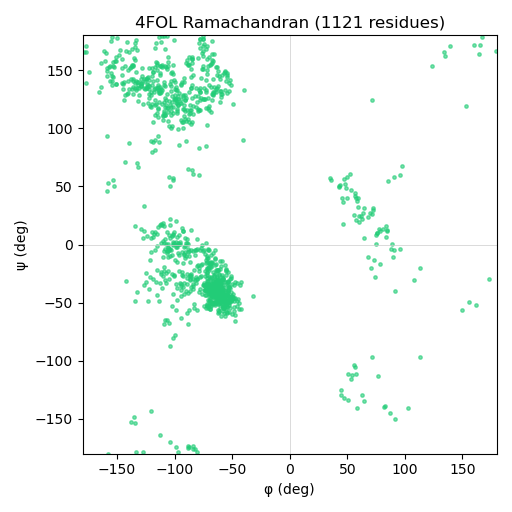612 N N . LEU D 1 112 ? 29.383 24.994 70.585 1.00 9.97 112 LEU D N 1
ATOM 7613 C CA . LEU D 1 112 ? 29.037 26.342 71.029 1.00 10.59 112 LEU D CA 1
ATOM 7614 C C . LEU D 1 112 ? 30.165 27.005 71.813 1.00 11.05 112 LEU D C 1
ATOM 7615 O O . LEU D 1 112 ? 31.016 26.336 72.398 1.00 11.18 112 LEU D O 1
ATOM 7620 N N . ASN D 1 113 ? 30.148 28.332 71.837 1.00 11.67 113 ASN D N 1
ATOM 7621 C CA . ASN D 1 113 ? 30.974 29.076 72.772 1.00 12.35 113 ASN D CA 1
ATOM 7622 C C . ASN D 1 113 ? 30.118 29.440 73.972 1.00 12.74 113 ASN D C 1
ATOM 7623 O O . ASN D 1 113 ? 29.346 30.392 73.906 1.00 12.93 113 ASN D O 1
ATOM 7628 N N . ALA D 1 114 ? 30.254 28.667 75.046 1.00 13.31 114 ALA D N 1
ATOM 7629 C CA . ALA D 1 114 ? 29.404 28.803 76.233 1.00 14.07 114 ALA D CA 1
ATOM 7630 C C . ALA D 1 114 ? 29.750 30.050 77.031 1.00 14.58 114 ALA D C 1
ATOM 7631 O O . ALA D 1 114 ? 30.925 30.389 77.164 1.00 14.63 114 ALA D O 1
ATOM 7633 N N . THR D 1 115 ? 28.728 30.721 77.566 1.00 15.33 115 THR D N 1
ATOM 7634 C CA . THR D 1 115 ? 28.919 31.991 78.287 1.00 16.48 115 THR D CA 1
ATOM 7635 C C . THR D 1 115 ? 28.531 31.940 79.775 1.00 17.88 115 THR D C 1
ATOM 7636 O O . THR D 1 115 ? 29.088 32.675 80.606 1.00 18.16 115 THR D O 1
ATOM 7640 N N . GLN D 1 116 ? 27.546 31.146 80.116 1.00 19.05 116 GLN D N 1
ATOM 7641 C CA . GLN D 1 116 ? 27.184 30.793 81.451 1.00 20.75 116 GLN D CA 1
ATOM 7642 C C . GLN D 1 116 ? 28.332 30.100 82.210 1.00 22.23 116 GLN D C 1
ATOM 7643 O O . GLN D 1 116 ? 28.923 29.183 81.755 1.00 22.61 116 GLN D O 1
ATOM 7649 N N . GLU D 1 117 ? 28.648 30.619 83.368 1.00 24.67 117 GLU D N 1
ATOM 7650 C CA . GLU D 1 117 ? 30.036 30.686 83.876 1.00 25.88 117 GLU D CA 1
ATOM 7651 C C . GLU D 1 117 ? 30.758 29.434 84.235 1.00 25.91 117 GLU D C 1
ATOM 7652 O O . GLU D 1 117 ? 31.954 29.308 83.964 1.00 26.44 117 GLU D O 1
ATOM 7658 N N . PRO D 1 118 ? 30.043 28.486 84.829 1.00 24.57 118 PRO D N 1
ATOM 7659 C CA . PRO D 1 118 ? 30.632 27.190 85.183 1.00 23.25 118 PRO D CA 1
ATOM 7660 C C . PRO D 1 118 ? 31.101 26.434 83.943 1.00 22.56 118 PRO D C 1
ATOM 7661 O O . PRO D 1 118 ? 32.176 25.835 83.955 1.00 22.68 118 PRO D O 1
ATOM 7665 N N . TYR D 1 119 ? 30.296 26.469 82.885 1.00 21.55 119 TYR D N 1
ATOM 7666 C CA . TYR D 1 119 ? 30.635 25.810 81.649 1.00 20.43 119 TYR D CA 1
ATOM 7667 C C . TYR D 1 119 ? 31.542 26.686 80.781 1.00 20.04 119 TYR D C 1
ATOM 7668 O O . TYR D 1 119 ? 32.412 26.188 80.152 1.00 19.31 119 TYR D O 1
ATOM 7677 N N . ALA D 1 120 ? 31.309 27.986 80.822 1.00 19.43 120 ALA D N 1
ATOM 7678 C CA . ALA D 1 120 ? 32.096 28.982 80.090 1.00 19.11 120 ALA D CA 1
ATOM 7679 C C . ALA D 1 120 ? 33.612 28.861 80.196 1.00 18.71 120 ALA D C 1
ATOM 7680 O O . ALA D 1 120 ? 34.318 29.159 79.281 1.00 18.72 120 ALA D O 1
ATOM 7682 N N . GLN D 1 121 ? 34.081 28.398 81.323 1.00 18.51 121 GLN D N 1
ATOM 7683 C CA . GLN D 1 121 ? 35.519 28.286 81.540 1.00 18.80 121 GLN D CA 1
ATOM 7684 C C . GLN D 1 121 ? 36.234 27.297 80.598 1.00 17.78 121 GLN D C 1
ATOM 7685 O O . GLN D 1 121 ? 37.393 27.509 80.248 1.00 17.37 121 GLN D O 1
ATOM 7691 N N . HIS D 1 122 ? 35.548 26.228 80.190 1.00 16.48 122 HIS D N 1
ATOM 7692 C 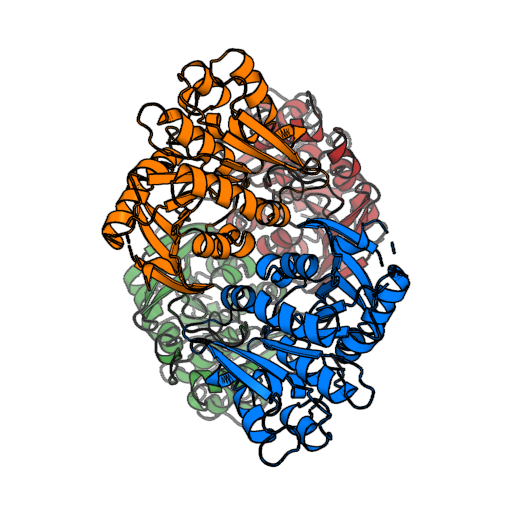CA . HIS D 1 122 ? 36.164 25.228 79.317 1.00 15.32 122 HIS D CA 1
ATOM 7693 C C . HIS D 1 122 ? 35.487 25.060 77.982 1.00 14.24 122 HIS D C 1
ATOM 7694 O O . HIS D 1 122 ? 36.147 24.746 76.994 1.00 13.79 122 HIS D O 1
ATOM 7701 N N . TYR D 1 123 ? 34.178 25.303 77.939 1.00 13.50 123 TYR D N 1
ATOM 7702 C CA . TYR D 1 123 ? 33.324 24.940 76.796 1.00 12.95 123 TYR D CA 1
ATOM 7703 C C . TYR D 1 123 ? 33.284 25.943 75.637 1.00 12.73 123 TYR D C 1
ATOM 7704 O O . TYR D 1 123 ? 32.218 26.462 75.283 1.00 12.43 123 TYR D O 1
ATOM 7713 N N . GLN D 1 124 ? 34.440 26.199 75.032 1.00 12.55 124 GLN D N 1
ATOM 7714 C CA . GLN D 1 124 ? 34.501 27.084 73.870 1.00 12.30 124 GLN D CA 1
ATOM 7715 C C . GLN D 1 124 ? 34.681 26.278 72.584 1.00 11.73 124 GLN D C 1
ATOM 7716 O O . GLN D 1 124 ? 35.638 26.474 71.836 1.00 11.68 124 GLN D O 1
ATOM 7722 N N . MET D 1 125 ? 33.740 25.378 72.331 1.00 11.32 125 MET D N 1
ATOM 7723 C CA . MET D 1 125 ? 33.888 24.417 71.245 1.00 11.08 125 MET D CA 1
ATOM 7724 C C . MET D 1 125 ? 33.793 25.013 69.839 1.00 10.88 125 MET D C 1
ATOM 7725 O O . MET D 1 125 ? 34.275 24.402 68.882 1.00 10.84 125 MET D O 1
ATOM 7730 N N . TYR D 1 126 ? 33.195 26.196 69.708 1.00 10.70 126 TYR D N 1
ATOM 7731 C CA . TYR D 1 126 ? 33.070 26.822 68.383 1.00 10.72 126 TYR D CA 1
ATOM 7732 C C . TYR D 1 126 ? 34.416 27.373 67.909 1.00 10.68 126 TYR D C 1
ATOM 7733 O O . TYR D 1 126 ? 34.762 27.206 66.748 1.00 10.63 126 TYR D O 1
ATOM 7742 N N . ASP D 1 127 ? 35.147 28.027 68.819 1.00 10.57 127 ASP D N 1
ATOM 7743 C CA . ASP D 1 127 ? 36.540 28.440 68.621 1.00 10.50 127 ASP D CA 1
ATOM 7744 C C . ASP D 1 127 ? 37.406 27.227 68.340 1.00 10.51 127 ASP D C 1
ATOM 7745 O O . ASP D 1 127 ? 38.222 27.220 67.405 1.00 10.55 127 ASP D O 1
ATOM 7750 N N . TYR D 1 128 ? 37.248 26.205 69.181 1.00 10.45 128 TYR D N 1
ATOM 7751 C CA . TYR D 1 128 ? 38.107 25.042 69.096 1.00 10.54 128 TYR D CA 1
ATOM 7752 C C . TYR D 1 128 ? 38.025 24.412 67.713 1.00 10.66 128 TYR D C 1
ATOM 7753 O O . TYR D 1 128 ? 39.049 24.161 67.084 1.00 10.66 128 TYR D O 1
ATOM 7762 N N . ILE D 1 129 ? 36.808 24.183 67.234 1.00 10.82 129 ILE D N 1
ATOM 7763 C CA . ILE D 1 129 ? 36.617 23.502 65.957 1.00 11.11 129 ILE D CA 1
ATOM 7764 C C . ILE D 1 129 ? 37.050 24.368 64.774 1.00 11.28 129 ILE D C 1
ATOM 7765 O O . ILE D 1 129 ? 37.699 23.891 63.847 1.00 11.02 129 ILE D O 1
ATOM 7770 N N . HIS D 1 130 ? 36.710 25.649 64.834 1.00 11.73 130 HIS D N 1
ATOM 7771 C CA . HIS D 1 130 ? 36.781 26.506 63.664 1.00 12.05 130 HIS D CA 1
ATOM 7772 C C . HIS D 1 130 ? 37.982 27.384 63.619 1.00 12.54 130 HIS D C 1
ATOM 7773 O O . HIS D 1 130 ? 38.411 27.782 62.536 1.00 12.60 130 HIS D O 1
ATOM 7780 N N . LYS D 1 131 ? 38.532 27.697 64.789 1.00 13.14 131 LYS D N 1
ATOM 7781 C CA . LYS D 1 131 ? 39.703 28.568 64.886 1.00 13.43 131 LYS D CA 1
ATOM 7782 C C . LYS D 1 131 ? 40.985 27.803 65.245 1.00 13.68 131 LYS D C 1
ATOM 7783 O O . LYS D 1 131 ? 41.899 27.710 64.425 1.00 13.90 131 LYS D O 1
ATOM 7789 N N . GLU D 1 132 ? 41.035 27.223 66.443 1.00 13.84 132 GLU D N 1
ATOM 7790 C CA . GLU D 1 132 ? 42.283 26.658 66.982 1.00 14.23 132 GLU D CA 1
ATOM 7791 C C . GLU D 1 132 ? 42.800 25.345 66.346 1.00 14.35 132 GLU D C 1
ATOM 7792 O O . GLU D 1 132 ? 43.973 25.261 65.952 1.00 14.53 132 GLU D O 1
ATOM 7798 N N . LEU D 1 133 ? 41.946 24.326 66.281 1.00 14.07 133 LEU D N 1
ATOM 7799 C CA . LEU D 1 133 ? 42.368 23.005 65.802 1.00 13.85 133 LEU D CA 1
ATOM 7800 C C . LEU D 1 133 ? 42.964 23.015 64.386 1.00 13.99 133 LEU D C 1
ATOM 7801 O O . LEU D 1 133 ? 44.032 22.435 64.186 1.00 14.09 133 LEU D O 1
ATOM 7806 N N . PRO D 1 134 ? 42.300 23.682 63.409 1.00 14.03 134 PRO D N 1
ATOM 7807 C CA . PRO D 1 134 ? 42.896 23.712 62.066 1.00 14.26 134 PRO D CA 1
ATOM 7808 C C . PRO D 1 134 ? 44.277 24.349 62.042 1.00 14.58 134 PRO D C 1
ATOM 7809 O O . PRO D 1 134 ? 45.104 23.945 61.225 1.00 15.11 134 PRO D O 1
ATOM 7813 N N . GLN D 1 135 ? 44.521 25.329 62.918 1.00 14.82 135 GLN D N 1
ATOM 7814 C CA . GLN D 1 135 ? 45.859 25.914 63.073 1.00 15.28 135 GLN D CA 1
ATOM 7815 C C . GLN D 1 135 ? 46.836 24.998 63.798 1.00 15.06 135 GLN D C 1
ATOM 7816 O O . GLN D 1 135 ? 48.008 24.944 63.430 1.00 15.21 135 GLN D O 1
ATOM 7822 N N . THR D 1 136 ? 46.355 24.302 64.829 1.00 14.88 136 THR D N 1
ATOM 7823 C CA . THR D 1 136 ? 47.187 23.360 65.576 1.00 15.02 136 THR D CA 1
ATOM 7824 C C . THR D 1 136 ? 47.640 22.238 64.659 1.00 14.86 136 THR D C 1
ATOM 7825 O O . THR D 1 136 ? 48.800 21.833 64.708 1.00 15.12 136 THR D O 1
ATOM 7829 N N . LEU D 1 137 ? 46.720 21.748 63.824 1.00 14.31 137 LEU D N 1
ATOM 7830 C CA . LEU D 1 137 ? 47.035 20.728 62.836 1.00 14.13 137 LEU D CA 1
ATOM 7831 C C . LEU D 1 137 ? 47.971 21.262 61.760 1.00 14.24 137 LEU D C 1
ATOM 7832 O O . LEU D 1 137 ? 48.896 20.571 61.356 1.00 14.01 137 LEU D O 1
ATOM 7837 N N . ASP D 1 138 ? 47.743 22.503 61.329 1.00 14.75 138 ASP D N 1
ATOM 7838 C CA . ASP D 1 138 ? 48.590 23.150 60.325 1.00 15.15 138 ASP D CA 1
ATOM 7839 C C . ASP D 1 138 ? 50.029 23.324 60.782 1.00 15.59 138 ASP D C 1
ATOM 7840 O O . ASP D 1 138 ? 50.951 23.011 60.033 1.00 15.91 138 ASP D O 1
ATOM 7845 N N . SER D 1 139 ? 50.216 23.843 61.995 1.00 15.89 139 SER D N 1
ATOM 7846 C CA A SER D 1 139 ? 51.556 24.051 62.538 0.50 16.16 139 SER D CA 1
ATOM 7847 C CA B SER D 1 139 ? 51.554 24.050 62.545 0.50 16.11 139 SER D CA 1
ATOM 7848 C C . SER D 1 139 ? 52.224 22.720 62.895 1.00 16.46 139 SER D C 1
ATOM 7849 O O . SER D 1 139 ? 53.453 22.616 62.913 1.00 16.77 139 SER D O 1
ATOM 7854 N N . HIS D 1 140 ? 51.417 21.698 63.172 1.00 16.53 140 HIS D N 1
ATOM 7855 C CA . HIS D 1 140 ? 51.969 20.378 63.451 1.00 17.00 140 HIS D CA 1
ATOM 7856 C C . HIS D 1 140 ? 52.440 19.656 62.216 1.00 17.54 140 HIS D C 1
ATOM 7857 O O . HIS D 1 140 ? 53.512 19.047 62.230 1.00 17.46 140 HIS D O 1
ATOM 7864 N N . PHE D 1 141 ? 51.659 19.720 61.137 1.00 18.01 141 PHE D N 1
ATOM 7865 C CA . PHE D 1 141 ? 51.981 18.980 59.912 1.00 18.31 141 PHE D CA 1
ATOM 7866 C C . PHE D 1 141 ? 52.759 19.786 58.872 1.00 18.37 141 PHE D C 1
ATOM 7867 O O . PHE D 1 141 ? 53.609 19.231 58.178 1.00 18.59 141 PHE D O 1
ATOM 7875 N N . ASN D 1 142 ? 52.464 21.082 58.770 1.00 18.51 142 ASN D N 1
ATOM 7876 C CA . ASN D 1 142 ? 53.195 22.000 57.886 1.00 18.55 142 ASN D CA 1
ATOM 7877 C C . ASN D 1 142 ? 54.036 23.003 58.673 1.00 18.21 142 ASN D C 1
ATOM 7878 O O . ASN D 1 142 ? 55.158 22.711 59.076 1.00 18.09 142 ASN D O 1
ATOM 7883 N N . LYS D 1 148 ? 51.720 20.287 52.279 1.00 13.83 148 LYS D N 1
ATOM 7884 C CA . LYS D 1 148 ? 51.212 18.994 51.809 1.00 13.99 148 LYS D CA 1
ATOM 7885 C C . LYS D 1 148 ? 49.765 18.720 52.272 1.00 13.75 148 LYS D C 1
ATOM 7886 O O . LYS D 1 148 ? 49.009 18.005 51.599 1.00 13.82 148 LYS D O 1
ATOM 7892 N N . LEU D 1 149 ? 49.382 19.291 53.406 1.00 13.23 149 LEU D N 1
ATOM 7893 C CA . LEU D 1 149 ? 48.005 19.183 53.888 1.00 13.07 149 LEU D CA 1
ATOM 7894 C C . LEU D 1 149 ? 47.379 20.552 54.083 1.00 12.98 149 LEU D C 1
ATOM 7895 O O . LEU D 1 149 ? 47.957 21.417 54.747 1.00 13.06 149 LEU D O 1
ATOM 7900 N N . ASP D 1 150 ? 46.189 20.727 53.510 1.00 12.95 150 ASP D N 1
ATOM 7901 C CA . ASP D 1 150 ? 45.417 21.969 53.604 1.00 12.67 150 ASP D CA 1
ATOM 7902 C C . ASP D 1 150 ? 44.235 21.847 54.575 1.00 12.36 150 ASP D C 1
ATOM 7903 O O . ASP D 1 150 ? 43.169 21.293 54.231 1.00 11.88 150 ASP D O 1
ATOM 7908 N N . PHE D 1 151 ? 44.449 22.402 55.773 1.00 12.22 151 PHE D N 1
ATOM 7909 C CA . PHE D 1 151 ? 43.488 22.408 56.877 1.00 12.26 151 PHE D CA 1
ATOM 7910 C C . PHE D 1 151 ? 42.669 23.709 56.966 1.00 12.49 151 PHE D C 1
ATOM 7911 O O . PHE D 1 151 ? 41.741 23.800 57.789 1.00 12.35 151 PHE D O 1
ATOM 7919 N N . LEU D 1 152 ? 43.021 24.709 56.155 1.00 12.26 152 LEU D N 1
ATOM 7920 C CA . LEU D 1 152 ? 42.538 26.081 56.365 1.00 12.29 152 LEU D CA 1
ATOM 7921 C C . LEU D 1 152 ? 41.823 26.713 55.167 1.00 12.36 152 LEU D C 1
ATOM 7922 O O . LEU D 1 152 ? 41.026 27.634 55.349 1.00 12.54 152 LEU D O 1
ATOM 7927 N N . ASP D 1 153 ? 42.121 26.246 53.954 1.00 12.52 153 ASP D N 1
ATOM 7928 C CA . ASP D 1 153 ? 41.547 26.832 52.733 1.00 12.64 153 ASP D CA 1
ATOM 7929 C C . ASP D 1 153 ? 40.433 25.972 52.125 1.00 12.62 153 ASP D C 1
ATOM 7930 O O . ASP D 1 153 ? 39.269 26.201 52.435 1.00 12.81 153 ASP D O 1
ATOM 7935 N N . ASN D 1 154 ? 40.749 24.998 51.268 1.00 12.34 154 ASN D N 1
ATOM 7936 C CA . ASN D 1 154 ? 39.671 24.109 50.829 1.00 12.34 154 ASN D CA 1
ATOM 7937 C C . ASN D 1 154 ? 39.472 22.876 51.712 1.00 11.99 154 ASN D C 1
ATOM 7938 O O . ASN D 1 154 ? 40.078 21.820 51.537 1.00 11.84 154 ASN D O 1
ATOM 7943 N N . VAL D 1 155 ? 38.625 23.089 52.714 1.00 11.81 155 VAL D N 1
ATOM 7944 C CA . VAL D 1 155 ? 38.212 22.066 53.654 1.00 11.55 155 VAL D CA 1
ATOM 7945 C C . VAL D 1 155 ? 36.686 21.876 53.578 1.00 11.46 155 VAL D C 1
ATOM 7946 O O . VAL D 1 155 ? 35.941 22.807 53.222 1.00 11.25 155 VAL D O 1
ATOM 7950 N N . ALA D 1 156 ? 36.245 20.661 53.895 1.00 10.87 156 ALA D N 1
ATOM 7951 C CA . ALA D 1 156 ? 34.846 20.298 53.849 1.00 10.61 156 ALA D CA 1
ATOM 7952 C C . ALA D 1 156 ? 34.386 19.976 55.263 1.00 10.37 156 ALA D C 1
ATOM 7953 O O . ALA D 1 156 ? 35.200 19.624 56.121 1.00 10.37 156 ALA D O 1
ATOM 7955 N N . ILE D 1 157 ? 33.087 20.095 55.514 1.00 10.06 157 ILE D N 1
ATOM 7956 C CA . ILE D 1 157 ? 32.560 19.789 56.845 1.00 9.88 157 ILE D CA 1
ATOM 7957 C C . ILE D 1 157 ? 31.315 18.901 56.781 1.00 9.65 157 ILE D C 1
ATOM 7958 O O . ILE D 1 157 ? 30.478 19.050 55.889 1.00 9.61 157 ILE D O 1
ATOM 7963 N N . THR D 1 158 ? 31.247 17.953 57.713 1.00 9.40 158 THR D N 1
ATOM 7964 C CA . THR D 1 158 ? 30.146 17.003 57.853 1.00 9.23 158 THR D CA 1
ATOM 7965 C C . THR D 1 158 ? 30.149 16.477 59.283 1.00 9.10 158 THR D C 1
ATOM 7966 O O . THR D 1 158 ? 30.988 16.869 60.086 1.00 9.00 158 THR D O 1
ATOM 7970 N N . GLY D 1 159 ? 29.206 15.591 59.586 1.00 8.94 159 GLY D N 1
ATOM 7971 C CA . GLY D 1 159 ? 29.016 15.082 60.927 1.00 8.89 159 GLY D CA 1
ATOM 7972 C C . GLY D 1 159 ? 27.633 14.494 61.091 1.00 8.81 159 GLY D C 1
ATOM 7973 O O . GLY D 1 159 ? 26.775 14.640 60.207 1.00 8.72 159 GLY D O 1
ATOM 7974 N N . ILE D 1 160 ? 27.418 13.840 62.231 1.00 8.72 160 ILE D N 1
ATOM 7975 C CA . ILE D 1 160 ? 26.138 13.218 62.533 1.00 8.81 160 ILE D CA 1
ATOM 7976 C C . ILE D 1 160 ? 25.434 13.880 63.715 1.00 8.91 160 ILE D C 1
ATOM 7977 O O . ILE D 1 160 ? 26.061 14.178 64.741 1.00 8.83 160 ILE D O 1
ATOM 7982 N N . SER D 1 161 ? 24.123 14.085 63.563 1.00 8.98 161 SER D N 1
ATOM 7983 C CA . SER D 1 161 ? 23.263 14.548 64.655 1.00 9.02 161 SER D CA 1
ATOM 7984 C C . SER D 1 161 ? 23.759 15.875 65.281 1.00 8.97 161 SER D C 1
ATOM 7985 O O . SER D 1 161 ? 23.589 16.941 64.682 1.00 9.14 161 SER D O 1
ATOM 7988 N N . MET D 1 162 ? 24.376 15.814 66.462 1.00 8.80 162 MET D N 1
ATOM 7989 C CA . MET D 1 162 ? 25.014 16.992 67.030 1.00 8.68 162 MET D CA 1
ATOM 7990 C C . MET D 1 162 ? 26.120 17.517 66.107 1.00 8.67 162 MET D C 1
ATOM 7991 O O . MET D 1 162 ? 26.279 18.729 65.944 1.00 8.66 162 MET D O 1
ATOM 7996 N N . GLY D 1 163 ? 26.872 16.599 65.505 1.00 8.67 163 GLY D N 1
ATOM 7997 C CA . GLY D 1 163 ? 27.877 16.945 64.505 1.00 8.59 163 GLY D CA 1
ATOM 7998 C C . GLY D 1 163 ? 27.274 17.456 63.210 1.00 8.61 163 GLY D C 1
ATOM 7999 O O . GLY D 1 163 ? 27.837 18.341 62.564 1.00 8.62 163 GLY D O 1
ATOM 8000 N N . GLY D 1 164 ? 26.131 16.893 62.826 1.00 8.63 164 GLY D N 1
ATOM 8001 C CA . GLY D 1 164 ? 25.413 17.345 61.639 1.00 8.72 164 GLY D CA 1
ATOM 8002 C C . GLY D 1 164 ? 24.911 18.766 61.834 1.00 8.73 164 GLY D C 1
ATOM 8003 O O . GLY D 1 164 ? 24.954 19.581 60.908 1.00 8.55 164 GLY D O 1
ATOM 8004 N N . TYR D 1 165 ? 24.431 19.053 63.045 1.00 8.78 165 TYR D N 1
ATOM 8005 C CA . TYR D 1 165 ? 24.018 20.404 63.411 1.00 8.95 165 TYR D CA 1
ATOM 8006 C C . TYR D 1 165 ? 25.208 21.382 63.301 1.00 8.94 165 TYR D C 1
ATOM 8007 O O . TYR D 1 165 ? 25.125 22.402 62.601 1.00 9.01 165 TYR D O 1
ATOM 8016 N N . GLY D 1 166 ? 26.302 21.055 63.989 1.00 8.85 166 GLY D N 1
ATOM 8017 C CA . GLY D 1 166 ? 27.521 21.869 64.002 1.00 8.93 166 GLY D CA 1
ATOM 8018 C C . GLY D 1 166 ? 28.097 22.107 62.614 1.00 8.95 166 GLY D C 1
ATOM 8019 O O . GLY D 1 166 ? 28.485 23.225 62.275 1.00 8.93 166 GLY D O 1
ATOM 8020 N N . ALA D 1 167 ? 28.130 21.058 61.803 1.00 8.88 167 ALA D N 1
ATOM 8021 C CA . ALA D 1 167 ? 28.625 21.163 60.435 1.00 8.91 167 ALA D CA 1
ATOM 8022 C C . ALA D 1 167 ? 27.865 22.202 59.602 1.00 8.86 167 ALA D C 1
ATOM 8023 O O . ALA D 1 167 ? 28.472 23.037 58.937 1.00 8.83 167 ALA D O 1
ATOM 8025 N N . ILE D 1 168 ? 26.540 22.135 59.639 1.00 8.94 168 ILE D N 1
ATOM 8026 C CA . ILE D 1 168 ? 25.687 23.016 58.845 1.00 9.10 168 ILE D CA 1
ATOM 8027 C C . ILE D 1 168 ? 25.856 24.445 59.363 1.00 9.36 168 ILE D C 1
ATOM 8028 O O . ILE D 1 168 ? 26.003 25.398 58.596 1.00 9.39 168 ILE D O 1
ATOM 8033 N N . CYS D 1 169 ? 25.863 24.562 60.683 1.00 9.69 169 CYS D N 1
ATOM 8034 C CA . CYS D 1 169 ? 26.043 25.821 61.349 1.00 10.20 169 CYS D CA 1
ATOM 8035 C C . CYS D 1 169 ? 27.318 26.520 60.878 1.00 10.36 169 CYS D C 1
ATOM 8036 O O . CYS D 1 169 ? 27.281 27.701 60.527 1.00 10.34 169 CYS D O 1
ATOM 8039 N N . GLY D 1 170 ? 28.430 25.781 60.857 1.00 10.47 170 GLY D N 1
ATOM 8040 C CA . GLY D 1 170 ? 29.725 26.324 60.445 1.00 10.73 170 GLY D CA 1
ATOM 8041 C C . GLY D 1 170 ? 29.749 26.808 59.004 1.00 10.90 170 GLY D C 1
ATOM 8042 O O . GLY D 1 170 ? 30.228 27.909 58.708 1.00 10.90 170 GLY D O 1
ATOM 8043 N N . TYR D 1 171 ? 29.221 25.976 58.109 1.00 10.97 171 TYR D N 1
ATOM 8044 C CA . TYR D 1 171 ? 29.145 26.304 56.693 1.00 11.07 171 TYR D CA 1
ATOM 8045 C C . TYR D 1 171 ? 28.290 27.546 56.446 1.00 11.12 171 TYR D C 1
ATOM 8046 O O . TYR D 1 171 ? 28.652 28.400 55.640 1.00 11.36 171 TYR D O 1
ATOM 8055 N N . LEU D 1 172 ? 27.169 27.666 57.144 1.00 11.12 172 LEU D N 1
ATOM 8056 C CA . LEU D 1 172 ? 26.323 28.849 56.959 1.00 11.17 172 LEU D CA 1
ATOM 8057 C C . LEU D 1 172 ? 26.972 30.144 57.481 1.00 11.26 172 LEU D C 1
ATOM 8058 O O . LEU D 1 172 ? 26.877 31.171 56.820 1.00 11.37 172 LEU D O 1
ATOM 8063 N N . LYS D 1 173 ? 27.715 30.066 58.591 1.00 11.48 173 LYS D N 1
ATOM 8064 C CA . LYS D 1 173 ? 28.213 31.263 59.335 1.00 11.66 173 LYS D CA 1
ATOM 8065 C C . LYS D 1 173 ? 29.460 32.124 58.920 1.00 11.80 173 LYS D C 1
ATOM 8066 O O . LYS D 1 173 ? 29.560 33.259 59.386 1.00 12.00 173 LYS D O 1
ATOM 8072 N N . GLY D 1 174 ? 30.398 31.687 58.078 1.00 11.89 174 GLY D N 1
ATOM 8073 C CA . GLY D 1 174 ? 30.311 30.566 57.180 1.00 11.74 174 GLY D CA 1
ATOM 8074 C C . GLY D 1 174 ? 30.321 31.078 55.747 1.00 11.75 174 GLY D C 1
ATOM 8075 O O . GLY D 1 174 ? 31.369 31.383 55.168 1.00 11.56 174 GLY D O 1
ATOM 8076 N N . TYR D 1 175 ? 29.124 31.213 55.199 1.00 11.64 175 TYR D N 1
ATOM 8077 C CA . TYR D 1 175 ? 28.934 31.286 53.766 1.00 11.43 175 TYR D CA 1
ATOM 8078 C C . TYR D 1 175 ? 29.620 32.459 53.060 1.00 11.37 175 TYR D C 1
ATOM 8079 O O . TYR D 1 175 ? 30.215 32.283 51.998 1.00 11.14 175 TYR D O 1
ATOM 8088 N N . SER D 1 176 ? 29.659 33.615 53.656 1.00 11.29 176 SER D N 1
ATOM 8089 C CA . SER D 1 176 ? 29.970 34.777 52.889 1.00 11.49 176 SER D CA 1
ATOM 8090 C C . SER D 1 176 ? 31.441 34.862 52.480 1.00 11.54 176 SER D C 1
ATOM 8091 O O . SER D 1 176 ? 31.774 35.551 51.598 1.00 11.83 176 SER D O 1
ATOM 8094 N N . GLY D 1 177 ? 32.308 34.086 53.110 1.00 11.57 177 GLY D N 1
ATOM 8095 C CA . GLY D 1 177 ? 33.711 34.011 52.764 1.00 11.43 177 GLY D CA 1
ATOM 8096 C C . GLY D 1 177 ? 34.201 32.665 52.287 1.00 11.42 177 GLY D C 1
ATOM 8097 O O . GLY D 1 177 ? 35.357 32.395 52.215 1.00 11.40 177 GLY D O 1
ATOM 8098 N N . LYS D 1 178 ? 33.254 31.821 52.050 1.00 11.46 178 LYS D N 1
ATOM 8099 C CA . LYS D 1 178 ? 33.452 30.442 51.775 1.00 11.41 178 LYS D CA 1
ATOM 8100 C C . LYS D 1 178 ? 34.471 29.803 52.683 1.00 11.13 178 LYS D C 1
ATOM 8101 O O . LYS D 1 178 ? 35.325 29.155 52.248 1.00 10.99 178 LYS D O 1
ATOM 8107 N N . ARG D 1 179 ? 34.273 30.002 53.970 1.00 10.90 179 ARG D N 1
ATOM 8108 C CA . ARG D 1 179 ? 35.040 29.321 55.012 1.00 10.76 179 ARG D CA 1
ATOM 8109 C C . ARG D 1 179 ? 35.085 27.822 54.733 1.00 10.80 179 ARG D C 1
ATOM 8110 O O . ARG D 1 179 ? 36.152 27.200 54.795 1.00 11.09 179 ARG D O 1
ATOM 8118 N N . TYR D 1 180 ? 33.938 27.237 54.402 1.00 10.55 180 TYR D N 1
ATOM 8119 C CA . TYR D 1 180 ? 33.915 25.818 54.060 1.00 10.31 180 TYR D CA 1
ATOM 8120 C C . TYR D 1 180 ? 33.455 25.613 52.619 1.00 10.25 180 TYR D C 1
ATOM 8121 O O . TYR D 1 180 ? 32.442 26.184 52.207 1.00 10.16 180 TYR D O 1
ATOM 8130 N N . LYS D 1 181 ? 34.202 24.807 51.858 1.00 10.09 181 LYS D N 1
ATOM 8131 C CA . LYS D 1 181 ? 33.887 24.574 50.436 1.00 10.08 181 LYS D CA 1
ATOM 8132 C C . LYS D 1 181 ? 32.839 23.484 50.190 1.00 10.02 181 LYS D C 1
ATOM 8133 O O . LYS D 1 181 ? 32.419 23.273 49.044 1.00 10.09 181 LYS D O 1
ATOM 8139 N N . SER D 1 182 ? 32.419 22.790 51.246 1.00 9.72 182 SER D N 1
ATOM 8140 C CA . SER D 1 182 ? 31.419 21.726 51.100 1.00 9.64 182 SER D CA 1
ATOM 8141 C C . SER D 1 182 ? 30.801 21.332 52.434 1.00 9.53 182 SER D C 1
ATOM 8142 O O . SER D 1 182 ? 31.522 21.172 53.404 1.00 9.49 182 SER D O 1
ATOM 8145 N N . CYS D 1 183 ? 29.475 21.169 52.454 1.00 9.51 183 CYS D N 1
ATOM 8146 C CA . CYS D 1 183 ? 28.718 20.795 53.653 1.00 9.47 183 CYS D CA 1
ATOM 8147 C C . CYS D 1 183 ? 27.770 19.636 53.388 1.00 9.33 183 CYS D C 1
ATOM 8148 O O . CYS D 1 183 ? 26.985 19.669 52.450 1.00 9.25 183 CYS D O 1
ATOM 8151 N N . SER D 1 184 ? 27.848 18.609 54.220 1.00 9.20 184 SER D N 1
ATOM 8152 C CA . SER D 1 184 ? 26.809 17.599 54.234 1.00 9.23 184 SER D CA 1
ATOM 8153 C C . SER D 1 184 ? 26.557 17.182 55.676 1.00 9.25 184 SER D C 1
ATOM 8154 O O . SER D 1 184 ? 27.264 17.634 56.564 1.00 9.04 184 SER D O 1
ATOM 8157 N N . ALA D 1 185 ? 25.551 16.337 55.911 1.00 9.44 185 ALA D N 1
ATOM 8158 C CA . ALA D 1 185 ? 25.180 15.946 57.279 1.00 9.60 185 ALA D CA 1
ATOM 8159 C C . ALA D 1 185 ? 24.410 14.640 57.335 1.00 9.76 185 ALA D C 1
ATOM 8160 O O . ALA D 1 185 ? 23.613 14.349 56.453 1.00 10.02 185 ALA D O 1
ATOM 8162 N N . PHE D 1 186 ? 24.648 13.867 58.387 1.00 9.86 186 PHE D N 1
ATOM 8163 C CA . PHE D 1 186 ? 23.887 12.664 58.648 1.00 9.94 186 PHE D CA 1
ATOM 8164 C C . PHE D 1 186 ? 22.967 12.922 59.824 1.00 10.09 186 PHE D C 1
ATOM 8165 O O . PHE D 1 186 ? 23.423 13.328 60.897 1.00 10.01 186 PHE D O 1
ATOM 8173 N N . ALA D 1 187 ? 21.671 12.693 59.611 1.00 10.31 187 ALA D N 1
ATOM 8174 C CA . ALA D 1 187 ? 20.650 12.849 60.655 1.00 10.48 187 ALA D CA 1
ATOM 8175 C C . ALA D 1 187 ? 20.823 14.116 61.524 1.00 10.62 187 ALA D C 1
ATOM 8176 O O . ALA D 1 187 ? 20.813 14.020 62.756 1.00 11.06 187 ALA D O 1
ATOM 8178 N N . PRO D 1 188 ? 20.985 15.303 60.894 1.00 10.58 188 PRO D N 1
ATOM 8179 C CA . PRO D 1 188 ? 21.302 16.507 61.660 1.00 10.77 188 PRO D CA 1
ATOM 8180 C C . PRO D 1 188 ? 20.164 17.054 62.510 1.00 11.10 188 PRO D C 1
ATOM 8181 O O . PRO D 1 188 ? 18.985 16.865 62.188 1.00 11.13 188 PRO D O 1
ATOM 8185 N N . ILE D 1 189 ? 20.544 17.746 63.580 1.00 11.35 189 ILE D N 1
ATOM 8186 C CA . ILE D 1 189 ? 19.638 18.602 64.327 1.00 11.74 189 ILE D CA 1
ATOM 8187 C C . ILE D 1 189 ? 19.632 19.957 63.620 1.00 11.81 189 ILE D C 1
ATOM 8188 O O . ILE D 1 189 ? 20.561 20.752 63.714 1.00 11.86 189 ILE D O 1
ATOM 8193 N N . VAL D 1 190 ? 18.544 20.200 62.921 1.00 12.13 190 VAL D N 1
ATOM 8194 C CA . VAL D 1 190 ? 18.398 21.307 62.008 1.00 12.33 190 VAL D CA 1
ATOM 8195 C C . VAL D 1 190 ? 17.976 22.629 62.686 1.00 12.50 190 VAL D C 1
ATOM 8196 O O . VAL D 1 190 ? 18.347 23.722 62.229 1.00 12.27 190 VAL D O 1
ATOM 8200 N N . ASN D 1 191 ? 17.230 22.511 63.787 1.00 12.67 191 ASN D N 1
ATOM 8201 C CA . ASN D 1 191 ? 16.561 23.634 64.438 1.00 12.61 191 ASN D CA 1
ATOM 8202 C C . ASN D 1 191 ? 16.585 23.466 65.956 1.00 12.84 191 ASN D C 1
ATOM 8203 O O . ASN D 1 191 ? 15.546 23.195 66.575 1.00 12.61 191 ASN D O 1
ATOM 8208 N N . PRO D 1 192 ? 17.778 23.622 66.565 1.00 13.05 192 PRO D N 1
ATOM 8209 C CA . PRO D 1 192 ? 17.980 23.386 68.000 1.00 13.27 192 PRO D CA 1
ATOM 8210 C C . PRO D 1 192 ? 17.021 24.155 68.913 1.00 13.49 192 PRO D C 1
ATOM 8211 O O . PRO D 1 192 ? 16.668 23.651 69.977 1.00 13.70 192 PRO D O 1
ATOM 8215 N N . SER D 1 193 ? 16.599 25.350 68.496 1.00 13.60 193 SER D N 1
ATOM 8216 C CA . SER D 1 193 ? 15.691 26.189 69.291 1.00 13.68 193 SER D CA 1
ATOM 8217 C C . SER D 1 193 ? 14.339 25.523 69.591 1.00 13.88 193 SER D C 1
ATOM 8218 O O . SER D 1 193 ? 13.618 25.948 70.502 1.00 13.97 193 SER D O 1
ATOM 8221 N N . ASN D 1 194 ? 14.002 24.492 68.820 1.00 13.75 194 ASN D N 1
ATOM 8222 C CA . ASN D 1 194 ? 12.700 23.842 68.926 1.00 13.86 194 ASN D CA 1
ATOM 8223 C C . ASN D 1 194 ? 12.770 22.323 69.123 1.00 13.89 194 ASN D C 1
ATOM 8224 O O . ASN D 1 194 ? 11.906 21.587 68.643 1.00 13.87 194 ASN D O 1
ATOM 8229 N N . VAL D 1 195 ? 13.808 21.861 69.821 1.00 13.66 195 VAL D N 1
ATOM 8230 C CA . VAL D 1 195 ? 13.984 20.432 70.129 1.00 13.44 195 VAL D CA 1
ATOM 8231 C C . VAL D 1 195 ? 14.749 20.273 71.445 1.00 13.30 195 VAL D C 1
ATOM 8232 O O . VAL D 1 195 ? 15.705 21.012 71.692 1.00 13.38 195 VAL D O 1
ATOM 8236 N N . PRO D 1 196 ? 14.321 19.321 72.297 1.00 13.16 196 PRO D N 1
ATOM 8237 C CA . PRO D 1 196 ? 14.802 19.222 73.676 1.00 13.11 196 PRO D CA 1
ATOM 8238 C C . PRO D 1 196 ? 16.318 19.313 73.867 1.00 13.21 196 PRO D C 1
ATOM 8239 O O . PRO D 1 196 ? 16.762 20.052 74.746 1.00 13.26 196 PRO D O 1
ATOM 8243 N N . TRP D 1 197 ? 17.101 18.598 73.054 1.00 13.16 197 TRP D N 1
ATOM 8244 C CA . TRP D 1 197 ? 18.564 18.591 73.217 1.00 13.20 197 TRP D CA 1
ATOM 8245 C C . TRP D 1 197 ? 19.183 19.945 72.969 1.00 13.11 197 TRP D C 1
ATOM 8246 O O . TRP D 1 197 ? 20.101 20.359 73.679 1.00 12.78 197 TRP D O 1
ATOM 8257 N N . GLY D 1 198 ? 18.675 20.640 71.958 1.00 13.26 198 GLY D N 1
ATOM 8258 C CA . GLY D 1 198 ? 19.139 21.979 71.624 1.00 13.54 198 GLY D CA 1
ATOM 8259 C C . GLY D 1 198 ? 18.692 23.009 72.641 1.00 13.77 198 GLY D C 1
ATOM 8260 O O . GLY D 1 198 ? 19.518 23.771 73.148 1.00 14.12 198 GLY D O 1
ATOM 8261 N N . GLN D 1 199 ? 17.387 23.035 72.927 1.00 13.66 199 GLN D N 1
ATOM 8262 C CA . GLN D 1 199 ? 16.806 23.948 73.910 1.00 13.64 199 GLN D CA 1
ATOM 8263 C C . GLN D 1 199 ? 17.604 23.868 75.217 1.00 13.62 199 GLN D C 1
ATOM 8264 O O . GLN D 1 199 ? 17.982 24.896 75.804 1.00 13.23 199 GLN D O 1
ATOM 8270 N N . LYS D 1 200 ? 17.896 22.636 75.633 1.00 13.20 200 LYS D N 1
ATOM 8271 C CA . LYS D 1 200 ? 18.686 22.388 76.827 1.00 13.14 200 LYS D CA 1
ATOM 8272 C C . LYS D 1 200 ? 20.115 22.925 76.711 1.00 12.99 200 LYS D C 1
ATOM 8273 O O . LYS D 1 200 ? 20.603 23.586 77.625 1.00 12.76 200 LYS D O 1
ATOM 8279 N N . ALA D 1 201 ? 20.773 22.635 75.589 1.00 12.94 201 ALA D N 1
ATOM 8280 C CA . ALA D 1 201 ? 22.144 23.079 75.358 1.00 12.92 201 ALA D CA 1
ATOM 8281 C C . ALA D 1 201 ? 22.276 24.612 75.318 1.00 13.01 201 ALA D C 1
ATOM 8282 O O . ALA D 1 201 ? 23.186 25.158 75.932 1.00 12.95 201 ALA D O 1
ATOM 8284 N N . PHE D 1 202 ? 21.377 25.291 74.600 1.00 13.24 202 PHE D N 1
ATOM 8285 C CA . PHE D 1 202 ? 21.336 26.766 74.592 1.00 13.51 202 PHE D CA 1
ATOM 8286 C C . PHE D 1 202 ? 21.105 27.350 75.990 1.00 13.46 202 PHE D C 1
ATOM 8287 O O . PHE D 1 202 ? 21.830 28.253 76.413 1.00 13.75 202 PHE D O 1
ATOM 8295 N N . LYS D 1 203 ? 20.098 26.836 76.699 1.00 13.50 203 LYS D N 1
ATOM 8296 C CA . LYS D 1 203 ? 19.801 27.289 78.060 1.00 13.59 203 LYS D CA 1
ATOM 8297 C C . LYS D 1 203 ? 21.018 27.128 78.946 1.00 13.75 203 LYS D C 1
ATOM 8298 O O . LYS D 1 203 ? 21.398 28.060 79.634 1.00 14.18 203 LYS D O 1
ATOM 8304 N N . GLY D 1 204 ? 21.638 25.952 78.908 1.00 13.86 204 GLY D N 1
ATOM 8305 C CA . GLY D 1 204 ? 22.799 25.662 79.746 1.00 14.38 204 GLY D CA 1
ATOM 8306 C C . GLY D 1 204 ? 24.023 26.502 79.427 1.00 14.61 204 GLY D C 1
ATOM 8307 O O . GLY D 1 204 ? 24.605 27.135 80.310 1.00 14.85 204 GLY D O 1
ATOM 8308 N N . TYR D 1 205 ? 24.405 26.520 78.157 1.00 14.75 205 TYR D N 1
ATOM 8309 C CA . TYR D 1 205 ? 25.648 27.156 77.748 1.00 15.15 205 TYR D CA 1
ATOM 8310 C C . TYR D 1 205 ? 25.528 28.666 77.464 1.00 15.55 205 TYR D C 1
ATOM 8311 O O . TYR D 1 205 ? 26.489 29.400 77.654 1.00 15.41 205 TYR D O 1
ATOM 8320 N N . LEU D 1 206 ? 24.358 29.124 77.028 1.00 16.24 206 LEU D N 1
ATOM 8321 C CA . LEU D 1 206 ? 24.198 30.540 76.667 1.00 17.30 206 LEU D CA 1
ATOM 8322 C C . LEU D 1 206 ? 23.266 31.356 77.577 1.00 18.31 206 LEU D C 1
ATOM 8323 O O . LEU D 1 206 ? 23.489 32.558 77.769 1.00 18.40 206 LEU D O 1
ATOM 8328 N N . GLY D 1 207 ? 22.223 30.715 78.108 1.00 19.38 207 GLY D N 1
ATOM 8329 C CA . GLY D 1 207 ? 21.287 31.374 79.026 1.00 20.74 207 GLY D CA 1
ATOM 8330 C C . GLY D 1 207 ? 19.956 31.787 78.421 1.00 22.35 207 GLY D C 1
ATOM 8331 O O . GLY D 1 207 ? 19.391 31.066 77.589 1.00 22.36 207 GLY D O 1
ATOM 8332 N N . GLU D 1 208 ? 19.480 32.969 78.838 1.00 23.65 208 GLU D N 1
ATOM 8333 C CA . GLU D 1 208 ? 18.115 33.492 78.569 1.00 24.44 208 GLU D CA 1
ATOM 8334 C C . GLU D 1 208 ? 17.037 32.756 79.366 1.00 24.68 208 GLU D C 1
ATOM 8335 O O . GLU D 1 208 ? 17.055 31.530 79.474 1.00 25.10 208 GLU D O 1
ATOM 8341 N N . TRP D 1 213 ? 21.186 32.892 70.851 1.00 18.71 213 TRP D N 1
ATOM 8342 C CA . TRP D 1 213 ? 20.415 31.726 70.409 1.00 18.97 213 TRP D CA 1
ATOM 8343 C C . TRP D 1 213 ? 20.283 31.691 68.910 1.00 18.47 213 TRP D C 1
ATOM 8344 O O . TRP D 1 213 ? 20.545 30.676 68.264 1.00 18.00 213 TRP D O 1
ATOM 8355 N N . GLU D 1 214 ? 19.875 32.816 68.338 1.00 18.59 214 GLU D N 1
ATOM 8356 C CA . GLU D 1 214 ? 19.679 32.912 66.898 1.00 18.46 214 GLU D CA 1
ATOM 8357 C C . GLU D 1 214 ? 20.977 32.774 66.100 1.00 17.84 214 GLU D C 1
ATOM 8358 O O . GLU D 1 214 ? 20.959 32.257 64.996 1.00 18.30 214 GLU D O 1
ATOM 8364 N N . ALA D 1 215 ? 22.094 33.210 66.679 1.00 16.69 215 ALA D N 1
ATOM 8365 C CA . ALA D 1 215 ? 23.403 33.120 66.036 1.00 15.84 215 ALA D CA 1
ATOM 8366 C C . ALA D 1 215 ? 23.918 31.680 65.846 1.00 15.26 215 ALA D C 1
ATOM 8367 O O . ALA D 1 215 ? 24.936 31.479 65.186 1.00 14.89 215 ALA D O 1
ATOM 8369 N N . TYR D 1 216 ? 23.211 30.697 66.405 1.00 14.47 216 TYR D N 1
ATOM 8370 C CA . TYR D 1 216 ? 23.637 29.292 66.360 1.00 14.23 216 TYR D CA 1
ATOM 8371 C C . TYR D 1 216 ? 22.599 28.325 65.750 1.00 14.04 216 TYR D C 1
ATOM 8372 O O . TYR D 1 216 ? 22.793 27.108 65.791 1.00 13.78 216 TYR D O 1
ATOM 8381 N N . ASP D 1 217 ? 21.508 28.853 65.188 1.00 13.98 217 ASP D N 1
ATOM 8382 C CA . ASP D 1 217 ? 20.426 28.013 64.650 1.00 13.72 217 ASP D CA 1
ATOM 8383 C C . ASP D 1 217 ? 20.286 28.168 63.139 1.00 13.56 217 ASP D C 1
ATOM 8384 O O . ASP D 1 217 ? 19.898 29.220 62.663 1.00 13.74 217 ASP D O 1
ATOM 8389 N N . PRO D 1 218 ? 20.584 27.100 62.380 1.00 13.43 218 PRO D N 1
ATOM 8390 C CA . PRO D 1 218 ? 20.589 27.146 60.915 1.00 13.31 218 PRO D CA 1
ATOM 8391 C C . PRO D 1 218 ? 19.248 27.550 60.295 1.00 13.31 218 PRO D C 1
ATOM 8392 O O . PRO D 1 218 ? 19.234 28.163 59.228 1.00 13.24 218 PRO D O 1
ATOM 8396 N N . CYS D 1 219 ? 18.141 27.222 60.963 1.00 13.11 219 CYS D N 1
ATOM 8397 C CA . CYS D 1 219 ? 16.814 27.587 60.474 1.00 13.04 219 CYS D CA 1
ATOM 8398 C C . CYS D 1 219 ? 16.566 29.091 60.540 1.00 13.44 219 CYS D C 1
ATOM 8399 O O . CYS D 1 219 ? 15.802 29.624 59.738 1.00 13.43 219 CYS D O 1
ATOM 8402 N N . LEU D 1 220 ? 17.221 29.768 61.477 1.00 13.69 220 LEU D N 1
ATOM 8403 C CA . LEU D 1 220 ? 17.139 31.230 61.556 1.00 14.28 220 LEU D CA 1
ATOM 8404 C C . LEU D 1 220 ? 18.202 31.918 60.706 1.00 14.58 220 LEU D C 1
ATOM 8405 O O . LEU D 1 220 ? 17.916 32.917 60.044 1.00 14.84 220 LEU D O 1
ATOM 8410 N N . LEU D 1 221 ? 19.420 31.379 60.734 1.00 14.60 221 LEU D N 1
ATOM 8411 C CA . LEU D 1 221 ? 20.533 31.910 59.959 1.00 14.73 221 LEU D CA 1
ATOM 8412 C C . LEU D 1 221 ? 20.248 31.897 58.460 1.00 15.01 221 LEU D C 1
ATOM 8413 O O . LEU D 1 221 ? 20.491 32.886 57.776 1.00 15.10 221 LEU D O 1
ATOM 8418 N N . ILE D 1 222 ? 19.725 30.778 57.962 1.00 15.44 222 ILE D N 1
ATOM 8419 C CA . ILE D 1 222 ? 19.518 30.568 56.518 1.00 15.81 222 ILE D CA 1
ATOM 8420 C C . ILE D 1 222 ? 18.594 31.616 55.852 1.00 16.32 222 ILE D C 1
ATOM 8421 O O . ILE D 1 222 ? 18.547 31.746 54.623 1.00 16.66 222 ILE D O 1
ATOM 8426 N N . LYS D 1 223 ? 17.877 32.377 56.669 1.00 16.92 223 LYS D N 1
ATOM 8427 C CA . LYS D 1 223 ? 16.987 33.409 56.148 1.00 17.63 223 LYS D CA 1
ATOM 8428 C C . LYS D 1 223 ? 17.735 34.707 55.841 1.00 17.95 223 LYS D C 1
ATOM 8429 O O . LYS D 1 223 ? 17.283 35.505 55.025 1.00 17.74 223 LYS D O 1
ATOM 8435 N N . ASN D 1 224 ? 18.890 34.887 56.483 1.00 18.69 224 ASN D N 1
ATOM 8436 C CA . ASN D 1 224 ? 19.696 36.106 56.381 1.00 18.73 224 ASN D CA 1
ATOM 8437 C C . ASN D 1 224 ? 20.935 35.930 55.500 1.00 18.59 224 ASN D C 1
ATOM 8438 O O . ASN D 1 224 ? 21.804 36.813 55.433 1.00 18.59 224 ASN D O 1
ATOM 8443 N N . ILE D 1 225 ? 21.011 34.785 54.830 1.00 18.13 225 ILE D N 1
ATOM 8444 C CA . ILE D 1 225 ? 22.166 34.420 54.019 1.00 17.49 225 ILE D CA 1
ATOM 8445 C C . ILE D 1 225 ? 21.708 34.201 52.590 1.00 17.69 225 ILE D C 1
ATOM 8446 O O . ILE D 1 225 ? 20.740 33.484 52.347 1.00 17.94 225 ILE D O 1
ATOM 8451 N N . ARG D 1 226 ? 22.427 34.813 51.655 1.00 17.90 226 ARG D N 1
ATOM 8452 C CA . ARG D 1 226 ? 22.021 34.913 50.265 1.00 18.20 226 ARG D CA 1
ATOM 8453 C C . ARG D 1 226 ? 22.713 33.831 49.453 1.00 17.37 226 ARG D C 1
ATOM 8454 O O . ARG D 1 226 ? 23.929 33.857 49.303 1.00 17.30 226 ARG D O 1
ATOM 8462 N N . HIS D 1 227 ? 21.944 32.879 48.932 1.00 16.42 227 HIS D N 1
ATOM 8463 C CA . HIS D 1 227 ? 22.534 31.728 48.244 1.00 15.98 227 HIS D CA 1
ATOM 8464 C C . HIS D 1 227 ? 23.231 32.117 46.977 1.00 15.60 227 HIS D C 1
ATOM 8465 O O . HIS D 1 227 ? 22.771 32.991 46.256 1.00 15.21 227 HIS D O 1
ATOM 8472 N N . VAL D 1 228 ? 24.348 31.450 46.705 1.00 15.89 228 VAL D N 1
ATOM 8473 C CA . VAL D 1 228 ? 25.232 31.777 45.580 1.00 16.36 228 VAL D CA 1
ATOM 8474 C C . VAL D 1 228 ? 25.585 30.525 44.751 1.00 16.84 228 VAL D C 1
ATOM 8475 O O . VAL D 1 228 ? 25.890 29.469 45.303 1.00 16.52 228 VAL D O 1
ATOM 8479 N N . GLY D 1 229 ? 25.509 30.654 43.425 1.00 17.33 229 GLY D N 1
ATOM 8480 C CA . GLY D 1 229 ? 25.921 29.602 42.503 1.00 17.68 229 GLY D CA 1
ATOM 8481 C C . GLY D 1 229 ? 25.093 28.345 42.607 1.00 18.50 229 GLY D C 1
ATOM 8482 O O . GLY D 1 229 ? 23.859 28.403 42.658 1.00 18.94 229 GLY D O 1
ATOM 8483 N N . ASP D 1 230 ? 25.773 27.199 42.628 1.00 18.79 230 ASP D N 1
ATOM 8484 C CA . ASP D 1 230 ? 25.098 25.902 42.732 1.00 19.01 230 ASP D CA 1
ATOM 8485 C C . ASP D 1 230 ? 25.358 25.165 44.054 1.00 18.55 230 ASP D C 1
ATOM 8486 O O . ASP D 1 230 ? 25.103 23.960 44.158 1.00 18.89 230 ASP D O 1
ATOM 8491 N N . ASP D 1 231 ? 25.844 25.894 45.056 1.00 17.41 231 ASP D N 1
ATOM 8492 C CA . ASP D 1 231 ? 26.162 25.325 46.361 1.00 16.78 231 ASP D CA 1
ATOM 8493 C C . ASP D 1 231 ? 24.939 24.624 46.955 1.00 16.85 231 ASP D C 1
ATOM 8494 O O . ASP D 1 231 ? 23.821 25.158 46.916 1.00 17.00 231 ASP D O 1
ATOM 8499 N N . ARG D 1 232 ? 25.143 23.411 47.465 1.00 16.08 232 ARG D N 1
ATOM 8500 C CA . ARG D 1 232 ? 24.071 22.686 48.147 1.00 15.24 232 ARG D CA 1
ATOM 8501 C C . ARG D 1 232 ? 24.523 22.050 49.453 1.00 14.27 232 ARG D C 1
ATOM 8502 O O . ARG D 1 232 ? 25.712 21.856 49.672 1.00 14.08 232 ARG D O 1
ATOM 8510 N N . ILE D 1 233 ? 23.555 21.775 50.324 1.00 13.22 233 ILE D N 1
ATOM 8511 C CA . ILE D 1 233 ? 23.780 21.039 51.556 1.00 12.52 233 ILE D CA 1
ATOM 8512 C C . ILE D 1 233 ? 23.156 19.671 51.343 1.00 12.03 233 ILE D C 1
ATOM 8513 O O . ILE D 1 233 ? 21.969 19.589 51.070 1.00 11.97 233 ILE D O 1
ATOM 8518 N N . LEU D 1 234 ? 23.959 18.614 51.440 1.00 11.63 234 LEU D N 1
ATOM 8519 C CA . LEU D 1 234 ? 23.475 17.239 51.261 1.00 11.42 234 LEU D CA 1
ATOM 8520 C C . LEU D 1 234 ? 23.188 16.585 52.609 1.00 11.13 234 LEU D C 1
ATOM 8521 O O . LEU D 1 234 ? 24.047 16.529 53.472 1.00 11.15 234 LEU D O 1
ATOM 8526 N N . ILE D 1 235 ? 21.974 16.089 52.786 1.00 11.01 235 ILE D N 1
ATOM 8527 C CA . ILE D 1 235 ? 21.592 15.470 54.048 1.00 10.79 235 ILE D CA 1
ATOM 8528 C C . ILE D 1 235 ? 20.979 14.080 53.868 1.00 10.77 235 ILE D C 1
ATOM 8529 O O . ILE D 1 235 ? 20.189 13.856 52.960 1.00 10.74 235 ILE D O 1
ATOM 8534 N N . HIS D 1 236 ? 21.355 13.156 54.750 1.00 10.67 236 HIS D N 1
ATOM 8535 C CA . HIS D 1 236 ? 20.664 11.885 54.874 1.00 10.53 236 HIS D CA 1
ATOM 8536 C C . HIS D 1 236 ? 20.083 11.730 56.244 1.00 10.46 236 HIS D C 1
ATOM 8537 O O . HIS D 1 236 ? 20.626 12.219 57.229 1.00 10.51 236 HIS D O 1
ATOM 8544 N N . VAL D 1 237 ? 18.964 11.025 56.307 1.00 10.54 237 VAL D N 1
ATOM 8545 C CA . VAL D 1 237 ? 18.334 10.657 57.558 1.00 10.58 237 VAL D CA 1
ATOM 8546 C C . VAL D 1 237 ? 17.521 9.391 57.290 1.00 10.75 237 VAL D C 1
ATOM 8547 O O . VAL D 1 237 ? 16.981 9.195 56.188 1.00 10.88 237 VAL D O 1
ATOM 8551 N N . GLY D 1 238 ? 17.470 8.512 58.280 1.00 10.82 238 GLY D N 1
ATOM 8552 C CA . GLY D 1 238 ? 16.746 7.268 58.134 1.00 11.18 238 GLY D CA 1
ATOM 8553 C C . GLY D 1 238 ? 15.356 7.443 58.683 1.00 11.51 238 GLY D C 1
ATOM 8554 O O . GLY D 1 238 ? 15.187 8.053 59.734 1.00 11.59 238 GLY D O 1
ATOM 8555 N N . ASP D 1 239 ? 14.358 6.916 57.971 1.00 12.00 239 ASP D N 1
ATOM 8556 C CA . ASP D 1 239 ? 12.970 6.940 58.456 1.00 12.43 239 ASP D CA 1
ATOM 8557 C C . ASP D 1 239 ? 12.719 6.008 59.655 1.00 12.48 239 ASP D C 1
ATOM 8558 O O . ASP D 1 239 ? 11.625 6.001 60.221 1.00 12.62 239 ASP D O 1
ATOM 8563 N N . SER D 1 240 ? 13.739 5.239 60.038 1.00 12.59 240 SER D N 1
ATOM 8564 C CA . SER D 1 240 ? 13.675 4.386 61.225 1.00 12.86 240 SER D CA 1
ATOM 8565 C C . SER D 1 240 ? 14.594 4.876 62.344 1.00 12.83 240 SER D C 1
ATOM 8566 O O . SER D 1 240 ? 14.898 4.147 63.282 1.00 12.80 240 SER D O 1
ATOM 8569 N N . ASP D 1 241 ? 15.021 6.130 62.222 1.00 13.03 241 ASP D N 1
ATOM 8570 C CA . ASP D 1 241 ? 15.790 6.824 63.238 1.00 13.08 241 ASP D CA 1
ATOM 8571 C C . ASP D 1 241 ? 14.880 7.107 64.447 1.00 13.33 241 ASP D C 1
ATOM 8572 O O . ASP D 1 241 ? 13.930 7.877 64.337 1.00 13.17 241 ASP D O 1
ATOM 8577 N N . PRO D 1 242 ? 15.189 6.516 65.614 1.00 13.51 242 PRO D N 1
ATOM 8578 C CA . PRO D 1 242 ? 14.282 6.696 66.747 1.00 13.70 242 PRO D CA 1
ATOM 8579 C C . PRO D 1 242 ? 14.342 8.101 67.355 1.00 13.93 242 PRO D C 1
ATOM 8580 O O . PRO D 1 242 ? 13.634 8.375 68.323 1.00 14.26 242 PRO D O 1
ATOM 8584 N N . PHE D 1 243 ? 15.158 8.981 66.781 1.00 14.14 243 PHE D N 1
ATOM 8585 C CA . PHE D 1 243 ? 15.247 10.362 67.230 1.00 14.29 243 PHE D CA 1
ATOM 8586 C C . PHE D 1 243 ? 14.711 11.394 66.233 1.00 14.43 243 PHE D C 1
ATOM 8587 O O . PHE D 1 243 ? 14.745 12.602 66.506 1.00 14.38 243 PHE D O 1
ATOM 8595 N N . LEU D 1 244 ? 14.211 10.916 65.094 1.00 14.48 244 LEU D N 1
ATOM 8596 C CA . LEU D 1 244 ? 13.778 11.780 63.993 1.00 14.76 244 LEU D CA 1
ATOM 8597 C C . LEU D 1 244 ? 12.621 12.738 64.353 1.00 15.08 244 LEU D C 1
ATOM 8598 O O . LEU D 1 244 ? 12.765 13.954 64.225 1.00 15.25 244 LEU D O 1
ATOM 8603 N N . GLU D 1 245 ? 11.495 12.183 64.801 1.00 15.33 245 GLU D N 1
ATOM 8604 C CA . GLU D 1 245 ? 10.274 12.950 65.061 1.00 15.71 245 GLU D CA 1
ATOM 8605 C C . GLU D 1 245 ? 10.384 13.935 66.224 1.00 15.60 245 GLU D C 1
ATOM 8606 O O . GLU D 1 245 ? 9.776 15.009 66.186 1.00 15.61 245 GLU D O 1
ATOM 8612 N N . GLU D 1 246 ? 11.142 13.556 67.255 1.00 15.16 246 GLU D N 1
ATOM 8613 C CA . GLU D 1 246 ? 11.263 14.358 68.464 1.00 14.92 246 GLU D CA 1
ATOM 8614 C C . GLU D 1 246 ? 12.466 15.304 68.480 1.00 15.02 246 GLU D C 1
ATOM 8615 O O . GLU D 1 246 ? 12.359 16.443 68.949 1.00 15.10 246 GLU D O 1
ATOM 8621 N N . HIS D 1 247 ? 13.602 14.845 67.963 1.00 15.15 247 HIS D N 1
ATOM 8622 C CA . HIS D 1 247 ? 14.848 15.601 68.094 1.00 15.14 247 HIS D CA 1
ATOM 8623 C C . HIS D 1 247 ? 15.386 16.202 66.823 1.00 15.49 247 HIS D C 1
ATOM 8624 O O . HIS D 1 247 ? 15.933 17.301 66.842 1.00 15.47 247 HIS D O 1
ATOM 8631 N N . LEU D 1 248 ? 15.249 15.495 65.709 1.00 15.81 248 LEU D N 1
ATOM 8632 C CA . LEU D 1 248 ? 15.901 15.912 64.480 1.00 16.47 248 LEU D CA 1
ATOM 8633 C C . LEU D 1 248 ? 15.021 16.859 63.678 1.00 17.95 248 LEU D C 1
ATOM 8634 O O . LEU D 1 248 ? 15.423 17.999 63.407 1.00 18.42 248 LEU D O 1
ATOM 8639 N N . LYS D 1 249 ? 13.824 16.384 63.319 1.00 18.47 249 LYS D N 1
ATOM 8640 C CA . LYS D 1 249 ? 12.832 17.176 62.605 1.00 19.53 249 LYS D CA 1
ATOM 8641 C C . LYS D 1 249 ? 13.452 17.873 61.383 1.00 20.52 249 LYS D C 1
ATOM 8642 O O . LYS D 1 249 ? 13.398 19.101 61.275 1.00 20.63 249 LYS D O 1
ATOM 8648 N N . PRO D 1 250 ? 14.035 17.094 60.450 1.00 21.18 250 PRO D N 1
ATOM 8649 C CA . PRO D 1 250 ? 14.766 17.703 59.336 1.00 21.74 250 PRO D CA 1
ATOM 8650 C C . PRO D 1 250 ? 13.867 18.502 58.402 1.00 22.00 250 PRO D C 1
ATOM 8651 O O . PRO D 1 250 ? 14.332 19.444 57.758 1.00 22.49 250 PRO D O 1
ATOM 8655 N N . GLU D 1 251 ? 12.591 18.132 58.341 1.00 22.28 251 GLU D N 1
ATOM 8656 C CA . GLU D 1 251 ? 11.600 18.868 57.561 1.00 22.28 251 GLU D CA 1
ATOM 8657 C C . GLU D 1 251 ? 11.526 20.356 57.942 1.00 21.95 251 GLU D C 1
ATOM 8658 O O . GLU D 1 251 ? 11.057 21.177 57.148 1.00 22.26 251 GLU D O 1
ATOM 8664 N N . LEU D 1 252 ? 11.983 20.689 59.152 1.00 21.07 252 LEU D N 1
ATOM 8665 C CA . LEU D 1 252 ? 12.009 22.070 59.640 1.00 20.43 252 LEU D CA 1
ATOM 8666 C C . LEU D 1 252 ? 12.969 22.974 58.858 1.00 20.16 252 LEU D C 1
ATOM 8667 O O . LEU D 1 252 ? 12.689 24.162 58.686 1.00 20.04 252 LEU D O 1
ATOM 8672 N N . LEU D 1 253 ? 14.093 22.415 58.401 1.00 19.67 253 LEU D N 1
ATOM 8673 C CA . LEU D 1 253 ? 15.033 23.135 57.527 1.00 19.50 253 LEU D CA 1
ATOM 8674 C C . LEU D 1 253 ? 14.418 23.383 56.156 1.00 19.87 253 LEU D C 1
ATOM 8675 O O . LEU D 1 253 ? 14.659 24.423 55.539 1.00 19.86 253 LEU D O 1
ATOM 8680 N N . LEU D 1 254 ? 13.630 22.420 55.682 1.00 20.26 254 LEU D N 1
ATOM 8681 C CA . LEU D 1 254 ? 12.909 22.579 54.426 1.00 20.84 254 LEU D CA 1
ATOM 8682 C C . LEU D 1 254 ? 11.924 23.748 54.462 1.00 21.06 254 LEU D C 1
ATOM 8683 O O . LEU D 1 254 ? 11.769 24.467 53.473 1.00 21.22 254 LEU D O 1
ATOM 8688 N N . GLU D 1 255 ? 11.286 23.945 55.612 1.00 21.26 255 GLU D N 1
ATOM 8689 C CA . GLU D 1 255 ? 10.337 25.037 55.789 1.00 21.50 255 GLU D CA 1
ATOM 8690 C C . GLU D 1 255 ? 10.981 26.421 55.789 1.00 21.02 255 GLU D C 1
ATOM 8691 O O . GLU D 1 255 ? 10.419 27.364 55.236 1.00 21.10 255 GLU D O 1
ATOM 8697 N N . ALA D 1 256 ? 12.159 26.522 56.397 1.00 20.27 256 ALA D N 1
ATOM 8698 C CA . ALA D 1 256 ? 12.897 27.774 56.487 1.00 20.06 256 ALA D CA 1
ATOM 8699 C C . ALA D 1 256 ? 13.440 28.251 55.134 1.00 19.94 256 ALA D C 1
ATOM 8700 O O . ALA D 1 256 ? 13.609 29.449 54.917 1.00 20.20 256 ALA D O 1
ATOM 8702 N N . VAL D 1 257 ? 13.717 27.318 54.228 1.00 19.63 257 VAL D N 1
ATOM 8703 C CA . VAL D 1 257 ? 14.244 27.694 52.917 1.00 19.28 257 VAL D CA 1
ATOM 8704 C C . VAL D 1 257 ? 13.166 27.931 51.854 1.00 19.32 257 VAL D C 1
ATOM 8705 O O . VAL D 1 257 ? 13.471 28.362 50.739 1.00 18.96 257 VAL D O 1
ATOM 8709 N N . LYS D 1 258 ? 11.914 27.644 52.206 1.00 19.40 258 LYS D N 1
ATOM 8710 C CA . LYS D 1 258 ? 10.780 27.903 51.316 1.00 19.38 258 LYS D CA 1
ATOM 8711 C C . LYS D 1 258 ? 10.730 29.395 51.001 1.00 19.11 258 LYS D C 1
ATOM 8712 O O . LYS D 1 258 ? 10.817 30.236 51.910 1.00 18.48 258 LYS D O 1
ATOM 8718 N N . ALA D 1 259 ? 10.649 29.704 49.702 1.00 18.82 259 ALA D N 1
ATOM 8719 C CA . ALA D 1 259 ? 10.608 31.083 49.180 1.00 18.65 259 ALA D CA 1
ATOM 8720 C C . ALA D 1 259 ? 11.859 31.911 49.467 1.00 18.58 259 ALA D C 1
ATOM 8721 O O . ALA D 1 259 ? 11.816 33.140 49.450 1.00 18.96 259 ALA D O 1
ATOM 8723 N N . THR D 1 260 ? 12.976 31.247 49.729 1.00 18.15 260 THR D N 1
ATOM 8724 C CA . THR D 1 260 ? 14.237 31.953 49.906 1.00 17.35 260 THR D CA 1
ATOM 8725 C C . THR D 1 260 ? 15.145 31.554 48.757 1.00 16.92 260 THR D C 1
ATOM 8726 O O . THR D 1 260 ? 14.766 30.719 47.934 1.00 17.22 260 THR D O 1
ATOM 8730 N N . SER D 1 261 ? 16.332 32.114 48.724 1.00 16.36 261 SER D N 1
ATOM 8731 C CA . SER D 1 261 ? 17.388 31.788 47.761 1.00 16.05 261 SER D CA 1
ATOM 8732 C C . SER D 1 261 ? 17.976 30.412 47.923 1.00 15.70 261 SER D C 1
ATOM 8733 O O . SER D 1 261 ? 18.649 29.925 47.059 1.00 15.37 261 SER D O 1
ATOM 8736 N N . TRP D 1 262 ? 17.710 29.846 49.079 1.00 15.47 262 TRP D N 1
ATOM 8737 C CA . TRP D 1 262 ? 18.168 28.562 49.425 1.00 15.50 262 TRP D CA 1
ATOM 8738 C C . TRP D 1 262 ? 17.180 27.486 49.071 1.00 15.71 262 TRP D C 1
ATOM 8739 O O . TRP D 1 262 ? 17.440 26.340 49.231 1.00 15.54 262 TRP D O 1
ATOM 8750 N N . GLN D 1 263 ? 16.040 27.865 48.549 1.00 16.00 263 GLN D N 1
ATOM 8751 C CA . GLN D 1 263 ? 15.179 26.837 48.055 1.00 16.81 263 GLN D CA 1
ATOM 8752 C C . GLN D 1 263 ? 15.854 25.934 47.057 1.00 17.19 263 GLN D C 1
ATOM 8753 O O . GLN D 1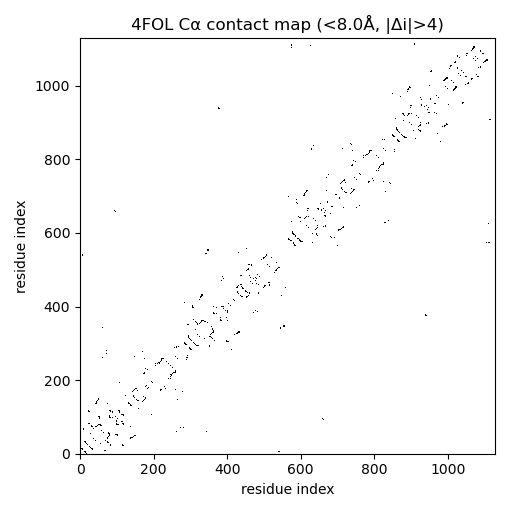 263 ? 16.623 26.341 46.259 1.00 17.52 263 GLN D O 1
ATOM 8759 N N . ASP D 1 264 ? 15.521 24.687 47.094 1.00 17.38 264 ASP D N 1
ATOM 8760 C CA . ASP D 1 264 ? 16.152 23.816 46.127 1.00 17.49 264 ASP D CA 1
ATOM 8761 C C . ASP D 1 264 ? 17.679 23.665 46.299 1.00 17.55 264 ASP D C 1
ATOM 8762 O O . ASP D 1 264 ? 18.272 23.067 45.505 1.00 17.51 264 ASP D O 1
ATOM 8767 N N . TYR D 1 265 ? 18.283 24.217 47.323 1.00 17.50 265 TYR D N 1
ATOM 8768 C CA . TYR D 1 265 ? 19.666 23.974 47.481 1.00 17.52 265 TYR D CA 1
ATOM 8769 C C . TYR D 1 265 ? 19.954 23.231 48.822 1.00 17.38 265 TYR D C 1
ATOM 8770 O O . TYR D 1 265 ? 21.038 23.075 49.209 1.00 17.51 265 TYR D O 1
ATOM 8779 N N . VAL D 1 266 ? 18.926 22.791 49.498 1.00 17.01 266 VAL D N 1
ATOM 8780 C CA . VAL D 1 266 ? 19.063 21.914 50.657 1.00 16.86 266 VAL D CA 1
ATOM 8781 C C . VAL D 1 266 ? 18.441 20.584 50.275 1.00 16.81 266 VAL D C 1
ATOM 8782 O O . VAL D 1 266 ? 17.218 20.492 50.111 1.00 16.82 266 VAL D O 1
ATOM 8786 N N . GLU D 1 267 ? 19.283 19.567 50.114 1.00 17.12 267 GLU D N 1
ATOM 8787 C CA . GLU D 1 267 ? 18.833 18.255 49.642 1.00 17.35 267 GLU D CA 1
ATOM 8788 C C . GLU D 1 267 ? 18.786 17.211 50.759 1.00 17.25 267 GLU D C 1
ATOM 8789 O O . GLU D 1 267 ? 19.815 16.726 51.221 1.00 17.10 267 GLU D O 1
ATOM 8795 N N . ILE D 1 268 ? 17.578 16.874 51.195 1.00 17.54 268 ILE D N 1
ATOM 8796 C CA . ILE D 1 268 ? 17.412 15.838 52.204 1.00 17.39 268 ILE D CA 1
ATOM 8797 C C . ILE D 1 268 ? 16.936 14.546 51.547 1.00 17.40 268 ILE D C 1
ATOM 8798 O O . ILE D 1 268 ? 15.845 14.484 50.982 1.00 17.55 268 ILE D O 1
ATOM 8803 N N . LYS D 1 269 ? 17.780 13.522 51.610 1.00 17.19 269 LYS D N 1
ATOM 8804 C CA . LYS D 1 269 ? 17.377 12.180 51.232 1.00 17.09 269 LYS D CA 1
ATOM 8805 C C . LYS D 1 269 ? 16.905 11.392 52.460 1.00 17.13 269 LYS D C 1
ATOM 8806 O O . LYS D 1 269 ? 17.704 10.983 53.320 1.00 17.05 269 LYS D O 1
ATOM 8812 N N . LYS D 1 270 ? 15.590 11.224 52.549 1.00 17.08 270 LYS D N 1
ATOM 8813 C CA . LYS D 1 270 ? 14.979 10.408 53.581 1.00 17.20 270 LYS D CA 1
ATOM 8814 C C . LYS D 1 270 ? 14.943 8.978 53.081 1.00 17.09 270 LYS D C 1
ATOM 8815 O O . LYS D 1 270 ? 14.280 8.664 52.090 1.00 17.07 270 LYS D O 1
ATOM 8821 N N . VAL D 1 271 ? 15.665 8.108 53.767 1.00 16.65 271 VAL D N 1
ATOM 8822 C CA . VAL D 1 271 ? 15.961 6.794 53.226 1.00 16.48 271 VAL D CA 1
ATOM 8823 C C . VAL D 1 271 ? 15.321 5.688 54.071 1.00 16.37 271 VAL D C 1
ATOM 8824 O O . VAL D 1 271 ? 15.391 5.719 55.304 1.00 16.06 271 VAL D O 1
ATOM 8828 N N . HIS D 1 272 ? 14.698 4.720 53.396 1.00 16.42 272 HIS D N 1
ATOM 8829 C CA . HIS D 1 272 ? 13.850 3.714 54.045 1.00 16.22 272 HIS D CA 1
ATOM 8830 C C . HIS D 1 272 ? 14.581 2.643 54.793 1.00 15.93 272 HIS D C 1
ATOM 8831 O O . HIS D 1 272 ? 15.463 1.990 54.244 1.00 16.06 272 HIS D O 1
ATOM 8838 N N . GLY D 1 273 ? 14.226 2.491 56.051 1.00 15.45 273 GLY D N 1
ATOM 8839 C CA . GLY D 1 273 ? 14.661 1.436 56.939 1.00 14.86 273 GLY D CA 1
ATOM 8840 C C . GLY D 1 273 ? 15.909 1.692 57.759 1.00 14.58 273 GLY D C 1
ATOM 8841 O O . GLY D 1 273 ? 16.330 0.917 58.564 1.00 14.48 273 GLY D O 1
ATOM 8842 N N . PHE D 1 274 ? 16.502 2.817 57.488 1.00 14.21 274 PHE D N 1
ATOM 8843 C CA . PHE D 1 274 ? 17.734 3.214 58.047 1.00 13.66 274 PHE D CA 1
ATOM 8844 C C . PHE D 1 274 ? 17.767 3.945 59.341 1.00 13.59 274 PHE D C 1
ATOM 8845 O O . PHE D 1 274 ? 17.006 4.858 59.689 1.00 13.55 274 PHE D O 1
ATOM 8853 N N . ASP D 1 275 ? 18.644 3.343 60.076 1.00 13.39 275 ASP D N 1
ATOM 8854 C CA . ASP D 1 275 ? 18.895 3.523 61.467 1.00 13.15 275 ASP D CA 1
ATOM 8855 C C . ASP D 1 275 ? 19.473 4.887 61.854 1.00 12.51 275 ASP D C 1
ATOM 8856 O O . ASP D 1 275 ? 19.897 5.579 61.042 1.00 12.12 275 ASP D O 1
ATOM 8861 N N . HIS D 1 276 ? 19.671 5.254 63.131 1.00 11.98 276 HIS D N 1
ATOM 8862 C CA . HIS D 1 276 ? 20.534 6.356 63.608 1.00 11.71 276 HIS D CA 1
ATOM 8863 C C . HIS D 1 276 ? 22.032 5.952 63.707 1.00 11.34 276 HIS D C 1
ATOM 8864 O O . HIS D 1 276 ? 22.892 6.783 63.913 1.00 11.40 276 HIS D O 1
ATOM 8871 N N . SER D 1 277 ? 22.314 4.687 63.541 1.00 10.79 277 SER D N 1
ATOM 8872 C CA . SER D 1 277 ? 23.607 4.105 63.784 1.00 10.44 277 SER D CA 1
ATOM 8873 C C . SER D 1 277 ? 24.739 4.261 62.769 1.00 9.97 277 SER D C 1
ATOM 8874 O O . SER D 1 277 ? 24.565 4.793 61.764 1.00 9.68 277 SER D O 1
ATOM 8877 N N . TYR D 1 278 ? 25.913 3.755 63.107 1.00 9.72 278 TYR D N 1
ATOM 8878 C CA . TYR D 1 278 ? 27.026 3.824 62.162 1.00 9.53 278 TYR D CA 1
ATOM 8879 C C . TYR D 1 278 ? 26.910 2.797 61.040 1.00 9.35 278 TYR D C 1
ATOM 8880 O O . TYR D 1 278 ? 27.753 2.733 60.146 1.00 9.14 278 TYR D O 1
ATOM 88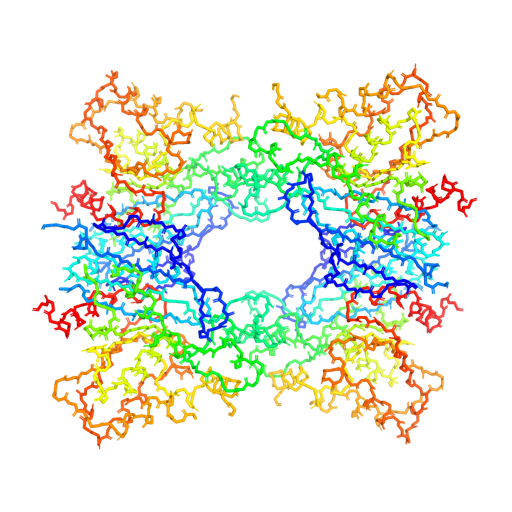89 N N . TYR D 1 279 ? 25.841 2.010 61.100 1.00 9.25 279 TYR D N 1
ATOM 8890 C CA . TYR D 1 279 ? 25.417 1.201 59.972 1.00 9.29 279 TYR D CA 1
ATOM 8891 C C . TYR D 1 279 ? 24.872 2.096 58.871 1.00 9.00 279 TYR D C 1
ATOM 8892 O O . TYR D 1 279 ? 25.129 1.862 57.688 1.00 8.88 279 TYR D O 1
ATOM 8901 N N . PHE D 1 280 ? 24.138 3.125 59.289 1.00 8.72 280 PHE D N 1
ATOM 8902 C CA . PHE D 1 280 ? 23.575 4.143 58.411 1.00 8.46 280 PHE D CA 1
ATOM 8903 C C . PHE D 1 280 ? 24.668 5.027 57.819 1.00 8.18 280 PHE D C 1
ATOM 8904 O O . PHE D 1 280 ? 24.775 5.138 56.594 1.00 8.09 280 PHE D O 1
ATOM 8912 N N . VAL D 1 281 ? 25.483 5.623 58.691 1.00 7.92 281 VAL D N 1
ATOM 8913 C CA . VAL D 1 281 ? 26.618 6.471 58.303 1.00 7.75 281 VAL D CA 1
ATOM 8914 C C . VAL D 1 281 ? 27.523 5.761 57.298 1.00 7.79 281 VAL D C 1
ATOM 8915 O O . VAL D 1 281 ? 27.781 6.288 56.211 1.00 7.76 281 VAL D O 1
ATOM 8919 N N . SER D 1 282 ? 27.980 4.559 57.664 1.00 7.78 282 SER D N 1
ATOM 8920 C CA . SER D 1 282 ? 28.882 3.775 56.820 1.00 7.80 282 SER D CA 1
ATOM 8921 C C . SER D 1 282 ? 28.309 3.438 55.441 1.00 7.80 282 SER D C 1
ATOM 8922 O O . SER D 1 282 ? 29.057 3.361 54.469 1.00 7.77 282 SER D O 1
ATOM 8925 N N . THR D 1 283 ? 26.995 3.232 55.360 1.00 7.91 283 THR D N 1
ATOM 8926 C CA . THR D 1 283 ? 26.335 2.927 54.088 1.00 7.98 283 THR D CA 1
ATOM 8927 C C . THR D 1 283 ? 26.470 4.104 53.130 1.00 7.96 283 THR D C 1
ATOM 8928 O O . THR D 1 283 ? 26.778 3.920 51.946 1.00 7.82 283 THR D O 1
ATOM 8932 N N . PHE D 1 284 ? 26.250 5.309 53.656 1.00 7.95 284 PHE D N 1
ATOM 8933 C CA . PHE D 1 284 ? 26.179 6.508 52.841 1.00 7.97 284 PHE D CA 1
ATOM 8934 C C . PHE D 1 284 ? 27.456 7.357 52.841 1.00 7.81 284 PHE D C 1
ATOM 8935 O O . PHE D 1 284 ? 27.504 8.391 52.170 1.00 7.75 284 PHE D O 1
ATOM 8943 N N . VAL D 1 285 ? 28.491 6.905 53.552 1.00 7.60 285 VAL D N 1
ATOM 8944 C CA . VAL D 1 285 ? 29.823 7.535 53.475 1.00 7.51 285 VAL D CA 1
ATOM 8945 C C . VAL D 1 285 ? 30.384 7.636 52.035 1.00 7.50 285 VAL D C 1
ATOM 8946 O O . VAL D 1 285 ? 30.871 8.692 51.656 1.00 7.52 285 VAL D O 1
ATOM 8950 N N . PRO D 1 286 ? 30.304 6.555 51.223 1.00 7.54 286 PRO D N 1
ATOM 8951 C CA . PRO D 1 286 ? 30.761 6.683 49.828 1.00 7.66 286 PRO D CA 1
ATOM 8952 C C . PRO D 1 286 ? 30.112 7.833 49.049 1.00 7.79 286 PRO D C 1
ATOM 8953 O O . PRO D 1 286 ? 30.821 8.612 48.409 1.00 7.82 286 PRO D O 1
ATOM 8957 N N . GLU D 1 287 ? 28.785 7.943 49.110 1.00 8.04 287 GLU D N 1
ATOM 8958 C CA . GLU D 1 287 ? 28.054 9.022 48.442 1.00 8.26 287 GLU D CA 1
ATOM 8959 C C . GLU D 1 287 ? 28.492 10.390 48.959 1.00 8.41 287 GLU D C 1
ATOM 8960 O O . GLU D 1 287 ? 28.602 11.350 48.196 1.00 8.44 287 GLU D O 1
ATOM 8966 N N . HIS D 1 288 ? 28.760 10.474 50.259 1.00 8.56 288 HIS D N 1
ATOM 8967 C CA . HIS D 1 288 ? 29.160 11.739 50.859 1.00 8.80 288 HIS D CA 1
ATOM 8968 C C . HIS D 1 288 ? 30.563 12.110 50.495 1.00 9.08 288 HIS D C 1
ATOM 8969 O O . HIS D 1 288 ? 30.845 13.284 50.250 1.00 9.22 288 HIS D O 1
ATOM 8976 N N . ALA D 1 289 ? 31.452 11.121 50.447 1.00 9.22 289 ALA D N 1
ATOM 8977 C CA . ALA D 1 289 ? 32.830 11.350 50.006 1.00 9.37 289 ALA D CA 1
ATOM 8978 C C . ALA D 1 289 ? 32.847 11.789 48.551 1.00 9.56 289 ALA D C 1
ATOM 8979 O O . ALA D 1 289 ? 33.597 12.689 48.196 1.00 9.56 289 ALA D O 1
ATOM 8981 N N . GLU D 1 290 ? 32.012 11.153 47.721 1.00 9.93 290 GLU D N 1
ATOM 8982 C CA . GLU D 1 290 ? 31.853 11.542 46.317 1.00 10.16 290 GLU D CA 1
ATOM 8983 C C . GLU D 1 290 ? 31.469 13.006 46.253 1.00 10.30 290 GLU D C 1
ATOM 8984 O O . GLU D 1 290 ? 32.110 13.788 45.542 1.00 10.36 290 GLU D O 1
ATOM 8990 N N . PHE D 1 291 ? 30.436 13.356 47.021 1.00 10.28 291 PHE D N 1
ATOM 8991 C CA . PHE D 1 291 ? 29.904 14.714 47.101 1.00 10.43 291 PHE D CA 1
ATOM 8992 C C . PHE D 1 291 ? 30.991 15.744 47.412 1.00 10.64 291 PHE D C 1
ATOM 8993 O O . PHE D 1 291 ? 31.206 16.664 46.629 1.00 10.93 291 PHE D O 1
ATOM 9001 N N . HIS D 1 292 ? 31.691 15.573 48.534 1.00 10.86 292 HIS D N 1
ATOM 9002 C CA . HIS D 1 292 ? 32.714 16.534 48.958 1.00 11.09 292 HIS D CA 1
ATOM 9003 C C . HIS D 1 292 ? 33.881 16.603 48.004 1.00 11.42 292 HIS D C 1
ATOM 9004 O O . HIS D 1 292 ? 34.406 17.683 47.746 1.00 11.74 292 HIS D O 1
ATOM 9011 N N . ALA D 1 293 ? 34.290 15.450 47.475 1.00 11.70 293 ALA D N 1
ATOM 9012 C CA . ALA D 1 293 ? 35.417 15.352 46.542 1.00 11.89 293 ALA D CA 1
ATOM 9013 C C . ALA D 1 293 ? 35.239 16.298 45.367 1.00 12.12 293 ALA D C 1
ATOM 9014 O O . ALA D 1 293 ? 36.131 17.095 45.048 1.00 12.13 293 ALA D O 1
ATOM 9016 N N . ARG D 1 294 ? 34.072 16.199 44.735 1.00 12.33 294 ARG D N 1
ATOM 9017 C CA . ARG D 1 294 ? 33.696 17.072 43.647 1.00 12.51 294 ARG D CA 1
ATOM 9018 C C . ARG D 1 294 ? 33.771 18.541 44.068 1.00 12.48 294 ARG D C 1
ATOM 9019 O O . ARG D 1 294 ? 34.263 19.370 43.311 1.00 12.55 294 ARG D O 1
ATOM 9027 N N . ASN D 1 295 ? 33.294 18.848 45.277 1.00 12.35 295 ASN D N 1
ATOM 9028 C CA . ASN D 1 295 ? 33.302 20.214 45.797 1.00 12.24 295 ASN D CA 1
ATOM 9029 C C . ASN D 1 295 ? 34.690 20.697 46.174 1.00 12.14 295 ASN D C 1
ATOM 9030 O O . ASN D 1 295 ? 34.944 21.897 46.209 1.00 12.17 295 ASN D O 1
ATOM 9035 N N . LEU D 1 296 ? 35.583 19.768 46.483 1.00 12.03 296 LEU D N 1
ATOM 9036 C CA . LEU D 1 296 ? 36.955 20.139 46.802 1.00 11.98 296 LEU D CA 1
ATOM 9037 C C . LEU D 1 296 ? 37.814 20.121 45.536 1.00 11.85 296 LEU D C 1
ATOM 9038 O O . LEU D 1 296 ? 39.023 20.322 45.602 1.00 11.79 296 LEU D O 1
ATOM 9043 N N . GLY D 1 297 ? 37.167 19.897 44.392 1.00 11.73 297 GLY D N 1
ATOM 9044 C CA . GLY D 1 297 ? 37.829 19.877 43.085 1.00 11.63 297 GLY D CA 1
ATOM 9045 C C . GLY D 1 297 ? 38.685 18.638 42.865 1.00 11.76 297 GLY D C 1
ATOM 9046 O O . GLY D 1 297 ? 39.693 18.691 42.170 1.00 11.74 297 GLY D O 1
ATOM 9047 N N . LEU D 1 298 ? 38.283 17.516 43.457 1.00 11.69 298 LEU D N 1
ATOM 9048 C CA . LEU D 1 298 ? 39.101 16.307 43.436 1.00 11.47 298 LEU D CA 1
ATOM 9049 C C . LEU D 1 298 ? 38.637 15.353 42.360 1.00 11.33 298 LEU D C 1
ATOM 9050 O O . LEU D 1 298 ? 39.443 14.625 41.779 1.00 11.60 298 LEU D O 1
ATOM 9055 N N . ILE D 1 299 ? 37.330 15.341 42.130 1.00 11.04 299 ILE D N 1
ATOM 9056 C CA . ILE D 1 299 ? 36.741 14.772 40.923 1.00 10.84 299 ILE D CA 1
ATOM 9057 C C . ILE D 1 299 ? 35.948 15.897 40.266 1.00 10.69 299 ILE D C 1
ATOM 9058 O O . ILE D 1 299 ? 35.419 15.789 39.167 1.00 10.68 299 ILE D O 1
#

Secondary structure (DSSP, 8-state):
-EEEEEEEETTEEEEEEEEE-TTTSSEEEEEEEEPGGGG---B-EEEEE--TT--HHHHHHHS-HHHHHHHHT-EEEEE-SS--STTS---TT--SSSBTTB-TT-B--SHHHHTT-BHHHIIIIIHHHHHHHHH--B-SSSSEEEEEBTHHHHHHHHHHHHTGGGT--SEEEEES----GGGSHHHHHHHHHHT--GGG-HHHHGGGS---TT--EEEEEETT-TTIIIII-THHHHHHHTTSTTTT-EEEEEETT--SSHHHHHHHHHHHHHHHHHHTT--/-EEEEEEEETTEEEEEEEEEETTTTEEEEEEEEE-GGGG--EEEEEEE--TT--HHHHHHHT-HHHHHHHHT-EEEEE-SS--SSSS---TT--SSSBTTB-TT-B--SHHHHTT-BHHHIIIIIHHHHHHHHH--EEEEEEEEEEEBTHHHHHHHHHHHHTTTTT--S-EEEES----GGGSHHHHHHHHHHH---GGG-HHHHGGG----TT--EEEEEETT-TTIIIII-THHHHHHGGGSTTTTSEEEEEETT--SSHHHHHHHHHHHHHHHHHHTT--/-EEEEEEEETTEEEEEEEEE-TTTSSEEEEEEEEPGGGG-----EEEEE--TT--HHHHHHHS-HHHHHHHHT-EEEEE-SS--STTS---TT--SSSBTTB-TT-B--STTGGGT-BHHHIIIIIHHHHHHHHH---SSSSEEEEEBTHHHHHHHHHHHHTGGGT--SEEEEES----GGGSHHHHHHHHHHT--GGG-HHHHGGG----TT--EEEEEETT-TTBTTTB-THHHHHHHTTSTTTT-EEEEEETT--SSHHHHHHHHHHHHHHHHHHTT--/-EEEEEEEETTEEEEEEEEE-TTTSSEEEEEEEE-GGGG--EEEEEE--TT--HHHHHHHS-HHHHHHHHT-EEEE--SS--STTS---TT--SSSBTTB-TT-B--SHHHHTT-BHHHIIIIIHHHHHHHHH---EEEEEEEEEEBTHHHHHHHHHHHHTGGGTS-SEEEEES----GGGSHHHHHHHHHHT---GGG-HHHHTTSS---TT--EEEEEETT-TTIIIII-THHHHHHTTTSTTTT-EEEEEETT--SSHHHHHHHHHHHHHHHHHHTT--

Sequence (1130 aa):
MKVVKEFSVCGGRLIKLSHNSNSTKTSMNVNIYLPKHYYAQRIPTVFYLSGLTCTPDNASEKAFWQFQADKYGFAIVFPDTSPRGDEVANDPEGSWDFGQGAGFYLNATQEPYAQHYQMYDYIHKELPQTLDSHFNKLDFLDNVAITGISMGGYGAICGYLKGYSGKRYKSCSAFAPIVNPSNVPWGQKAFKGYLGWEAYDPCLLIKNIRHVGDDRILIHVGDSDPFLEEHLKPELLLEAVKATSWQDYVEIKKVHGFDHSYYFVSTFVPEHAEFHARNLGLIMKVVKEFSVCGGRLIKLSHNSNSTKTSMNVNIYLPKHYYARIPTVFYLSGLTCTPDNASEKAFWQFQADKYGFAIVFPDTSPRGDEVANDPEGSWDFGQGAGFYLNATQEPYAQHYQMYDYIHKELPQTLDSHFNKLDFLDNVAITGISMGGYGAICGYLKGYSGKRYKSCSAFAPIVNPSNVPWGQKAFKGYLGEWEAYDPCLLIKNIRHVGDDRILIHVGDSDPFLEEHLKPELLLEAVKATSWQDYVEIKKVHGFDHSYYFVSTFVPEHAEFHARNLGLIMKVVKEFSVCGGRLIKLSHNSNSTKTSMNVNIYLPKHYYAQRIPTVFYLSGLTCTPDNASEKAFWQFQADKYGFAIVFPDTSPRGDEVANDPEGSWDFGQGAGFYLNATQEPYAQHYQMYDYIHKELPQTLDSHFNLDFLDNVAITGISMGGYGAICGYLKGYSGKRYKSCSAFAPIVNPSNVPWGQKAFKGYLGWEAYDPCLLIKNIRHVGDDRILIHVGDSDPFLEEHLKPELLLEAVKATSWQDYVEIKKVHGFDHSYYFVSTFVPEHAEFHARNLGLIMKVVKEFSVCGGRLIKLSHNSNSTKTSMNVNIYLPKHYYAIPTVFYLSGLTCTPDNASEKAFWQFQADKYGFAIVFPDTSPRGDEVANDPEGSWDFGQGAGFYLNATQEPYAQHYQMYDYIHKELPQTLDSSHFNKLDFLDNVAITGISMGGYGAICGYLKGYSGKRYKSCSAFAPIVNPSNVPWGQKAFKGYLGEWEAYDPCLLIKNIRHVGDDRILIHVGDSDPFLEEHLKPELLLEAVKATSWQDYVEIKKVHGFDHSYYFVSTFVPEHAEFHARNLGLI

Nearest PDB structures (foldseek):
  4fol-assembly1_A  TM=1.004E+00  e=6.206E-64  Saccharomyces cerevisiae
  4fol-assembly1_B  TM=9.974E-01  e=3.454E-58  Saccharomyces cerevisiae
  4fol-assembly2_C  TM=1.002E+00  e=4.378E-57  Saccharomyces cerevisiae
  4fol-assembly2_D  TM=9.982E-01  e=1.268E-56  Saccharomyces cerevisiae
  8ilj-assembly1_B  TM=9.449E-01  e=1.218E-31  Burkholderiaceae

Solvent-accessible surface area: 42702 Å² total; per-residue (Å²): 58,159,78,83,104,84,15,16,0,23,48,6,91,0,8,42,2,16,17,125,5,112,18,0,134,15,72,3,73,0,0,0,0,1,0,99,77,69,88,66,229,155,25,4,0,0,2,0,0,0,5,22,79,22,46,1,38,40,0,2,53,39,0,32,0,1,96,17,0,12,130,23,2,0,0,0,0,0,1,4,0,0,0,75,33,157,116,8,33,79,10,95,41,31,5,95,0,6,0,42,0,0,1,2,3,1,35,6,88,67,156,91,25,30,124,14,2,38,0,38,60,0,0,11,128,28,0,0,113,33,0,45,91,70,32,73,132,0,10,0,65,86,43,0,0,0,0,0,7,4,0,0,0,1,2,0,0,3,2,4,2,80,16,11,119,65,73,48,2,54,2,0,0,0,0,0,0,0,0,14,1,22,95,0,55,12,0,58,48,0,2,128,20,1,27,57,103,119,54,30,0,0,9,68,26,0,110,135,34,211,22,82,62,109,30,82,0,7,0,2,2,0,50,61,8,97,62,29,146,106,25,0,71,3,96,46,0,71,92,10,3,127,105,30,59,0,84,117,57,8,65,39,77,142,31,155,26,14,27,40,34,30,18,0,0,22,23,26,1,39,63,0,0,64,30,0,0,130,62,13,64,60,116,61,140,65,70,117,79,26,15,3,29,48,6,93,0,8,59,1,15,15,130,5,105,16,0,142,13,65,1,70,0,1,0,0,2,0,103,80,74,87,126,242,24,3,0,0,1,0,0,0,5,23,79,18,52,5,33,43,1,2,51,45,0,27,0,7,112,18,0,16,124,31,3,0,0,0,0,0,1,2,0,0,0,72,30,159,122,5,28,77,13,95,37,36,6,94,1,8,0,37,0,0,1,2,3,1,32,6,84,68,138,82,22,26,127,13,1,37,0,25,40,0,0,16,125,21,0,1,100,30,0,45,91,76,34,81,141,0,12,1,56,106,44,0,0,0,0,0,6,3,0,0,0,1,1,0,0,3,2,7,1,73,18,13,109,66,136,60,5,75,2,0,0,0,0,0,0,0,0,17,0,21,91,0,58,10,0,61,54,0,2,136,20,0,24,16,168,64,98,52,28,0,0,10,77,27,0,91,124,30,204,16,88,59,110,51,90,0,5,0,3,1,0,55,61,7,102,62,8,145,107,22,0,62,0,79,59,0,64,106,11,0,131,84,24,60,0,76,108,63,5,66,34,71,118,31,161,26,17,28,39,32,28,19,0,0,4,22,26,2,37,63,0,0,64,28,0,0,154,63,12,60,55,118,59,152,72,87,116,64,37,12,3,28,38,4,86,0,10,56,2,21,17,123,4,119,19,0,152,11,68,3,67,0,1,0,0,2,0,123,84,92,78,78,232,259,32,2,0,0,1,0,0,0,6,22,78,19,47,7,35,43,1,2,50,55,1,22,0,6,101,9,0,25,130,31,2,0,0,0,0,0,1,3,0,0,0,72,25,157,122,7,26,81,13,96,46,34,7,93,1,7,0,39,0,0,1,2,4,1,30,6,87,73,126,70,18,25,113,21,1,42,0,27,43,0,1,12,120,32,0,1,93,30,0,34,87,74,38,111,38,34,0,78,100,34,0,0,0,0,0,7,3,0,0,0,1,1,0,0,3,1,5,2,76,17,6,115,69,79,60,1,87,3,0,0,0,0,0,0,0,1,14,0,22,93,1,50,12,0,54,49,1,2,116,25,0,28,59,71,126,48,26,0,0,8,90,21,0,130,115,26,176,14,69,61,102,36,89,0,13,0,0,0,0,54,64,7,96,59,31,146,96,19,0,63,0,81,66,0,76,111,8,1,129,102,36,58,0,78,112,53,7,79,32,72,103,41,158,24,14,21,36,36,31,19,0,0,4,23,23,1,30,66,0,0,75,28,0,0,138,47,7,68,56,118,63,129,76,81,103,76,27,15,1,24,46,4,97,0,6,53,2,13,13,126,5,118,17,0,134,20,62,3,78,0,2,0,0,4,0,106,71,48,90,119,53,12,0,1,4,0,1,0,4,23,80,17,49,4,40,46,0,2,49,43,1,30,0,2,76,10,0,14,127,32,6,0,0,0,0,0,1,4,0,0,0,74,30,159,106,7,31,79,12,93,42,33,9,84,0,9,0,36,0,0,2,0,3,1,29,3,84,77,124,85,23,16,116,12,2,38,0,26,42,0,2,18,125,24,0,2,88,26,0,32,82,65,44,96,153,6,39,0,78,90,37,0,0,0,0,0,8,6,0,0,0,1,2,0,0,2,3,8,3,85,18,9,122,64,57,70,5,72,2,0,0,0,0,0,0,0,0,15,0,20,86,2,55,8,0,61,45,0,0,117,20,1,32,8,186,70,119,56,25,0,0,10,70,25,1,115,136,32,200,21,81,62,98,42,78,0,8,0,1,1,0,53,63,9,106,61,22,153,101,16,1,65,5,93,50,0,73,96,9,1,135,99,40,53,0,79,106,58,12,66,44,81,135,30,158,24,12,20,37,31,28,17,0,0,22,24,27,1,35,55,0,0,93,31,0,0,163,61,11,64,60,104

CATH classification: 3.40.50.1820

Organism: Saccharomyces cerevisiae (strain ATCC 204508 / S288c) (NCBI:txid559292)

Foldseek 3Di:
DDFPDWDDDDLWIKTWDWDQDPQQNGIWIKIKIAENVVVDVQAEEEEEEEDFPDALVACVPQQCLRVLCNVQRHMYMRTAAFDDDDQADADPVPDRLTGHSHLLQDQFPDPRHNNGSHRVCCVQPPVLVVVVVVVVSYDSWQLYHYEYEASRLLNQLLVCLLCVVVCRYLAAEYELYAQALVQADSSVVNCCRRPCHQNSHNLNSQQVGADDDLYAYHYEYEPAEPCCPHGHVVCSSQVSCVVHNCNVRYDYDHDYPDYSDSVNSNVCSNVVSVVSSVSSVSD/DDFPDWDDDDLWIKTWDWDQDPQFNAIWIKIKTAENVVVVLAEEEEEEEAFPDALVQCVPQQPCRVLCNVLGHMYMRTQAFGDDPQQDADPVRDRLTGHSHLLLDCFDDPRNNNGNHRVCVPQPTVLVVVCVVPVSYDSWDLYAYEYEASRNLSQLLVCLLCVVVCRYQYAEYELYAQALVQADSSVCNCCRGPNPHLSSHNLNSVLPGADDDLAAYYYEYEPAEPCDPHHHPPCSSQVSCVNHPCNPRYDYDHDYPDYSHSVRSNVCSNVSSVRSSVSSVSD/DDWDDWDQDDLWIKTWDWDQDPQQNGIWIKIKTAENVVVPVLAEEEEEEEDQPDALVQCVPQQPLRVLCNVLGHMYMYTAAFDDDPPADADPVPDSLEGHSHLLLDCFDDPPHNNGSSRVCVRQPGVLVVVCVVVVHHSFALYAAEYEASSNLVQLQSQLLCVVVCRYLAAEYELYQQALCQAPSSVVNCCRRPVHCNSHNLSSVQPGADDDLAAYHYEYEPAEPCDPHRRDVVSNQVSCVVHNCHVRYDYHHDYPDYSDSVRSNVCSNVVSVVSSVSSVSD/DDFPDWDQDDLWIKTWDWDQFPQQNAIWIKIKTAENQLVVEAEEEEEEAFPDALVPCVPLAPLRVLCNVQPYMYMRTAQFDDDPQADADPVPDRLTGHSHLLLDCFDQPSNNNRRHNVCVRQPTPLVVVCVVPVSHDSFDAYAYEYEASRLLNQLLCVLLPPPVNRYLYAEYELYQQALVQADSSVVNCCRRPNPHLSRHNLNSVQVGADDDQAAYHYEYEPAEPCDPHGRVVVSSQVSCVPGNCHPRYHYDHHYPDYSDSVRSNVCSNVVSVRSSVSSVSD

InterPro domains:
  IPR000801 Esterase-like [PF00756] (21-290)
  IPR014186 S-formylglutathione hydrolase [PTHR10061] (2-296)
  IPR014186 S-formylglutathione hydrolase [TIGR02821] (3-296)
  IPR029058 Alpha/Beta hydrolase fold [G3DSA:3.40.50.1820] (1-299)
  IPR029058 Alpha/Beta hydrolase fold [SSF53474] (1-297)

GO terms:
  GO:0005829 cytosol (C, IDA)
  GO:0018738 S-formylglutathione hydrolase activity (F, IDA)
  GO:0046294 formaldehyde catabolic process (P, IMP)
  GO:0005737 cytoplasm (C, EXP)

B-factor: mean 14.7, std 5.32, range [4.22, 38.32]

Radius of gyration: 33.17 Å; Cα contacts (8 Å, |Δi|>4): 2798; chains: 4; bounding box: 68×72×88 Å